Protein 2ONG (pdb70)

Radius of gyration: 36.95 Å; Cα contacts (8 Å, |Δi|>4): 1488; chains: 2; bounding box: 132×52×62 Å

Foldseek 3Di:
DFFFLDFDAAPDDDCVLVVLQADLQDDVLVVLLVVLLVVVLVVLVVDDPLLVNLVVVVLCQLLLVCQSCPVVLVVSLVVVCVVVVQADLDDPPPLDDLQSVLSSLQSQLVVLHRGHLCPLVSQPDVVSHGNCVCLPVLVSLLSLLQSLLLAFPPRVSSVVSVVSSLVSLVVCLVPVHPDDVSNVVSVVCNLPRVLLAFRQLRNVVSLVVLVVPDVRDCSCSVSSASVLSNVLSVLSVLLVLLVVVVVVLVCVPVVPSFHDHLQLQLVLCSRLFSNVVLSVLSSLRSVVSRLLRRLLCCLWGGDDLVLLVVLLVCLVVVPLVVLPVHDVVSSSSSVVLVVSLVVVLCVLCVPQVDRCVVPLSVLVNLLSVLSNVFSCCQVVVNADALVVQLVSQLPVLSQLSSLLSSQSRVDRDADVVLVVCCVVVNLLSSLLSSLLRLLQCLFPQVSCPVSGTHHHNLRSVCVHVVDDSVVSSVVSVVVNSNSVSVNSVPLSHPVNRGDDSSSSSSSRSSSSSCLQRVNHDHSHSPCDCNVVSSCVSNPDGDD/DFFFLPFDAAPDDPVCLQPQFDDLLDVVLCVLLVVLVVVVLVVQVPDDDLLVNLVVCVLCVLLQVVAPCPVPLVVSLVVVCPVVVQVDPDDADQDDAQLSVLSSLQSCLLVLNDGDLCPQQSQADDVSAGDCVCLPVLNRLLSLLQSLLLAFPVRPSSVRSVVSSLVSLVVVLVPCPVPHCVSVVSVVVVQPHPLLAQRLLRNQVSLVVLVVVVVHDVSSSVSSQSVLVSLLNLLSVLSSLLVVVVVVLVCVPVVVRFYHHLVLQLVLVVRLFSHVVLSVLSSLSSNVSVLLSSLLSCQFTGPDLVLLVVLLPCLVVPDLVVCVPHPVSSSSSVVVVLVSLVVLQVVLCVPLVDRPSVVLSVLVNLLSVLSNVQSCCFVVVHQDALVVQVVSQLSNVSQLNSQLSNLSSPPSDDDPVLNVCCVVPPVLSSLLSSLLQLLQCLFEQVCCPVSHGHHGNLVSVCVNVVDDSVVSNVVSVVVNSNSVSVLSDLLSDDCNVDDVRSSSSSSRSSSSSNVQRVNHPRSDGPVPCPVVSSCVSNRDGDD

Nearest PDB structures (foldseek):
  2onh-assembly1_B  TM=9.963E-01  e=2.397E-65  Mentha spicata
  1n22-assembly1_B  TM=9.642E-01  e=1.201E-37  Salvia officinalis
  5c05-assembly1_B  TM=9.525E-01  e=2.498E-36  Thymus vulgaris
  5c05-assembly1_A  TM=9.640E-01  e=8.631E-36  Thymus vulgaris
  3n0g-assembly2_B  TM=9.299E-01  e=5.554E-31  Populus tremula x Populus alba

CATH classification: 1.50.10.130 (+1 more: 1.10.600.10)

Sequence (1086 aa):
MRRSGNYNPSRWDVNFIQSLLSDYKEDKHVIRASELVTLVKMELEKETDQIRQLELIDDLQRMGLSDHFQNEFKEILSSIYLDHHYYKNPFPKEERDLYSTSLAFRLLREHGFQVAQEVFDSFKNEEGEFKESLSDDTRGLLQLYEASFLLTEGETTLESAREFATKFLEEKVNEGGVDGDLLTRIAYSLDIPLHWRIKRPNAPVWIEWYRKRPDMNPVVLELAILDLNIVQAQFQEELKESFRWWRNTGFVEKLPFARDRLVECYFWNTGIIEPRQHASARIMMGKVNALITVIDDIYDVYGTLEELEQFTDLIRRWDINSIDQLPDYMQLCFLALNNFVDDTSYDVMKEKGVNVIPYLRQSWVDLADKYMVEARWFYGGHKPSLEEYLENSWQSISGPCMLTHIFFRVTDSFTKETVDSLYKYHDLVRWSSFVLRLADDLGTSVEEVSRGDVPKSLQCYMSDYNASEAEARKHVKWLIAEVWKKMNAERVSKDSPFGKDFIGCAVDLGRMAQLMYHNGDGHGTQHPIIHQQMTRTLFEPFAMRRSGNYNPSRWDVNFIQSLLSDYKEDKHVIRASELVTLVKMELEKETDQIRQLELIDDLQRMGLSDHFQNEFKEILSSIYLDHHYYKNPFPKEERDLYSTSLAFRLLREHGFQVAQEVFDSFKNEEGEFKESLSDDTRGLLQLYEASFLLTEGETTLESAREFATKFLEEKVNEGGVDGDLLTRIAYSLDIPLHWRIKRPNAPVWIEWYRKRPDMNPVVLELAILDLNIVQAQFQEELKESFRWWRNTGFVEKLPFARDRLVECYFWNTGIIEPRQHASARIMMGKVNALITVIDDIYDVYGTLEELEQFTDLIRRWDINSIDQLPDYMQLCFLALNNFVDDTSYDVMKEKGVNVIPYLRQSWVDLADKYMVEARWFYGGHKPSLEEYLENSWQSISGPCMLTHIFFRVTDSFTKETVDSLYKYHDLVRWSSFVLRLADDLGTSVEEVSRGDVPKSLQCYMSDYNASEAEARKHVKWLIAEVWKKMNAERVSKDSPFGKDFIGCAVDLGRMAQLMYHNGDGHGTQHPIIHQQMTRTLFEPFA

B-factor: mean 51.6, std 22.17, range [2.0, 100.0]

Solvent-accessible surface area: 41954 Å² total; per-residue (Å²): 236,96,78,63,10,106,32,65,112,20,134,12,80,68,110,74,0,59,59,15,132,14,69,56,111,53,103,131,35,58,96,101,1,50,89,3,14,68,65,0,57,88,71,3,65,141,55,120,49,48,32,100,16,0,43,39,0,15,6,0,13,10,0,2,0,22,44,41,0,82,115,34,0,130,89,2,0,41,43,1,27,99,97,79,122,22,90,132,74,74,89,95,90,127,100,48,62,6,23,20,1,0,4,1,0,8,0,0,30,41,52,39,44,131,2,18,30,43,18,0,28,12,4,58,36,184,137,48,102,22,50,98,71,25,29,113,46,13,130,0,0,9,15,0,8,0,0,0,14,5,4,31,134,59,22,97,14,0,49,33,0,47,114,19,0,36,106,41,0,77,83,26,32,114,86,77,21,115,100,36,90,48,42,62,33,2,43,34,0,49,84,20,8,3,6,37,19,3,30,8,6,15,0,6,46,16,0,32,59,5,87,154,81,120,114,55,37,85,29,4,22,59,0,0,28,17,0,10,4,26,7,10,4,54,9,9,71,2,0,42,65,0,13,101,36,8,90,74,4,10,1,69,125,87,2,83,10,17,34,30,4,3,1,1,2,0,0,9,0,1,0,0,3,28,24,59,111,18,31,55,0,1,26,5,0,0,29,0,10,3,0,15,6,0,2,21,0,0,6,19,0,52,0,54,58,141,27,0,59,64,0,11,54,5,1,146,105,25,27,16,103,24,0,73,126,6,36,109,24,0,19,10,0,0,0,7,0,4,28,8,0,2,54,5,0,8,28,0,13,35,94,61,49,55,24,3,6,69,36,2,31,72,1,2,27,34,6,2,44,34,14,0,41,15,6,102,30,41,70,66,46,72,116,12,47,10,105,81,0,13,77,20,0,12,31,1,24,3,0,5,4,8,0,0,0,0,2,2,19,1,9,106,104,45,72,138,116,18,5,52,21,0,20,143,21,5,46,0,0,63,38,0,0,18,0,6,10,0,5,18,0,37,28,39,8,75,62,5,51,92,55,11,17,1,6,12,0,12,62,1,25,53,60,59,154,125,28,62,103,63,78,0,80,149,47,0,110,120,26,17,25,31,9,1,15,106,0,3,50,8,38,52,59,87,135,26,55,13,29,119,32,0,21,23,1,0,5,15,0,0,21,0,0,24,14,0,15,71,92,8,45,9,20,1,21,80,9,57,93,1,46,81,40,0,24,55,8,0,22,79,77,14,92,248,97,79,66,14,125,76,63,104,21,132,15,70,54,102,73,0,64,61,37,102,18,84,42,77,71,107,113,28,50,92,100,1,48,83,0,15,73,56,0,46,111,80,2,69,161,34,112,59,42,30,119,16,0,51,36,0,12,8,0,8,11,2,3,0,26,43,50,0,93,133,33,0,135,106,3,0,34,49,0,26,103,92,66,63,13,108,86,122,80,100,43,181,104,92,51,68,3,25,19,3,0,3,0,0,3,0,0,32,55,65,32,36,146,1,37,34,70,11,0,50,9,4,45,35,150,119,47,101,14,41,89,66,22,44,100,41,18,134,0,0,13,17,2,8,0,0,0,15,5,4,46,110,65,20,91,11,2,53,28,0,56,109,21,0,41,91,33,0,69,73,42,42,116,82,52,75,65,94,31,113,45,24,83,46,0,42,32,0,48,88,20,6,4,9,41,23,4,29,10,11,24,1,4,39,11,0,54,84,6,87,184,71,128,121,37,36,89,27,2,26,68,0,0,22,21,0,11,5,27,7,5,3,74,7,4,71,5,0,37,65,0,16,101,35,10,128,60,4,12,1,74,140,85,2,72,19,11,40,25,5,3,0,0,2,0,0,9,0,0,0,0,1,26,24,44,110,24,32,54,2,1,26,6,0,0,34,0,10,3,0,21,6,0,4,23,0,0,4,42,6,52,0,44,62,128,33,0,51,62,3,8,39,6,3,130,121,26,31,16,103,25,0,79,106,9,30,110,25,0,17,10,1,0,2,8,5,1,26,8,0,2,48,4,0,6,26,0,14,38,91,59,56,64,12,3,3,72,34,0,31,70,1,3,25,39,6,6,42,34,14,0,37,17,7,100,36,62,81,41,57,88,116,6,46,14,102,73,0,9,74,18,0,8,39,3,25,2,0,4,2,12,0,0,1,0,3,1,28,14,21,127,95,54,78,142,136,24,4,57,39,0,14,165,20,29,69,0,0,60,39,0,0,22,0,4,12,1,5,15,0,24,14,35,15,92,104,19,49,84,38,22,19,4,16,10,0,10,31,2,28,58,79,60,130,139,28,69,106,66,68,0,90,107,35,0,113,126,36,12,24,24,10,2,10,94,0,6,38,17,32,64,19,169,118,23,62,16,34,173,26,0,16,21,2,0,6,14,0,0,30,0,0,22,11,0,18,79,55,13,32,0,28,4,34,73,1,62,91,0,57,84,34,0,26,48,9,0,28,78,74,22,96

Organism: Mentha spicata (NCBI:txid29719)

Secondary structure (P-SEA, 3-state):
cccccccccccccaaaaaaccccccccaaaaaaaaaaaaaaacccccccaaaaaaaaaaaaaacccccaaaaaaaaaaaaaaaacccccccccccccaaaaaaaaaaaaaacccccccccccccccccccccccccaaaaaaaaaaaccccccccaaaaaaaaaaaaaaaaaaacccccaaaaaaaaaaaacccccccccccaaaaaaaaaacccccccaaaaaaaaaaaaaaaaaaaaaaaaaaaaaaccccccccbbbbaaaaaaaaacccccccaaaaaaaaaaaaaaaaaaaaaacccccaaaaaaaaaaaaaccccccccccaaaaaaaaaaaaaaaaaaaaaaacccccaaaaaaaaaaaaaaaaaaaaaaaaacccccaaaaaaacccccaaaaaaaaaaaaccccccaaaaaaaacccaaaaaaaaaaaaaaaaccccccccccccccaaaaaaacccccaaaaaaaaaaaaaaaaaaaaaaaacccccccaaaaaaaaaaaaaaaaaacccccccccccccccccccccccccc/cccccccccccccaaaaaccccccccaaaaaaaaaaaaaaaaaaaacccaaaaaaaaaaaaaacccccaaaaaaaaaaaaaaaacccccccccccccaaaaaaaaaaaaaaccccccccccccccccccccccccccccaaaaaaaaccccccccaaaaaaaaaaaaaaaaaaaccccccaaaaaaaaaaacccccccccccaaaaaaaaaacccccaaaaaaaaaaaaaaaaaaaaaaaaaaaaaaaaccccccccccccaaaaaaaaccccccccaaaaaaaaaaaaaaaaaaaaaacccccaaaaaaaaaaaaaccccccccccaaaaaaaaaaaaaaaaaaaaaaacccccaaaaaaaaaaaaaaaaaaaaaaccccccccaaaaaaaaaaacaaaaaaaaaaaaacccccaaaaaaaacccaaaaaaaaaaaaaaaaccccccccccccccaaaaaaaaccccaaaaaaaaaaaaaaaaaaaaaaaacccccccaaaaaaaaaaaaaaaacccccccccccccaaaaaaaaccccccc

InterPro domains:
  IPR001906 Terpene synthase, N-terminal domain [PF01397] (68-245)
  IPR005630 Terpene synthase, metal-binding domain [PF03936] (304-542)
  IPR008930 Terpenoid cyclases/protein prenyltransferase alpha-alpha toroid [SSF48239] (67-271)
  IPR008949 Isoprenoid synthase domain superfamily [G3DSA:1.10.600.10] (65-585)
  IPR008949 Isoprenoid synthase domain superfamily [SSF48576] (272-598)
  IPR034741 Terpene cyclase-like 1, C-terminal domain [SFLDG01019] (272-599)
  IPR036965 Terpene synthase, N-terminal domain superfamily [G3DSA:1.50.10.130] (105-272)
  IPR044814 Terpene cyclases, class 1, plant [cd00684] (58-597)
  IPR050148 Terpene synthase-like [PTHR31225] (56-587)

Structure (mmCIF, N/CA/C/O backbone):
data_2ONG
#
_entry.id   2ONG
#
_cell.length_a   200.48
_cell.length_b   200.48
_cell.length_c   123.41
_cell.angle_alpha   90
_cell.angle_beta   90
_cell.angle_gamma   90
#
_symmetry.space_group_name_H-M   'I 4'
#
loop_
_entity.id
_entity.type
_entity.pdbx_description
1 polymer '4S-limonene synthase'
2 non-polymer 'MANGANESE (II) ION'
3 non-polymer '(3S)-2-fluoro-3,7-dimethylocta-1,6-dien-3-yl trihydrogen diphosphate'
4 non-polymer 2-[BIS-(2-HYDROXY-ETHYL)-AMINO]-2-HYDROXYMETHYL-PROPANE-1,3-DIOL
5 water water
#
loop_
_atom_site.group_PDB
_atom_site.id
_atom_site.type_symbol
_atom_site.label_atom_id
_atom_site.label_alt_id
_atom_site.label_comp_id
_atom_site.label_asym_id
_atom_site.label_entity_id
_atom_site.label_seq_id
_atom_site.pdbx_PDB_ins_code
_atom_site.Cartn_x
_atom_site.Cartn_y
_atom_site.Cartn_z
_atom_site.occupancy
_atom_site.B_iso_or_equiv
_atom_site.auth_seq_id
_atom_site.auth_comp_id
_atom_site.auth_asym_id
_atom_site.auth_atom_id
_atom_site.pdbx_PDB_model_num
ATOM 1 N N . MET A 1 1 ? 14.847 47.923 -31.242 1.00 89.62 57 MET A N 1
ATOM 2 C CA . MET A 1 1 ? 14.206 46.746 -31.808 1.00 90.55 57 MET A CA 1
ATOM 3 C C . MET A 1 1 ? 14.134 46.893 -33.327 1.00 87.67 57 MET A C 1
ATOM 4 O O . MET A 1 1 ? 13.674 45.999 -34.063 1.00 85.93 57 MET A O 1
ATOM 9 N N . ARG A 1 2 ? 14.626 48.050 -33.762 1.00 83.88 58 ARG A N 1
ATOM 10 C CA . ARG A 1 2 ? 14.736 48.566 -35.109 1.00 79.84 58 ARG A CA 1
ATOM 11 C C . ARG A 1 2 ? 15.840 49.609 -35.019 1.00 78.42 58 ARG A C 1
ATOM 12 O O . ARG A 1 2 ? 16.041 50.199 -33.967 1.00 78.34 58 ARG A O 1
ATOM 20 N N . ARG A 1 3 ? 16.546 49.840 -36.122 1.00 77.75 59 ARG A N 1
ATOM 21 C CA . ARG A 1 3 ? 17.625 50.828 -36.154 1.00 75.31 59 ARG A CA 1
ATOM 22 C C . ARG A 1 3 ? 17.202 51.999 -37.043 1.00 77.80 59 ARG A C 1
ATOM 23 O O . ARG A 1 3 ? 16.088 52.006 -37.558 1.00 82.68 59 ARG A O 1
ATOM 31 N N . SER A 1 4 ? 18.068 52.994 -37.219 1.00 78.73 60 SER A N 1
ATOM 32 C CA . SER A 1 4 ? 17.712 54.135 -38.081 1.00 84.16 60 SER A CA 1
ATOM 33 C C . SER A 1 4 ? 18.931 55.039 -38.148 1.00 84.32 60 SER A C 1
ATOM 34 O O . SER A 1 4 ? 19.211 55.763 -37.208 1.00 86.66 60 SER A O 1
ATOM 37 N N . GLY A 1 5 ? 19.649 54.996 -39.265 1.00 83.25 61 GLY A N 1
ATOM 38 C CA . GLY A 1 5 ? 20.853 55.786 -39.498 1.00 86.21 61 GLY A CA 1
ATOM 39 C C . GLY A 1 5 ? 20.768 57.298 -39.277 1.00 88.35 61 GLY A C 1
ATOM 40 O O . GLY A 1 5 ? 21.682 58.040 -39.658 1.00 88.89 61 GLY A O 1
ATOM 41 N N . ASN A 1 6 ? 19.680 57.747 -38.660 1.00 90.15 62 ASN A N 1
ATOM 42 C CA . ASN A 1 6 ? 19.437 59.166 -38.372 1.00 91.64 62 ASN A CA 1
ATOM 43 C C . ASN A 1 6 ? 19.803 60.114 -39.507 1.00 88.42 62 ASN A C 1
ATOM 44 O O . ASN A 1 6 ? 20.803 60.829 -39.442 1.00 85.51 62 ASN A O 1
ATOM 49 N N . TYR A 1 7 ? 18.989 60.104 -40.555 1.00 87.46 63 TYR A N 1
ATOM 50 C CA . TYR A 1 7 ? 19.405 61.032 -41.542 1.00 89.83 63 TYR A CA 1
ATOM 51 C C . TYR A 1 7 ? 18.467 62.124 -41.069 1.00 92.63 63 TYR A C 1
ATOM 52 O O . TYR A 1 7 ? 17.390 61.847 -40.546 1.00 95.42 63 TYR A O 1
ATOM 61 N N . ASN A 1 8 ? 18.889 63.367 -41.256 1.00 95.92 64 ASN A N 1
ATOM 62 C CA . ASN A 1 8 ? 18.081 64.489 -40.855 1.00 97.07 64 ASN A CA 1
ATOM 63 C C . ASN A 1 8 ? 17.106 64.757 -41.998 1.00 97.37 64 ASN A C 1
ATOM 64 O O . ASN A 1 8 ? 17.060 64.003 -42.979 1.00 99.75 64 ASN A O 1
ATOM 69 N N . PRO A 1 9 ? 16.296 65.805 -41.932 1.00 96.36 65 PRO A N 1
ATOM 70 C CA . PRO A 1 9 ? 15.322 66.121 -43.012 1.00 97.08 65 PRO A CA 1
ATOM 71 C C . PRO A 1 9 ? 15.882 66.975 -44.153 1.00 95.83 65 PRO A C 1
ATOM 72 O O . PRO A 1 9 ? 16.839 67.725 -43.967 1.00 96.46 65 PRO A O 1
ATOM 76 N N . SER A 1 10 ? 15.274 66.853 -45.332 1.00 93.96 66 SER A N 1
ATOM 77 C CA . SER A 1 10 ? 15.669 67.575 -46.539 1.00 92.25 66 SER A CA 1
ATOM 78 C C . SER A 1 10 ? 15.682 69.073 -46.299 1.00 91.94 66 SER A C 1
ATOM 79 O O . SER A 1 10 ? 14.652 69.666 -45.977 1.00 91.97 66 SER A O 1
ATOM 82 N N . ARG A 1 11 ? 16.852 69.680 -46.465 1.00 90.86 67 ARG A N 1
ATOM 83 C CA . ARG A 1 11 ? 16.941 71.108 -46.249 1.00 89.93 67 ARG A CA 1
ATOM 84 C C . ARG A 1 11 ? 16.064 71.960 -47.164 1.00 88.09 67 ARG A C 1
ATOM 85 O O . ARG A 1 11 ? 16.035 73.190 -47.028 1.00 90.51 67 ARG A O 1
ATOM 93 N N . TRP A 1 12 ? 15.356 71.320 -48.093 1.00 82.85 68 TRP A N 1
ATOM 94 C CA . TRP A 1 12 ? 14.487 72.072 -48.995 1.00 75.12 68 TRP A CA 1
ATOM 95 C C . TRP A 1 12 ? 13.056 71.656 -48.704 1.00 72.06 68 TRP A C 1
ATOM 96 O O . TRP A 1 12 ? 12.669 70.506 -48.927 1.00 73.76 68 TRP A O 1
ATOM 107 N N . ASP A 1 13 ? 12.278 72.607 -48.198 1.00 68.52 69 ASP A N 1
ATOM 108 C CA . ASP A 1 13 ? 10.886 72.415 -47.851 1.00 65.88 69 ASP A CA 1
ATOM 109 C C . ASP A 1 13 ? 9.932 72.466 -49.030 1.00 60.08 69 ASP A C 1
ATOM 110 O O . ASP A 1 13 ? 10.205 73.073 -50.066 1.00 52.99 69 ASP A O 1
ATOM 115 N N . VAL A 1 14 ? 8.788 71.836 -48.822 1.00 55.96 70 VAL A N 1
ATOM 116 C CA . VAL A 1 14 ? 7.751 71.783 -49.789 1.00 59.60 70 VAL A CA 1
ATOM 117 C C . VAL A 1 14 ? 7.528 73.157 -50.414 1.00 60.50 70 VAL A C 1
ATOM 118 O O . VAL A 1 14 ? 7.894 73.406 -51.555 1.00 60.04 70 VAL A O 1
ATOM 122 N N . ASN A 1 15 ? 6.918 74.044 -49.642 1.00 63.29 71 ASN A N 1
ATOM 123 C CA . ASN A 1 15 ? 6.644 75.366 -50.105 1.00 64.47 71 ASN A CA 1
ATOM 124 C C . ASN A 1 15 ? 7.752 76.055 -50.871 1.00 59.35 71 ASN A C 1
ATOM 125 O O . ASN A 1 15 ? 7.546 77.098 -51.453 1.00 58.23 71 ASN A O 1
ATOM 130 N N . PHE A 1 16 ? 8.937 75.467 -50.849 1.00 58.21 72 PHE A N 1
ATOM 131 C CA . PHE A 1 16 ? 9.965 76.114 -51.590 1.00 60.82 72 PHE A CA 1
ATOM 132 C C . PHE A 1 16 ? 9.929 75.375 -52.925 1.00 60.79 72 PHE A C 1
ATOM 133 O O . PHE A 1 16 ? 9.814 75.982 -53.998 1.00 58.37 72 PHE A O 1
ATOM 141 N N . ILE A 1 17 ? 10.035 74.054 -52.842 1.00 59.22 73 ILE A N 1
ATOM 142 C CA . ILE A 1 17 ? 10.010 73.286 -54.040 1.00 54.43 73 ILE A CA 1
ATOM 143 C C . ILE A 1 17 ? 8.671 73.583 -54.712 1.00 59.98 73 ILE A C 1
ATOM 144 O O . ILE A 1 17 ? 8.528 73.329 -55.901 1.00 63.90 73 ILE A O 1
ATOM 149 N N . GLN A 1 18 ? 7.692 74.116 -53.982 1.00 60.77 74 GLN A N 1
ATOM 150 C CA . GLN A 1 18 ? 6.482 74.347 -54.755 1.00 64.35 74 GLN A CA 1
ATOM 151 C C . GLN A 1 18 ? 6.494 75.772 -55.261 1.00 69.47 74 GLN A C 1
ATOM 152 O O . GLN A 1 18 ? 6.053 76.040 -56.387 1.00 69.25 74 GLN A O 1
ATOM 158 N N . SER A 1 19 ? 6.980 76.688 -54.424 1.00 75.39 75 SER A N 1
ATOM 159 C CA . SER A 1 19 ? 7.030 78.095 -54.814 1.00 81.27 75 SER A CA 1
ATOM 160 C C . SER A 1 19 ? 7.740 78.155 -56.162 1.00 83.57 75 SER A C 1
ATOM 161 O O . SER A 1 19 ? 7.132 78.523 -57.171 1.00 82.90 75 SER A O 1
ATOM 164 N N . LEU A 1 20 ? 9.016 77.774 -56.171 1.00 85.32 76 LEU A N 1
ATOM 165 C CA . LEU A 1 20 ? 9.895 77.736 -57.328 1.00 84.51 76 LEU A CA 1
ATOM 166 C C . LEU A 1 20 ? 9.195 78.196 -58.590 1.00 85.50 76 LEU A C 1
ATOM 167 O O . LEU A 1 20 ? 8.975 77.418 -59.500 1.00 84.87 76 LEU A O 1
ATOM 172 N N . LEU A 1 21 ? 8.838 79.472 -58.630 1.00 90.05 77 LEU A N 1
ATOM 173 C CA . LEU A 1 21 ? 8.177 79.838 -59.845 1.00 93.88 77 LEU A CA 1
ATOM 174 C C . LEU A 1 21 ? 9.199 80.583 -60.673 1.00 92.99 77 LEU A C 1
ATOM 175 O O . LEU A 1 21 ? 9.367 81.790 -60.540 1.00 91.39 77 LEU A O 1
ATOM 180 N N . SER A 1 22 ? 9.877 79.819 -61.523 1.00 93.39 78 SER A N 1
ATOM 181 C CA . SER A 1 22 ? 10.915 80.186 -62.461 1.00 93.74 78 SER A CA 1
ATOM 182 C C . SER A 1 22 ? 10.891 81.601 -63.042 1.00 91.19 78 SER A C 1
ATOM 183 O O . SER A 1 22 ? 10.440 82.527 -62.377 1.00 91.87 78 SER A O 1
ATOM 186 N N . ASP A 1 23 ? 11.368 81.785 -64.268 1.00 87.34 79 ASP A N 1
ATOM 187 C CA . ASP A 1 23 ? 11.324 83.168 -64.748 1.00 86.93 79 ASP A CA 1
ATOM 188 C C . ASP A 1 23 ? 11.678 83.255 -66.225 1.00 83.32 79 ASP A C 1
ATOM 189 O O . ASP A 1 23 ? 11.116 84.054 -66.976 1.00 82.31 79 ASP A O 1
ATOM 194 N N . TYR A 1 24 ? 12.632 82.424 -66.624 1.00 77.22 80 TYR A N 1
ATOM 195 C CA . TYR A 1 24 ? 13.019 82.426 -67.984 1.00 69.84 80 TYR A CA 1
ATOM 196 C C . TYR A 1 24 ? 12.159 81.251 -68.415 1.00 73.49 80 TYR A C 1
ATOM 197 O O . TYR A 1 24 ? 12.493 80.559 -69.365 1.00 76.95 80 TYR A O 1
ATOM 206 N N . LYS A 1 25 ? 11.059 81.017 -67.707 1.00 75.25 81 LYS A N 1
ATOM 207 C CA . LYS A 1 25 ? 10.242 79.899 -68.112 1.00 79.72 81 LYS A CA 1
ATOM 208 C C . LYS A 1 25 ? 9.503 80.250 -69.399 1.00 82.25 81 LYS A C 1
ATOM 209 O O . LYS A 1 25 ? 8.753 79.424 -69.932 1.00 86.12 81 LYS A O 1
ATOM 215 N N . GLU A 1 26 ? 9.706 81.461 -69.907 1.00 81.33 82 GLU A N 1
ATOM 216 C CA . GLU A 1 26 ? 8.974 81.704 -71.128 1.00 85.63 82 GLU A CA 1
ATOM 217 C C . GLU A 1 26 ? 9.670 82.234 -72.383 1.00 86.09 82 GLU A C 1
ATOM 218 O O . GLU A 1 26 ? 10.416 83.217 -72.350 1.00 86.02 82 GLU A O 1
ATOM 224 N N . ASP A 1 27 ? 9.407 81.544 -73.488 1.00 87.35 83 ASP A N 1
ATOM 225 C CA . ASP A 1 27 ? 9.885 81.750 -74.840 1.00 88.72 83 ASP A CA 1
ATOM 226 C C . ASP A 1 27 ? 10.825 82.878 -7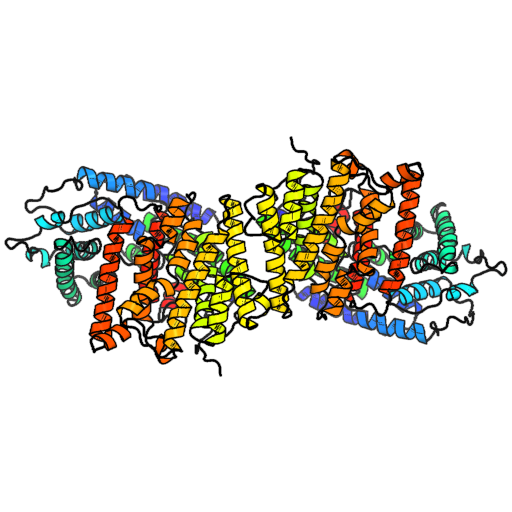5.238 1.00 87.25 83 ASP A C 1
ATOM 227 O O . ASP A 1 27 ? 11.950 82.627 -75.639 1.00 87.56 83 ASP A O 1
ATOM 232 N N . LYS A 1 28 ? 10.355 84.116 -75.136 1.00 86.81 84 LYS A N 1
ATOM 233 C CA . LYS A 1 28 ? 11.144 85.273 -75.490 1.00 89.13 84 LYS A CA 1
ATOM 234 C C . LYS A 1 28 ? 12.619 85.043 -75.195 1.00 89.82 84 LYS A C 1
ATOM 235 O O . LYS A 1 28 ? 13.507 85.477 -75.951 1.00 93.00 84 LYS A O 1
ATOM 241 N N . HIS A 1 29 ? 12.868 84.350 -74.091 1.00 86.88 85 HIS A N 1
ATOM 242 C CA . HIS A 1 29 ? 14.232 84.087 -73.762 1.00 86.84 85 HIS A CA 1
ATOM 243 C C . HIS A 1 29 ? 14.910 83.258 -74.839 1.00 88.49 85 HIS A C 1
ATOM 244 O O . HIS A 1 29 ? 15.836 83.714 -75.510 1.00 89.59 85 HIS A O 1
ATOM 251 N N . VAL A 1 30 ? 14.427 82.030 -74.990 1.00 88.52 86 VAL A N 1
ATOM 252 C CA . VAL A 1 30 ? 14.987 81.134 -75.963 1.00 89.46 86 VAL A CA 1
ATOM 253 C C . VAL A 1 30 ? 14.973 81.670 -77.382 1.00 89.22 86 VAL A C 1
ATOM 254 O O . VAL A 1 30 ? 15.818 81.302 -78.192 1.00 92.26 86 VAL A O 1
ATOM 258 N N . ILE A 1 31 ? 14.013 82.534 -77.688 1.00 88.40 87 ILE A N 1
ATOM 259 C CA . ILE A 1 31 ? 14.073 83.002 -79.048 1.00 85.51 87 ILE A CA 1
ATOM 260 C C . ILE A 1 31 ? 15.383 83.779 -78.963 1.00 79.28 87 ILE A C 1
ATOM 261 O O . ILE A 1 31 ? 16.288 83.570 -79.774 1.00 77.50 87 ILE A O 1
ATOM 266 N N . ARG A 1 32 ? 15.492 84.652 -77.968 1.00 74.23 88 ARG A N 1
ATOM 267 C CA . ARG A 1 32 ? 16.745 85.342 -77.924 1.00 72.29 88 ARG A CA 1
ATOM 268 C C . ARG A 1 32 ? 17.901 84.345 -77.909 1.00 70.89 88 ARG A C 1
ATOM 269 O O . ARG A 1 32 ? 18.792 84.414 -78.746 1.00 70.17 88 ARG A O 1
ATOM 277 N N . ALA A 1 33 ? 17.882 83.422 -76.953 1.00 69.93 89 ALA A N 1
ATOM 278 C CA . ALA A 1 33 ? 18.928 82.415 -76.837 1.00 69.72 89 ALA A CA 1
ATOM 279 C C . ALA A 1 33 ? 19.283 81.846 -78.203 1.00 70.80 89 ALA A C 1
ATOM 280 O O . ALA A 1 33 ? 20.428 81.908 -78.637 1.00 72.07 89 ALA A O 1
ATOM 282 N N . SER A 1 34 ? 18.277 81.294 -78.874 1.00 72.42 90 SER A N 1
ATOM 283 C CA . SER A 1 34 ? 18.397 80.688 -80.189 1.00 74.17 90 SER A CA 1
ATOM 284 C C . SER A 1 34 ? 18.773 81.647 -81.306 1.00 72.30 90 SER A C 1
ATOM 285 O O . SER A 1 34 ? 18.926 81.247 -82.462 1.00 71.01 90 SER A O 1
ATOM 288 N N . GLU A 1 35 ? 18.910 82.918 -80.944 1.00 71.82 91 GLU A N 1
ATOM 289 C CA . GLU A 1 35 ? 19.270 83.910 -81.923 1.00 66.77 91 GLU A CA 1
ATOM 290 C C . GLU A 1 35 ? 20.749 84.218 -81.796 1.00 59.90 91 GLU A C 1
ATOM 291 O O . GLU A 1 35 ? 21.336 84.839 -82.663 1.00 55.46 91 GLU A O 1
ATOM 297 N N . LEU A 1 36 ? 21.337 83.783 -80.691 1.00 54.89 92 LEU A N 1
ATOM 298 C CA . LEU A 1 36 ? 22.732 84.060 -80.585 1.00 54.78 92 LEU A CA 1
ATOM 299 C C . LEU A 1 36 ? 23.385 82.767 -81.047 1.00 54.16 92 LEU A C 1
ATOM 300 O O . LEU A 1 36 ? 24.471 82.768 -81.619 1.00 54.00 92 LEU A O 1
ATOM 305 N N . VAL A 1 37 ? 22.695 81.665 -80.784 1.00 56.62 93 VAL A N 1
ATOM 306 C CA . VAL A 1 37 ? 23.157 80.352 -81.147 1.00 59.00 93 VAL A CA 1
ATOM 307 C C . VAL A 1 37 ? 23.717 80.424 -82.555 1.00 59.14 93 VAL A C 1
ATOM 308 O O . VAL A 1 37 ? 24.693 79.767 -82.885 1.00 63.86 93 VAL A O 1
ATOM 312 N N . THR A 1 38 ? 23.068 81.247 -83.369 1.00 56.46 94 THR A N 1
ATOM 313 C CA . THR A 1 38 ? 23.353 81.518 -84.745 1.00 53.23 94 THR A CA 1
ATOM 314 C C . THR A 1 38 ? 24.546 82.451 -84.915 1.00 51.43 94 THR A C 1
ATOM 315 O O . THR A 1 38 ? 25.402 82.224 -85.756 1.00 52.39 94 THR A O 1
ATOM 319 N N . LEU A 1 39 ? 24.597 83.505 -84.116 1.00 50.65 95 LEU A N 1
ATOM 320 C CA . LEU A 1 39 ? 25.750 84.327 -84.320 1.00 52.22 95 LEU A CA 1
ATOM 321 C C . LEU A 1 39 ? 26.932 83.442 -83.943 1.00 53.06 95 LEU A C 1
ATOM 322 O O . LEU A 1 39 ? 27.866 83.254 -84.725 1.00 53.61 95 LEU A O 1
ATOM 327 N N . VAL A 1 40 ? 26.870 82.891 -82.737 1.00 54.64 96 VAL A N 1
ATOM 328 C CA . VAL A 1 40 ? 27.949 82.039 -82.282 1.00 53.20 96 VAL A CA 1
ATOM 329 C C . VAL A 1 40 ? 28.166 80.849 -83.209 1.00 51.74 96 VAL A C 1
ATOM 330 O O . VAL A 1 40 ? 29.299 80.418 -83.416 1.00 50.39 96 VAL A O 1
ATOM 334 N N . LYS A 1 41 ? 27.081 80.328 -83.771 1.00 50.97 97 LYS A N 1
ATOM 335 C CA . LYS A 1 41 ? 27.268 79.206 -84.647 1.00 49.45 97 LYS A CA 1
ATOM 336 C C . LYS A 1 41 ? 28.194 79.709 -85.740 1.00 52.09 97 LYS A C 1
ATOM 337 O O . LYS A 1 41 ? 29.132 79.031 -86.085 1.00 54.52 97 LYS A O 1
ATOM 343 N N . MET A 1 42 ? 27.950 80.898 -86.279 1.00 55.48 98 MET A N 1
ATOM 344 C CA . MET A 1 42 ? 28.943 81.179 -87.299 1.00 58.19 98 MET A CA 1
ATOM 345 C C . MET A 1 42 ? 30.187 81.928 -86.849 1.00 54.31 98 MET A C 1
ATOM 346 O O . MET A 1 42 ? 31.133 82.014 -87.595 1.00 50.23 98 MET A O 1
ATOM 351 N N . GLU A 1 43 ? 30.192 82.473 -85.637 1.00 52.02 99 GLU A N 1
ATOM 352 C CA . GLU A 1 43 ? 31.435 83.121 -85.320 1.00 53.65 99 GLU A CA 1
ATOM 353 C C . GLU A 1 43 ? 32.303 81.863 -85.364 1.00 58.01 99 GLU A C 1
ATOM 354 O O . GLU A 1 43 ? 33.509 81.908 -85.670 1.00 60.26 99 GLU A O 1
ATOM 360 N N . LEU A 1 44 ? 31.657 80.734 -85.082 1.00 60.05 100 LEU A N 1
ATOM 361 C CA . LEU A 1 44 ? 32.304 79.447 -85.084 1.00 59.19 100 LEU A CA 1
ATOM 362 C C . LEU A 1 44 ? 32.654 79.131 -86.525 1.00 63.58 100 LEU A C 1
ATOM 363 O O . LEU A 1 44 ? 33.790 79.263 -86.918 1.00 66.90 100 LEU A O 1
ATOM 368 N N . GLU A 1 45 ? 31.676 78.716 -87.315 1.00 69.96 101 GLU A N 1
ATOM 369 C CA . GLU A 1 45 ? 32.021 78.424 -88.685 1.00 79.17 101 GLU A CA 1
ATOM 370 C C . GLU A 1 45 ? 32.738 79.537 -89.461 1.00 80.68 101 GLU A C 1
ATOM 371 O O . GLU A 1 45 ? 33.191 79.330 -90.596 1.00 80.25 101 GLU A O 1
ATOM 377 N N . LYS A 1 46 ? 32.844 80.714 -88.855 1.00 82.92 102 LYS A N 1
ATOM 378 C CA . LYS A 1 46 ? 33.524 81.756 -89.595 1.00 81.90 102 LYS A CA 1
ATOM 379 C C . LYS A 1 46 ? 35.007 81.676 -89.264 1.00 79.74 102 LYS A C 1
ATOM 380 O O . LYS A 1 46 ? 35.847 81.800 -90.162 1.00 77.75 102 LYS A O 1
ATOM 386 N N . GLU A 1 47 ? 35.330 81.467 -87.985 1.00 75.95 103 GLU A N 1
ATOM 387 C CA . GLU A 1 47 ? 36.760 81.377 -87.609 1.00 71.57 103 GLU A CA 1
ATOM 388 C C . GLU A 1 47 ? 37.556 80.474 -88.551 1.00 72.28 103 GLU A C 1
ATOM 389 O O . GLU A 1 47 ? 36.991 79.622 -89.246 1.00 75.50 103 GLU A O 1
ATOM 395 N N . THR A 1 48 ? 38.869 80.670 -88.572 1.00 69.74 104 THR A N 1
ATOM 396 C CA . THR A 1 48 ? 39.779 79.921 -89.413 1.00 66.29 104 THR A CA 1
ATOM 397 C C . THR A 1 48 ? 40.886 79.325 -88.555 1.00 61.00 104 THR A C 1
ATOM 398 O O . THR A 1 48 ? 41.569 78.381 -88.951 1.00 58.32 104 THR A O 1
ATOM 402 N N . ASP A 1 49 ? 41.060 79.894 -87.372 1.00 56.66 105 ASP A N 1
ATOM 403 C CA . ASP A 1 49 ? 42.099 79.280 -86.685 1.00 53.89 105 ASP A CA 1
ATOM 404 C C . ASP A 1 49 ? 41.577 77.961 -86.169 1.00 52.04 105 ASP A C 1
ATOM 405 O O . ASP A 1 49 ? 40.696 77.923 -85.331 1.00 51.30 105 ASP A O 1
ATOM 410 N N . GLN A 1 50 ? 42.138 76.877 -86.688 1.00 56.12 106 GLN A N 1
ATOM 411 C CA . GLN A 1 50 ? 41.679 75.580 -86.228 1.00 59.08 106 GLN A CA 1
ATOM 412 C C . GLN A 1 50 ? 41.863 75.437 -84.717 1.00 57.37 106 GLN A C 1
ATOM 413 O O . GLN A 1 50 ? 40.956 74.992 -84.021 1.00 59.62 106 GLN A O 1
ATOM 419 N N . ILE A 1 51 ? 43.031 75.813 -84.209 1.00 55.62 107 ILE A N 1
ATOM 420 C CA . ILE A 1 51 ? 43.196 75.680 -82.776 1.00 55.91 107 ILE A CA 1
ATOM 421 C C . ILE A 1 51 ? 42.205 76.626 -82.107 1.00 59.64 107 ILE A C 1
ATOM 422 O O . ILE A 1 51 ? 41.803 76.407 -80.967 1.00 60.59 107 ILE A O 1
ATOM 427 N N . ARG A 1 52 ? 41.808 77.678 -82.816 1.00 62.72 108 ARG A N 1
ATOM 428 C CA . ARG A 1 52 ? 40.855 78.521 -82.143 1.00 63.75 108 ARG A CA 1
ATOM 429 C C . ARG A 1 52 ? 39.534 77.752 -82.066 1.00 62.28 108 ARG A C 1
ATOM 430 O O . ARG A 1 52 ? 38.929 77.672 -80.988 1.00 65.14 108 ARG A O 1
ATOM 438 N N . GLN A 1 53 ? 39.078 77.189 -83.186 1.00 53.42 109 GLN A N 1
ATOM 439 C CA . GLN A 1 53 ? 37.820 76.456 -83.102 1.00 46.41 109 GLN A CA 1
ATOM 440 C C . GLN A 1 53 ? 37.914 75.445 -81.957 1.00 47.26 109 GLN A C 1
ATOM 441 O O . GLN A 1 53 ? 37.000 75.330 -81.152 1.00 45.12 109 GLN A O 1
ATOM 447 N N . LEU A 1 54 ? 39.028 74.726 -81.876 1.00 45.03 110 LEU A N 1
ATOM 448 C CA . LEU A 1 54 ? 39.156 73.765 -80.802 1.00 41.62 110 LEU A CA 1
ATOM 449 C C . LEU A 1 54 ? 38.913 74.415 -79.452 1.00 42.65 110 LEU A C 1
ATOM 450 O O . LEU A 1 54 ? 38.248 73.861 -78.570 1.00 41.16 110 LEU A O 1
ATOM 455 N N . GLU A 1 55 ? 39.481 75.604 -79.310 1.00 46.42 111 GLU A N 1
ATOM 456 C CA . GLU A 1 55 ? 39.345 76.332 -78.067 1.00 51.23 111 GLU A CA 1
ATOM 457 C C . GLU A 1 55 ? 37.886 76.736 -77.886 1.00 52.65 111 GLU A C 1
ATOM 458 O O . GLU A 1 55 ? 37.318 76.598 -76.795 1.00 57.00 111 GLU A O 1
ATOM 464 N N . LEU A 1 56 ? 37.280 77.231 -78.959 1.00 47.29 112 LEU A N 1
ATOM 465 C CA . LEU A 1 56 ? 35.926 77.597 -78.718 1.00 42.91 112 LEU A CA 1
ATOM 466 C C . LEU A 1 56 ? 35.090 76.335 -78.514 1.00 46.97 112 LEU A C 1
ATOM 467 O O . LEU A 1 56 ? 34.102 76.368 -77.788 1.00 52.12 112 LEU A O 1
ATOM 472 N N . ILE A 1 57 ? 35.478 75.221 -79.131 1.00 47.66 113 ILE A N 1
ATOM 473 C CA . ILE A 1 57 ? 34.644 74.030 -78.926 1.00 46.23 113 ILE A CA 1
ATOM 474 C C . ILE A 1 57 ? 34.669 73.644 -77.457 1.00 45.75 113 ILE A C 1
ATOM 475 O O . ILE A 1 57 ? 33.625 73.485 -76.834 1.00 51.29 113 ILE A O 1
ATOM 480 N N . ASP A 1 58 ? 35.871 73.493 -76.916 1.00 44.63 114 ASP A N 1
ATOM 481 C CA . ASP A 1 58 ? 36.006 73.132 -75.528 1.00 43.90 114 ASP A CA 1
ATOM 482 C C . ASP A 1 58 ? 35.209 74.028 -74.587 1.00 46.57 114 ASP A C 1
ATOM 483 O O . ASP A 1 58 ? 34.666 73.561 -73.591 1.00 45.46 114 ASP A O 1
ATOM 488 N N . ASP A 1 59 ? 35.147 75.318 -74.909 1.00 45.49 115 ASP A N 1
ATOM 489 C CA . ASP A 1 59 ? 34.434 76.277 -74.084 1.00 44.25 115 ASP A CA 1
ATOM 490 C C . ASP A 1 59 ? 32.920 76.144 -74.091 1.00 42.64 115 ASP A C 1
ATOM 491 O O . ASP A 1 59 ? 32.268 76.117 -73.050 1.00 41.09 115 ASP A O 1
ATOM 496 N N . LEU A 1 60 ? 32.382 76.075 -75.301 1.00 42.24 116 LEU A N 1
ATOM 497 C CA . LEU A 1 60 ? 30.976 75.957 -75.522 1.00 41.26 116 LEU A CA 1
ATOM 498 C C . LEU A 1 60 ? 30.631 74.702 -74.754 1.00 43.80 116 LEU A C 1
ATOM 499 O O . LEU A 1 60 ? 29.565 74.607 -74.142 1.00 53.14 116 LEU A O 1
ATOM 504 N N . GLN A 1 61 ? 31.545 73.741 -74.788 1.00 39.39 117 GLN A N 1
ATOM 505 C CA . GLN A 1 61 ? 31.158 72.572 -74.051 1.00 38.50 117 GLN A CA 1
ATOM 506 C C . GLN A 1 61 ? 31.159 72.720 -72.530 1.00 32.11 117 GLN A C 1
ATOM 507 O O . GLN A 1 61 ? 30.267 72.226 -71.866 1.00 29.64 117 GLN A O 1
ATOM 513 N N . ARG A 1 62 ? 32.150 73.413 -71.986 1.00 33.10 118 ARG A N 1
ATOM 514 C CA . ARG A 1 62 ? 32.167 73.548 -70.542 1.00 36.13 118 ARG A CA 1
ATOM 515 C C . ARG A 1 62 ? 31.069 74.470 -70.068 1.00 37.46 118 ARG A C 1
ATOM 516 O O . ARG A 1 62 ? 30.917 74.674 -68.879 1.00 44.75 118 ARG A O 1
ATOM 524 N N . MET A 1 63 ? 30.301 75.022 -70.997 1.00 39.51 119 MET A N 1
ATOM 525 C CA . MET A 1 63 ? 29.258 75.897 -70.505 1.00 41.97 119 MET A CA 1
ATOM 526 C C . MET A 1 63 ? 27.825 75.433 -70.791 1.00 42.35 119 MET A C 1
ATOM 527 O O . MET A 1 63 ? 26.850 76.164 -70.591 1.00 42.42 119 MET A O 1
ATOM 532 N N . GLY A 1 64 ? 27.709 74.198 -71.259 1.00 41.97 120 GLY A N 1
ATOM 533 C CA . GLY A 1 64 ? 26.436 73.564 -71.560 1.00 46.10 120 GLY A CA 1
ATOM 534 C C . GLY A 1 64 ? 25.767 74.056 -72.788 1.00 48.16 120 GLY A C 1
ATOM 535 O O . GLY A 1 64 ? 24.565 73.820 -72.978 1.00 51.64 120 GLY A O 1
ATOM 536 N N . LEU A 1 65 ? 26.524 74.743 -73.637 1.00 41.87 121 LEU A N 1
ATOM 537 C CA . LEU A 1 65 ? 25.932 75.229 -74.847 1.00 37.88 121 LEU A CA 1
ATOM 538 C C . LEU A 1 65 ? 25.997 74.066 -75.826 1.00 36.76 121 LEU A C 1
ATOM 539 O O . LEU A 1 65 ? 25.378 74.090 -76.889 1.00 35.37 121 LEU A O 1
ATOM 544 N N . SER A 1 66 ? 26.747 73.042 -75.442 1.00 36.59 122 SER A N 1
ATOM 545 C CA . SER A 1 66 ? 26.919 71.879 -76.272 1.00 43.96 122 SER A CA 1
ATOM 546 C C . SER A 1 66 ? 25.723 71.325 -77.028 1.00 48.41 122 SER A C 1
ATOM 547 O O . SER A 1 66 ? 25.903 70.627 -78.028 1.00 52.15 122 SER A O 1
ATOM 550 N N . ASP A 1 67 ? 24.509 71.633 -76.575 1.00 51.22 123 ASP A N 1
ATOM 551 C CA . ASP A 1 67 ? 23.294 71.111 -77.248 1.00 46.64 123 ASP A CA 1
ATOM 552 C C . ASP A 1 67 ? 22.954 71.683 -78.619 1.00 42.71 123 ASP A C 1
ATOM 553 O O . ASP A 1 67 ? 22.408 70.998 -79.478 1.00 39.89 123 ASP A O 1
ATOM 558 N N . HIS A 1 68 ? 23.284 72.952 -78.809 1.00 39.78 124 HIS A N 1
ATOM 559 C CA . HIS A 1 68 ? 23.029 73.624 -80.052 1.00 43.68 124 HIS A CA 1
ATOM 560 C C . HIS A 1 68 ? 23.992 73.128 -81.133 1.00 44.85 124 HIS A C 1
ATOM 561 O O . HIS A 1 68 ? 23.613 72.411 -82.086 1.00 46.38 124 HIS A O 1
ATOM 568 N N . PHE A 1 69 ? 25.248 73.513 -80.945 1.00 43.48 125 PHE A N 1
ATOM 569 C CA . PHE A 1 69 ? 26.442 73.249 -81.709 1.00 40.57 125 PHE A CA 1
ATOM 570 C C . PHE A 1 69 ? 26.820 71.795 -81.979 1.00 40.57 125 PHE A C 1
ATOM 571 O O . PHE A 1 69 ? 27.997 71.490 -82.194 1.00 43.93 125 PHE A O 1
ATOM 579 N N . GLN A 1 70 ? 25.840 70.900 -81.990 1.00 36.71 126 GLN A N 1
ATOM 580 C CA . GLN A 1 70 ? 26.326 69.566 -82.208 1.00 40.49 126 GLN A CA 1
ATOM 581 C C . GLN A 1 70 ? 26.907 69.113 -83.524 1.00 45.98 126 GLN A C 1
ATOM 582 O O . GLN A 1 70 ? 27.907 68.409 -83.558 1.00 47.93 126 GLN A O 1
ATOM 588 N N . ASN A 1 71 ? 26.265 69.517 -84.610 1.00 51.62 127 ASN A N 1
ATOM 589 C CA . ASN A 1 71 ? 26.848 69.048 -85.811 1.00 57.67 127 ASN A CA 1
ATOM 590 C C . ASN A 1 71 ? 27.948 70.012 -86.246 1.00 57.39 127 ASN A C 1
ATOM 591 O O . ASN A 1 71 ? 28.576 69.836 -87.291 1.00 59.40 127 ASN A O 1
ATOM 596 N N . GLU A 1 72 ? 28.187 71.028 -85.427 1.00 53.89 128 GLU A N 1
ATOM 597 C CA . GLU A 1 72 ? 29.216 71.938 -85.829 1.00 48.26 128 GLU A CA 1
ATOM 598 C C . GLU A 1 72 ? 30.389 71.250 -85.164 1.00 42.59 128 GLU A C 1
ATOM 599 O O . GLU A 1 72 ? 31.373 70.957 -85.808 1.00 41.81 128 GLU A O 1
ATOM 605 N N . PHE A 1 73 ? 30.270 70.989 -83.868 1.00 40.46 129 PHE A N 1
ATOM 606 C CA . PHE A 1 73 ? 31.348 70.323 -83.219 1.00 36.44 129 PHE A CA 1
ATOM 607 C C . PHE A 1 73 ? 31.863 69.233 -84.145 1.00 39.35 129 PHE A C 1
ATOM 608 O O . PHE A 1 73 ? 33.057 69.024 -84.255 1.00 47.01 129 PHE A O 1
ATOM 616 N N . LYS A 1 74 ? 30.946 68.545 -84.813 1.00 36.24 130 LYS A N 1
ATOM 617 C CA . LYS A 1 74 ? 31.345 67.485 -85.710 1.00 37.26 130 LYS A CA 1
ATOM 618 C C . LYS A 1 74 ? 32.005 67.862 -87.031 1.00 40.11 130 LYS A C 1
ATOM 619 O O . LYS A 1 74 ? 32.954 67.214 -87.443 1.00 41.49 130 LYS A O 1
ATOM 625 N N . GLU A 1 75 ? 31.503 68.899 -87.699 1.00 44.87 131 GLU A N 1
ATOM 626 C CA . GLU A 1 75 ? 32.121 69.287 -88.963 1.00 48.41 131 GLU A CA 1
ATOM 627 C C . GLU A 1 75 ? 33.533 69.713 -88.583 1.00 43.31 131 GLU A C 1
ATOM 628 O O . GLU A 1 75 ? 34.517 69.227 -89.142 1.00 44.90 131 GLU A O 1
ATOM 634 N N . ILE A 1 76 ? 33.623 70.606 -87.607 1.00 35.40 132 ILE A N 1
ATOM 635 C CA . ILE A 1 76 ? 34.935 71.026 -87.309 1.00 32.78 132 ILE A CA 1
ATOM 636 C C . ILE A 1 76 ? 35.950 69.949 -86.965 1.00 38.94 132 ILE A C 1
ATOM 637 O O . ILE A 1 76 ? 37.035 69.927 -87.547 1.00 48.18 132 ILE A O 1
ATOM 642 N N . LEU A 1 77 ? 35.623 69.049 -86.043 1.00 38.43 133 LEU A N 1
ATOM 643 C CA . LEU A 1 77 ? 36.644 68.059 -85.765 1.00 34.11 133 LEU A CA 1
ATOM 644 C C . LEU A 1 77 ? 36.839 67.049 -86.894 1.00 33.45 133 LEU A C 1
ATOM 645 O O . LEU A 1 77 ? 37.937 66.489 -87.066 1.00 25.79 133 LEU A O 1
ATOM 650 N N . SER A 1 78 ? 35.775 66.818 -87.660 1.00 31.97 134 SER A N 1
ATOM 651 C CA . SER A 1 78 ? 35.896 65.883 -88.721 1.00 34.05 134 SER A CA 1
ATOM 652 C C . SER A 1 78 ? 37.072 66.431 -89.490 1.00 40.29 134 SER A C 1
ATOM 653 O O . SER A 1 78 ? 38.097 65.770 -89.625 1.00 46.34 134 SER A O 1
ATOM 656 N N . SER A 1 79 ? 36.915 67.657 -89.978 1.00 39.71 135 SER A N 1
ATOM 657 C CA . SER A 1 79 ? 37.934 68.341 -90.734 1.00 37.47 135 SER A CA 1
ATOM 658 C C . SER A 1 79 ? 39.294 68.284 -90.057 1.00 40.11 135 SER A C 1
ATOM 659 O O . SER A 1 79 ? 40.162 67.533 -90.503 1.00 45.30 135 SER A O 1
ATOM 662 N N . ILE A 1 80 ? 39.494 69.050 -88.986 1.00 37.63 136 ILE A N 1
ATOM 663 C CA . ILE A 1 80 ? 40.820 68.969 -88.331 1.00 35.33 136 ILE A CA 1
ATOM 664 C C . ILE A 1 80 ? 41.453 67.581 -88.323 1.00 33.24 136 ILE A C 1
ATOM 665 O O . ILE A 1 80 ? 42.646 67.428 -88.537 1.00 29.66 136 ILE A O 1
ATOM 670 N N . TYR A 1 81 ? 40.630 66.576 -88.059 1.00 32.98 137 TYR A N 1
ATOM 671 C CA . TYR A 1 81 ? 41.173 65.240 -88.032 1.00 37.25 137 TYR A CA 1
ATOM 672 C C . TYR A 1 81 ? 41.862 64.927 -89.359 1.00 36.02 137 TYR A C 1
ATOM 673 O O . TYR A 1 81 ? 43.053 64.590 -89.387 1.00 34.15 137 TYR A O 1
ATOM 682 N N . LEU A 1 82 ? 41.106 65.056 -90.447 1.00 31.04 138 LEU A N 1
ATOM 683 C CA . LEU A 1 82 ? 41.525 64.813 -91.794 1.00 33.97 138 LEU A CA 1
ATOM 684 C C . LEU A 1 82 ? 42.608 65.792 -92.228 1.00 42.63 138 LEU A C 1
ATOM 685 O O . LEU A 1 82 ? 43.647 65.392 -92.728 1.00 46.26 138 LEU A O 1
ATOM 690 N N . ASP A 1 83 ? 42.358 67.083 -92.038 1.00 50.20 139 ASP A N 1
ATOM 691 C CA . ASP A 1 83 ? 43.341 68.087 -92.441 1.00 53.10 139 ASP A CA 1
ATOM 692 C C . ASP A 1 83 ? 44.468 68.136 -91.433 1.00 51.68 139 ASP A C 1
ATOM 693 O O . ASP A 1 83 ? 44.996 69.202 -91.150 1.00 54.22 139 ASP A O 1
ATOM 698 N N . HIS A 1 84 ? 44.826 66.985 -90.881 1.00 51.73 140 HIS A N 1
ATOM 699 C CA . HIS A 1 84 ? 45.900 67.004 -89.930 1.00 51.69 140 HIS A CA 1
ATOM 700 C C . HIS A 1 84 ? 46.246 65.524 -89.870 1.00 52.15 140 HIS A C 1
ATOM 701 O O . HIS A 1 84 ? 47.023 65.068 -89.031 1.00 54.62 140 HIS A O 1
ATOM 708 N N . HIS A 1 85 ? 45.645 64.788 -90.796 1.00 53.32 141 HIS A N 1
ATOM 709 C CA . HIS A 1 85 ? 45.877 63.383 -90.908 1.00 58.27 141 HIS A CA 1
ATOM 710 C C . HIS A 1 85 ? 46.017 62.765 -89.529 1.00 56.68 141 HIS A C 1
ATOM 711 O O . HIS A 1 85 ? 46.921 61.986 -89.280 1.00 56.49 141 HIS A O 1
ATOM 718 N N . TYR A 1 86 ? 45.113 63.136 -88.632 1.00 51.85 142 TYR A N 1
ATOM 719 C CA . TYR A 1 86 ? 45.287 62.539 -87.374 1.00 46.70 142 TYR A CA 1
ATOM 720 C C . TYR A 1 86 ? 45.009 61.057 -87.448 1.00 52.31 142 TYR A C 1
ATOM 721 O O . TYR A 1 86 ? 45.351 60.343 -86.520 1.00 57.98 142 TYR A O 1
ATOM 730 N N . TYR A 1 87 ? 44.401 60.582 -88.532 1.00 56.37 143 TYR A N 1
ATOM 731 C CA . TYR A 1 87 ? 44.146 59.144 -88.469 1.00 68.42 143 TYR A CA 1
ATOM 732 C C . TYR A 1 87 ? 45.312 58.193 -88.202 1.00 79.26 143 TYR A C 1
ATOM 733 O O . TYR A 1 87 ? 45.365 57.516 -87.143 1.00 82.08 143 TYR A O 1
ATOM 742 N N . LYS A 1 88 ? 46.248 58.141 -89.146 1.00 87.12 144 LYS A N 1
ATOM 743 C CA . LYS A 1 88 ? 47.407 57.270 -89.019 1.00 93.72 144 LYS A CA 1
ATOM 744 C C . LYS A 1 88 ? 48.205 57.125 -87.717 1.00 96.17 144 LYS A C 1
ATOM 745 O O . LYS A 1 88 ? 48.574 58.123 -87.068 1.00 96.52 144 LYS A O 1
ATOM 751 N N . ASN A 1 89 ? 48.455 55.872 -87.340 1.00 99.19 145 ASN A N 1
ATOM 752 C CA . ASN A 1 89 ? 49.215 55.530 -86.137 1.00 99.99 145 ASN A CA 1
ATOM 753 C C . ASN A 1 89 ? 50.634 55.906 -86.548 1.00 100.00 145 ASN A C 1
ATOM 754 O O . ASN A 1 89 ? 51.389 56.459 -85.744 1.00 100.00 145 ASN A O 1
ATOM 759 N N . PRO A 1 90 ? 51.075 55.607 -87.791 1.00 100.00 146 PRO A N 1
ATOM 760 C CA . PRO A 1 90 ? 52.440 55.976 -88.204 1.00 98.65 146 PRO A CA 1
ATOM 761 C C . PRO A 1 90 ? 52.602 57.496 -88.180 1.00 98.69 146 PRO A C 1
ATOM 762 O O . PRO A 1 90 ? 51.948 58.203 -88.950 1.00 96.35 146 PRO A O 1
ATOM 766 N N . PHE A 1 91 ? 53.462 57.997 -87.296 1.00 98.75 147 PHE A N 1
ATOM 767 C CA . PHE A 1 91 ? 53.691 59.445 -87.179 1.00 100.00 147 PHE A CA 1
ATOM 768 C C . PHE A 1 91 ? 54.498 60.191 -88.257 1.00 100.00 147 PHE A C 1
ATOM 769 O O . PHE A 1 91 ? 55.375 59.594 -88.911 1.00 100.00 147 PHE A O 1
ATOM 777 N N . PRO A 1 92 ? 54.286 61.522 -88.551 1.00 100.00 148 PRO A N 1
ATOM 778 C CA . PRO A 1 92 ? 55.039 62.323 -89.596 1.00 100.00 148 PRO A CA 1
ATOM 779 C C . PRO A 1 92 ? 56.102 63.247 -88.993 1.00 100.00 148 PRO A C 1
ATOM 780 O O . PRO A 1 92 ? 57.035 63.694 -89.691 1.00 100.00 148 PRO A O 1
ATOM 784 N N . LYS A 1 93 ? 55.935 63.525 -87.697 1.00 100.00 149 LYS A N 1
ATOM 785 C CA . LYS A 1 93 ? 56.645 64.338 -86.672 1.00 100.00 149 LYS A CA 1
ATOM 786 C C . LYS A 1 93 ? 56.950 65.819 -86.920 1.00 100.00 149 LYS A C 1
ATOM 787 O O . LYS A 1 93 ? 58.115 66.241 -86.872 1.00 100.00 149 LYS A O 1
ATOM 793 N N . GLU A 1 94 ? 55.902 66.605 -87.168 1.00 99.98 150 GLU A N 1
ATOM 794 C CA . GLU A 1 94 ? 55.984 68.048 -87.427 1.00 98.91 150 GLU A CA 1
ATOM 795 C C . GLU A 1 94 ? 56.396 68.695 -86.110 1.00 97.64 150 GLU A C 1
ATOM 796 O O . GLU A 1 94 ? 56.362 69.921 -85.951 1.00 98.73 150 GLU A O 1
ATOM 802 N N . GLU A 1 95 ? 56.784 67.839 -85.170 1.00 95.07 151 GLU A N 1
ATOM 803 C CA . GLU A 1 95 ? 57.224 68.153 -83.836 1.00 94.91 151 GLU A CA 1
ATOM 804 C C . GLU A 1 95 ? 56.004 68.686 -83.089 1.00 91.89 151 GLU A C 1
ATOM 805 O O . GLU A 1 95 ? 56.018 68.796 -81.858 1.00 92.61 151 GLU A O 1
ATOM 811 N N . ARG A 1 96 ? 54.951 68.999 -83.846 1.00 85.56 152 ARG A N 1
ATOM 812 C CA . ARG A 1 96 ? 53.637 69.528 -83.469 1.00 78.79 152 ARG A CA 1
ATOM 813 C C . ARG A 1 96 ? 53.567 70.357 -82.186 1.00 74.03 152 ARG A C 1
ATOM 814 O O . ARG A 1 96 ? 54.523 70.393 -81.417 1.00 70.53 152 ARG A O 1
ATOM 822 N N . ASP A 1 97 ? 52.444 71.029 -81.952 1.00 68.93 153 ASP A N 1
ATOM 823 C CA . ASP A 1 97 ? 52.451 71.800 -80.705 1.00 66.57 153 ASP A CA 1
ATOM 824 C C . ASP A 1 97 ? 52.086 70.956 -79.487 1.00 58.60 153 ASP A C 1
ATOM 825 O O . ASP A 1 97 ? 51.276 70.048 -79.584 1.00 56.00 153 ASP A O 1
ATOM 830 N N . LEU A 1 98 ? 52.685 71.250 -78.341 1.00 51.84 154 LEU A N 1
ATOM 831 C CA . LEU A 1 98 ? 52.246 70.375 -77.290 1.00 48.67 154 LEU A CA 1
ATOM 832 C C . LEU A 1 98 ? 50.828 70.749 -76.923 1.00 49.59 154 LEU A C 1
ATOM 833 O O . LEU A 1 98 ? 49.970 69.899 -76.725 1.00 57.16 154 LEU A O 1
ATOM 838 N N . TYR A 1 99 ? 50.606 72.050 -76.827 1.00 45.65 155 TYR A N 1
ATOM 839 C CA . TYR A 1 99 ? 49.300 72.493 -76.494 1.00 40.25 155 TYR A CA 1
ATOM 840 C C . TYR A 1 99 ? 48.264 72.124 -77.558 1.00 39.35 155 TYR A C 1
ATOM 841 O O . TYR A 1 99 ? 47.279 71.486 -77.257 1.00 37.27 155 TYR A O 1
ATOM 850 N N . SER A 1 100 ? 48.500 72.521 -78.802 1.00 40.57 156 SER A N 1
ATOM 851 C CA . SER A 1 100 ? 47.556 72.222 -79.869 1.00 43.16 156 SER A CA 1
ATOM 852 C C . SER A 1 100 ? 47.354 70.750 -80.175 1.00 41.95 156 SER A C 1
ATOM 853 O O . SER A 1 100 ? 46.287 70.319 -80.651 1.00 40.16 156 SER A O 1
ATOM 856 N N . THR A 1 101 ? 48.400 69.984 -79.906 1.00 43.62 157 THR A N 1
ATOM 857 C CA . THR A 1 101 ? 48.216 68.609 -80.201 1.00 47.22 157 THR A CA 1
ATOM 858 C C . THR A 1 101 ? 47.463 67.964 -79.054 1.00 48.52 157 THR A C 1
ATOM 859 O O . THR A 1 101 ? 46.652 67.085 -79.269 1.00 49.86 157 THR A O 1
ATOM 863 N N . SER A 1 102 ? 47.740 68.401 -77.833 1.00 45.08 158 SER A N 1
ATOM 864 C CA . SER A 1 102 ? 46.978 67.729 -76.829 1.00 39.71 158 SER A CA 1
ATOM 865 C C . SER A 1 102 ? 45.509 68.133 -76.917 1.00 40.70 158 SER A C 1
ATOM 866 O O . SER A 1 102 ? 44.626 67.289 -76.832 1.00 39.78 158 SER A O 1
ATOM 869 N N . LEU A 1 103 ? 45.251 69.423 -77.094 1.00 38.31 159 LEU A N 1
ATOM 870 C CA . LEU A 1 103 ? 43.877 69.872 -77.189 1.00 33.44 159 LEU A CA 1
ATOM 871 C C . LEU A 1 103 ? 43.199 69.109 -78.320 1.00 30.55 159 LEU A C 1
ATOM 872 O O . LEU A 1 103 ? 42.136 68.479 -78.127 1.00 27.16 159 LEU A O 1
ATOM 877 N N . ALA A 1 104 ? 43.806 69.162 -79.501 1.00 25.90 160 ALA A N 1
ATOM 878 C CA . ALA A 1 104 ? 43.061 68.398 -80.471 1.00 27.77 160 ALA A CA 1
ATOM 879 C C . ALA A 1 104 ? 42.938 66.894 -80.182 1.00 30.58 160 ALA A C 1
ATOM 880 O O . ALA A 1 104 ? 41.941 66.274 -80.539 1.00 31.41 160 ALA A O 1
ATOM 882 N N . PHE A 1 105 ? 43.940 66.303 -79.539 1.00 34.65 161 PHE A N 1
ATOM 883 C CA . PHE A 1 105 ? 43.918 64.865 -79.212 1.00 34.77 161 PHE A CA 1
ATOM 884 C C . PHE A 1 105 ? 42.623 64.717 -78.429 1.00 34.62 161 PHE A C 1
ATOM 885 O O . PHE A 1 105 ? 41.713 64.023 -78.861 1.00 34.19 161 PHE A O 1
ATOM 893 N N . ARG A 1 106 ? 42.553 65.390 -77.283 1.00 31.71 162 ARG A N 1
ATOM 894 C CA . ARG A 1 106 ? 41.434 65.410 -76.376 1.00 29.38 162 ARG A CA 1
ATOM 895 C C . ARG A 1 106 ? 40.057 65.552 -77.020 1.00 32.95 162 ARG A C 1
ATOM 896 O O . ARG A 1 106 ? 39.173 64.689 -76.837 1.00 35.66 162 ARG A O 1
ATOM 904 N N . LEU A 1 107 ? 39.869 66.625 -77.785 1.00 34.85 163 LEU A N 1
ATOM 905 C CA . LEU A 1 107 ? 38.531 66.686 -78.331 1.00 26.95 163 LEU A CA 1
ATOM 906 C C . LEU A 1 107 ? 38.286 65.652 -79.389 1.00 25.45 163 LEU A C 1
ATOM 907 O O . LEU A 1 107 ? 37.167 65.265 -79.593 1.00 32.59 163 LEU A O 1
ATOM 912 N N . LEU A 1 108 ? 39.335 65.201 -80.062 1.00 30.66 164 LEU A N 1
ATOM 913 C CA . LEU A 1 108 ? 39.027 64.200 -81.078 1.00 34.56 164 LEU A CA 1
ATOM 914 C C . LEU A 1 108 ? 38.646 62.885 -80.385 1.00 34.81 164 LEU A C 1
ATOM 915 O O . LEU A 1 108 ? 37.544 62.386 -80.580 1.00 36.74 164 LEU A O 1
ATOM 920 N N . ARG A 1 109 ? 39.532 62.331 -79.565 1.00 36.84 165 ARG A N 1
ATOM 921 C CA . ARG A 1 109 ? 39.177 61.101 -78.903 1.00 35.81 165 ARG A CA 1
ATOM 922 C C . ARG A 1 109 ? 37.863 61.198 -78.157 1.00 37.29 165 ARG A C 1
ATOM 923 O O . ARG A 1 109 ? 37.116 60.224 -78.098 1.00 43.33 165 ARG A O 1
ATOM 931 N N . GLU A 1 110 ? 37.587 62.363 -77.578 1.00 30.05 166 GLU A N 1
ATOM 932 C CA . GLU A 1 110 ? 36.334 62.478 -76.870 1.00 25.69 166 GLU A CA 1
ATOM 933 C C . GLU A 1 110 ? 35.228 62.345 -77.902 1.00 23.46 166 GLU A C 1
ATOM 934 O O . GLU A 1 110 ? 34.322 61.559 -77.747 1.00 26.76 166 GLU A O 1
ATOM 940 N N . HIS A 1 111 ? 35.323 63.130 -78.966 1.00 25.94 167 HIS A N 1
ATOM 941 C CA . HIS A 1 111 ? 34.307 63.064 -79.969 1.00 26.43 167 HIS A CA 1
ATOM 942 C C . HIS A 1 111 ? 34.392 61.776 -80.735 1.00 27.82 167 HIS A C 1
ATOM 943 O O . HIS A 1 111 ? 33.958 61.698 -81.866 1.00 35.85 167 HIS A O 1
ATOM 950 N N . GLY A 1 112 ? 34.966 60.765 -80.105 1.00 34.06 168 GLY A N 1
ATOM 951 C CA . GLY A 1 112 ? 35.140 59.438 -80.685 1.00 43.66 168 GLY A CA 1
ATOM 952 C C . GLY A 1 112 ? 36.144 59.306 -81.830 1.00 44.75 168 GLY A C 1
ATOM 953 O O . GLY A 1 112 ? 35.937 58.528 -82.754 1.00 46.01 168 GLY A O 1
ATOM 954 N N . PHE A 1 113 ? 37.236 60.056 -81.762 1.00 46.32 169 PHE A N 1
ATOM 955 C CA . PHE A 1 113 ? 38.068 59.820 -82.909 1.00 48.99 169 PHE A CA 1
ATOM 956 C C . PHE A 1 113 ? 39.312 58.932 -82.733 1.00 55.09 169 PHE A C 1
ATOM 957 O O . PHE A 1 113 ? 39.951 58.933 -81.667 1.00 59.70 169 PHE A O 1
ATOM 965 N N . GLN A 1 114 ? 39.651 58.170 -83.772 1.00 55.74 170 GLN A N 1
ATOM 966 C CA . GLN A 1 114 ? 40.798 57.291 -83.714 1.00 52.99 170 GLN A CA 1
ATOM 967 C C . GLN A 1 114 ? 42.027 58.180 -83.825 1.00 48.15 170 GLN A C 1
ATOM 968 O O . GLN A 1 114 ? 42.311 58.700 -84.872 1.00 51.44 170 GLN A O 1
ATOM 974 N N . VAL A 1 115 ? 42.744 58.362 -82.726 1.00 44.06 171 VAL A N 1
ATOM 975 C CA . VAL A 1 115 ? 43.923 59.188 -82.785 1.00 41.71 171 VAL A CA 1
ATOM 976 C C . VAL A 1 115 ? 45.001 58.472 -81.965 1.00 48.68 171 VAL A C 1
ATOM 977 O O . VAL A 1 115 ? 45.014 58.547 -80.724 1.00 52.03 171 VAL A O 1
ATOM 981 N N . ALA A 1 116 ? 45.903 57.774 -82.656 1.00 50.53 172 ALA A N 1
ATOM 982 C CA . ALA A 1 116 ? 47.015 57.009 -82.064 1.00 44.81 172 ALA A CA 1
ATOM 983 C C . ALA A 1 116 ? 47.752 57.558 -80.848 1.00 42.08 172 ALA A C 1
ATOM 984 O O . ALA A 1 116 ? 48.028 58.756 -80.728 1.00 35.57 172 ALA A O 1
ATOM 986 N N . GLN A 1 117 ? 48.071 56.638 -79.950 1.00 43.05 173 GLN A N 1
ATOM 987 C CA . GLN A 1 117 ? 48.756 57.062 -78.774 1.00 44.16 173 GLN A CA 1
ATOM 988 C C . GLN A 1 117 ? 49.997 57.823 -79.212 1.00 46.39 173 GLN A C 1
ATOM 989 O O . GLN A 1 117 ? 50.265 58.918 -78.715 1.00 42.05 173 GLN A O 1
ATOM 995 N N . GLU A 1 118 ? 50.739 57.238 -80.155 1.00 49.75 174 GLU A N 1
ATOM 996 C CA . GLU A 1 118 ? 51.996 57.766 -80.743 1.00 47.21 174 GLU A CA 1
ATOM 997 C C . GLU A 1 118 ? 52.017 59.219 -81.215 1.00 46.12 174 GLU A C 1
ATOM 998 O O . GLU A 1 118 ? 53.059 59.723 -81.634 1.00 47.10 174 GLU A O 1
ATOM 1004 N N . VAL A 1 119 ? 50.871 59.889 -81.151 1.00 42.87 175 VAL A N 1
ATOM 1005 C CA . VAL A 1 119 ? 50.808 61.275 -81.570 1.00 37.03 175 VAL A CA 1
ATOM 1006 C C . VAL A 1 119 ? 51.788 62.061 -80.702 1.00 36.46 175 VAL A C 1
ATOM 1007 O O . VAL A 1 119 ? 52.631 62.786 -81.214 1.00 35.72 175 VAL A O 1
ATOM 1011 N N . PHE A 1 120 ? 51.684 61.899 -79.386 1.00 37.45 176 PHE A N 1
ATOM 1012 C CA . PHE A 1 120 ? 52.587 62.620 -78.539 1.00 40.41 176 PHE A CA 1
ATOM 1013 C C . PHE A 1 120 ? 54.025 62.155 -78.703 1.00 43.23 176 PHE A C 1
ATOM 1014 O O . PHE A 1 120 ? 54.897 62.630 -77.991 1.00 54.04 176 PHE A O 1
ATOM 1022 N N . ASP A 1 121 ? 54.281 61.235 -79.626 1.00 40.92 177 ASP A N 1
ATOM 1023 C CA . ASP A 1 121 ? 55.644 60.794 -79.770 1.00 42.18 177 ASP A CA 1
ATOM 1024 C C . ASP A 1 121 ? 56.748 61.812 -79.987 1.00 44.75 177 ASP A C 1
ATOM 1025 O O . ASP A 1 121 ? 57.804 61.754 -79.350 1.00 44.43 177 ASP A O 1
ATOM 1030 N N . SER A 1 122 ? 56.494 62.741 -80.900 1.00 42.50 178 SER A N 1
ATOM 1031 C CA . SER A 1 122 ? 57.504 63.740 -81.153 1.00 43.97 178 SER A CA 1
ATOM 1032 C C . SER A 1 122 ? 57.916 64.696 -80.027 1.00 42.89 178 SER A C 1
ATOM 1033 O O . SER A 1 122 ? 58.551 65.715 -80.282 1.00 49.61 178 SER A O 1
ATOM 1036 N N . PHE A 1 123 ? 57.560 64.370 -78.789 1.00 40.78 179 PHE A N 1
ATOM 1037 C CA . PHE A 1 123 ? 57.884 65.205 -77.662 1.00 38.10 179 PHE A CA 1
ATOM 1038 C C . PHE A 1 123 ? 58.717 64.360 -76.722 1.00 43.50 179 PHE A C 1
ATOM 1039 O O . PHE A 1 123 ? 58.752 64.625 -75.516 1.00 46.34 179 PHE A O 1
ATOM 1047 N N . LYS A 1 124 ? 59.387 63.345 -77.255 1.00 43.42 180 LYS A N 1
ATOM 1048 C CA . LYS A 1 124 ? 60.162 62.568 -76.303 1.00 48.39 180 LYS A CA 1
ATOM 1049 C C . LYS A 1 124 ? 61.666 62.657 -76.547 1.00 54.68 180 LYS A C 1
ATOM 1050 O O . LYS A 1 124 ? 62.079 62.817 -77.683 1.00 56.29 180 LYS A O 1
ATOM 1056 N N . ASN A 1 125 ? 62.492 62.566 -75.504 1.00 64.32 181 ASN A N 1
ATOM 1057 C CA . ASN A 1 125 ? 63.914 62.658 -75.866 1.00 70.95 181 ASN A CA 1
ATOM 1058 C C . ASN A 1 125 ? 64.303 61.300 -76.424 1.00 75.88 181 ASN A C 1
ATOM 1059 O O . ASN A 1 125 ? 63.492 60.369 -76.455 1.00 76.93 181 ASN A O 1
ATOM 1064 N N . GLU A 1 126 ? 65.548 61.185 -76.866 1.00 82.18 182 GLU A N 1
ATOM 1065 C CA . GLU A 1 126 ? 65.842 59.882 -77.412 1.00 86.84 182 GLU A CA 1
ATOM 1066 C C . GLU A 1 126 ? 65.931 58.789 -76.360 1.00 86.63 182 GLU A C 1
ATOM 1067 O O . GLU A 1 126 ? 66.023 57.604 -76.690 1.00 86.66 182 GLU A O 1
ATOM 1073 N N . GLU A 1 127 ? 65.896 59.193 -75.093 1.00 85.91 183 GLU A N 1
ATOM 1074 C CA . GLU A 1 127 ? 65.963 58.200 -74.037 1.00 87.37 183 GLU A CA 1
ATOM 1075 C C . GLU A 1 127 ? 64.583 57.537 -73.980 1.00 85.54 183 GLU A C 1
ATOM 1076 O O . GLU A 1 127 ? 64.355 56.614 -73.196 1.00 84.11 183 GLU A O 1
ATOM 1082 N N . GLY A 1 128 ? 63.672 58.015 -74.822 1.00 84.38 184 GLY A N 1
ATOM 1083 C CA . GLY A 1 128 ? 62.301 57.523 -74.921 1.00 80.91 184 GLY A CA 1
ATOM 1084 C C . GLY A 1 128 ? 61.409 58.158 -73.856 1.00 80.29 184 GLY A C 1
ATOM 1085 O O . GLY A 1 128 ? 60.193 57.979 -73.867 1.00 82.48 184 GLY A O 1
ATOM 1086 N N . GLU A 1 129 ? 62.021 58.898 -72.938 1.00 77.56 185 GLU A N 1
ATOM 1087 C CA . GLU A 1 129 ? 61.281 59.551 -71.878 1.00 76.69 185 GLU A CA 1
ATOM 1088 C C . GLU A 1 129 ? 60.662 60.845 -72.409 1.00 72.77 185 GLU A C 1
ATOM 1089 O O . GLU A 1 129 ? 60.929 61.218 -73.546 1.00 72.52 185 GLU A O 1
ATOM 1095 N N . PHE A 1 130 ? 59.840 61.530 -71.615 1.00 69.08 186 PHE A N 1
ATOM 1096 C CA . PHE A 1 130 ? 59.255 62.773 -72.175 1.00 66.63 186 PHE A CA 1
ATOM 1097 C C . PHE A 1 130 ? 60.263 63.917 -72.244 1.00 66.56 186 PHE A C 1
ATOM 1098 O O . PHE A 1 130 ? 61.226 63.933 -71.483 1.00 69.95 186 PHE A O 1
ATOM 1106 N N . LYS A 1 131 ? 60.049 64.866 -73.154 1.00 62.19 187 LYS A N 1
ATOM 1107 C CA . LYS A 1 131 ? 60.971 65.992 -73.284 1.00 61.21 187 LYS A CA 1
ATOM 1108 C C . LYS A 1 131 ? 60.872 66.989 -72.136 1.00 61.39 187 LYS A C 1
ATOM 1109 O O . LYS A 1 131 ? 59.891 67.702 -72.002 1.00 62.17 187 LYS A O 1
ATOM 1115 N N . GLU A 1 132 ? 61.912 67.027 -71.312 1.00 66.02 188 GLU A N 1
ATOM 1116 C CA . GLU A 1 132 ? 62.047 67.891 -70.141 1.00 68.68 188 GLU A CA 1
ATOM 1117 C C . GLU A 1 132 ? 62.167 69.358 -70.529 1.00 65.88 188 GLU A C 1
ATOM 1118 O O . GLU A 1 132 ? 62.311 70.215 -69.674 1.00 68.68 188 GLU A O 1
ATOM 1124 N N . SER A 1 133 ? 62.111 69.635 -71.824 1.00 63.53 189 SER A N 1
ATOM 1125 C CA . SER A 1 133 ? 62.210 71.001 -72.293 1.00 63.14 189 SER A CA 1
ATOM 1126 C C . SER A 1 133 ? 60.804 71.576 -72.162 1.00 61.96 189 SER A C 1
ATOM 1127 O O . SER A 1 133 ? 60.607 72.689 -71.676 1.00 62.03 189 SER A O 1
ATOM 1130 N N . LEU A 1 134 ? 59.836 70.784 -72.610 1.00 59.69 190 LEU A N 1
ATOM 1131 C CA . LEU A 1 134 ? 58.415 71.033 -72.620 1.00 54.65 190 LEU A CA 1
ATOM 1132 C C . LEU A 1 134 ? 58.071 71.651 -71.275 1.00 56.15 190 LEU A C 1
ATOM 1133 O O . LEU A 1 134 ? 57.169 72.479 -71.168 1.00 54.64 190 LEU A O 1
ATOM 1138 N N . SER A 1 135 ? 58.809 71.221 -70.256 1.00 55.34 191 SER A N 1
ATOM 1139 C CA . SER A 1 135 ? 58.718 71.621 -68.876 1.00 56.99 191 SER A CA 1
ATOM 1140 C C . SER A 1 135 ? 58.268 73.053 -68.687 1.00 62.22 191 SER A C 1
ATOM 1141 O O . SER A 1 135 ? 57.775 73.425 -67.626 1.00 62.00 191 SER A O 1
ATOM 1144 N N . ASP A 1 136 ? 58.449 73.860 -69.723 1.00 68.55 192 ASP A N 1
ATOM 1145 C CA . ASP A 1 136 ? 58.016 75.214 -69.526 1.00 78.49 192 ASP A CA 1
ATOM 1146 C C . ASP A 1 136 ? 56.690 75.618 -70.174 1.00 76.75 192 ASP A C 1
ATOM 1147 O O . ASP A 1 136 ? 55.944 76.417 -69.605 1.00 76.88 192 ASP A O 1
ATOM 1152 N N . ASP A 1 137 ? 56.395 75.072 -71.352 1.00 74.15 193 ASP A N 1
ATOM 1153 C CA . ASP A 1 137 ? 55.142 75.402 -72.052 1.00 69.98 193 ASP A CA 1
ATOM 1154 C C . ASP A 1 137 ? 54.083 74.848 -71.125 1.00 66.43 193 ASP A C 1
ATOM 1155 O O . ASP A 1 137 ? 53.778 73.677 -71.198 1.00 69.86 193 ASP A O 1
ATOM 1160 N N . THR A 1 138 ? 53.509 75.683 -70.268 1.00 60.89 194 THR A N 1
ATOM 1161 C CA . THR A 1 138 ? 52.552 75.008 -69.452 1.00 54.61 194 THR A CA 1
ATOM 1162 C C . THR A 1 138 ? 51.116 75.172 -69.881 1.00 51.39 194 THR A C 1
ATOM 1163 O O . THR A 1 138 ? 50.221 74.647 -69.248 1.00 50.68 194 THR A O 1
ATOM 1167 N N . ARG A 1 139 ? 50.907 75.914 -70.962 1.00 54.78 195 ARG A N 1
ATOM 1168 C CA . ARG A 1 139 ? 49.527 76.048 -71.359 1.00 58.10 195 ARG A CA 1
ATOM 1169 C C . ARG A 1 139 ? 49.452 74.599 -71.817 1.00 55.23 195 ARG A C 1
ATOM 1170 O O . ARG A 1 139 ? 48.778 73.775 -71.215 1.00 59.58 195 ARG A O 1
ATOM 1178 N N . GLY A 1 140 ? 50.175 74.309 -72.886 1.00 51.17 196 GLY A N 1
ATOM 1179 C CA . GLY A 1 140 ? 50.243 72.994 -73.487 1.00 51.79 196 GLY A CA 1
ATOM 1180 C C . GLY A 1 140 ? 50.385 71.979 -72.422 1.00 54.01 196 GLY A C 1
ATOM 1181 O O . GLY A 1 140 ? 49.590 71.066 -72.340 1.00 57.56 196 GLY A O 1
ATOM 1182 N N . LEU A 1 141 ? 51.397 72.135 -71.578 1.00 53.82 197 LEU A N 1
ATOM 1183 C CA . LEU A 1 141 ? 51.610 71.145 -70.504 1.00 54.46 197 LEU A CA 1
ATOM 1184 C C . LEU A 1 141 ? 50.338 70.763 -69.751 1.00 53.46 197 LEU A C 1
ATOM 1185 O O . LEU A 1 141 ? 49.961 69.560 -69.662 1.00 55.99 197 LEU A O 1
ATOM 1190 N N . LEU A 1 142 ? 49.677 71.785 -69.212 1.00 49.32 198 LEU A N 1
ATOM 1191 C CA . LEU A 1 142 ? 48.478 71.510 -68.488 1.00 44.85 198 LEU A CA 1
ATOM 1192 C C . LEU A 1 142 ? 47.529 70.779 -69.428 1.00 45.12 198 LEU A C 1
ATOM 1193 O O . LEU A 1 142 ? 46.868 69.814 -69.043 1.00 49.74 198 LEU A O 1
ATOM 1198 N N . GLN A 1 143 ? 47.470 71.243 -70.667 1.00 42.57 199 GLN A N 1
ATOM 1199 C CA . GLN A 1 143 ? 46.582 70.561 -71.582 1.00 46.34 199 GLN A CA 1
ATOM 1200 C C . GLN A 1 143 ? 46.859 69.112 -72.006 1.00 46.71 199 GLN A C 1
ATOM 1201 O O . GLN A 1 143 ? 45.950 68.427 -72.486 1.00 52.58 199 GLN A O 1
ATOM 1207 N N . LEU A 1 144 ? 48.095 68.642 -71.844 1.00 46.58 200 LEU A N 1
ATOM 1208 C CA . LEU A 1 144 ? 48.509 67.256 -72.202 1.00 46.48 200 LEU A CA 1
ATOM 1209 C C . LEU A 1 144 ? 48.106 66.462 -70.960 1.00 47.94 200 LEU A C 1
ATOM 1210 O O . LEU A 1 144 ? 47.578 65.335 -71.058 1.00 45.90 200 LEU A O 1
ATOM 1215 N N . TYR A 1 145 ? 48.354 67.052 -69.793 1.00 45.30 201 TYR A N 1
ATOM 1216 C CA . TYR A 1 145 ? 47.960 66.295 -68.629 1.00 43.78 201 TYR A CA 1
ATOM 1217 C C . TYR A 1 145 ? 46.480 65.971 -68.797 1.00 45.89 201 TYR A C 1
ATOM 1218 O O . TYR A 1 145 ? 45.974 64.994 -68.244 1.00 48.56 201 TYR A O 1
ATOM 1227 N N . GLU A 1 146 ? 45.795 66.816 -69.558 1.00 40.25 202 GLU A N 1
ATOM 1228 C CA . GLU A 1 146 ? 44.392 66.652 -69.801 1.00 40.00 202 GLU A CA 1
ATOM 1229 C C . GLU A 1 146 ? 44.034 65.745 -70.961 1.00 40.45 202 GLU A C 1
ATOM 1230 O O . GLU A 1 146 ? 42.855 65.481 -71.196 1.00 45.76 202 GLU A O 1
ATOM 1236 N N . ALA A 1 147 ? 45.035 65.283 -71.701 1.00 32.63 203 ALA A N 1
ATOM 1237 C CA . ALA A 1 147 ? 44.577 64.438 -72.775 1.00 32.14 203 ALA A CA 1
ATOM 1238 C C . ALA A 1 147 ? 44.784 63.022 -72.279 1.00 28.72 203 ALA A C 1
ATOM 1239 O O . ALA A 1 147 ? 44.151 62.086 -72.761 1.00 26.70 203 ALA A O 1
ATOM 1241 N N . SER A 1 148 ? 45.668 62.887 -71.297 1.00 28.15 204 SER A N 1
ATOM 1242 C CA . SER A 1 148 ? 45.941 61.569 -70.783 1.00 34.02 204 SER A CA 1
ATOM 1243 C C . SER A 1 148 ? 44.700 60.836 -70.312 1.00 37.93 204 SER A C 1
ATOM 1244 O O . SER A 1 148 ? 44.526 59.634 -70.575 1.00 38.26 204 SER A O 1
ATOM 1247 N N . PHE A 1 149 ? 43.833 61.576 -69.625 1.00 37.76 205 PHE A N 1
ATOM 1248 C CA . PHE A 1 149 ? 42.606 61.007 -69.115 1.00 35.46 205 PHE A CA 1
ATOM 1249 C C . PHE A 1 149 ? 41.824 60.358 -70.231 1.00 35.77 205 PHE A C 1
ATOM 1250 O O . PHE A 1 149 ? 40.809 59.733 -69.971 1.00 40.91 205 PHE A O 1
ATOM 1258 N N . LEU A 1 150 ? 42.291 60.504 -71.470 1.00 31.27 206 LEU A N 1
ATOM 1259 C CA . LEU A 1 150 ? 41.535 59.868 -72.489 1.00 28.75 206 LEU A CA 1
ATOM 1260 C C . LEU A 1 150 ? 42.104 58.557 -72.974 1.00 25.90 206 LEU A C 1
ATOM 1261 O O . LEU A 1 150 ? 41.754 58.087 -74.059 1.00 29.38 206 LEU A O 1
ATOM 1266 N N . LEU A 1 151 ? 42.969 57.961 -72.161 1.00 23.03 207 LEU A N 1
ATOM 1267 C CA . LEU A 1 151 ? 43.539 56.715 -72.611 1.00 20.78 207 LEU A CA 1
ATOM 1268 C C . LEU A 1 151 ? 42.784 55.425 -72.433 1.00 26.03 207 LEU A C 1
ATOM 1269 O O . LEU A 1 151 ? 41.599 55.442 -72.190 1.00 33.73 207 LEU A O 1
ATOM 1274 N N . THR A 1 152 ? 43.494 54.304 -72.540 1.00 26.50 208 THR A N 1
ATOM 1275 C CA . THR A 1 152 ? 42.884 52.990 -72.437 1.00 21.33 208 THR A CA 1
ATOM 1276 C C . THR A 1 152 ? 44.022 52.092 -71.927 1.00 22.77 208 THR A C 1
ATOM 1277 O O . THR A 1 152 ? 45.191 52.462 -72.063 1.00 27.27 208 THR A O 1
ATOM 1281 N N . GLU A 1 153 ? 43.729 50.926 -71.347 1.00 28.68 209 GLU A N 1
ATOM 1282 C CA . GLU A 1 153 ? 44.897 50.154 -70.834 1.00 24.19 209 GLU A CA 1
ATOM 1283 C C . GLU A 1 153 ? 45.672 49.835 -72.096 1.00 23.33 209 GLU A C 1
ATOM 1284 O O . GLU A 1 153 ? 45.115 49.486 -73.139 1.00 18.32 209 GLU A O 1
ATOM 1290 N N . GLY A 1 154 ? 46.978 50.018 -71.975 1.00 24.25 210 GLY A N 1
ATOM 1291 C CA . GLY A 1 154 ? 47.931 49.765 -73.034 1.00 30.55 210 GLY A CA 1
ATOM 1292 C C . GLY A 1 154 ? 48.270 51.029 -73.713 1.00 35.43 210 GLY A C 1
ATOM 1293 O O . GLY A 1 154 ? 48.466 51.021 -74.928 1.00 41.67 210 GLY A O 1
ATOM 1294 N N . GLU A 1 155 ? 48.335 52.133 -72.961 1.00 30.44 211 GLU A N 1
ATOM 1295 C CA . GLU A 1 155 ? 48.692 53.398 -73.620 1.00 27.50 211 GLU A CA 1
ATOM 1296 C C . GLU A 1 155 ? 49.656 54.201 -72.758 1.00 27.73 211 GLU A C 1
ATOM 1297 O O . GLU A 1 155 ? 49.407 55.341 -72.378 1.00 34.09 211 GLU A O 1
ATOM 1303 N N . THR A 1 156 ? 50.780 53.570 -72.468 1.00 25.09 212 THR A N 1
ATOM 1304 C CA . THR A 1 156 ? 51.768 54.179 -71.680 1.00 27.62 212 THR A CA 1
ATOM 1305 C C . THR A 1 156 ? 52.064 55.629 -72.033 1.00 29.48 212 THR A C 1
ATOM 1306 O O . THR A 1 156 ? 51.891 56.504 -71.207 1.00 33.65 212 THR A O 1
ATOM 1310 N N . THR A 1 157 ? 52.508 55.883 -73.254 1.00 25.66 213 THR A N 1
ATOM 1311 C CA . THR A 1 157 ? 52.771 57.263 -73.541 1.00 28.15 213 THR A CA 1
ATOM 1312 C C . THR A 1 157 ? 51.817 58.231 -72.862 1.00 30.78 213 THR A C 1
ATOM 1313 O O . THR A 1 157 ? 52.242 59.222 -72.280 1.00 34.65 213 THR A O 1
ATOM 1317 N N . LEU A 1 158 ? 50.524 57.921 -72.932 1.00 32.22 214 LEU A N 1
ATOM 1318 C CA . LEU A 1 158 ? 49.488 58.740 -72.340 1.00 23.71 214 LEU A CA 1
ATOM 1319 C C . LEU A 1 158 ? 49.686 58.630 -70.854 1.00 28.24 214 LEU A C 1
ATOM 1320 O O . LEU A 1 158 ? 49.733 59.631 -70.141 1.00 28.79 214 LEU A O 1
ATOM 1325 N N . GLU A 1 159 ? 49.802 57.386 -70.403 1.00 31.27 215 GLU A N 1
ATOM 1326 C CA . GLU A 1 159 ? 49.988 57.166 -68.999 1.00 38.98 215 GLU A CA 1
ATOM 1327 C C . GLU A 1 159 ? 51.237 57.837 -68.440 1.00 41.97 215 GLU A C 1
ATOM 1328 O O . GLU A 1 159 ? 51.295 58.116 -67.246 1.00 47.95 215 GLU A O 1
ATOM 1334 N N . SER A 1 160 ? 52.237 58.099 -69.275 1.00 38.78 216 SER A N 1
ATOM 1335 C CA . SER A 1 160 ? 53.356 58.749 -68.641 1.00 37.81 216 SER A CA 1
ATOM 1336 C C . SER A 1 160 ? 53.258 60.233 -68.989 1.00 37.66 216 SER A C 1
ATOM 1337 O O . SER A 1 160 ? 53.958 61.062 -68.411 1.00 35.78 216 SER A O 1
ATOM 1340 N N . ALA A 1 161 ? 52.385 60.562 -69.936 1.00 40.14 217 ALA A N 1
ATOM 1341 C CA . ALA A 1 161 ? 52.231 61.964 -70.313 1.00 43.76 217 ALA A CA 1
ATOM 1342 C C . ALA A 1 161 ? 51.587 62.581 -69.075 1.00 47.20 217 ALA A C 1
ATOM 1343 O O . ALA A 1 161 ? 52.012 63.645 -68.607 1.00 47.19 217 ALA A O 1
ATOM 1345 N N . ARG A 1 162 ? 50.568 61.906 -68.545 1.00 50.36 218 ARG A N 1
ATOM 1346 C CA . ARG A 1 162 ? 49.877 62.405 -67.358 1.00 50.31 218 ARG A CA 1
ATOM 1347 C C . ARG A 1 162 ? 50.859 62.598 -66.210 1.00 50.87 218 ARG A C 1
ATOM 1348 O O . ARG A 1 162 ? 50.768 63.581 -65.487 1.00 50.21 218 ARG A O 1
ATOM 1356 N N . GLU A 1 163 ? 51.791 61.660 -66.044 1.00 53.74 219 GLU A N 1
ATOM 1357 C CA . GLU A 1 163 ? 52.820 61.689 -64.988 1.00 57.23 219 GLU A CA 1
ATOM 1358 C C . GLU A 1 163 ? 53.698 62.942 -65.040 1.00 54.76 219 GLU A C 1
ATOM 1359 O O . GLU A 1 163 ? 53.823 63.669 -64.054 1.00 59.56 219 GLU A O 1
ATOM 1365 N N . PHE A 1 164 ? 54.310 63.184 -66.193 1.00 48.80 220 PHE A N 1
ATOM 1366 C CA . PHE A 1 164 ? 55.173 64.323 -66.405 1.00 46.21 220 PHE A CA 1
ATOM 1367 C C . PHE A 1 164 ? 54.376 65.591 -66.147 1.00 47.09 220 PHE A C 1
ATOM 1368 O O . PHE A 1 164 ? 54.757 66.461 -65.344 1.00 50.64 220 PHE A O 1
ATOM 1376 N N . ALA A 1 165 ? 53.249 65.674 -66.838 1.00 47.83 221 ALA A N 1
ATOM 1377 C CA . ALA A 1 165 ? 52.446 66.819 -66.680 1.00 47.07 221 ALA A CA 1
ATOM 1378 C C . ALA A 1 165 ? 52.094 67.130 -65.239 1.00 51.71 221 ALA A C 1
ATOM 1379 O O . ALA A 1 165 ? 52.311 68.250 -64.788 1.00 55.45 221 ALA A O 1
ATOM 1381 N N . THR A 1 166 ? 51.553 66.153 -64.516 1.00 53.12 222 THR A N 1
ATOM 1382 C CA . THR A 1 166 ? 51.188 66.417 -63.119 1.00 53.74 222 THR A CA 1
ATOM 1383 C C . THR A 1 166 ? 52.328 67.031 -62.311 1.00 57.74 222 THR A C 1
ATOM 1384 O O . THR A 1 166 ? 52.142 68.027 -61.601 1.00 57.13 222 THR A O 1
ATOM 1388 N N . LYS A 1 167 ? 53.507 66.427 -62.429 1.00 57.27 223 LYS A N 1
ATOM 1389 C CA . LYS A 1 167 ? 54.660 66.907 -61.713 1.00 54.48 223 LYS A CA 1
ATOM 1390 C C . LYS A 1 167 ? 54.927 68.355 -62.074 1.00 51.94 223 LYS A C 1
ATOM 1391 O O . LYS A 1 167 ? 55.112 69.183 -61.201 1.00 50.09 223 LYS A O 1
ATOM 1397 N N . PHE A 1 168 ? 54.954 68.656 -63.365 1.00 51.47 224 PHE A N 1
ATOM 1398 C CA . PHE A 1 168 ? 55.218 70.057 -63.476 1.00 55.55 224 PHE A CA 1
ATOM 1399 C C . PHE A 1 168 ? 54.062 70.952 -63.058 1.00 56.33 224 PHE A C 1
ATOM 1400 O O . PHE A 1 168 ? 54.268 71.958 -62.401 1.00 57.02 224 PHE A O 1
ATOM 1408 N N . LEU A 1 169 ? 52.846 70.584 -63.440 1.00 57.88 225 LEU A N 1
ATOM 1409 C CA . LEU A 1 169 ? 51.714 71.403 -63.065 1.00 56.96 225 LEU A CA 1
ATOM 1410 C C . LEU A 1 169 ? 51.969 71.575 -61.580 1.00 59.44 225 LEU A C 1
ATOM 1411 O O . LEU A 1 169 ? 52.052 72.690 -61.071 1.00 63.27 225 LEU A O 1
ATOM 1416 N N . GLU A 1 170 ? 52.119 70.442 -60.904 1.00 63.27 226 GLU A N 1
ATOM 1417 C CA . GLU A 1 170 ? 52.379 70.420 -59.492 1.00 65.72 226 GLU A CA 1
ATOM 1418 C C . GLU A 1 170 ? 53.320 71.515 -59.012 1.00 65.54 226 GLU A C 1
ATOM 1419 O O . GLU A 1 170 ? 52.921 72.405 -58.276 1.00 65.94 226 GLU A O 1
ATOM 1425 N N . GLU A 1 171 ? 54.574 71.443 -59.439 1.00 66.37 227 GLU A N 1
ATOM 1426 C CA . GLU A 1 171 ? 55.441 72.481 -58.957 1.00 69.97 227 GLU A CA 1
ATOM 1427 C C . GLU A 1 171 ? 54.964 73.889 -59.287 1.00 67.61 227 GLU A C 1
ATOM 1428 O O . GLU A 1 171 ? 54.854 74.712 -58.413 1.00 67.83 227 GLU A O 1
ATOM 1434 N N . LYS A 1 172 ? 54.674 74.151 -60.554 1.00 66.67 228 LYS A N 1
ATOM 1435 C CA . LYS A 1 172 ? 54.213 75.458 -60.958 1.00 66.35 228 LYS A CA 1
ATOM 1436 C C . LYS A 1 172 ? 53.166 76.027 -60.011 1.00 66.56 228 LYS A C 1
ATOM 1437 O O . LYS A 1 172 ? 53.152 77.216 -59.717 1.00 65.62 228 LYS A O 1
ATOM 1443 N N . VAL A 1 173 ? 52.292 75.156 -59.532 1.00 68.69 229 VAL A N 1
ATOM 1444 C CA . VAL A 1 173 ? 51.282 75.659 -58.636 1.00 71.61 229 VAL A CA 1
ATOM 1445 C C . VAL A 1 173 ? 51.851 75.802 -57.224 1.00 73.21 229 VAL A C 1
ATOM 1446 O O . VAL A 1 173 ? 51.455 76.690 -56.463 1.00 72.32 229 VAL A O 1
ATOM 1450 N N . ASN A 1 174 ? 52.786 74.919 -56.889 1.00 77.39 230 ASN A N 1
ATOM 1451 C CA . ASN A 1 174 ? 53.492 74.819 -55.620 1.00 84.85 230 ASN A CA 1
ATOM 1452 C C . ASN A 1 174 ? 54.350 76.041 -55.290 1.00 86.61 230 ASN A C 1
ATOM 1453 O O . ASN A 1 174 ? 54.566 76.375 -54.125 1.00 87.68 230 ASN A O 1
ATOM 1458 N N . GLU A 1 175 ? 54.837 76.702 -56.330 1.00 87.64 231 GLU A N 1
ATOM 1459 C CA . GLU A 1 175 ? 55.645 77.863 -56.136 1.00 89.15 231 GLU A CA 1
ATOM 1460 C C . GLU A 1 175 ? 54.567 78.907 -56.386 1.00 90.65 231 GLU A C 1
ATOM 1461 O O . GLU A 1 175 ? 53.452 78.566 -56.754 1.00 92.53 231 GLU A O 1
ATOM 1467 N N . GLY A 1 176 ? 54.903 80.177 -56.189 1.00 92.65 232 GLY A N 1
ATOM 1468 C CA . GLY A 1 176 ? 53.999 81.310 -56.376 1.00 94.63 232 GLY A CA 1
ATOM 1469 C C . GLY A 1 176 ? 53.346 81.450 -57.748 1.00 97.10 232 GLY A C 1
ATOM 1470 O O . GLY A 1 176 ? 52.580 82.399 -57.986 1.00 98.29 232 GLY A O 1
ATOM 1471 N N . GLY A 1 177 ? 53.649 80.517 -58.648 1.00 98.62 233 GLY A N 1
ATOM 1472 C CA . GLY A 1 177 ? 53.119 80.476 -60.012 1.00 100.00 233 GLY A CA 1
ATOM 1473 C C . GLY A 1 177 ? 53.478 81.628 -60.967 1.00 100.00 233 GLY A C 1
ATOM 1474 O O . GLY A 1 177 ? 53.718 82.762 -60.527 1.00 100.00 233 GLY A O 1
ATOM 1475 N N . VAL A 1 178 ? 53.510 81.332 -62.266 1.00 100.00 234 VAL A N 1
ATOM 1476 C CA . VAL A 1 178 ? 53.834 82.335 -63.299 1.00 100.00 234 VAL A CA 1
ATOM 1477 C C . VAL A 1 178 ? 52.518 83.008 -63.738 1.00 100.00 234 VAL A C 1
ATOM 1478 O O . VAL A 1 178 ? 52.310 83.330 -64.933 1.00 100.00 234 VAL A O 1
ATOM 1482 N N . ASP A 1 179 ? 51.642 83.220 -62.754 1.00 100.00 235 ASP A N 1
ATOM 1483 C CA . ASP A 1 179 ? 50.322 83.838 -62.873 1.00 97.13 235 ASP A CA 1
ATOM 1484 C C . ASP A 1 179 ? 49.509 83.949 -61.584 1.00 96.17 235 ASP A C 1
ATOM 1485 O O . ASP A 1 179 ? 50.006 84.408 -60.544 1.00 94.56 235 ASP A O 1
ATOM 1490 N N . GLY A 1 180 ? 48.253 83.523 -61.672 1.00 94.89 236 GLY A N 1
ATOM 1491 C CA . GLY A 1 180 ? 47.295 83.540 -60.571 1.00 94.78 236 GLY A CA 1
ATOM 1492 C C . GLY A 1 180 ? 46.045 82.744 -60.930 1.00 94.48 236 GLY A C 1
ATOM 1493 O O . GLY A 1 180 ? 45.637 81.857 -60.181 1.00 93.30 236 GLY A O 1
ATOM 1494 N N . ASP A 1 181 ? 45.437 83.065 -62.070 1.00 93.47 237 ASP A N 1
ATOM 1495 C CA . ASP A 1 181 ? 44.229 82.327 -62.470 1.00 91.98 237 ASP A CA 1
ATOM 1496 C C . ASP A 1 181 ? 44.783 81.060 -63.103 1.00 86.38 237 ASP A C 1
ATOM 1497 O O . ASP A 1 181 ? 44.069 80.068 -63.279 1.00 85.36 237 ASP A O 1
ATOM 1502 N N . LEU A 1 182 ? 46.066 81.103 -63.442 1.00 80.19 238 LEU A N 1
ATOM 1503 C CA . LEU A 1 182 ? 46.587 79.925 -64.035 1.00 75.90 238 LEU A CA 1
ATOM 1504 C C . LEU A 1 182 ? 46.640 79.058 -62.805 1.00 76.92 238 LEU A C 1
ATOM 1505 O O . LEU A 1 182 ? 46.013 78.008 -62.747 1.00 77.98 238 LEU A O 1
ATOM 1510 N N . LEU A 1 183 ? 47.397 79.526 -61.819 1.00 78.06 239 LEU A N 1
ATOM 1511 C CA . LEU A 1 183 ? 47.504 78.758 -60.602 1.00 82.45 239 LEU A CA 1
ATOM 1512 C C . LEU A 1 183 ? 46.234 77.993 -60.212 1.00 81.25 239 LEU A C 1
ATOM 1513 O O . LEU A 1 183 ? 46.303 76.872 -59.705 1.00 82.08 239 LEU A O 1
ATOM 1518 N N . THR A 1 184 ? 45.077 78.596 -60.463 1.00 79.42 240 THR A N 1
ATOM 1519 C CA . THR A 1 184 ? 43.845 77.915 -60.111 1.00 77.31 240 THR A CA 1
ATOM 1520 C C . THR A 1 184 ? 43.311 76.949 -61.156 1.00 71.24 240 THR A C 1
ATOM 1521 O O . THR A 1 184 ? 42.850 75.863 -60.824 1.00 68.37 240 THR A O 1
ATOM 1525 N N . ARG A 1 185 ? 43.368 77.353 -62.420 1.00 64.72 241 ARG A N 1
ATOM 1526 C CA . ARG A 1 185 ? 42.856 76.417 -63.376 1.00 59.55 241 ARG A CA 1
ATOM 1527 C C . ARG A 1 185 ? 43.707 75.164 -63.247 1.00 53.35 241 ARG A C 1
ATOM 1528 O O . ARG A 1 185 ? 43.215 74.063 -63.415 1.00 51.68 241 ARG A O 1
ATOM 1536 N N . ILE A 1 186 ? 44.986 75.345 -62.937 1.00 47.77 242 ILE A N 1
ATOM 1537 C CA . ILE A 1 186 ? 45.795 74.165 -62.825 1.00 46.15 242 ILE A CA 1
ATOM 1538 C C . ILE A 1 186 ? 45.280 73.340 -61.676 1.00 44.25 242 ILE A C 1
ATOM 1539 O O . ILE A 1 186 ? 45.162 72.133 -61.771 1.00 47.44 242 ILE A O 1
ATOM 1544 N N . ALA A 1 187 ? 44.981 74.020 -60.583 1.00 42.66 243 ALA A N 1
ATOM 1545 C CA . ALA A 1 187 ? 44.532 73.190 -59.520 1.00 50.76 243 ALA A CA 1
ATOM 1546 C C . ALA A 1 187 ? 43.130 72.638 -59.708 1.00 53.42 243 ALA A C 1
ATOM 1547 O O . ALA A 1 187 ? 42.808 71.551 -59.253 1.00 53.31 243 ALA A O 1
ATOM 1549 N N . TYR A 1 188 ? 42.300 73.413 -60.386 1.00 56.06 244 TYR A N 1
ATOM 1550 C CA . TYR A 1 188 ? 40.957 72.954 -60.592 1.00 58.97 244 TYR A CA 1
ATOM 1551 C C . TYR A 1 188 ? 40.994 71.633 -61.345 1.00 57.06 244 TYR A C 1
ATOM 1552 O O . TYR A 1 188 ? 40.247 70.718 -61.031 1.00 59.74 244 TYR A O 1
ATOM 1561 N N . SER A 1 189 ? 41.876 71.535 -62.331 1.00 53.71 245 SER A N 1
ATOM 1562 C CA . SER A 1 189 ? 41.793 70.276 -62.958 1.00 50.31 245 SER A CA 1
ATOM 1563 C C . SER A 1 189 ? 42.775 69.266 -62.419 1.00 44.20 245 SER A C 1
ATOM 1564 O O . SER A 1 189 ? 42.775 68.113 -62.828 1.00 43.61 245 SER A O 1
ATOM 1567 N N . LEU A 1 190 ? 43.612 69.713 -61.491 1.00 39.56 246 LEU A N 1
ATOM 1568 C CA . LEU A 1 190 ? 44.523 68.735 -60.944 1.00 37.51 246 LEU A CA 1
ATOM 1569 C C . LEU A 1 190 ? 43.612 68.113 -59.873 1.00 40.81 246 LEU A C 1
ATOM 1570 O O . LEU A 1 190 ? 43.942 67.073 -59.342 1.00 47.36 246 LEU A O 1
ATOM 1575 N N . ASP A 1 191 ? 42.477 68.729 -59.547 1.00 42.85 247 ASP A N 1
ATOM 1576 C CA . ASP A 1 191 ? 41.569 68.152 -58.525 1.00 47.01 247 ASP A CA 1
ATOM 1577 C C . ASP A 1 191 ? 40.694 67.144 -59.263 1.00 45.99 247 ASP A C 1
ATOM 1578 O O . ASP A 1 191 ? 40.376 66.105 -58.722 1.00 54.49 247 ASP A O 1
ATOM 1583 N N . ILE A 1 192 ? 40.296 67.459 -60.493 1.00 44.60 248 ILE A N 1
ATOM 1584 C CA . ILE A 1 192 ? 39.493 66.570 -61.324 1.00 37.75 248 ILE A CA 1
ATOM 1585 C C . ILE A 1 192 ? 39.653 66.992 -62.788 1.00 35.95 248 ILE A C 1
ATOM 1586 O O . ILE A 1 192 ? 39.257 68.096 -63.194 1.00 33.65 248 ILE A O 1
ATOM 1591 N N . PRO A 1 193 ? 40.247 66.129 -63.595 1.00 30.63 249 PRO A N 1
ATOM 1592 C CA . PRO A 1 193 ? 40.463 66.394 -64.996 1.00 26.58 249 PRO A CA 1
ATOM 1593 C C . PRO A 1 193 ? 39.144 66.718 -65.645 1.00 27.81 249 PRO A C 1
ATOM 1594 O O . PRO A 1 193 ? 38.112 66.292 -65.167 1.00 30.70 249 PRO A O 1
ATOM 1598 N N . LEU A 1 194 ? 39.180 67.468 -66.740 1.00 31.27 250 LEU A N 1
ATOM 1599 C CA . LEU A 1 194 ? 37.938 67.813 -67.379 1.00 29.13 250 LEU A CA 1
ATOM 1600 C C . LEU A 1 194 ? 37.359 66.491 -67.853 1.00 26.92 250 LEU A C 1
ATOM 1601 O O . LEU A 1 194 ? 36.133 66.300 -67.880 1.00 26.34 250 LEU A O 1
ATOM 1606 N N . HIS A 1 195 ? 38.239 65.575 -68.231 1.00 28.80 251 HIS A N 1
ATOM 1607 C CA . HIS A 1 195 ? 37.513 64.389 -68.672 1.00 37.30 251 HIS A CA 1
ATOM 1608 C C . HIS A 1 195 ? 36.596 63.694 -67.652 1.00 34.75 251 HIS A C 1
ATOM 1609 O O . HIS A 1 195 ? 35.618 63.050 -68.038 1.00 37.74 251 HIS A O 1
ATOM 1616 N N . TRP A 1 196 ? 36.891 63.825 -66.363 1.00 30.81 252 TRP A N 1
ATOM 1617 C CA . TRP A 1 196 ? 36.035 63.185 -65.364 1.00 33.37 252 TRP A CA 1
ATOM 1618 C C . TRP A 1 196 ? 35.109 64.217 -64.694 1.00 40.26 252 TRP A C 1
ATOM 1619 O O . TRP A 1 196 ? 34.198 63.870 -63.911 1.00 41.03 252 TRP A O 1
ATOM 1630 N N . ARG A 1 197 ? 35.338 65.488 -65.028 1.00 43.60 253 ARG A N 1
ATOM 1631 C CA . ARG A 1 197 ? 34.627 66.698 -64.579 1.00 41.27 253 ARG A CA 1
ATOM 1632 C C . ARG A 1 197 ? 33.326 66.896 -65.357 1.00 35.28 253 ARG A C 1
ATOM 1633 O O . ARG A 1 197 ? 33.343 67.279 -66.530 1.00 37.70 253 ARG A O 1
ATOM 1641 N N . ILE A 1 198 ? 32.202 66.639 -64.694 1.00 37.77 254 ILE A N 1
ATOM 1642 C CA . ILE A 1 198 ? 30.885 66.758 -65.313 1.00 34.25 254 ILE A CA 1
ATOM 1643 C C . ILE A 1 198 ? 30.421 68.150 -65.637 1.00 36.19 254 ILE A C 1
ATOM 1644 O O . ILE A 1 198 ? 30.325 69.004 -64.777 1.00 41.26 254 ILE A O 1
ATOM 1649 N N . LYS A 1 199 ? 30.121 68.340 -66.910 1.00 36.51 255 LYS A N 1
ATOM 1650 C CA . LYS A 1 199 ? 29.698 69.614 -67.330 1.00 38.98 255 LYS A CA 1
ATOM 1651 C C . LYS A 1 199 ? 28.654 70.465 -66.601 1.00 39.62 255 LYS A C 1
ATOM 1652 O O . LYS A 1 199 ? 29.004 71.335 -65.794 1.00 38.56 255 LYS A O 1
ATOM 1658 N N . ARG A 1 200 ? 27.379 70.213 -66.886 1.00 34.80 256 ARG A N 1
ATOM 1659 C CA . ARG A 1 200 ? 26.271 70.925 -66.316 1.00 32.18 256 ARG A CA 1
ATOM 1660 C C . ARG A 1 200 ? 26.367 71.379 -64.877 1.00 34.10 256 ARG A C 1
ATOM 1661 O O . ARG A 1 200 ? 26.209 72.561 -64.583 1.00 38.05 256 ARG A O 1
ATOM 1669 N N . PRO A 1 201 ? 26.612 70.559 -63.902 1.00 33.06 257 PRO A N 1
ATOM 1670 C CA . PRO A 1 201 ? 26.674 71.139 -62.576 1.00 38.10 257 PRO A CA 1
ATOM 1671 C C . PRO A 1 201 ? 27.875 72.057 -62.394 1.00 41.28 257 PRO A C 1
ATOM 1672 O O . PRO A 1 201 ? 28.019 72.708 -61.358 1.00 43.42 257 PRO A O 1
ATOM 1676 N N . ASN A 1 202 ? 28.724 72.120 -63.416 1.00 44.53 258 ASN A N 1
ATOM 1677 C CA . ASN A 1 202 ? 29.891 72.977 -63.348 1.00 44.75 258 ASN A CA 1
ATOM 1678 C C . ASN A 1 202 ? 29.898 74.168 -64.295 1.00 43.30 258 ASN A C 1
ATOM 1679 O O . ASN A 1 202 ? 30.663 75.096 -64.084 1.00 46.80 258 ASN A O 1
ATOM 1684 N N . ALA A 1 203 ? 29.062 74.161 -65.330 1.00 41.47 259 ALA A N 1
ATOM 1685 C CA . ALA A 1 203 ? 29.145 75.324 -66.226 1.00 41.20 259 ALA A CA 1
ATOM 1686 C C . ALA A 1 203 ? 29.260 76.666 -65.524 1.00 41.75 259 ALA A C 1
ATOM 1687 O O . ALA A 1 203 ? 30.154 77.461 -65.832 1.00 38.08 259 ALA A O 1
ATOM 1689 N N . PRO A 1 204 ? 28.402 76.972 -64.564 1.00 41.89 260 PRO A N 1
ATOM 1690 C CA . PRO A 1 204 ? 28.509 78.244 -63.902 1.00 37.74 260 PRO A CA 1
ATOM 1691 C C . PRO A 1 204 ? 29.935 78.679 -63.608 1.00 35.43 260 PRO A C 1
ATOM 1692 O O . PRO A 1 204 ? 30.405 79.625 -64.226 1.00 35.98 260 PRO A O 1
ATOM 1696 N N . VAL A 1 205 ? 30.640 78.008 -62.705 1.00 35.77 261 VAL A N 1
ATOM 1697 C CA . VAL A 1 205 ? 31.985 78.564 -62.512 1.00 39.28 261 VAL A CA 1
ATOM 1698 C C . VAL A 1 205 ? 32.741 78.803 -63.816 1.00 42.79 261 VAL A C 1
ATOM 1699 O O . VAL A 1 205 ? 33.434 79.805 -63.959 1.00 46.66 261 VAL A O 1
ATOM 1703 N N . TRP A 1 206 ? 32.598 77.892 -64.769 1.00 42.73 262 TRP A N 1
ATOM 1704 C CA . TRP A 1 206 ? 33.316 78.157 -65.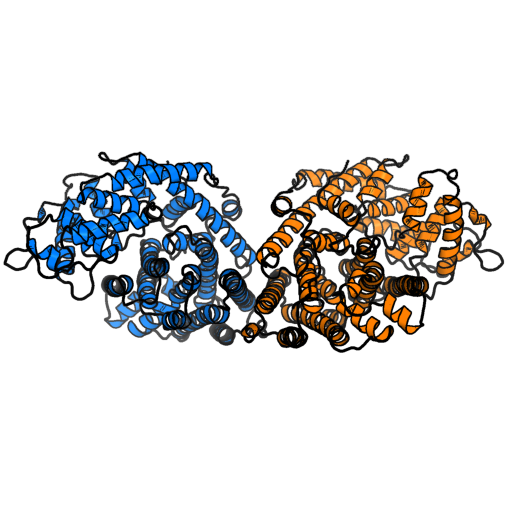987 1.00 43.40 262 TRP A CA 1
ATOM 1705 C C . TRP A 1 206 ? 32.693 79.374 -66.673 1.00 42.36 262 TRP A C 1
ATOM 1706 O O . TRP A 1 206 ? 33.380 80.163 -67.305 1.00 39.84 262 TRP A O 1
ATOM 1717 N N . ILE A 1 207 ? 31.380 79.510 -66.546 1.00 42.40 263 ILE A N 1
ATOM 1718 C CA . ILE A 1 207 ? 30.749 80.639 -67.176 1.00 45.64 263 ILE A CA 1
ATOM 1719 C C . ILE A 1 207 ? 31.359 81.951 -66.695 1.00 47.01 263 ILE A C 1
ATOM 1720 O O . ILE A 1 207 ? 31.642 82.864 -67.507 1.00 42.27 263 ILE A O 1
ATOM 1725 N N . GLU A 1 208 ? 31.562 82.053 -65.383 1.00 46.70 264 GLU A N 1
ATOM 1726 C CA . GLU A 1 208 ? 32.133 83.312 -65.065 1.00 52.94 264 GLU A CA 1
ATOM 1727 C C . GLU A 1 208 ? 33.647 83.314 -65.234 1.00 54.48 264 GLU A C 1
ATOM 1728 O O . GLU A 1 208 ? 34.259 84.369 -65.201 1.00 63.21 264 GLU A O 1
ATOM 1734 N N . TRP A 1 209 ? 34.265 82.156 -65.418 1.00 55.41 265 TRP A N 1
ATOM 1735 C CA . TRP A 1 209 ? 35.698 82.359 -65.591 1.00 60.27 265 TRP A CA 1
ATOM 1736 C C . TRP A 1 209 ? 35.875 82.918 -67.012 1.00 62.03 265 TRP A C 1
ATOM 1737 O O . TRP A 1 209 ? 36.732 83.779 -67.271 1.00 63.08 265 TRP A O 1
ATOM 1748 N N . TYR A 1 210 ? 35.057 82.423 -67.932 1.00 64.48 266 TYR A N 1
ATOM 1749 C CA . TYR A 1 210 ? 35.133 82.875 -69.303 1.00 64.18 266 TYR A CA 1
ATOM 1750 C C . TYR A 1 210 ? 34.728 84.335 -69.278 1.00 70.10 266 TYR A C 1
ATOM 1751 O O . TYR A 1 210 ? 35.217 85.133 -70.073 1.00 72.54 266 TYR A O 1
ATOM 1760 N N . ARG A 1 211 ? 33.815 84.670 -68.369 1.00 72.89 267 ARG A N 1
ATOM 1761 C CA . ARG A 1 211 ? 33.392 86.052 -68.279 1.00 75.79 267 ARG A CA 1
ATOM 1762 C C . ARG A 1 211 ? 34.667 86.841 -67.976 1.00 78.17 267 ARG A C 1
ATOM 1763 O O . ARG A 1 211 ? 35.050 87.721 -68.738 1.00 78.05 267 ARG A O 1
ATOM 1771 N N . LYS A 1 212 ? 35.329 86.519 -66.869 1.00 83.14 268 LYS A N 1
ATOM 1772 C CA . LYS A 1 212 ? 36.567 87.249 -66.543 1.00 88.76 268 LYS A CA 1
ATOM 1773 C C . LYS A 1 212 ? 37.677 87.094 -67.591 1.00 91.85 268 LYS A C 1
ATOM 1774 O O . LYS A 1 212 ? 38.775 87.646 -67.430 1.00 91.53 268 LYS A O 1
ATOM 1780 N N . ARG A 1 213 ? 37.403 86.336 -68.652 1.00 95.18 269 ARG A N 1
ATOM 1781 C CA . ARG A 1 213 ? 38.411 86.140 -69.723 1.00 98.18 269 ARG A CA 1
ATOM 1782 C C . ARG A 1 213 ? 38.599 87.370 -70.620 1.00 98.53 269 ARG A C 1
ATOM 1783 O O . ARG A 1 213 ? 37.659 88.134 -70.836 1.00 100.00 269 ARG A O 1
ATOM 1791 N N . PRO A 1 214 ? 39.785 87.677 -71.195 1.00 96.96 270 PRO A N 1
ATOM 1792 C CA . PRO A 1 214 ? 39.985 88.853 -72.064 1.00 91.98 270 PRO A CA 1
ATOM 1793 C C . PRO A 1 214 ? 39.463 88.581 -73.465 1.00 88.66 270 PRO A C 1
ATOM 1794 O O . PRO A 1 214 ? 38.422 89.092 -73.855 1.00 86.38 270 PRO A O 1
ATOM 1798 N N . ASP A 1 215 ? 40.207 87.763 -74.205 1.00 86.74 271 ASP A N 1
ATOM 1799 C CA . ASP A 1 215 ? 39.913 87.348 -75.572 1.00 88.06 271 ASP A CA 1
ATOM 1800 C C . ASP A 1 215 ? 38.395 87.378 -75.644 1.00 86.01 271 ASP A C 1
ATOM 1801 O O . ASP A 1 215 ? 37.789 88.011 -76.519 1.00 87.23 271 ASP A O 1
ATOM 1806 N N . MET A 1 216 ? 37.809 86.682 -74.677 1.00 81.45 272 MET A N 1
ATOM 1807 C CA . MET A 1 216 ? 36.424 86.499 -74.444 1.00 76.60 272 MET A CA 1
ATOM 1808 C C . MET A 1 216 ? 35.421 87.182 -75.361 1.00 73.72 272 MET A C 1
ATOM 1809 O O . MET A 1 216 ? 35.542 88.367 -75.657 1.00 76.16 272 MET A O 1
ATOM 1814 N N . ASN A 1 217 ? 34.432 86.422 -75.815 1.00 70.86 273 ASN A N 1
ATOM 1815 C CA . ASN A 1 217 ? 33.463 87.053 -76.669 1.00 69.22 273 ASN A CA 1
ATOM 1816 C C . ASN A 1 217 ? 32.167 87.121 -75.868 1.00 70.05 273 ASN A C 1
ATOM 1817 O O . ASN A 1 217 ? 31.901 86.267 -75.016 1.00 71.88 273 ASN A O 1
ATOM 1822 N N . PRO A 1 218 ? 31.325 88.116 -76.100 1.00 69.78 274 PRO A N 1
ATOM 1823 C CA . PRO A 1 218 ? 30.051 88.272 -75.388 1.00 68.70 274 PRO A CA 1
ATOM 1824 C C . PRO A 1 218 ? 28.909 87.523 -76.064 1.00 65.25 274 PRO A C 1
ATOM 1825 O O . PRO A 1 218 ? 28.109 86.887 -75.374 1.00 71.90 274 PRO A O 1
ATOM 1829 N N . VAL A 1 219 ? 28.822 87.588 -77.393 1.00 54.44 275 VAL A N 1
ATOM 1830 C CA . VAL A 1 219 ? 27.742 86.873 -78.083 1.00 51.85 275 VAL A CA 1
ATOM 1831 C C . VAL A 1 219 ? 27.690 85.542 -77.358 1.00 50.70 275 VAL A C 1
ATOM 1832 O O . VAL A 1 219 ? 26.641 84.978 -77.134 1.00 55.68 275 VAL A O 1
ATOM 1836 N N . VAL A 1 220 ? 28.874 85.077 -76.990 1.00 45.77 276 VAL A N 1
ATOM 1837 C CA . VAL A 1 220 ? 29.104 83.882 -76.295 1.00 45.33 276 VAL A CA 1
ATOM 1838 C C . VAL A 1 220 ? 28.787 84.070 -74.814 1.00 43.53 276 VAL A C 1
ATOM 1839 O O . VAL A 1 220 ? 27.718 83.680 -74.370 1.00 39.93 276 VAL A O 1
ATOM 1843 N N . LEU A 1 221 ? 29.703 84.672 -74.055 1.00 40.15 277 LEU A N 1
ATOM 1844 C CA . LEU A 1 221 ? 29.496 84.871 -72.622 1.00 35.38 277 LEU A CA 1
ATOM 1845 C C . LEU A 1 221 ? 28.028 85.015 -72.301 1.00 37.18 277 LEU A C 1
ATOM 1846 O O . LEU A 1 221 ? 27.487 84.372 -71.391 1.00 38.96 277 LEU A O 1
ATOM 1851 N N . GLU A 1 222 ? 27.389 85.869 -73.083 1.00 44.68 278 GLU A N 1
ATOM 1852 C CA . GLU A 1 222 ? 25.998 86.068 -72.847 1.00 55.15 278 GLU A CA 1
ATOM 1853 C C . GLU A 1 222 ? 25.085 84.943 -73.325 1.00 54.70 278 GLU A C 1
ATOM 1854 O O . GLU A 1 222 ? 24.138 84.572 -72.613 1.00 60.14 278 GLU A O 1
ATOM 1860 N N . LEU A 1 223 ? 25.343 84.403 -74.515 1.00 50.91 279 LEU A N 1
ATOM 1861 C CA . LEU A 1 223 ? 24.487 83.308 -74.979 1.00 46.57 279 LEU A CA 1
ATOM 1862 C C . LEU A 1 223 ? 24.597 82.252 -73.890 1.00 47.70 279 LEU A C 1
ATOM 1863 O O . LEU A 1 223 ? 23.604 81.685 -73.466 1.00 48.73 279 LEU A O 1
ATOM 1868 N N . ALA A 1 224 ? 25.827 81.993 -73.458 1.00 50.24 280 ALA A N 1
ATOM 1869 C CA . ALA A 1 224 ? 26.164 81.031 -72.433 1.00 50.57 280 ALA A CA 1
ATOM 1870 C C . ALA A 1 224 ? 25.297 81.258 -71.201 1.00 51.67 280 ALA A C 1
ATOM 1871 O O . ALA A 1 224 ? 24.689 80.317 -70.685 1.00 50.27 280 ALA A O 1
ATOM 1873 N N . ILE A 1 225 ? 25.253 82.507 -70.731 1.00 51.57 281 ILE A N 1
ATOM 1874 C CA . ILE A 1 225 ? 24.425 82.824 -69.553 1.00 48.12 281 ILE A CA 1
ATOM 1875 C C . ILE A 1 225 ? 22.922 82.577 -69.728 1.00 49.58 281 ILE A C 1
ATOM 1876 O O . ILE A 1 225 ? 22.281 81.974 -68.864 1.00 51.29 281 ILE A O 1
ATOM 1881 N N . LEU A 1 226 ? 22.362 83.047 -70.839 1.00 47.39 282 LEU A N 1
ATOM 1882 C CA . LEU A 1 226 ? 20.930 82.840 -71.037 1.00 46.85 282 LEU A CA 1
ATOM 1883 C C . LEU A 1 226 ? 20.467 81.388 -71.058 1.00 43.19 282 LEU A C 1
ATOM 1884 O O . LEU A 1 226 ? 19.540 80.990 -70.351 1.00 37.59 282 LEU A O 1
ATOM 1889 N N . ASP A 1 227 ? 21.128 80.608 -71.898 1.00 42.41 283 ASP A N 1
ATOM 1890 C CA . ASP A 1 227 ? 20.776 79.233 -71.999 1.00 39.52 283 ASP A CA 1
ATOM 1891 C C . ASP A 1 227 ? 20.848 78.713 -70.574 1.00 38.68 283 ASP A C 1
ATOM 1892 O O . ASP A 1 227 ? 19.879 78.173 -70.076 1.00 36.82 283 ASP A O 1
ATOM 1897 N N . LEU A 1 228 ? 21.995 78.891 -69.920 1.00 36.85 284 LEU A N 1
ATOM 1898 C CA . LEU A 1 228 ? 22.183 78.430 -68.546 1.00 37.37 284 LEU A CA 1
ATOM 1899 C C . LEU A 1 228 ? 20.877 78.576 -67.785 1.00 41.31 284 LEU A C 1
ATOM 1900 O O . LEU A 1 228 ? 20.351 77.605 -67.239 1.00 46.65 284 LEU A O 1
ATOM 1905 N N . ASN A 1 229 ? 20.357 79.799 -67.769 1.00 42.93 285 ASN A N 1
ATOM 1906 C CA . ASN A 1 229 ? 19.125 80.069 -67.081 1.00 41.53 285 ASN A CA 1
ATOM 1907 C C . ASN A 1 229 ? 17.939 79.416 -67.788 1.00 40.59 285 ASN A C 1
ATOM 1908 O O . ASN A 1 229 ? 16.996 78.986 -67.136 1.00 44.23 285 ASN A O 1
ATOM 1913 N N . ILE A 1 230 ? 17.978 79.328 -69.113 1.00 37.83 286 ILE A N 1
ATOM 1914 C CA . ILE A 1 230 ? 16.816 78.705 -69.690 1.00 34.77 286 ILE A CA 1
ATOM 1915 C C . ILE A 1 230 ? 16.584 77.269 -69.223 1.00 39.28 286 ILE A C 1
ATOM 1916 O O . ILE A 1 230 ? 15.435 76.838 -69.111 1.00 43.93 286 ILE A O 1
ATOM 1921 N N . VAL A 1 231 ? 17.655 76.530 -68.938 1.00 42.74 287 VAL A N 1
ATOM 1922 C CA . VAL A 1 231 ? 17.473 75.150 -68.471 1.00 43.04 287 VAL A CA 1
ATOM 1923 C C . VAL A 1 231 ? 17.164 75.091 -66.983 1.00 45.53 287 VAL A C 1
ATOM 1924 O O . VAL A 1 231 ? 16.285 74.346 -66.563 1.00 47.86 287 VAL A O 1
ATOM 1928 N N . GLN A 1 232 ? 17.893 75.867 -66.187 1.00 46.13 288 GLN A N 1
ATOM 1929 C CA . GLN A 1 232 ? 17.645 75.878 -64.751 1.00 47.05 288 GLN A CA 1
ATOM 1930 C C . GLN A 1 232 ? 16.142 75.944 -64.481 1.00 51.28 288 GLN A C 1
ATOM 1931 O O . GLN A 1 232 ? 15.614 75.191 -63.654 1.00 54.49 288 GLN A O 1
ATOM 1937 N N . ALA A 1 233 ? 15.460 76.841 -65.191 1.00 53.64 289 ALA A N 1
ATOM 1938 C CA . ALA A 1 233 ? 14.015 77.089 -65.116 1.00 51.12 289 ALA A CA 1
ATOM 1939 C C . ALA A 1 233 ? 13.369 75.723 -65.260 1.00 50.39 289 ALA A C 1
ATOM 1940 O O . ALA A 1 233 ? 12.601 75.265 -64.416 1.00 52.61 289 ALA A O 1
ATOM 1942 N N . GLN A 1 234 ? 13.717 75.092 -66.371 1.00 49.01 290 GLN A N 1
ATOM 1943 C CA . GLN A 1 234 ? 13.266 73.803 -66.751 1.00 49.25 290 GLN A CA 1
ATOM 1944 C C . GLN A 1 234 ? 13.567 72.719 -65.718 1.00 46.43 290 GLN A C 1
ATOM 1945 O O . GLN A 1 234 ? 12.713 71.883 -65.418 1.00 41.04 290 GLN A O 1
ATOM 1951 N N . PHE A 1 235 ? 14.784 72.727 -65.184 1.00 43.30 291 PHE A N 1
ATOM 1952 C CA . PHE A 1 235 ? 15.095 71.721 -64.196 1.00 41.35 291 PHE A CA 1
ATOM 1953 C C . PHE A 1 235 ? 13.965 71.907 -63.188 1.00 45.06 291 PHE A C 1
ATOM 1954 O O . PHE A 1 235 ? 13.162 71.000 -62.972 1.00 47.03 291 PHE A O 1
ATOM 1962 N N . GLN A 1 236 ? 13.900 73.093 -62.590 1.00 40.59 292 GLN A N 1
ATOM 1963 C CA . GLN A 1 236 ? 12.877 73.405 -61.644 1.00 36.77 292 GLN A CA 1
ATOM 1964 C C . GLN A 1 236 ? 11.573 72.786 -62.114 1.00 33.39 292 GLN A C 1
ATOM 1965 O O . GLN A 1 236 ? 10.836 72.238 -61.335 1.00 34.11 292 GLN A O 1
ATOM 1971 N N . GLU A 1 237 ? 11.302 72.871 -63.405 1.00 35.63 293 GLU A N 1
ATOM 1972 C CA . GLU A 1 237 ? 10.054 72.241 -63.770 1.00 41.23 293 GLU A CA 1
ATOM 1973 C C . GLU A 1 237 ? 10.020 70.744 -63.495 1.00 37.60 293 GLU A C 1
ATOM 1974 O O . GLU A 1 237 ? 9.108 70.255 -62.854 1.00 42.67 293 GLU A O 1
ATOM 1980 N N . GLU A 1 238 ? 11.019 70.025 -63.993 1.00 32.95 294 GLU A N 1
ATOM 1981 C CA . GLU A 1 238 ? 11.067 68.610 -63.796 1.00 34.67 294 GLU A CA 1
ATOM 1982 C C . GLU A 1 238 ? 11.100 68.437 -62.290 1.00 38.99 294 GLU A C 1
ATOM 1983 O O . GLU A 1 238 ? 10.515 67.497 -61.765 1.00 47.38 294 GLU A O 1
ATOM 1989 N N . LEU A 1 239 ? 11.775 69.350 -61.593 1.00 37.69 295 LEU A N 1
ATOM 1990 C CA . LEU A 1 239 ? 11.870 69.253 -60.147 1.00 31.85 295 LEU A CA 1
ATOM 1991 C C . LEU A 1 239 ? 10.516 69.054 -59.506 1.00 34.05 295 LEU A C 1
ATOM 1992 O O . LEU A 1 239 ? 10.265 68.007 -58.910 1.00 36.06 295 LEU A O 1
ATOM 1997 N N . LYS A 1 240 ? 9.642 70.049 -59.627 1.00 32.34 296 LYS A N 1
ATOM 1998 C CA . LYS A 1 240 ? 8.317 69.891 -59.017 1.00 37.55 296 LYS A CA 1
ATOM 1999 C C . LYS A 1 240 ? 7.625 68.560 -59.327 1.00 39.77 296 LYS A C 1
ATOM 2000 O O . LYS A 1 240 ? 7.168 67.854 -58.410 1.00 41.99 296 LYS A O 1
ATOM 2006 N N . GLU A 1 241 ? 7.551 68.218 -60.612 1.00 35.65 297 GLU A N 1
ATOM 2007 C CA . GLU A 1 241 ? 6.909 66.990 -61.009 1.00 35.16 297 GLU A CA 1
ATOM 2008 C C . GLU A 1 241 ? 7.352 65.792 -60.193 1.00 31.33 297 GLU A C 1
ATOM 2009 O O . GLU A 1 241 ? 6.542 64.971 -59.729 1.00 30.57 297 GLU A O 1
ATOM 2015 N N . SER A 1 242 ? 8.665 65.723 -60.026 1.00 28.09 298 SER A N 1
ATOM 2016 C CA . SER A 1 242 ? 9.225 64.660 -59.259 1.00 33.72 298 SER A CA 1
ATOM 2017 C C . SER A 1 242 ? 8.832 64.797 -57.774 1.00 35.05 298 SER A C 1
ATOM 2018 O O . SER A 1 242 ? 8.583 63.808 -57.090 1.00 33.14 298 SER A O 1
ATOM 2021 N N . PHE A 1 243 ? 8.781 66.034 -57.290 1.00 36.13 299 PHE A N 1
ATOM 2022 C CA . PHE A 1 243 ? 8.447 66.391 -55.932 1.00 31.35 299 PHE A CA 1
ATOM 2023 C C . PHE A 1 243 ? 7.036 65.955 -55.713 1.00 32.75 299 PHE A C 1
ATOM 2024 O O . PHE A 1 243 ? 6.727 65.247 -54.767 1.00 33.20 299 PHE A O 1
ATOM 2032 N N . ARG A 1 244 ? 6.194 66.424 -56.629 1.00 31.56 300 ARG A N 1
ATOM 2033 C CA . ARG A 1 244 ? 4.791 66.185 -56.684 1.00 35.39 300 ARG A CA 1
ATOM 2034 C C . ARG A 1 244 ? 4.703 64.696 -56.461 1.00 34.61 300 ARG A C 1
ATOM 2035 O O . ARG A 1 244 ? 3.889 64.256 -55.701 1.00 39.69 300 ARG A O 1
ATOM 2043 N N . TRP A 1 245 ? 5.557 63.927 -57.127 1.00 37.61 301 TRP A N 1
ATOM 2044 C CA . TRP A 1 245 ? 5.462 62.474 -56.875 1.00 35.60 301 TRP A CA 1
ATOM 2045 C C . TRP A 1 245 ? 5.869 62.075 -55.469 1.00 35.03 301 TRP A C 1
ATOM 2046 O O . TRP A 1 245 ? 5.180 61.332 -54.799 1.00 38.80 301 TRP A O 1
ATOM 2057 N N . TRP A 1 246 ? 7.030 62.565 -55.060 1.00 36.86 302 TRP A N 1
ATOM 2058 C CA . TRP A 1 246 ? 7.548 62.247 -53.788 1.00 38.55 302 TRP A CA 1
ATOM 2059 C C . TRP A 1 246 ? 6.552 62.350 -52.664 1.00 42.73 302 TRP A C 1
ATOM 2060 O O . TRP A 1 246 ? 6.396 61.439 -51.843 1.00 38.18 302 TRP A O 1
ATOM 2071 N N . ARG A 1 247 ? 5.891 63.504 -52.659 1.00 49.61 303 ARG A N 1
ATOM 2072 C CA . ARG A 1 247 ? 4.870 63.952 -51.732 1.00 53.52 303 ARG A CA 1
ATOM 2073 C C . ARG A 1 247 ? 3.697 62.994 -51.617 1.00 52.05 303 ARG A C 1
ATOM 2074 O O . ARG A 1 247 ? 3.175 62.772 -50.522 1.00 56.86 303 ARG A O 1
ATOM 2082 N N . ASN A 1 248 ? 3.286 62.435 -52.754 1.00 52.75 304 ASN A N 1
ATOM 2083 C CA . ASN A 1 248 ? 2.182 61.485 -52.894 1.00 49.13 304 ASN A CA 1
ATOM 2084 C C . ASN A 1 248 ? 2.516 60.143 -52.259 1.00 44.56 304 ASN A C 1
ATOM 2085 O O . ASN A 1 248 ? 1.662 59.492 -51.667 1.00 44.34 304 ASN A O 1
ATOM 2090 N N . THR A 1 249 ? 3.773 59.740 -52.393 1.00 39.28 305 THR A N 1
ATOM 2091 C CA . THR A 1 249 ? 4.180 58.503 -51.833 1.00 36.05 305 THR A CA 1
ATOM 2092 C C . THR A 1 249 ? 3.982 58.627 -50.330 1.00 38.66 305 THR A C 1
ATOM 2093 O O . THR A 1 249 ? 3.645 57.660 -49.673 1.00 37.53 305 THR A O 1
ATOM 2097 N N . GLY A 1 250 ? 4.192 59.831 -49.799 1.00 42.22 306 GLY A N 1
ATOM 2098 C CA . GLY A 1 250 ? 4.072 60.150 -48.375 1.00 42.99 306 GLY A CA 1
ATOM 2099 C C . GLY A 1 250 ? 4.921 59.112 -47.664 1.00 45.89 306 GLY A C 1
ATOM 2100 O O . GLY A 1 250 ? 4.448 58.425 -46.754 1.00 48.04 306 GLY A O 1
ATOM 2101 N N . PHE A 1 251 ? 6.177 58.984 -48.083 1.00 42.20 307 PHE A N 1
ATOM 2102 C CA . PHE A 1 251 ? 6.987 57.981 -47.420 1.00 43.87 307 PHE A CA 1
ATOM 2103 C C . PHE A 1 251 ? 7.489 58.832 -46.290 1.00 48.14 307 PHE A C 1
ATOM 2104 O O . PHE A 1 251 ? 7.741 58.386 -45.176 1.00 47.55 307 PHE A O 1
ATOM 2112 N N . VAL A 1 252 ? 7.628 60.096 -46.662 1.00 52.44 308 VAL A N 1
ATOM 2113 C CA . VAL A 1 252 ? 8.058 61.231 -45.931 1.00 53.92 308 VAL A CA 1
ATOM 2114 C C . VAL A 1 252 ? 7.633 61.070 -44.477 1.00 55.07 308 VAL A C 1
ATOM 2115 O O . VAL A 1 252 ? 8.369 61.415 -43.561 1.00 56.79 308 VAL A O 1
ATOM 2119 N N . GLU A 1 253 ? 6.431 60.537 -44.289 1.00 54.07 309 GLU A N 1
ATOM 2120 C CA . GLU A 1 253 ? 5.886 60.326 -42.988 1.00 53.99 309 GLU A CA 1
ATOM 2121 C C . GLU A 1 253 ? 5.451 58.884 -42.753 1.00 51.82 309 GLU A C 1
ATOM 2122 O O . GLU A 1 253 ? 5.484 58.403 -41.622 1.00 51.63 309 GLU A O 1
ATOM 2128 N N . LYS A 1 254 ? 5.042 58.196 -43.816 1.00 47.01 310 LYS A N 1
ATOM 2129 C CA . LYS A 1 254 ? 4.618 56.820 -43.615 1.00 41.90 310 LYS A CA 1
ATOM 2130 C C . LYS A 1 254 ? 5.699 55.750 -43.706 1.00 38.84 310 LYS A C 1
ATOM 2131 O O . LYS A 1 254 ? 5.427 54.592 -43.506 1.00 42.62 310 LYS A O 1
ATOM 2137 N N . LEU A 1 255 ? 6.927 56.144 -44.000 1.00 36.08 311 LEU A N 1
ATOM 2138 C CA . LEU A 1 255 ? 7.949 55.130 -44.093 1.00 42.02 311 LEU A CA 1
ATOM 2139 C C . LEU A 1 255 ? 9.167 56.050 -44.082 1.00 47.90 311 LEU A C 1
ATOM 2140 O O . LEU A 1 255 ? 9.807 56.287 -45.114 1.00 45.80 311 LEU A O 1
ATOM 2145 N N . PRO A 1 256 ? 9.462 56.547 -42.872 1.00 52.55 312 PRO A N 1
ATOM 2146 C CA . PRO A 1 256 ? 10.552 57.463 -42.522 1.00 56.21 312 PRO A CA 1
ATOM 2147 C C . PRO A 1 256 ? 11.705 56.878 -41.705 1.00 59.23 312 PRO A C 1
ATOM 2148 O O . PRO A 1 256 ? 11.935 57.313 -40.572 1.00 63.71 312 PRO A O 1
ATOM 2152 N N . PHE A 1 257 ? 12.422 55.897 -42.236 1.00 60.37 313 PHE A N 1
ATOM 2153 C CA . PHE A 1 257 ? 13.531 55.439 -41.408 1.00 58.53 313 PHE A CA 1
ATOM 2154 C C . PHE A 1 257 ? 14.572 55.931 -42.422 1.00 62.89 313 PHE A C 1
ATOM 2155 O O . PHE A 1 257 ? 15.768 56.116 -42.109 1.00 63.09 313 PHE A O 1
ATOM 2163 N N . ALA A 1 258 ? 14.056 56.151 -43.635 1.00 60.92 314 ALA A N 1
ATOM 2164 C CA . ALA A 1 258 ? 14.405 56.586 -44.985 1.00 55.74 314 ALA A CA 1
ATOM 2165 C C . ALA A 1 258 ? 14.884 58.029 -45.098 1.00 52.98 314 ALA A C 1
ATOM 2166 O O . ALA A 1 258 ? 14.219 58.939 -44.602 1.00 54.85 314 ALA A O 1
ATOM 2168 N N . ARG A 1 259 ? 16.020 58.246 -45.757 1.00 48.29 315 ARG A N 1
ATOM 2169 C CA . ARG A 1 259 ? 16.445 59.630 -45.843 1.00 43.91 315 ARG A CA 1
ATOM 2170 C C . ARG A 1 259 ? 15.559 60.246 -46.900 1.00 43.56 315 ARG A C 1
ATOM 2171 O O . ARG A 1 259 ? 15.231 59.607 -47.904 1.00 42.02 315 ARG A O 1
ATOM 2179 N N . ASP A 1 260 ? 15.173 61.494 -46.662 1.00 43.35 316 ASP A N 1
ATOM 2180 C CA . ASP A 1 260 ? 14.331 62.142 -47.643 1.00 48.95 316 ASP A CA 1
ATOM 2181 C C . ASP A 1 260 ? 15.169 63.137 -48.437 1.00 47.86 316 ASP A C 1
ATOM 2182 O O . ASP A 1 260 ? 15.767 64.061 -47.862 1.00 46.37 316 ASP A O 1
ATOM 2187 N N . ARG A 1 261 ? 15.220 62.950 -49.753 1.00 39.51 317 ARG A N 1
ATOM 2188 C CA . ARG A 1 261 ? 16.009 63.924 -50.441 1.00 35.09 317 ARG A CA 1
ATOM 2189 C C . ARG A 1 261 ? 15.537 64.097 -51.866 1.00 33.43 317 ARG A C 1
ATOM 2190 O O . ARG A 1 261 ? 16.356 64.280 -52.752 1.00 37.89 317 ARG A O 1
ATOM 2198 N N . LEU A 1 262 ? 14.229 64.034 -52.092 1.00 27.02 318 LEU A N 1
ATOM 2199 C CA . LEU A 1 262 ? 13.780 64.204 -53.442 1.00 23.74 318 LEU A CA 1
ATOM 2200 C C . LEU A 1 262 ? 14.588 65.165 -54.313 1.00 29.55 318 LEU A C 1
ATOM 2201 O O . LEU A 1 262 ? 14.781 64.878 -55.480 1.00 34.49 318 LEU A O 1
ATOM 2206 N N . VAL A 1 263 ? 15.061 66.291 -53.773 1.00 30.77 319 VAL A N 1
ATOM 2207 C CA . VAL A 1 263 ? 15.868 67.288 -54.538 1.00 32.65 319 VAL A CA 1
ATOM 2208 C C . VAL A 1 263 ? 17.226 66.714 -54.965 1.00 39.69 319 VAL A C 1
ATOM 2209 O O . VAL A 1 263 ? 17.531 66.665 -56.163 1.00 44.08 319 VAL A O 1
ATOM 2213 N N . GLU A 1 264 ? 18.039 66.282 -54.001 1.00 39.74 320 GLU A N 1
ATOM 2214 C CA . GLU A 1 264 ? 19.365 65.701 -54.242 1.00 36.19 320 GLU A CA 1
ATOM 2215 C C . GLU A 1 264 ? 19.080 64.614 -55.277 1.00 36.30 320 GLU A C 1
ATOM 2216 O O . GLU A 1 264 ? 19.673 64.587 -56.340 1.00 43.00 320 GLU A O 1
ATOM 2222 N N . CYS A 1 265 ? 18.148 63.728 -54.966 1.00 37.34 321 CYS A N 1
ATOM 2223 C CA . CYS A 1 265 ? 17.756 62.667 -55.862 1.00 35.81 321 CYS A CA 1
ATOM 2224 C C . CYS A 1 265 ? 17.354 63.080 -57.289 1.00 41.37 321 CYS A C 1
ATOM 2225 O O . CYS A 1 265 ? 17.375 62.248 -58.219 1.00 44.60 321 CYS A O 1
ATOM 2228 N N . TYR A 1 266 ? 16.971 64.344 -57.470 1.00 35.91 322 TYR A N 1
ATOM 2229 C CA . TYR A 1 266 ? 16.578 64.733 -58.807 1.00 33.65 322 TYR A CA 1
ATOM 2230 C C . TYR A 1 266 ? 17.796 65.483 -59.312 1.00 33.66 322 TYR A C 1
ATOM 2231 O O . TYR A 1 266 ? 17.981 65.655 -60.509 1.00 40.29 322 TYR A O 1
ATOM 2240 N N . PHE A 1 267 ? 18.633 65.922 -58.387 1.00 26.87 323 PHE A N 1
ATOM 2241 C CA . PHE A 1 267 ? 19.741 66.643 -58.897 1.00 25.55 323 PHE A CA 1
ATOM 2242 C C . PHE A 1 267 ? 20.836 65.892 -59.613 1.00 28.13 323 PHE A C 1
ATOM 2243 O O . PHE A 1 267 ? 21.614 66.469 -60.352 1.00 31.33 323 PHE A O 1
ATOM 2251 N N . TRP A 1 268 ? 20.884 64.590 -59.371 1.00 29.09 324 TRP A N 1
ATOM 2252 C CA . TRP A 1 268 ? 21.852 63.725 -59.953 1.00 22.93 324 TRP A CA 1
ATOM 2253 C C . TRP A 1 268 ? 21.641 63.819 -61.456 1.00 27.22 324 TRP A C 1
ATOM 2254 O O . TRP A 1 268 ? 22.564 64.057 -62.197 1.00 35.48 324 TRP A O 1
ATOM 2265 N N . ASN A 1 269 ? 20.403 63.617 -61.885 1.00 26.54 325 ASN A N 1
ATOM 2266 C CA . ASN A 1 269 ? 19.967 63.631 -63.252 1.00 24.10 325 ASN A CA 1
ATOM 2267 C C . ASN A 1 269 ? 20.215 64.897 -64.053 1.00 24.75 325 ASN A C 1
ATOM 2268 O O . ASN A 1 269 ? 19.979 64.980 -65.249 1.00 27.17 325 ASN A O 1
ATOM 2273 N N . THR A 1 270 ? 20.714 65.881 -63.330 1.00 25.86 326 THR A N 1
ATOM 2274 C CA . THR A 1 270 ? 21.053 67.147 -63.780 1.00 21.15 326 THR A CA 1
ATOM 2275 C C . THR A 1 270 ? 22.368 66.917 -64.510 1.00 25.12 326 THR A C 1
ATOM 2276 O O . THR A 1 270 ? 22.728 67.675 -65.371 1.00 36.04 326 THR A O 1
ATOM 2280 N N . GLY A 1 271 ? 23.088 65.863 -64.150 1.00 28.24 327 GLY A N 1
ATOM 2281 C CA . GLY A 1 271 ? 24.371 65.499 -64.744 1.00 24.29 327 GLY A CA 1
ATOM 2282 C C . GLY A 1 271 ? 24.167 64.232 -65.547 1.00 25.42 327 GLY A C 1
ATOM 2283 O O . GLY A 1 271 ? 24.506 64.184 -66.723 1.00 35.99 327 GLY A O 1
ATOM 2284 N N . ILE A 1 272 ? 23.602 63.203 -64.923 1.00 22.31 328 ILE A N 1
ATOM 2285 C CA . ILE A 1 272 ? 23.384 61.952 -65.678 1.00 20.39 328 ILE A CA 1
ATOM 2286 C C . ILE A 1 272 ? 22.756 62.095 -67.073 1.00 24.72 328 ILE A C 1
ATOM 2287 O O . ILE A 1 272 ? 23.059 61.326 -67.958 1.00 26.49 328 ILE A O 1
ATOM 2292 N N . ILE A 1 273 ? 21.878 63.078 -67.255 1.00 26.36 329 ILE A N 1
ATOM 2293 C CA . ILE A 1 273 ? 21.211 63.317 -68.513 1.00 26.55 329 ILE A CA 1
ATOM 2294 C C . ILE A 1 273 ? 21.293 64.750 -69.016 1.00 33.21 329 ILE A C 1
ATOM 2295 O O . ILE A 1 273 ? 20.308 65.508 -68.961 1.00 38.09 329 ILE A O 1
ATOM 2300 N N . GLU A 1 274 ? 22.478 65.109 -69.509 1.00 37.76 330 GLU A N 1
ATOM 2301 C CA . GLU A 1 274 ? 22.818 66.425 -70.053 1.00 35.19 330 GLU A CA 1
ATOM 2302 C C . GLU A 1 274 ? 22.103 66.909 -71.312 1.00 34.44 330 GLU A C 1
ATOM 2303 O O . GLU A 1 274 ? 22.026 68.116 -71.548 1.00 43.64 330 GLU A O 1
ATOM 2309 N N . PRO A 1 275 ? 21.563 66.072 -72.198 1.00 24.90 331 PRO A N 1
ATOM 2310 C CA . PRO A 1 275 ? 20.890 66.568 -73.375 1.00 28.50 331 PRO A CA 1
ATOM 2311 C C . PRO A 1 275 ? 19.489 67.042 -73.012 1.00 35.95 331 PRO A C 1
ATOM 2312 O O . PRO A 1 275 ? 18.559 66.242 -72.931 1.00 41.53 331 PRO A O 1
ATOM 2316 N N . ARG A 1 276 ? 19.342 68.346 -72.799 1.00 39.54 332 ARG A N 1
ATOM 2317 C CA . ARG A 1 276 ? 18.046 68.891 -72.413 1.00 42.32 332 ARG A CA 1
ATOM 2318 C C . ARG A 1 276 ? 16.755 68.224 -72.842 1.00 40.91 332 ARG A C 1
ATOM 2319 O O . ARG A 1 276 ? 15.822 68.105 -72.059 1.00 43.49 332 ARG A O 1
ATOM 2327 N N . GLN A 1 277 ? 16.710 67.784 -74.090 1.00 37.32 333 GLN A N 1
ATOM 2328 C CA . GLN A 1 277 ? 15.483 67.180 -74.461 1.00 38.81 333 GLN A CA 1
ATOM 2329 C C . GLN A 1 277 ? 14.970 65.945 -73.738 1.00 39.74 333 GLN A C 1
ATOM 2330 O O . GLN A 1 277 ? 13.819 65.567 -73.934 1.00 44.02 333 GLN A O 1
ATOM 2336 N N . HIS A 1 278 ? 15.798 65.316 -72.906 1.00 40.23 334 HIS A N 1
ATOM 2337 C CA . HIS A 1 278 ? 15.325 64.118 -72.224 1.00 36.43 334 HIS A CA 1
ATOM 2338 C C . HIS A 1 278 ? 14.764 64.465 -70.875 1.00 34.28 334 HIS A C 1
ATOM 2339 O O . HIS A 1 278 ? 15.271 64.022 -69.871 1.00 36.51 334 HIS A O 1
ATOM 2346 N N . ALA A 1 279 ? 13.707 65.266 -70.865 1.00 31.81 335 ALA A N 1
ATOM 2347 C CA . ALA A 1 279 ? 13.118 65.645 -69.595 1.00 33.75 335 ALA A CA 1
ATOM 2348 C C . ALA A 1 279 ? 12.431 64.503 -68.860 1.00 31.05 335 ALA A C 1
ATOM 2349 O O . ALA A 1 279 ? 12.805 64.176 -67.748 1.00 35.52 335 ALA A O 1
ATOM 2351 N N . SER A 1 280 ? 11.422 63.903 -69.479 1.00 31.60 336 SER A N 1
ATOM 2352 C CA . SER A 1 280 ? 10.751 62.814 -68.805 1.00 32.79 336 SER A CA 1
ATOM 2353 C C . SER A 1 280 ? 11.708 61.809 -68.169 1.00 35.69 336 SER A C 1
ATOM 2354 O O . SER A 1 280 ? 11.389 61.196 -67.141 1.00 37.29 336 SER A O 1
ATOM 2357 N N . ALA A 1 281 ? 12.878 61.645 -68.782 1.00 30.41 337 ALA A N 1
ATOM 2358 C CA . ALA A 1 281 ? 13.832 60.711 -68.249 1.00 27.50 337 ALA A CA 1
ATOM 2359 C C . ALA A 1 281 ? 14.350 61.209 -66.915 1.00 30.65 337 ALA A C 1
ATOM 2360 O O . ALA A 1 281 ? 14.577 60.420 -66.007 1.00 33.23 337 ALA A O 1
ATOM 2362 N N . ARG A 1 282 ? 14.538 62.522 -66.807 1.00 27.82 338 ARG A N 1
ATOM 2363 C CA . ARG A 1 282 ? 15.036 63.198 -65.614 1.00 28.17 338 ARG A CA 1
ATOM 2364 C C . ARG A 1 282 ? 13.958 63.234 -64.536 1.00 30.14 338 ARG A C 1
ATOM 2365 O O . ARG A 1 282 ? 14.248 63.118 -63.332 1.00 28.42 338 ARG A O 1
ATOM 2373 N N . ILE A 1 283 ? 12.713 63.387 -64.973 1.00 30.19 339 ILE A N 1
ATOM 2374 C CA . ILE A 1 283 ? 11.625 63.420 -64.018 1.00 33.20 339 ILE A CA 1
ATOM 2375 C C . ILE A 1 283 ? 11.551 62.010 -63.433 1.00 34.76 339 ILE A C 1
ATOM 2376 O O . ILE A 1 283 ? 11.684 61.801 -62.218 1.00 38.64 339 ILE A O 1
ATOM 2381 N N . MET A 1 284 ? 11.340 61.047 -64.321 1.00 36.46 340 MET A N 1
ATOM 2382 C CA . MET A 1 284 ? 11.250 59.664 -63.953 1.00 31.13 340 MET A CA 1
ATOM 2383 C C . MET A 1 284 ? 12.479 59.298 -63.129 1.00 28.75 340 MET A C 1
ATOM 2384 O O . MET A 1 284 ? 12.415 58.425 -62.276 1.00 32.65 340 MET A O 1
ATOM 2389 N N . MET A 1 285 ? 13.599 59.964 -63.376 1.00 27.84 341 MET A N 1
ATOM 2390 C CA . MET A 1 285 ? 14.634 59.469 -62.508 1.00 26.67 341 MET A CA 1
ATOM 2391 C C . MET A 1 285 ? 14.616 60.099 -61.128 1.00 25.24 341 MET A C 1
ATOM 2392 O O . MET A 1 285 ? 15.154 59.520 -60.204 1.00 21.92 341 MET A O 1
ATOM 2397 N N . GLY A 1 286 ? 14.005 61.273 -60.976 1.00 27.14 342 GLY A N 1
ATOM 2398 C CA . GLY A 1 286 ? 13.899 61.955 -59.689 1.00 29.27 342 GLY A CA 1
ATOM 2399 C C . GLY A 1 286 ? 13.252 60.824 -58.816 1.00 29.94 342 GLY A C 1
ATOM 2400 O O . GLY A 1 286 ? 13.739 60.481 -57.707 1.00 27.19 342 GLY A O 1
ATOM 2401 N N . LYS A 1 287 ? 12.184 60.228 -59.346 1.00 30.38 343 LYS A N 1
ATOM 2402 C CA . LYS A 1 287 ? 11.485 59.173 -58.600 1.00 35.48 343 LYS A CA 1
ATOM 2403 C C . LYS A 1 287 ? 12.233 57.856 -58.554 1.00 31.82 343 LYS A C 1
ATOM 2404 O O . LYS A 1 287 ? 12.049 57.050 -57.639 1.00 29.54 343 LYS A O 1
ATOM 2410 N N . VAL A 1 288 ? 13.092 57.649 -59.541 1.00 27.07 344 VAL A N 1
ATOM 2411 C CA . VAL A 1 288 ? 13.693 56.373 -59.378 1.00 24.89 344 VAL A CA 1
ATOM 2412 C C . VAL A 1 288 ? 14.814 56.409 -58.363 1.00 27.05 344 VAL A C 1
ATOM 2413 O O . VAL A 1 288 ? 14.987 55.497 -57.564 1.00 31.77 344 VAL A O 1
ATOM 2417 N N . ASN A 1 289 ? 15.589 57.476 -58.429 1.00 28.64 345 ASN A N 1
ATOM 2418 C CA . ASN A 1 289 ? 16.625 57.486 -57.455 1.00 29.18 345 ASN A CA 1
ATOM 2419 C C . ASN A 1 289 ? 15.874 57.473 -56.122 1.00 33.13 345 ASN A C 1
ATOM 2420 O O . ASN A 1 289 ? 16.318 56.821 -55.169 1.00 31.00 345 ASN A O 1
ATOM 2425 N N . ALA A 1 290 ? 14.731 58.164 -56.057 1.00 33.05 346 ALA A N 1
ATOM 2426 C CA . ALA A 1 290 ? 14.048 58.116 -54.766 1.00 30.10 346 ALA A CA 1
ATOM 2427 C C . ALA A 1 290 ? 13.683 56.700 -54.291 1.00 25.84 346 ALA A C 1
ATOM 2428 O O . ALA A 1 290 ? 14.043 56.280 -53.167 1.00 21.72 346 ALA A O 1
ATOM 2430 N N . LEU A 1 291 ? 12.973 55.960 -55.135 1.00 21.64 347 LEU A N 1
ATOM 2431 C CA . LEU A 1 291 ? 12.622 54.629 -54.696 1.00 19.36 347 LEU A CA 1
ATOM 2432 C C . LEU A 1 291 ? 13.878 53.880 -54.338 1.00 20.88 347 LEU A C 1
ATOM 2433 O O . LEU A 1 291 ? 13.856 53.001 -53.486 1.00 29.18 347 LEU A O 1
ATOM 2438 N N . ILE A 1 292 ? 14.978 54.231 -54.991 1.00 22.40 348 ILE A N 1
ATOM 2439 C CA . ILE A 1 292 ? 16.134 53.476 -54.600 1.00 24.19 348 ILE A CA 1
ATOM 2440 C C . ILE A 1 292 ? 16.479 53.777 -53.160 1.00 24.42 348 ILE A C 1
ATOM 2441 O O . ILE A 1 292 ? 16.500 52.891 -52.357 1.00 29.05 348 ILE A O 1
ATOM 2446 N N . THR A 1 293 ? 16.746 55.042 -52.855 1.00 29.36 349 THR A N 1
ATOM 2447 C CA . THR A 1 293 ? 17.104 55.522 -51.513 1.00 31.27 349 THR A CA 1
ATOM 2448 C C . THR A 1 293 ? 16.218 54.873 -50.469 1.00 35.98 349 THR A C 1
ATOM 2449 O O . THR A 1 293 ? 16.704 54.432 -49.396 1.00 34.07 349 THR A O 1
ATOM 2453 N N . VAL A 1 294 ? 14.922 54.811 -50.775 1.00 35.01 350 VAL A N 1
ATOM 2454 C CA . VAL A 1 294 ? 14.124 54.176 -49.735 1.00 33.97 350 VAL A CA 1
ATOM 2455 C C . VAL A 1 294 ? 14.360 52.657 -49.678 1.00 31.87 350 VAL A C 1
ATOM 2456 O O . VAL A 1 294 ? 14.644 52.136 -48.620 1.00 34.92 350 VAL A O 1
ATOM 2460 N N . ILE A 1 295 ? 14.256 51.944 -50.795 1.00 31.42 351 ILE A N 1
ATOM 2461 C CA . ILE A 1 295 ? 14.497 50.506 -50.709 1.00 29.80 351 ILE A CA 1
ATOM 2462 C C . ILE A 1 295 ? 15.836 50.114 -50.097 1.00 34.01 351 ILE A C 1
ATOM 2463 O O . ILE A 1 295 ? 15.974 49.045 -49.490 1.00 39.37 351 ILE A O 1
ATOM 2468 N N . ASP A 1 296 ? 16.824 50.982 -50.265 1.00 33.06 352 ASP A N 1
ATOM 2469 C CA . ASP A 1 296 ? 18.102 50.702 -49.714 1.00 29.61 352 ASP A CA 1
ATOM 2470 C C . ASP A 1 296 ? 17.982 50.982 -48.219 1.00 33.45 352 ASP A C 1
ATOM 2471 O O . ASP A 1 296 ? 18.490 50.225 -47.417 1.00 38.97 352 ASP A O 1
ATOM 2476 N N . ASP A 1 297 ? 17.312 52.060 -47.832 1.00 31.58 353 ASP A N 1
ATOM 2477 C CA . ASP A 1 297 ? 17.294 52.183 -46.394 1.00 27.39 353 ASP A CA 1
ATOM 2478 C C . ASP A 1 297 ? 16.626 50.988 -45.738 1.00 30.89 353 ASP A C 1
ATOM 2479 O O . ASP A 1 297 ? 17.057 50.515 -44.676 1.00 32.02 353 ASP A O 1
ATOM 2484 N N . ILE A 1 298 ? 15.574 50.503 -46.392 1.00 32.76 354 ILE A N 1
ATOM 2485 C CA . ILE A 1 298 ? 14.834 49.372 -45.884 1.00 38.36 354 ILE A CA 1
ATOM 2486 C C . ILE A 1 298 ? 15.863 48.258 -45.733 1.00 41.64 354 ILE A C 1
ATOM 2487 O O . ILE A 1 298 ? 15.928 47.602 -44.682 1.00 44.70 354 ILE A O 1
ATOM 2492 N N . TYR A 1 299 ? 16.673 48.053 -46.771 1.00 40.96 355 TYR A N 1
ATOM 2493 C CA . TYR A 1 299 ? 17.648 46.971 -46.609 1.00 38.35 355 TYR A CA 1
ATOM 2494 C C . TYR A 1 299 ? 18.798 47.118 -45.604 1.00 44.54 355 TYR A C 1
ATOM 2495 O O . TYR A 1 299 ? 19.050 46.206 -44.813 1.00 46.27 355 TYR A O 1
ATOM 2504 N N . ASP A 1 300 ? 19.493 48.253 -45.621 1.00 49.72 356 ASP A N 1
ATOM 2505 C CA . ASP A 1 300 ? 20.615 48.502 -44.712 1.00 50.32 356 ASP A CA 1
ATOM 2506 C C . ASP A 1 300 ? 20.370 49.328 -43.470 1.00 51.89 356 ASP A C 1
ATOM 2507 O O . ASP A 1 300 ? 21.288 49.961 -42.956 1.00 56.82 356 ASP A O 1
ATOM 2512 N N . VAL A 1 301 ? 19.133 49.326 -42.991 1.00 53.02 357 VAL A N 1
ATOM 2513 C CA . VAL A 1 301 ? 18.890 50.098 -41.803 1.00 48.27 357 VAL A CA 1
ATOM 2514 C C . VAL A 1 301 ? 17.768 49.299 -41.169 1.00 50.84 357 VAL A C 1
ATOM 2515 O O . VAL A 1 301 ? 17.975 48.243 -40.579 1.00 57.03 357 VAL A O 1
ATOM 2519 N N . TYR A 1 302 ? 16.567 49.836 -41.328 1.00 49.43 358 TYR A N 1
ATOM 2520 C CA . TYR A 1 302 ? 15.328 49.336 -40.843 1.00 43.35 358 TYR A CA 1
ATOM 2521 C C . TYR A 1 302 ? 15.035 47.858 -40.743 1.00 38.43 358 TYR A C 1
ATOM 2522 O O . TYR A 1 302 ? 15.393 47.209 -39.770 1.00 40.97 358 TYR A O 1
ATOM 2531 N N . GLY A 1 303 ? 14.368 47.355 -41.773 1.00 38.71 359 GLY A N 1
ATOM 2532 C CA . GLY A 1 303 ? 13.963 45.960 -41.914 1.00 39.55 359 GLY A CA 1
ATOM 2533 C C . GLY A 1 303 ? 14.904 44.860 -41.429 1.00 42.55 359 GLY A C 1
ATOM 2534 O O . GLY A 1 303 ? 16.127 45.029 -41.373 1.00 48.96 359 GLY A O 1
ATOM 2535 N N . THR A 1 304 ? 14.322 43.721 -41.089 1.00 39.27 360 THR A N 1
ATOM 2536 C CA . THR A 1 304 ? 15.061 42.607 -40.610 1.00 40.21 360 THR A CA 1
ATOM 2537 C C . THR A 1 304 ? 15.454 41.544 -41.623 1.00 43.25 360 THR A C 1
ATOM 2538 O O . THR A 1 304 ? 15.227 41.699 -42.817 1.00 43.09 360 THR A O 1
ATOM 2542 N N . LEU A 1 305 ? 16.040 40.457 -41.132 1.00 47.24 361 LEU A N 1
ATOM 2543 C CA . LEU A 1 305 ? 16.395 39.467 -42.109 1.00 51.72 361 LEU A CA 1
ATOM 2544 C C . LEU A 1 305 ? 15.176 38.708 -42.597 1.00 59.35 361 LEU A C 1
ATOM 2545 O O . LEU A 1 305 ? 15.080 38.384 -43.784 1.00 64.69 361 LEU A O 1
ATOM 2550 N N . GLU A 1 306 ? 14.250 38.418 -41.687 1.00 62.75 362 GLU A N 1
ATOM 2551 C CA . GLU A 1 306 ? 13.062 37.700 -42.120 1.00 62.40 362 GLU A CA 1
ATOM 2552 C C . GLU A 1 306 ? 12.348 38.667 -43.053 1.00 58.26 362 GLU A C 1
ATOM 2553 O O . GLU A 1 306 ? 12.060 38.339 -44.206 1.00 60.37 362 GLU A O 1
ATOM 2559 N N . GLU A 1 307 ? 12.080 39.865 -42.540 1.00 50.17 363 GLU A N 1
ATOM 2560 C CA . GLU A 1 307 ? 11.410 40.913 -43.258 1.00 44.58 363 GLU A CA 1
ATOM 2561 C C . GLU A 1 307 ? 12.037 41.128 -44.631 1.00 44.17 363 GLU A C 1
ATOM 2562 O O . GLU A 1 307 ? 11.334 41.194 -45.633 1.00 47.41 363 GLU A O 1
ATOM 2568 N N . LEU A 1 308 ? 13.361 41.231 -44.677 1.00 38.78 364 LEU A N 1
ATOM 2569 C CA . LEU A 1 308 ? 13.970 41.436 -45.959 1.00 31.45 364 LEU A CA 1
ATOM 2570 C C . LEU A 1 308 ? 13.794 40.248 -46.902 1.00 33.82 364 LEU A C 1
ATOM 2571 O O . LEU A 1 308 ? 13.279 40.396 -48.009 1.00 32.67 364 LEU A O 1
ATOM 2576 N N . GLU A 1 309 ? 14.205 39.069 -46.456 1.00 33.93 365 GLU A N 1
ATOM 2577 C CA . GLU A 1 309 ? 14.052 37.949 -47.334 1.00 37.38 365 GLU A CA 1
ATOM 2578 C C . GLU A 1 309 ? 12.659 37.829 -47.905 1.00 38.64 365 GLU A C 1
ATOM 2579 O O . GLU A 1 309 ? 12.466 37.452 -49.077 1.00 39.02 365 GLU A O 1
ATOM 2585 N N . GLN A 1 310 ? 11.691 38.171 -47.063 1.00 41.23 366 GLN A N 1
ATOM 2586 C CA . GLN A 1 310 ? 10.331 38.084 -47.527 1.00 48.53 366 GLN A CA 1
ATOM 2587 C C . GLN A 1 310 ? 10.101 39.125 -48.622 1.00 45.30 366 GLN A C 1
ATOM 2588 O O . GLN A 1 310 ? 9.544 38.822 -49.683 1.00 47.54 366 GLN A O 1
ATOM 2594 N N . PHE A 1 311 ? 10.539 40.349 -48.354 1.00 35.50 367 PHE A N 1
ATOM 2595 C CA . PHE A 1 311 ? 10.362 41.409 -49.303 1.00 34.03 367 PHE A CA 1
ATOM 2596 C C . PHE A 1 311 ? 11.065 41.016 -50.588 1.00 35.37 367 PHE A C 1
ATOM 2597 O O . PHE A 1 311 ? 10.475 41.007 -51.668 1.00 32.09 367 PHE A O 1
ATOM 2605 N N . THR A 1 312 ? 12.343 40.691 -50.442 1.00 33.23 368 THR A N 1
ATOM 2606 C CA . THR A 1 312 ? 13.125 40.305 -51.540 1.00 28.99 368 THR A CA 1
ATOM 2607 C C . THR A 1 312 ? 12.358 39.402 -52.488 1.00 41.62 368 THR A C 1
ATOM 2608 O O . THR A 1 312 ? 12.162 39.776 -53.804 1.00 45.04 368 THR A O 1
ATOM 2612 N N . ASP A 1 313 ? 11.927 38.264 -51.883 1.00 44.84 369 ASP A N 1
ATOM 2613 C CA . ASP A 1 313 ? 11.179 37.323 -52.721 1.00 45.08 369 ASP A CA 1
ATOM 2614 C C . ASP A 1 313 ? 9.803 37.705 -53.276 1.00 45.36 369 ASP A C 1
ATOM 2615 O O . ASP A 1 313 ? 9.412 37.239 -54.349 1.00 43.05 369 ASP A O 1
ATOM 2620 N N . LEU A 1 314 ? 9.063 38.548 -52.563 1.00 42.80 370 LEU A N 1
ATOM 2621 C CA . LEU A 1 314 ? 7.784 38.841 -53.161 1.00 37.88 370 LEU A CA 1
ATOM 2622 C C . LEU A 1 314 ? 8.090 39.693 -54.373 1.00 37.63 370 LEU A C 1
ATOM 2623 O O . LEU A 1 314 ? 7.363 39.689 -55.342 1.00 38.28 370 LEU A O 1
ATOM 2628 N N . ILE A 1 315 ? 9.193 40.422 -54.288 1.00 34.81 371 ILE A N 1
ATOM 2629 C CA . ILE A 1 315 ? 9.575 41.259 -55.352 1.00 34.69 371 ILE A CA 1
ATOM 2630 C C . ILE A 1 315 ? 9.855 40.338 -56.528 1.00 37.13 371 ILE A C 1
ATOM 2631 O O . ILE A 1 315 ? 9.317 40.508 -57.638 1.00 36.89 371 ILE A O 1
ATOM 2636 N N . ARG A 1 316 ? 10.713 39.363 -56.251 1.00 36.70 372 ARG A N 1
ATOM 2637 C CA . ARG A 1 316 ? 11.154 38.360 -57.172 1.00 35.63 372 ARG A CA 1
ATOM 2638 C C . ARG A 1 316 ? 9.933 37.870 -57.922 1.00 35.17 372 ARG A C 1
ATOM 2639 O O . ARG A 1 316 ? 9.912 37.915 -59.130 1.00 40.55 372 ARG A O 1
ATOM 2647 N N . ARG A 1 317 ? 8.910 37.416 -57.206 1.00 32.11 373 ARG A N 1
ATOM 2648 C CA . ARG A 1 317 ? 7.795 36.952 -57.986 1.00 31.43 373 ARG A CA 1
ATOM 2649 C C . ARG A 1 317 ? 6.696 37.977 -58.200 1.00 31.42 373 ARG A C 1
ATOM 2650 O O . ARG A 1 317 ? 5.538 37.622 -58.488 1.00 27.44 373 ARG A O 1
ATOM 2658 N N . TRP A 1 318 ? 7.075 39.247 -58.064 1.00 31.32 374 TRP A N 1
ATOM 2659 C CA . TRP A 1 318 ? 6.206 40.411 -58.209 1.00 31.06 374 TRP A CA 1
ATOM 2660 C C . TRP A 1 318 ? 4.791 39.977 -57.887 1.00 34.37 374 TRP A C 1
ATOM 2661 O O . TRP A 1 318 ? 3.909 39.987 -58.742 1.00 34.39 374 TRP A O 1
ATOM 2672 N N . ASP A 1 319 ? 4.601 39.585 -56.633 1.00 35.46 375 ASP A N 1
ATOM 2673 C CA . ASP A 1 319 ? 3.370 39.130 -56.163 1.00 37.02 375 ASP A CA 1
ATOM 2674 C C . ASP A 1 319 ? 2.584 40.196 -55.430 1.00 42.10 375 ASP A C 1
ATOM 2675 O O . ASP A 1 319 ? 2.641 40.302 -54.209 1.00 45.68 375 ASP A O 1
ATOM 2680 N N . ILE A 1 320 ? 1.839 40.980 -56.201 1.00 45.18 376 ILE A N 1
ATOM 2681 C CA . ILE A 1 320 ? 1.019 42.066 -55.717 1.00 47.29 376 ILE A CA 1
ATOM 2682 C C . ILE A 1 320 ? -0.277 41.594 -55.043 1.00 48.91 376 ILE A C 1
ATOM 2683 O O . ILE A 1 320 ? -1.020 42.400 -54.482 1.00 49.28 376 ILE A O 1
ATOM 2688 N N . ASN A 1 321 ? -0.549 40.291 -55.097 1.00 50.81 377 ASN A N 1
ATOM 2689 C CA . ASN A 1 321 ? -1.760 39.741 -54.474 1.00 50.30 377 ASN A CA 1
ATOM 2690 C C . ASN A 1 321 ? -1.362 39.555 -53.017 1.00 49.95 377 ASN A C 1
ATOM 2691 O O . ASN A 1 321 ? -2.048 40.023 -52.106 1.00 56.56 377 ASN A O 1
ATOM 2696 N N . SER A 1 322 ? -0.241 38.879 -52.803 1.00 44.16 378 SER A N 1
ATOM 2697 C CA . SER A 1 322 ? 0.217 38.669 -51.456 1.00 37.36 378 SER A CA 1
ATOM 2698 C C . SER A 1 322 ? 0.751 39.983 -50.914 1.00 36.99 378 SER A C 1
ATOM 2699 O O . SER A 1 322 ? 1.348 40.018 -49.825 1.00 32.48 378 SER A O 1
ATOM 2702 N N . ILE A 1 323 ? 0.539 41.057 -51.674 1.00 33.10 379 ILE A N 1
ATOM 2703 C CA . ILE A 1 323 ? 1.021 42.344 -51.255 1.00 35.82 379 ILE A CA 1
ATOM 2704 C C . ILE A 1 323 ? 0.791 42.419 -49.755 1.00 39.27 379 ILE A C 1
ATOM 2705 O O . ILE A 1 323 ? 1.740 42.609 -48.991 1.00 33.69 379 ILE A O 1
ATOM 2710 N N . ASP A 1 324 ? -0.456 42.244 -49.328 1.00 43.88 380 ASP A N 1
ATOM 2711 C CA . ASP A 1 324 ? -0.641 42.316 -47.882 1.00 51.23 380 ASP A CA 1
ATOM 2712 C C . ASP A 1 324 ? -0.290 40.942 -47.313 1.00 49.29 380 ASP A C 1
ATOM 2713 O O . ASP A 1 324 ? -1.053 39.992 -47.416 1.00 51.22 380 ASP A O 1
ATOM 2718 N N . GLN A 1 325 ? 0.895 40.864 -46.724 1.00 48.25 381 GLN A N 1
ATOM 2719 C CA . GLN A 1 325 ? 1.427 39.677 -46.131 1.00 44.31 381 GLN A CA 1
ATOM 2720 C C . GLN A 1 325 ? 2.793 40.126 -45.640 1.00 43.63 381 GLN A C 1
ATOM 2721 O O . GLN A 1 325 ? 3.352 39.531 -44.732 1.00 46.94 381 GLN A O 1
ATOM 2727 N N . LEU A 1 326 ? 3.334 41.178 -46.246 1.00 40.93 382 LEU A N 1
ATOM 2728 C CA . LEU A 1 326 ? 4.609 41.559 -45.742 1.00 31.41 382 LEU A CA 1
ATOM 2729 C C . LEU A 1 326 ? 4.232 42.634 -44.731 1.00 31.10 382 LEU A C 1
ATOM 2730 O O . LEU A 1 326 ? 3.096 43.056 -44.676 1.00 22.42 382 LEU A O 1
ATOM 2735 N N . PRO A 1 327 ? 5.151 43.093 -43.884 1.00 32.52 383 PRO A N 1
ATOM 2736 C CA . PRO A 1 327 ? 4.914 44.117 -42.894 1.00 34.02 383 PRO A CA 1
ATOM 2737 C C . PRO A 1 327 ? 4.258 45.312 -43.558 1.00 37.68 383 PRO A C 1
ATOM 2738 O O . PRO A 1 327 ? 4.228 45.382 -44.771 1.00 46.23 383 PRO A O 1
ATOM 2742 N N . ASP A 1 328 ? 3.757 46.261 -42.778 1.00 40.69 384 ASP A N 1
ATOM 2743 C CA . ASP A 1 328 ? 3.148 47.343 -43.469 1.00 44.41 384 ASP A CA 1
ATOM 2744 C C . ASP A 1 328 ? 4.000 48.323 -44.273 1.00 49.63 384 ASP A C 1
ATOM 2745 O O . ASP A 1 328 ? 3.564 48.809 -45.341 1.00 49.99 384 ASP A O 1
ATOM 2750 N N . TYR A 1 329 ? 5.203 48.621 -43.786 1.00 47.01 385 TYR A N 1
ATOM 2751 C CA . TYR A 1 329 ? 5.966 49.555 -44.590 1.00 42.44 385 TYR A CA 1
ATOM 2752 C C . TYR A 1 329 ? 6.476 48.904 -45.873 1.00 45.45 385 TYR A C 1
ATOM 2753 O O . TYR A 1 329 ? 6.859 49.605 -46.797 1.00 52.46 385 TYR A O 1
ATOM 2762 N N . MET A 1 330 ? 6.470 47.574 -45.942 1.00 41.95 386 MET A N 1
ATOM 2763 C CA . MET A 1 330 ? 6.946 46.899 -47.128 1.00 37.29 386 MET A CA 1
ATOM 2764 C C . MET A 1 330 ? 5.831 46.736 -48.141 1.00 37.86 386 MET A C 1
ATOM 2765 O O . MET A 1 330 ? 6.056 46.241 -49.235 1.00 45.61 386 MET A O 1
ATOM 2770 N N . GLN A 1 331 ? 4.628 47.150 -47.764 1.00 34.29 387 GLN A N 1
ATOM 2771 C CA . GLN A 1 331 ? 3.469 47.070 -48.629 1.00 32.06 387 GLN A CA 1
ATOM 2772 C C . GLN A 1 331 ? 3.503 48.393 -49.379 1.00 30.08 387 GLN A C 1
ATOM 2773 O O . GLN A 1 331 ? 3.639 48.436 -50.580 1.00 31.71 387 GLN A O 1
ATOM 2779 N N . LEU A 1 332 ? 3.371 49.476 -48.631 1.00 27.16 388 LEU A N 1
ATOM 2780 C CA . LEU A 1 332 ? 3.396 50.722 -49.271 1.00 23.54 388 LEU A CA 1
ATOM 2781 C C . LEU A 1 332 ? 4.636 50.934 -50.127 1.00 29.34 388 LEU A C 1
ATOM 2782 O O . LEU A 1 332 ? 4.584 51.666 -51.136 1.00 34.51 388 LEU A O 1
ATOM 2787 N N . CYS A 1 333 ? 5.749 50.313 -49.745 1.00 29.35 389 CYS A N 1
ATOM 2788 C CA . CYS A 1 333 ? 6.913 50.561 -50.603 1.00 30.96 389 CYS A CA 1
ATOM 2789 C C . CYS A 1 333 ? 6.651 49.717 -51.841 1.00 33.17 389 CYS A C 1
ATOM 2790 O O . CYS A 1 333 ? 6.556 50.234 -52.964 1.00 35.32 389 CYS A O 1
ATOM 2793 N N . PHE A 1 334 ? 6.514 48.414 -51.625 1.00 28.86 390 PHE A N 1
ATOM 2794 C CA . PHE A 1 334 ? 6.268 47.584 -52.751 1.00 24.55 390 PHE A CA 1
ATOM 2795 C C . PHE A 1 334 ? 5.206 48.036 -53.726 1.00 26.35 390 PHE A C 1
ATOM 2796 O O . PHE A 1 334 ? 5.394 47.923 -54.914 1.00 28.72 390 PHE A O 1
ATOM 2804 N N . LEU A 1 335 ? 4.082 48.535 -53.221 1.00 31.92 391 LEU A N 1
ATOM 2805 C CA . LEU A 1 335 ? 3.058 48.964 -54.168 1.00 33.62 391 LEU A CA 1
ATOM 2806 C C . LEU A 1 335 ? 3.544 50.269 -54.784 1.00 36.21 391 LEU A C 1
ATOM 2807 O O . LEU A 1 335 ? 3.316 50.501 -55.974 1.00 38.85 391 LEU A O 1
ATOM 2812 N N . ALA A 1 336 ? 4.210 51.118 -54.006 1.00 31.52 392 ALA A N 1
ATOM 2813 C CA . ALA A 1 336 ? 4.577 52.291 -54.784 1.00 33.88 392 ALA A CA 1
ATOM 2814 C C . ALA A 1 336 ? 5.530 51.923 -55.911 1.00 33.71 392 ALA A C 1
ATOM 2815 O O . ALA A 1 336 ? 5.513 52.558 -56.966 1.00 41.47 392 ALA A O 1
ATOM 2817 N N . LEU A 1 337 ? 6.358 50.907 -55.693 1.00 27.90 393 LEU A N 1
ATOM 2818 C CA . LEU A 1 337 ? 7.292 50.478 -56.728 1.00 26.62 393 LEU A CA 1
ATOM 2819 C C . LEU A 1 337 ? 6.426 49.916 -57.874 1.00 31.51 393 LEU A C 1
ATOM 2820 O O . LEU A 1 337 ? 6.554 50.351 -59.017 1.00 33.62 393 LEU A O 1
ATOM 2825 N N . ASN A 1 338 ? 5.536 48.970 -57.583 1.00 32.72 394 ASN A N 1
ATOM 2826 C CA . ASN A 1 338 ? 4.724 48.446 -58.672 1.00 32.94 394 ASN A CA 1
ATOM 2827 C C . ASN A 1 338 ? 3.901 49.562 -59.281 1.00 37.14 394 ASN A C 1
ATOM 2828 O O . ASN A 1 338 ? 3.452 49.460 -60.414 1.00 43.46 394 ASN A O 1
ATOM 2833 N N . ASN A 1 339 ? 3.698 50.632 -58.526 1.00 40.08 395 ASN A N 1
ATOM 2834 C CA . ASN A 1 339 ? 2.910 51.620 -59.194 1.00 40.98 395 ASN A CA 1
ATOM 2835 C C . ASN A 1 339 ? 3.791 52.389 -60.170 1.00 43.59 395 ASN A C 1
ATOM 2836 O O . ASN A 1 339 ? 3.357 52.720 -61.275 1.00 43.37 395 ASN A O 1
ATOM 2841 N N . PHE A 1 340 ? 5.031 52.663 -59.763 1.00 45.91 396 PHE A N 1
ATOM 2842 C CA . PHE A 1 340 ?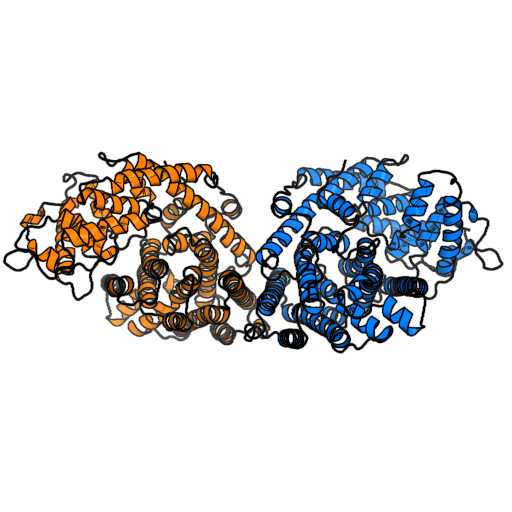 6.010 53.387 -60.589 1.00 38.32 396 PHE A CA 1
ATOM 2843 C C . PHE A 1 340 ? 6.382 52.607 -61.844 1.00 36.03 396 PHE A C 1
ATOM 2844 O O . PHE A 1 340 ? 6.318 53.155 -62.930 1.00 40.60 396 PHE A O 1
ATOM 2852 N N . VAL A 1 341 ? 6.770 51.341 -61.714 1.00 29.76 397 VAL A N 1
ATOM 2853 C CA . VAL A 1 341 ? 7.074 50.818 -63.018 1.00 29.50 397 VAL A CA 1
ATOM 2854 C C . VAL A 1 341 ? 5.872 50.771 -63.940 1.00 33.67 397 VAL A C 1
ATOM 2855 O O . VAL A 1 341 ? 6.016 50.965 -65.131 1.00 35.93 397 VAL A O 1
ATOM 2859 N N . ASP A 1 342 ? 4.688 50.525 -63.383 1.00 35.44 398 ASP A N 1
ATOM 2860 C CA . ASP A 1 342 ? 3.519 50.454 -64.223 1.00 32.98 398 ASP A CA 1
ATOM 2861 C C . ASP A 1 342 ? 3.177 51.806 -64.838 1.00 38.83 398 ASP A C 1
ATOM 2862 O O . ASP A 1 342 ? 2.803 51.878 -66.021 1.00 41.50 398 ASP A O 1
ATOM 2867 N N . ASP A 1 343 ? 3.303 52.882 -64.061 1.00 42.96 399 ASP A N 1
ATOM 2868 C CA . ASP A 1 343 ? 2.968 54.158 -64.703 1.00 46.23 399 ASP A CA 1
ATOM 2869 C C . ASP A 1 343 ? 4.087 54.499 -65.678 1.00 45.70 399 ASP A C 1
ATOM 2870 O O . ASP A 1 343 ? 3.846 55.129 -66.713 1.00 46.95 399 ASP A O 1
ATOM 2875 N N . THR A 1 344 ? 5.312 54.101 -65.346 1.00 41.57 400 THR A N 1
ATOM 2876 C CA . THR A 1 344 ? 6.356 54.414 -66.270 1.00 35.38 400 THR A CA 1
ATOM 2877 C C . THR A 1 344 ? 6.194 53.534 -67.510 1.00 33.06 400 THR A C 1
ATOM 2878 O O . THR A 1 344 ? 6.209 54.043 -68.626 1.00 30.98 400 THR A O 1
ATOM 2882 N N . SER A 1 345 ? 6.015 52.229 -67.333 1.00 31.89 401 SER A N 1
ATOM 2883 C CA . SER A 1 345 ? 5.858 51.480 -68.558 1.00 35.66 401 SER A CA 1
ATOM 2884 C C . SER A 1 345 ? 4.642 51.854 -69.395 1.00 38.07 401 SER A C 1
ATOM 2885 O O . SER A 1 345 ? 4.577 51.492 -70.571 1.00 41.95 401 SER A O 1
ATOM 2888 N N . TYR A 1 346 ? 3.682 52.561 -68.796 1.00 38.01 402 TYR A N 1
ATOM 2889 C CA . TYR A 1 346 ? 2.478 52.989 -69.519 1.00 35.08 402 TYR A CA 1
ATOM 2890 C C . TYR A 1 346 ? 2.978 54.056 -70.486 1.00 35.84 402 TYR A C 1
ATOM 2891 O O . TYR A 1 346 ? 2.703 53.976 -71.664 1.00 42.48 402 TYR A O 1
ATOM 2900 N N . ASP A 1 347 ? 3.707 55.051 -69.988 1.00 33.77 403 ASP A N 1
ATOM 2901 C CA . ASP A 1 347 ? 4.286 56.146 -70.781 1.00 29.49 403 ASP A CA 1
ATOM 2902 C C . ASP A 1 347 ? 5.228 55.673 -71.885 1.00 28.67 403 ASP A C 1
ATOM 2903 O O . ASP A 1 347 ? 5.477 56.398 -72.808 1.00 23.97 403 ASP A O 1
ATOM 2908 N N . VAL A 1 348 ? 5.772 54.466 -71.770 1.00 29.01 404 VAL A N 1
ATOM 2909 C CA . VAL A 1 348 ? 6.656 53.975 -72.800 1.00 24.27 404 VAL A CA 1
ATOM 2910 C C . VAL A 1 348 ? 5.737 53.224 -73.746 1.00 26.63 404 VAL A C 1
ATOM 2911 O O . VAL A 1 348 ? 5.872 53.327 -74.928 1.00 34.50 404 VAL A O 1
ATOM 2915 N N . MET A 1 349 ? 4.801 52.456 -73.210 1.00 30.26 405 MET A N 1
ATOM 2916 C CA . MET A 1 349 ? 3.897 51.738 -74.104 1.00 30.39 405 MET A CA 1
ATOM 2917 C C . MET A 1 349 ? 3.197 52.880 -74.792 1.00 30.97 405 MET A C 1
ATOM 2918 O O . MET A 1 349 ? 3.116 52.942 -75.995 1.00 31.84 405 MET A O 1
ATOM 2923 N N . LYS A 1 350 ? 2.685 53.783 -73.975 1.00 32.66 406 LYS A N 1
ATOM 2924 C CA . LYS A 1 350 ? 2.002 54.907 -74.557 1.00 37.96 406 LYS A CA 1
ATOM 2925 C C . LYS A 1 350 ? 2.756 55.656 -75.645 1.00 41.23 406 LYS A C 1
ATOM 2926 O O . LYS A 1 350 ? 2.262 55.804 -76.763 1.00 39.17 406 LYS A O 1
ATOM 2932 N N . GLU A 1 351 ? 3.958 56.119 -75.321 1.00 45.50 407 GLU A N 1
ATOM 2933 C CA . GLU A 1 351 ? 4.620 56.850 -76.375 1.00 52.42 407 GLU A CA 1
ATOM 2934 C C . GLU A 1 351 ? 5.626 56.252 -77.352 1.00 54.47 407 GLU A C 1
ATOM 2935 O O . GLU A 1 351 ? 6.116 56.964 -78.250 1.00 57.89 407 GLU A O 1
ATOM 2941 N N . LYS A 1 352 ? 5.930 54.962 -77.190 1.00 52.42 408 LYS A N 1
ATOM 2942 C CA . LYS A 1 352 ? 6.876 54.205 -78.036 1.00 44.71 408 LYS A CA 1
ATOM 2943 C C . LYS A 1 352 ? 6.340 52.888 -78.573 1.00 48.25 408 LYS A C 1
ATOM 2944 O O . LYS A 1 352 ? 7.013 52.239 -79.359 1.00 52.64 408 LYS A O 1
ATOM 2950 N N . GLY A 1 353 ? 5.143 52.482 -78.152 1.00 52.57 409 GLY A N 1
ATOM 2951 C CA . GLY A 1 353 ? 4.484 51.248 -78.594 1.00 49.56 409 GLY A CA 1
ATOM 2952 C C . GLY A 1 353 ? 4.839 49.902 -77.961 1.00 52.32 409 GLY A C 1
ATOM 2953 O O . GLY A 1 353 ? 4.380 48.857 -78.448 1.00 55.10 409 GLY A O 1
ATOM 2954 N N . VAL A 1 354 ? 5.638 49.931 -76.888 1.00 53.21 410 VAL A N 1
ATOM 2955 C CA . VAL A 1 354 ? 6.177 48.813 -76.038 1.00 47.44 410 VAL A CA 1
ATOM 2956 C C . VAL A 1 354 ? 5.979 48.529 -74.544 1.00 45.02 410 VAL A C 1
ATOM 2957 O O . VAL A 1 354 ? 6.131 49.410 -73.664 1.00 44.53 410 VAL A O 1
ATOM 2961 N N . ASN A 1 355 ? 5.659 47.268 -74.280 1.00 43.09 411 ASN A N 1
ATOM 2962 C CA . ASN A 1 355 ? 5.423 46.772 -72.949 1.00 43.01 411 ASN A CA 1
ATOM 2963 C C . ASN A 1 355 ? 6.772 46.509 -72.305 1.00 40.01 411 ASN A C 1
ATOM 2964 O O . ASN A 1 355 ? 7.311 45.404 -72.338 1.00 46.67 411 ASN A O 1
ATOM 2969 N N . VAL A 1 356 ? 7.303 47.561 -71.711 1.00 36.96 412 VAL A N 1
ATOM 2970 C CA . VAL A 1 356 ? 8.548 47.470 -71.058 1.00 30.47 412 VAL A CA 1
ATOM 2971 C C . VAL A 1 356 ? 8.390 46.974 -69.610 1.00 34.44 412 VAL A C 1
ATOM 2972 O O . VAL A 1 356 ? 9.390 46.758 -68.929 1.00 37.96 412 VAL A O 1
ATOM 2976 N N . ILE A 1 357 ? 7.161 46.782 -69.129 1.00 32.10 413 ILE A N 1
ATOM 2977 C CA . ILE A 1 357 ? 7.118 46.342 -67.743 1.00 33.40 413 ILE A CA 1
ATOM 2978 C C . ILE A 1 357 ? 7.849 45.074 -67.358 1.00 34.44 413 ILE A C 1
ATOM 2979 O O . ILE A 1 357 ? 8.146 44.872 -66.196 1.00 40.55 413 ILE A O 1
ATOM 2984 N N . PRO A 1 358 ? 8.187 44.164 -68.213 1.00 33.11 414 PRO A N 1
ATOM 2985 C CA . PRO A 1 358 ? 8.878 43.001 -67.692 1.00 33.60 414 PRO A CA 1
ATOM 2986 C C . PRO A 1 358 ? 10.325 43.286 -67.382 1.00 39.05 414 PRO A C 1
ATOM 2987 O O . PRO A 1 358 ? 10.981 42.559 -66.638 1.00 40.73 414 PRO A O 1
ATOM 2991 N N . TYR A 1 359 ? 10.802 44.379 -67.962 1.00 40.62 415 TYR A N 1
ATOM 2992 C CA . TYR A 1 359 ? 12.151 44.762 -67.769 1.00 39.20 415 TYR A CA 1
ATOM 2993 C C . TYR A 1 359 ? 12.365 45.696 -66.589 1.00 43.32 415 TYR A C 1
ATOM 2994 O O . TYR A 1 359 ? 13.176 45.397 -65.710 1.00 44.98 415 TYR A O 1
ATOM 3003 N N . LEU A 1 360 ? 11.654 46.822 -66.562 1.00 39.03 416 LEU A N 1
ATOM 3004 C CA . LEU A 1 360 ? 11.891 47.671 -65.423 1.00 35.64 416 LEU A CA 1
ATOM 3005 C C . LEU A 1 360 ? 11.625 46.811 -64.187 1.00 38.58 416 LEU A C 1
ATOM 3006 O O . LEU A 1 360 ? 12.245 47.003 -63.133 1.00 42.07 416 LEU A O 1
ATOM 3011 N N . ARG A 1 361 ? 10.713 45.853 -64.326 1.00 36.35 417 ARG A N 1
ATOM 3012 C CA . ARG A 1 361 ? 10.401 44.966 -63.236 1.00 38.54 417 ARG A CA 1
ATOM 3013 C C . ARG A 1 361 ? 11.701 44.244 -62.867 1.00 44.33 417 ARG A C 1
ATOM 3014 O O . ARG A 1 361 ? 12.146 44.323 -61.725 1.00 45.66 417 ARG A O 1
ATOM 3022 N N . GLN A 1 362 ? 12.320 43.550 -63.822 1.00 48.78 418 GLN A N 1
ATOM 3023 C CA . GLN A 1 362 ? 13.593 42.828 -63.543 1.00 49.76 418 GLN A CA 1
ATOM 3024 C C . GLN A 1 362 ? 14.578 43.789 -62.883 1.00 47.19 418 GLN A C 1
ATOM 3025 O O . GLN A 1 362 ? 15.104 43.525 -61.799 1.00 51.82 418 GLN A O 1
ATOM 3031 N N . SER A 1 363 ? 14.814 44.911 -63.550 1.00 41.47 419 SER A N 1
ATOM 3032 C CA . SER A 1 363 ? 15.726 45.899 -63.053 1.00 33.10 419 SER A CA 1
ATOM 3033 C C . SER A 1 363 ? 15.619 46.045 -61.557 1.00 26.98 419 SER A C 1
ATOM 3034 O O . SER A 1 363 ? 16.614 46.060 -60.867 1.00 20.12 419 SER A O 1
ATOM 3037 N N . TRP A 1 364 ? 14.381 46.154 -61.082 1.00 28.77 420 TRP A N 1
ATOM 3038 C CA . TRP A 1 364 ? 14.097 46.310 -59.673 1.00 27.22 420 TRP A CA 1
ATOM 3039 C C . TRP A 1 364 ? 14.569 45.065 -58.952 1.00 23.73 420 TRP A C 1
ATOM 3040 O O . TRP A 1 364 ? 15.431 45.128 -58.095 1.00 25.04 420 TRP A O 1
ATOM 3051 N N . VAL A 1 365 ? 13.993 43.932 -59.332 1.00 24.82 421 VAL A N 1
ATOM 3052 C CA . VAL A 1 365 ? 14.299 42.629 -58.781 1.00 22.41 421 VAL A CA 1
ATOM 3053 C C . VAL A 1 365 ? 15.754 42.321 -58.513 1.00 20.75 421 VAL A C 1
ATOM 3054 O O . VAL A 1 365 ? 16.136 42.037 -57.400 1.00 22.51 421 VAL A O 1
ATOM 3058 N N . ASP A 1 366 ? 16.549 42.365 -59.571 1.00 23.43 422 ASP A N 1
ATOM 3059 C CA . ASP A 1 366 ? 17.919 42.096 -59.385 1.00 24.22 422 ASP A CA 1
ATOM 3060 C C . ASP A 1 366 ? 18.313 43.092 -58.300 1.00 27.47 422 ASP A C 1
ATOM 3061 O O . ASP A 1 366 ? 18.690 42.683 -57.209 1.00 26.95 422 ASP A O 1
ATOM 3066 N N . LEU A 1 367 ? 18.210 44.391 -58.574 1.00 27.44 423 LEU A N 1
ATOM 3067 C CA . LEU A 1 367 ? 18.609 45.339 -57.528 1.00 26.94 423 LEU A CA 1
ATOM 3068 C C . LEU A 1 367 ? 18.207 44.894 -56.142 1.00 32.29 423 LEU A C 1
ATOM 3069 O O . LEU A 1 367 ? 18.999 44.963 -55.204 1.00 34.00 423 LEU A O 1
ATOM 3074 N N . ALA A 1 368 ? 16.963 44.446 -56.023 1.00 35.24 424 ALA A N 1
ATOM 3075 C CA . ALA A 1 368 ? 16.514 44.003 -54.742 1.00 36.11 424 ALA A CA 1
ATOM 3076 C C . ALA A 1 368 ? 17.502 42.912 -54.322 1.00 37.84 424 ALA A C 1
ATOM 3077 O O . ALA A 1 368 ? 18.320 43.130 -53.437 1.00 45.24 424 ALA A O 1
ATOM 3079 N N . ASP A 1 369 ? 17.445 41.751 -54.959 1.00 36.28 425 ASP A N 1
ATOM 3080 C CA . ASP A 1 369 ? 18.350 40.679 -54.600 1.00 35.84 425 ASP A CA 1
ATOM 3081 C C . ASP A 1 369 ? 19.751 41.041 -54.118 1.00 37.57 425 ASP A C 1
ATOM 3082 O O . ASP A 1 369 ? 20.133 40.673 -53.014 1.00 43.80 425 ASP A O 1
ATOM 3087 N N . LYS A 1 370 ? 20.514 41.764 -54.933 1.00 35.17 426 LYS A N 1
ATOM 3088 C CA . LYS A 1 370 ? 21.829 42.101 -54.496 1.00 30.21 426 LYS A CA 1
ATOM 3089 C C . LYS A 1 370 ? 21.899 42.904 -53.224 1.00 33.77 426 LYS A C 1
ATOM 3090 O O . LYS A 1 370 ? 22.892 42.869 -52.521 1.00 36.69 426 LYS A O 1
ATOM 3096 N N . TYR A 1 371 ? 20.831 43.638 -52.943 1.00 36.81 427 TYR A N 1
ATOM 3097 C CA . TYR A 1 371 ? 20.783 44.434 -51.723 1.00 33.73 427 TYR A CA 1
ATOM 3098 C C . TYR A 1 371 ? 20.655 43.335 -50.662 1.00 36.27 427 TYR A C 1
ATOM 3099 O O . TYR A 1 371 ? 21.172 43.471 -49.548 1.00 36.11 427 TYR A O 1
ATOM 3108 N N . MET A 1 372 ? 19.972 42.247 -51.017 1.00 37.11 428 MET A N 1
ATOM 3109 C CA . MET A 1 372 ? 19.795 41.167 -50.073 1.00 42.55 428 MET A CA 1
ATOM 3110 C C . MET A 1 372 ? 21.140 40.541 -49.743 1.00 46.13 428 MET A C 1
ATOM 3111 O O . MET A 1 372 ? 21.532 40.523 -48.568 1.00 51.23 428 MET A O 1
ATOM 3116 N N . VAL A 1 373 ? 21.858 40.035 -50.744 1.00 44.46 429 VAL A N 1
ATOM 3117 C CA . VAL A 1 373 ? 23.149 39.450 -50.332 1.00 42.43 429 VAL A CA 1
ATOM 3118 C C . VAL A 1 373 ? 24.005 40.381 -49.494 1.00 41.85 429 VAL A C 1
ATOM 3119 O O . VAL A 1 373 ? 24.916 39.940 -48.811 1.00 46.16 429 VAL A O 1
ATOM 3123 N N . GLU A 1 374 ? 23.705 41.673 -49.550 1.00 41.40 430 GLU A N 1
ATOM 3124 C CA . GLU A 1 374 ? 24.523 42.503 -48.758 1.00 42.10 430 GLU A CA 1
ATOM 3125 C C . GLU A 1 374 ? 24.075 42.526 -47.311 1.00 43.97 430 GLU A C 1
ATOM 3126 O O . GLU A 1 374 ? 24.869 42.779 -46.416 1.00 41.75 430 GLU A O 1
ATOM 3132 N N . ALA A 1 375 ? 22.791 42.256 -47.096 1.00 48.42 431 ALA A N 1
ATOM 3133 C CA . ALA A 1 375 ? 22.234 42.231 -45.750 1.00 51.47 431 ALA A CA 1
ATOM 3134 C C . ALA A 1 375 ? 22.881 40.936 -45.286 1.00 52.99 431 ALA A C 1
ATOM 3135 O O . ALA A 1 375 ? 23.883 40.948 -44.576 1.00 57.57 431 ALA A O 1
ATOM 3137 N N . ARG A 1 376 ? 22.295 39.822 -45.705 1.00 52.56 432 ARG A N 1
ATOM 3138 C CA . ARG A 1 376 ? 22.803 38.525 -45.361 1.00 49.33 432 ARG A CA 1
ATOM 3139 C C . ARG A 1 376 ? 24.240 38.487 -44.834 1.00 48.10 432 ARG A C 1
ATOM 3140 O O . ARG A 1 376 ? 24.457 38.063 -43.695 1.00 45.21 432 ARG A O 1
ATOM 3148 N N . TRP A 1 377 ? 25.217 38.929 -45.628 1.00 43.93 433 TRP A N 1
ATOM 3149 C CA . TRP A 1 377 ? 26.592 38.901 -45.107 1.00 41.86 433 TRP A CA 1
ATOM 3150 C C . TRP A 1 377 ? 26.504 39.628 -43.793 1.00 43.95 433 TRP A C 1
ATOM 3151 O O . TRP A 1 377 ? 26.618 39.043 -42.741 1.00 47.19 433 TRP A O 1
ATOM 3162 N N . PHE A 1 378 ? 26.310 40.935 -43.896 1.00 44.27 434 PHE A N 1
ATOM 3163 C CA . PHE A 1 378 ? 26.204 41.766 -42.733 1.00 50.18 434 PHE A CA 1
ATOM 3164 C C . PHE A 1 378 ? 25.377 41.199 -41.585 1.00 52.08 434 PHE A C 1
ATOM 3165 O O . PHE A 1 378 ? 25.846 41.139 -40.449 1.00 52.77 434 PHE A O 1
ATOM 3173 N N . TYR A 1 379 ? 24.147 40.788 -41.880 1.00 56.06 435 TYR A N 1
ATOM 3174 C CA . TYR A 1 379 ? 23.379 40.246 -40.778 1.00 62.70 435 TYR A CA 1
ATOM 3175 C C . TYR A 1 379 ? 24.089 38.982 -40.299 1.00 67.25 435 TYR A C 1
ATOM 3176 O O . TYR A 1 379 ? 24.472 38.891 -39.134 1.00 70.51 435 TYR A O 1
ATOM 3185 N N . GLY A 1 380 ? 24.278 38.010 -41.185 1.00 71.19 436 GLY A N 1
ATOM 3186 C CA . GLY A 1 380 ? 24.959 36.752 -40.881 1.00 75.12 436 GLY A CA 1
ATOM 3187 C C . GLY A 1 380 ? 26.435 37.006 -40.430 1.00 75.81 436 GLY A C 1
ATOM 3188 O O . GLY A 1 380 ? 27.215 36.056 -40.221 1.00 72.55 436 GLY A O 1
ATOM 3189 N N . GLY A 1 381 ? 26.795 38.279 -40.290 1.00 74.62 437 GLY A N 1
ATOM 3190 C CA . GLY A 1 381 ? 28.124 38.721 -39.880 1.00 73.54 437 GLY A CA 1
ATOM 3191 C C . GLY A 1 381 ? 29.233 38.236 -40.788 1.00 72.35 437 GLY A C 1
ATOM 3192 O O . GLY A 1 381 ? 30.392 38.189 -40.380 1.00 73.19 437 GLY A O 1
ATOM 3193 N N . HIS A 1 382 ? 28.881 37.871 -42.019 1.00 72.91 438 HIS A N 1
ATOM 3194 C CA . HIS A 1 382 ? 29.889 37.398 -42.946 1.00 73.14 438 HIS A CA 1
ATOM 3195 C C . HIS A 1 382 ? 30.535 38.686 -43.401 1.00 74.84 438 HIS A C 1
ATOM 3196 O O . HIS A 1 382 ? 29.858 39.696 -43.649 1.00 76.10 438 HIS A O 1
ATOM 3203 N N . LYS A 1 383 ? 31.856 38.635 -43.513 1.00 74.96 439 LYS A N 1
ATOM 3204 C CA . LYS A 1 383 ? 32.528 39.828 -43.949 1.00 76.40 439 LYS A CA 1
ATOM 3205 C C . LYS A 1 383 ? 33.120 39.236 -45.230 1.00 72.50 439 LYS A C 1
ATOM 3206 O O . LYS A 1 383 ? 33.674 38.131 -45.208 1.00 76.26 439 LYS A O 1
ATOM 3212 N N . PRO A 1 384 ? 33.052 39.887 -46.418 1.00 64.27 440 PRO A N 1
ATOM 3213 C CA . PRO A 1 384 ? 33.597 39.349 -47.653 1.00 54.87 440 PRO A CA 1
ATOM 3214 C C . PRO A 1 384 ? 34.947 39.949 -48.020 1.00 57.51 440 PRO A C 1
ATOM 3215 O O . PRO A 1 384 ? 35.439 40.882 -47.379 1.00 58.94 440 PRO A O 1
ATOM 3219 N N . SER A 1 385 ? 35.528 39.401 -49.079 1.00 57.93 441 SER A N 1
ATOM 3220 C CA . SER A 1 385 ? 36.810 39.822 -49.610 1.00 55.35 441 SER A CA 1
ATOM 3221 C C . SER A 1 385 ? 36.621 40.980 -50.580 1.00 53.11 441 SER A C 1
ATOM 3222 O O . SER A 1 385 ? 35.498 41.337 -50.904 1.00 51.30 441 SER A O 1
ATOM 3225 N N . LEU A 1 386 ? 37.719 41.559 -51.051 1.00 50.08 442 LEU A N 1
ATOM 3226 C CA . LEU A 1 386 ? 37.441 42.627 -51.950 1.00 48.92 442 LEU A CA 1
ATOM 3227 C C . LEU A 1 386 ? 36.660 42.136 -53.163 1.00 50.94 442 LEU A C 1
ATOM 3228 O O . LEU A 1 386 ? 35.718 42.785 -53.596 1.00 52.71 442 LEU A O 1
ATOM 3233 N N . GLU A 1 387 ? 37.036 40.986 -53.708 1.00 56.43 443 GLU A N 1
ATOM 3234 C CA . GLU A 1 387 ? 36.216 40.663 -54.843 1.00 59.24 443 GLU A CA 1
ATOM 3235 C C . GLU A 1 387 ? 34.770 40.231 -54.631 1.00 59.56 443 GLU A C 1
ATOM 3236 O O . GLU A 1 387 ? 33.892 40.573 -55.428 1.00 64.27 443 GLU A O 1
ATOM 3242 N N . GLU A 1 388 ? 34.515 39.487 -53.563 1.00 58.10 444 GLU A N 1
ATOM 3243 C CA . GLU A 1 388 ? 33.134 39.076 -53.354 1.00 53.65 444 GLU A CA 1
ATOM 3244 C C . GLU A 1 388 ? 32.330 40.362 -53.409 1.00 45.00 444 GLU A C 1
ATOM 3245 O O . GLU A 1 388 ? 31.406 40.492 -54.199 1.00 46.03 444 GLU A O 1
ATOM 3251 N N . TYR A 1 389 ? 32.717 41.307 -52.558 1.00 34.82 445 TYR A N 1
ATOM 3252 C CA . TYR A 1 389 ? 32.106 42.585 -52.426 1.00 30.85 445 TYR A CA 1
ATOM 3253 C C . TYR A 1 389 ? 32.023 43.309 -53.746 1.00 37.59 445 TYR A C 1
ATOM 3254 O O . TYR A 1 389 ? 30.927 43.576 -54.250 1.00 44.81 445 TYR A O 1
ATOM 3263 N N . LEU A 1 390 ? 33.185 43.631 -54.307 1.00 39.00 446 LEU A N 1
ATOM 3264 C CA . LEU A 1 390 ? 33.152 44.348 -55.582 1.00 39.11 446 LEU A CA 1
ATOM 3265 C C . LEU A 1 390 ? 32.215 43.644 -56.551 1.00 41.96 446 LEU A C 1
ATOM 3266 O O . LEU A 1 390 ? 31.763 44.252 -57.521 1.00 43.33 446 LEU A O 1
ATOM 3271 N N . GLU A 1 391 ? 31.923 42.371 -56.302 1.00 39.67 447 GLU A N 1
ATOM 3272 C CA . GLU A 1 391 ? 31.044 41.828 -57.282 1.00 41.99 447 GLU A CA 1
ATOM 3273 C C . GLU A 1 391 ? 29.561 42.130 -57.077 1.00 40.96 447 GLU A C 1
ATOM 3274 O O . GLU A 1 391 ? 28.793 42.207 -58.039 1.00 38.24 447 GLU A O 1
ATOM 3280 N N . ASN A 1 392 ? 29.169 42.311 -55.822 1.00 39.85 448 ASN A N 1
ATOM 3281 C CA . ASN A 1 392 ? 27.795 42.595 -55.538 1.00 36.66 448 ASN A CA 1
ATOM 3282 C C . ASN A 1 392 ? 27.741 44.079 -55.791 1.00 34.52 448 ASN A C 1
ATOM 3283 O O . ASN A 1 392 ? 26.938 44.574 -56.560 1.00 33.35 448 ASN A O 1
ATOM 3288 N N . SER A 1 393 ? 28.637 44.765 -55.100 1.00 32.93 449 SER A N 1
ATOM 3289 C CA . SER A 1 393 ? 28.778 46.161 -55.172 1.00 33.11 449 SER A CA 1
ATOM 3290 C C . SER A 1 393 ? 28.306 46.851 -56.439 1.00 31.19 449 SER A C 1
ATOM 3291 O O . SER A 1 393 ? 27.350 47.574 -56.400 1.00 34.57 449 SER A O 1
ATOM 3294 N N . TRP A 1 394 ? 28.969 46.614 -57.565 1.00 32.50 450 TRP A N 1
ATOM 3295 C CA . TRP A 1 394 ? 28.548 47.276 -58.785 1.00 29.58 450 TRP A CA 1
ATOM 3296 C C . TRP A 1 394 ? 27.094 47.123 -59.177 1.00 33.26 450 TRP A C 1
ATOM 3297 O O . TRP A 1 394 ? 26.658 47.673 -60.184 1.00 35.95 450 TRP A O 1
ATOM 3308 N N . GLN A 1 395 ? 26.342 46.376 -58.379 1.00 34.51 451 GLN A N 1
ATOM 3309 C CA . GLN A 1 395 ? 24.929 46.223 -58.708 1.00 34.28 451 GLN A CA 1
ATOM 3310 C C . GLN A 1 395 ? 24.117 46.707 -57.513 1.00 33.64 451 GLN A C 1
ATOM 3311 O O . GLN A 1 395 ? 23.117 47.389 -57.680 1.00 39.00 451 GLN A O 1
ATOM 3317 N N . SER A 1 396 ? 24.547 46.357 -56.307 1.00 31.81 452 SER A N 1
ATOM 3318 C CA . SER A 1 396 ? 23.773 46.810 -55.207 1.00 27.53 452 SER A CA 1
ATOM 3319 C C . SER A 1 396 ? 23.621 48.325 -55.236 1.00 36.97 452 SER A C 1
ATOM 3320 O O . SER A 1 396 ? 22.551 48.846 -54.878 1.00 45.21 452 SER A O 1
ATOM 3323 N N . ILE A 1 397 ? 24.672 49.035 -55.654 1.00 33.81 453 ILE A N 1
ATOM 3324 C CA . ILE A 1 397 ? 24.696 50.516 -55.740 1.00 30.54 453 ILE A CA 1
ATOM 3325 C C . ILE A 1 397 ? 23.569 51.104 -56.585 1.00 33.78 453 ILE A C 1
ATOM 3326 O O . ILE A 1 397 ? 23.314 52.318 -56.539 1.00 33.14 453 ILE A O 1
ATOM 3331 N N . SER A 1 398 ? 22.907 50.237 -57.356 1.00 31.92 454 SER A N 1
ATOM 3332 C CA . SER A 1 398 ? 21.790 50.438 -58.264 1.00 27.29 454 SER A CA 1
ATOM 3333 C C . SER A 1 398 ? 22.085 50.925 -59.675 1.00 34.50 454 SER A C 1
ATOM 3334 O O . SER A 1 398 ? 21.177 51.021 -60.511 1.00 38.26 454 SER A O 1
ATOM 3337 N N . GLY A 1 399 ? 23.347 51.246 -59.936 1.00 33.65 455 GLY A N 1
ATOM 3338 C CA . GLY A 1 399 ? 23.820 51.730 -61.231 1.00 35.08 455 GLY A CA 1
ATOM 3339 C C . GLY A 1 399 ? 23.024 51.098 -62.363 1.00 35.02 455 GLY A C 1
ATOM 3340 O O . GLY A 1 399 ? 22.349 51.796 -63.123 1.00 39.62 455 GLY A O 1
ATOM 3341 N N . PRO A 1 400 ? 23.027 49.796 -62.560 1.00 28.46 456 PRO A N 1
ATOM 3342 C CA . PRO A 1 400 ? 22.257 49.242 -63.643 1.00 30.84 456 PRO A CA 1
ATOM 3343 C C . PRO A 1 400 ? 20.768 49.543 -63.479 1.00 32.64 456 PRO A C 1
ATOM 3344 O O . PRO A 1 400 ? 20.062 49.815 -64.449 1.00 32.10 456 PRO A O 1
ATOM 3348 N N . CYS A 1 401 ? 20.299 49.494 -62.242 1.00 33.38 457 CYS A N 1
ATOM 3349 C CA . CYS A 1 401 ? 18.921 49.797 -62.206 1.00 28.54 457 CYS A CA 1
ATOM 3350 C C . CYS A 1 401 ? 18.581 51.178 -62.750 1.00 30.91 457 CYS A C 1
ATOM 3351 O O . CYS A 1 401 ? 17.630 51.348 -63.561 1.00 31.94 457 CYS A O 1
ATOM 3354 N N . MET A 1 402 ? 19.361 52.165 -62.316 1.00 28.12 458 MET A N 1
ATOM 3355 C CA . MET A 1 402 ? 19.006 53.460 -62.827 1.00 30.53 458 MET A CA 1
ATOM 3356 C C . MET A 1 402 ? 19.416 53.518 -64.279 1.00 32.62 458 MET A C 1
ATOM 3357 O O . MET A 1 402 ? 18.697 54.055 -65.122 1.00 34.79 458 MET A O 1
ATOM 3362 N N . LEU A 1 403 ? 20.574 52.943 -64.567 1.00 32.22 459 LEU A N 1
ATOM 3363 C CA . LEU A 1 403 ? 20.998 52.994 -65.948 1.00 29.54 459 LEU A CA 1
ATOM 3364 C C . LEU A 1 403 ? 20.115 52.220 -66.926 1.00 26.37 459 LEU A C 1
ATOM 3365 O O . LEU A 1 403 ? 19.963 52.610 -68.090 1.00 26.25 459 LEU A O 1
ATOM 3370 N N . THR A 1 404 ? 19.521 51.130 -66.458 1.00 24.03 460 THR A N 1
ATOM 3371 C CA . THR A 1 404 ? 18.693 50.440 -67.424 1.00 26.73 460 THR A CA 1
ATOM 3372 C C . THR A 1 404 ? 17.384 51.199 -67.535 1.00 29.17 460 THR A C 1
ATOM 3373 O O . THR A 1 404 ? 16.756 51.182 -68.582 1.00 31.00 460 THR A O 1
ATOM 3377 N N . HIS A 1 405 ? 16.961 51.845 -66.447 1.00 32.38 461 HIS A N 1
ATOM 3378 C CA . HIS A 1 405 ? 15.687 52.557 -66.611 1.00 25.56 461 HIS A CA 1
ATOM 3379 C C . HIS A 1 405 ? 15.859 53.587 -67.715 1.00 24.39 461 HIS A C 1
ATOM 3380 O O . HIS A 1 405 ? 15.063 53.649 -68.633 1.00 21.69 461 HIS A O 1
ATOM 3387 N N . ILE A 1 406 ? 16.922 54.380 -67.610 1.00 26.69 462 ILE A N 1
ATOM 3388 C CA . ILE A 1 406 ? 17.303 55.436 -68.533 1.00 28.04 462 ILE A CA 1
ATOM 3389 C C . ILE A 1 406 ? 17.331 55.001 -70.001 1.00 32.55 462 ILE A C 1
ATOM 3390 O O . ILE A 1 406 ? 16.894 55.744 -70.872 1.00 33.55 462 ILE A O 1
ATOM 3395 N N . PHE A 1 407 ? 17.839 53.804 -70.276 1.00 32.31 463 PHE A N 1
ATOM 3396 C CA . PHE A 1 407 ? 17.865 53.425 -71.662 1.00 25.88 463 PHE A CA 1
ATOM 3397 C C . PHE A 1 407 ? 16.520 53.526 -72.364 1.00 25.41 463 PHE A C 1
ATOM 3398 O O . PHE A 1 407 ? 16.442 54.128 -73.429 1.00 32.72 463 PHE A O 1
ATOM 3406 N N . PHE A 1 408 ? 15.460 52.970 -71.785 1.00 18.61 464 PHE A N 1
ATOM 3407 C CA . PHE A 1 408 ? 14.210 53.078 -72.512 1.00 14.30 464 PHE A CA 1
ATOM 3408 C C . PHE A 1 408 ? 13.711 54.472 -72.834 1.00 21.50 464 PHE A C 1
ATOM 3409 O O . PHE A 1 408 ? 12.794 54.635 -73.630 1.00 26.54 464 PHE A O 1
ATOM 3417 N N . ARG A 1 409 ? 14.311 55.483 -72.219 1.00 25.86 465 ARG A N 1
ATOM 3418 C CA . ARG A 1 409 ? 13.823 56.822 -72.526 1.00 28.25 465 ARG A CA 1
ATOM 3419 C C . ARG A 1 409 ? 14.778 57.763 -73.231 1.00 29.48 465 ARG A C 1
ATOM 3420 O O . ARG A 1 409 ? 14.381 58.830 -73.658 1.00 35.76 465 ARG A O 1
ATOM 3428 N N . VAL A 1 410 ? 16.043 57.379 -73.331 1.00 29.55 466 VAL A N 1
ATOM 3429 C CA . VAL A 1 410 ? 16.901 58.281 -74.008 1.00 27.60 466 VAL A CA 1
ATOM 3430 C C . VAL A 1 410 ? 16.917 57.672 -75.411 1.00 30.60 466 VAL A C 1
ATOM 3431 O O . VAL A 1 410 ? 17.030 58.382 -76.413 1.00 32.74 466 VAL A O 1
ATOM 3435 N N . THR A 1 411 ? 16.789 56.355 -75.485 1.00 27.73 467 THR A N 1
ATOM 3436 C CA . THR A 1 411 ? 16.818 55.896 -76.823 1.00 34.63 467 THR A CA 1
ATOM 3437 C C . THR A 1 411 ? 15.412 55.894 -77.418 1.00 46.47 467 THR A C 1
ATOM 3438 O O . THR A 1 411 ? 14.438 55.541 -76.748 1.00 50.56 467 THR A O 1
ATOM 3442 N N . ASP A 1 412 ? 15.317 56.283 -78.687 1.00 53.11 468 ASP A N 1
ATOM 3443 C CA . ASP A 1 412 ? 14.061 56.363 -79.397 1.00 53.72 468 ASP A CA 1
ATOM 3444 C C . ASP A 1 412 ? 13.434 55.100 -79.933 1.00 54.04 468 ASP A C 1
ATOM 3445 O O . ASP A 1 412 ? 12.241 55.072 -80.169 1.00 57.10 468 ASP A O 1
ATOM 3450 N N . SER A 1 413 ? 14.241 54.065 -80.142 1.00 57.36 469 SER A N 1
ATOM 3451 C CA . SER A 1 413 ? 13.770 52.763 -80.634 1.00 62.15 469 SER A CA 1
ATOM 3452 C C . SER A 1 413 ? 14.815 51.685 -80.382 1.00 61.76 469 SER A C 1
ATOM 3453 O O . SER A 1 413 ? 16.001 51.863 -80.653 1.00 65.11 469 SER A O 1
ATOM 3456 N N . PHE A 1 414 ? 14.356 50.554 -79.864 1.00 57.86 470 PHE A N 1
ATOM 3457 C CA . PHE A 1 414 ? 15.327 49.550 -79.589 1.00 52.43 470 PHE A CA 1
ATOM 3458 C C . PHE A 1 414 ? 14.880 48.188 -80.083 1.00 54.73 470 PHE A C 1
ATOM 3459 O O . PHE A 1 414 ? 13.726 47.989 -80.424 1.00 57.11 470 PHE A O 1
ATOM 3467 N N . THR A 1 415 ? 15.813 47.249 -80.111 1.00 55.33 471 THR A N 1
ATOM 3468 C CA . THR A 1 415 ? 15.367 45.983 -80.567 1.00 52.99 471 THR A CA 1
ATOM 3469 C C . THR A 1 415 ? 15.415 45.144 -79.306 1.00 52.23 471 THR A C 1
ATOM 3470 O O . THR A 1 415 ? 16.020 45.546 -78.309 1.00 55.59 471 THR A O 1
ATOM 3474 N N . LYS A 1 416 ? 14.786 43.974 -79.353 1.00 51.25 472 LYS A N 1
ATOM 3475 C CA . LYS A 1 416 ? 14.809 43.138 -78.177 1.00 50.37 472 LYS A CA 1
ATOM 3476 C C . LYS A 1 416 ? 16.241 42.723 -77.885 1.00 47.80 472 LYS A C 1
ATOM 3477 O O . LYS A 1 416 ? 16.618 42.524 -76.730 1.00 50.99 472 LYS A O 1
ATOM 3483 N N . GLU A 1 417 ? 17.032 42.600 -78.944 1.00 47.87 473 GLU A N 1
ATOM 3484 C CA . GLU A 1 417 ? 18.399 42.230 -78.772 1.00 48.98 473 GLU A CA 1
ATOM 3485 C C . GLU A 1 417 ? 19.079 43.405 -78.074 1.00 44.83 473 GLU A C 1
ATOM 3486 O O . GLU A 1 417 ? 19.635 43.233 -76.985 1.00 45.18 473 GLU A O 1
ATOM 3492 N N . THR A 1 418 ? 19.039 44.593 -78.675 1.00 37.55 474 THR A N 1
ATOM 3493 C CA . THR A 1 418 ? 19.693 45.690 -77.967 1.00 32.43 474 THR A CA 1
ATOM 3494 C C . THR A 1 418 ? 19.335 45.637 -76.495 1.00 33.70 474 THR A C 1
ATOM 3495 O O . THR A 1 418 ? 20.185 45.873 -75.640 1.00 33.47 474 THR A O 1
ATOM 3499 N N . VAL A 1 419 ? 18.066 45.337 -76.217 1.00 34.41 475 VAL A N 1
ATOM 3500 C CA . VAL A 1 419 ? 17.592 45.256 -74.854 1.00 32.08 475 VAL A CA 1
ATOM 3501 C C . VAL A 1 419 ? 18.168 44.102 -74.069 1.00 37.39 475 VAL A C 1
ATOM 3502 O O . VAL A 1 419 ? 18.656 44.285 -72.955 1.00 40.10 475 VAL A O 1
ATOM 3506 N N . ASP A 1 420 ? 18.103 42.910 -74.647 1.00 36.53 476 ASP A N 1
ATOM 3507 C CA . ASP A 1 420 ? 18.677 41.913 -73.806 1.00 40.91 476 ASP A CA 1
ATOM 3508 C C . ASP A 1 420 ? 20.166 42.108 -73.569 1.00 42.77 476 ASP A C 1
ATOM 3509 O O . ASP A 1 420 ? 20.659 41.822 -72.493 1.00 44.84 476 ASP A O 1
ATOM 3514 N N . SER A 1 421 ? 20.874 42.607 -74.578 1.00 46.93 477 SER A N 1
ATOM 3515 C CA . SER A 1 421 ? 22.327 42.855 -74.490 1.00 44.28 477 SER A CA 1
ATOM 3516 C C . SER A 1 421 ? 22.659 43.761 -73.313 1.00 39.48 477 SER A C 1
ATOM 3517 O O . SER A 1 421 ? 23.659 43.570 -72.624 1.00 38.16 477 SER A O 1
ATOM 3520 N N . LEU A 1 422 ? 21.795 44.752 -73.106 1.00 36.31 478 LEU A N 1
ATOM 3521 C CA . LEU A 1 422 ? 21.884 45.748 -72.078 1.00 27.07 478 LEU A CA 1
ATOM 3522 C C . LEU A 1 422 ? 21.798 45.030 -70.751 1.00 25.32 478 LEU A C 1
ATOM 3523 O O . LEU A 1 422 ? 22.690 45.138 -69.928 1.00 17.88 478 LEU A O 1
ATOM 3528 N N . TYR A 1 423 ? 20.709 44.287 -70.573 1.00 30.58 479 TYR A N 1
ATOM 3529 C CA . TYR A 1 423 ? 20.399 43.515 -69.347 1.00 35.99 479 TYR A CA 1
ATOM 3530 C C . TYR A 1 423 ? 21.357 42.405 -68.943 1.00 40.56 479 TYR A C 1
ATOM 3531 O O . TYR A 1 423 ? 21.083 41.663 -68.013 1.00 46.30 479 TYR A O 1
ATOM 3540 N N . LYS A 1 424 ? 22.474 42.290 -69.652 1.00 43.03 480 LYS A N 1
ATOM 3541 C CA . LYS A 1 424 ? 23.500 41.284 -69.369 1.00 42.94 480 LYS A CA 1
ATOM 3542 C C . LYS A 1 424 ? 23.969 42.059 -68.142 1.00 43.05 480 LYS A C 1
ATOM 3543 O O . LYS A 1 424 ? 24.295 41.510 -67.082 1.00 45.19 480 LYS A O 1
ATOM 3549 N N . TYR A 1 425 ? 23.952 43.370 -68.346 1.00 40.63 481 TYR A N 1
ATOM 3550 C CA . TYR A 1 425 ? 24.276 44.521 -67.609 1.00 36.66 481 TYR A CA 1
ATOM 3551 C C . TYR A 1 425 ? 25.510 44.398 -68.479 1.00 36.69 481 TYR A C 1
ATOM 3552 O O . TYR A 1 425 ? 26.494 43.719 -68.187 1.00 37.39 481 TYR A O 1
ATOM 3561 N N . HIS A 1 426 ? 25.352 45.066 -69.607 1.00 33.95 482 HIS A N 1
ATOM 3562 C CA . HIS A 1 426 ? 26.211 45.223 -70.669 1.00 31.83 482 HIS A CA 1
ATOM 3563 C C . HIS A 1 426 ? 27.406 45.840 -69.968 1.00 33.09 482 HIS A C 1
ATOM 3564 O O . HIS A 1 426 ? 27.261 46.555 -68.990 1.00 38.03 482 HIS A O 1
ATOM 3571 N N . ASP A 1 427 ? 28.591 45.545 -70.481 1.00 39.62 483 ASP A N 1
ATOM 3572 C CA . ASP A 1 427 ? 29.816 46.033 -69.903 1.00 38.55 483 ASP A CA 1
ATOM 3573 C C . ASP A 1 427 ? 29.778 47.493 -69.522 1.00 36.86 483 ASP A C 1
ATOM 3574 O O . ASP A 1 427 ? 30.253 47.889 -68.461 1.00 39.17 483 ASP A O 1
ATOM 3579 N N . LEU A 1 428 ? 29.208 48.287 -70.418 1.00 36.07 484 LEU A N 1
ATOM 3580 C CA . LEU A 1 428 ? 29.112 49.702 -70.174 1.00 32.56 484 LEU A CA 1
ATOM 3581 C C . LEU A 1 428 ? 28.410 49.911 -68.838 1.00 33.69 484 LEU A C 1
ATOM 3582 O O . LEU A 1 428 ? 28.889 50.659 -67.967 1.00 40.57 484 LEU A O 1
ATOM 3587 N N . VAL A 1 429 ? 27.277 49.234 -68.687 1.00 24.97 485 VAL A N 1
ATOM 3588 C CA . VAL A 1 429 ? 26.532 49.334 -67.511 1.00 21.61 485 VAL A CA 1
ATOM 3589 C C . VAL A 1 429 ? 27.404 48.887 -66.356 1.00 24.62 485 VAL A C 1
ATOM 3590 O O . VAL A 1 429 ? 27.376 49.491 -65.291 1.00 29.69 485 VAL A O 1
ATOM 3594 N N . ARG A 1 430 ? 28.187 47.839 -66.558 1.00 24.27 486 ARG A N 1
ATOM 3595 C CA . ARG A 1 430 ? 28.924 47.573 -65.351 1.00 28.79 486 ARG A CA 1
ATOM 3596 C C . ARG A 1 430 ? 30.057 48.552 -65.066 1.00 29.04 486 ARG A C 1
ATOM 3597 O O . ARG A 1 430 ? 30.365 48.792 -63.919 1.00 31.03 486 ARG A O 1
ATOM 3605 N N . TRP A 1 431 ? 30.676 49.124 -66.095 1.00 33.05 487 TRP A N 1
ATOM 3606 C CA . TRP A 1 431 ? 31.757 50.015 -65.683 1.00 34.04 487 TRP A CA 1
ATOM 3607 C C . TRP A 1 431 ? 31.316 51.366 -65.148 1.00 34.41 487 TRP A C 1
ATOM 3608 O O . TRP A 1 431 ? 31.819 51.798 -64.107 1.00 34.92 487 TRP A O 1
ATOM 3619 N N . SER A 1 432 ? 30.386 52.037 -65.825 1.00 34.61 488 SER A N 1
ATOM 3620 C CA . SER A 1 432 ? 30.015 53.320 -65.220 1.00 31.73 488 SER A CA 1
ATOM 3621 C C . SER A 1 432 ? 29.539 53.041 -63.785 1.00 32.65 488 SER A C 1
ATOM 3622 O O . SER A 1 432 ? 29.790 53.838 -62.870 1.00 28.96 488 SER A O 1
ATOM 3625 N N . SER A 1 433 ? 28.878 51.898 -63.588 1.00 35.33 489 SER A N 1
ATOM 3626 C CA . SER A 1 433 ? 28.339 51.409 -62.273 1.00 35.06 489 SER A CA 1
ATOM 3627 C C . SER A 1 433 ? 29.471 51.270 -61.262 1.00 31.25 489 SER A C 1
ATOM 3628 O O . SER A 1 433 ? 29.372 51.728 -60.141 1.00 31.10 489 SER A O 1
ATOM 3631 N N . PHE A 1 434 ? 30.544 50.618 -61.685 1.00 31.99 490 PHE A N 1
ATOM 3632 C CA . PHE A 1 434 ? 31.663 50.467 -60.801 1.00 33.49 490 PHE A CA 1
ATOM 3633 C C . PHE A 1 434 ? 32.091 51.853 -60.342 1.00 30.87 490 PHE A C 1
ATOM 3634 O O . PHE A 1 434 ? 32.242 52.091 -59.152 1.00 34.59 490 PHE A O 1
ATOM 3642 N N . VAL A 1 435 ? 32.289 52.765 -61.289 1.00 27.79 491 VAL A N 1
ATOM 3643 C CA . VAL A 1 435 ? 32.690 54.079 -60.787 1.00 28.47 491 VAL A CA 1
ATOM 3644 C C . VAL A 1 435 ? 31.727 54.668 -59.762 1.00 28.02 491 VAL A C 1
ATOM 3645 O O . VAL A 1 435 ? 32.134 55.038 -58.652 1.00 29.29 491 VAL A O 1
ATOM 3649 N N . LEU A 1 436 ? 30.456 54.758 -60.141 1.00 20.53 492 LEU A N 1
ATOM 3650 C CA . LEU A 1 436 ? 29.610 55.319 -59.132 1.00 25.68 492 LEU A CA 1
ATOM 3651 C C . LEU A 1 436 ? 29.856 54.639 -57.791 1.00 24.16 492 LEU A C 1
ATOM 3652 O O . LEU A 1 436 ? 29.900 55.295 -56.760 1.00 23.92 492 LEU A O 1
ATOM 3657 N N . ARG A 1 437 ? 30.054 53.326 -57.829 1.00 21.72 493 ARG A N 1
ATOM 3658 C CA . ARG A 1 437 ? 30.300 52.578 -56.625 1.00 21.52 493 ARG A CA 1
ATOM 3659 C C . ARG A 1 437 ? 31.637 52.935 -56.012 1.00 22.89 493 ARG A C 1
ATOM 3660 O O . ARG A 1 437 ? 31.693 53.523 -54.942 1.00 30.04 493 ARG A O 1
ATOM 3668 N N . LEU A 1 438 ? 32.714 52.550 -56.679 1.00 19.44 494 LEU A N 1
ATOM 3669 C CA . LEU A 1 438 ? 33.961 52.900 -56.075 1.00 17.21 494 LEU A CA 1
ATOM 3670 C C . LEU A 1 438 ? 33.985 54.317 -55.521 1.00 19.22 494 LEU A C 1
ATOM 3671 O O . LEU A 1 438 ? 34.554 54.530 -54.474 1.00 30.76 494 LEU A O 1
ATOM 3676 N N . ALA A 1 439 ? 33.368 55.282 -56.201 1.00 21.25 495 ALA A N 1
ATOM 3677 C CA . ALA A 1 439 ? 33.374 56.667 -55.696 1.00 23.93 495 ALA A CA 1
ATOM 3678 C C . ALA A 1 439 ? 32.479 56.793 -54.468 1.00 27.66 495 ALA A C 1
ATOM 3679 O O . ALA A 1 439 ? 32.852 57.417 -53.453 1.00 26.13 495 ALA A O 1
ATOM 3681 N N . ASP A 1 440 ? 31.295 56.199 -54.569 1.00 31.52 496 ASP A N 1
ATOM 3682 C CA . ASP A 1 440 ? 30.355 56.210 -53.470 1.00 35.48 496 ASP A CA 1
ATOM 3683 C C . ASP A 1 440 ? 30.995 55.540 -52.255 1.00 38.94 496 ASP A C 1
ATOM 3684 O O . ASP A 1 440 ? 30.952 56.077 -51.169 1.00 40.68 496 ASP A O 1
ATOM 3689 N N . ASP A 1 441 ? 31.578 54.357 -52.448 1.00 40.52 497 ASP A N 1
ATOM 3690 C CA . ASP A 1 441 ? 32.220 53.574 -51.418 1.00 36.45 497 ASP A CA 1
ATOM 3691 C C . ASP A 1 441 ? 33.328 54.315 -50.716 1.00 39.61 497 ASP A C 1
ATOM 3692 O O . ASP A 1 441 ? 33.552 54.130 -49.541 1.00 43.87 497 ASP A O 1
ATOM 3697 N N . LEU A 1 442 ? 34.033 55.142 -51.480 1.00 47.29 498 LEU A N 1
ATOM 3698 C CA . LEU A 1 442 ? 35.166 55.986 -51.070 1.00 51.57 498 LEU A CA 1
ATOM 3699 C C . LEU A 1 442 ? 34.698 57.218 -50.303 1.00 55.04 498 LEU A C 1
ATOM 3700 O O . LEU A 1 442 ? 35.459 57.811 -49.540 1.00 56.88 498 LEU A O 1
ATOM 3705 N N . GLY A 1 443 ? 33.443 57.604 -50.516 1.00 62.62 499 GLY A N 1
ATOM 3706 C CA . GLY A 1 443 ? 32.816 58.751 -49.854 1.00 68.42 499 GLY A CA 1
ATOM 3707 C C . GLY A 1 443 ? 32.244 58.300 -48.505 1.00 73.90 499 GLY A C 1
ATOM 3708 O O . GLY A 1 443 ? 32.693 58.765 -47.447 1.00 73.03 499 GLY A O 1
ATOM 3709 N N . THR A 1 444 ? 31.262 57.396 -48.550 1.00 78.15 500 THR A N 1
ATOM 3710 C CA . THR A 1 444 ? 30.563 56.804 -47.384 1.00 78.92 500 THR A CA 1
ATOM 3711 C C . THR A 1 444 ? 31.512 55.823 -46.684 1.00 79.37 500 THR A C 1
ATOM 3712 O O . THR A 1 444 ? 32.551 56.239 -46.171 1.00 77.00 500 THR A O 1
ATOM 3716 N N . SER A 1 445 ? 31.181 54.538 -46.661 1.00 81.57 501 SER A N 1
ATOM 3717 C CA . SER A 1 445 ? 31.993 53.544 -46.032 1.00 87.72 501 SER A CA 1
ATOM 3718 C C . SER A 1 445 ? 32.174 53.722 -44.527 1.00 94.01 501 SER A C 1
ATOM 3719 O O . SER A 1 445 ? 31.727 52.870 -43.759 1.00 96.31 501 SER A O 1
ATOM 3722 N N . VAL A 1 446 ? 32.822 54.802 -44.092 1.00 97.38 502 VAL A N 1
ATOM 3723 C CA . VAL A 1 446 ? 32.999 54.988 -42.637 1.00 99.25 502 VAL A CA 1
ATOM 3724 C C . VAL A 1 446 ? 31.637 54.856 -41.954 1.00 100.00 502 VAL A C 1
ATOM 3725 O O . VAL A 1 446 ? 31.485 54.065 -41.013 1.00 100.00 502 VAL A O 1
ATOM 3727 N N . GLU A 1 447 ? 30.649 55.617 -42.426 1.00 99.95 503 GLU A N 1
ATOM 3728 C CA . GLU A 1 447 ? 29.310 55.532 -41.828 1.00 99.97 503 GLU A CA 1
ATOM 3729 C C . GLU A 1 447 ? 28.539 54.309 -42.325 1.00 99.13 503 GLU A C 1
ATOM 3730 O O . GLU A 1 447 ? 27.738 53.724 -41.574 1.00 97.80 503 GLU A O 1
ATOM 3736 N N . GLU A 1 448 ? 28.771 53.926 -43.580 1.00 97.16 504 GLU A N 1
ATOM 3737 C CA . GLU A 1 448 ? 28.101 52.777 -44.145 1.00 98.04 504 GLU A CA 1
ATOM 3738 C C . GLU A 1 448 ? 28.251 51.715 -43.057 1.00 99.87 504 GLU A C 1
ATOM 3739 O O . GLU A 1 448 ? 27.262 51.214 -42.527 1.00 100.00 504 GLU A O 1
ATOM 3740 N N . VAL A 1 449 ? 29.497 51.399 -42.717 1.00 100.00 505 VAL A N 1
ATOM 3741 C CA . VAL A 1 449 ? 29.858 50.418 -41.707 1.00 98.49 505 VAL A CA 1
ATOM 3742 C C . VAL A 1 449 ? 29.456 50.794 -40.276 1.00 100.00 505 VAL A C 1
ATOM 3743 O O . VAL A 1 449 ? 28.861 49.972 -39.561 1.00 100.00 505 VAL A O 1
ATOM 3747 N N . SER A 1 450 ? 29.767 52.022 -39.858 1.00 100.00 506 SER A N 1
ATOM 3748 C CA . SER A 1 450 ? 29.447 52.541 -38.511 1.00 100.00 506 SER A CA 1
ATOM 3749 C C . SER A 1 450 ? 27.983 52.458 -38.074 1.00 100.00 506 SER A C 1
ATOM 3750 O O . SER A 1 450 ? 27.660 51.760 -37.103 1.00 100.00 506 SER A O 1
ATOM 3753 N N . ARG A 1 451 ? 27.099 53.165 -38.778 1.00 100.00 507 ARG A N 1
ATOM 3754 C CA . ARG A 1 451 ? 25.680 53.102 -38.389 1.00 98.42 507 ARG A CA 1
ATOM 3755 C C . ARG A 1 451 ? 24.985 51.914 -39.059 1.00 95.72 507 ARG A C 1
ATOM 3756 O O . ARG A 1 451 ? 23.769 51.925 -39.283 1.00 95.99 507 ARG A O 1
ATOM 3764 N N . GLY A 1 452 ? 25.774 50.891 -39.374 1.00 91.01 508 GLY A N 1
ATOM 3765 C CA . GLY A 1 452 ? 25.314 49.662 -40.006 1.00 82.35 508 GLY A CA 1
ATOM 3766 C C . GLY A 1 452 ? 25.348 49.572 -41.519 1.00 79.89 508 GLY A C 1
ATOM 3767 O O . GLY A 1 452 ? 24.802 50.420 -42.220 1.00 81.28 508 GLY A O 1
ATOM 3768 N N . ASP A 1 453 ? 26.003 48.530 -42.017 1.00 74.62 509 ASP A N 1
ATOM 3769 C CA . ASP A 1 453 ? 26.168 48.192 -43.408 1.00 67.31 509 ASP A CA 1
ATOM 3770 C C . ASP A 1 453 ? 27.358 47.263 -43.295 1.00 64.13 509 ASP A C 1
ATOM 3771 O O . ASP A 1 453 ? 28.119 47.336 -42.320 1.00 65.08 509 ASP A O 1
ATOM 3776 N N . VAL A 1 454 ? 27.506 46.393 -44.295 1.00 59.63 510 VAL A N 1
ATOM 3777 C CA . VAL A 1 454 ? 28.567 45.389 -44.431 1.00 56.02 510 VAL A CA 1
ATOM 3778 C C . VAL A 1 454 ? 29.865 46.148 -44.673 1.00 56.98 510 VAL A C 1
ATOM 3779 O O . VAL A 1 454 ? 29.844 47.351 -44.946 1.00 62.87 510 VAL A O 1
ATOM 3783 N N . PRO A 1 455 ? 31.068 45.605 -44.601 1.00 53.84 511 PRO A N 1
ATOM 3784 C CA . PRO A 1 455 ? 32.224 46.460 -44.860 1.00 50.70 511 PRO A CA 1
ATOM 3785 C C . PRO A 1 455 ? 32.284 46.907 -46.333 1.00 48.62 511 PRO A C 1
ATOM 3786 O O . PRO A 1 455 ? 31.793 46.207 -47.228 1.00 44.37 511 PRO A O 1
ATOM 3790 N N . LYS A 1 456 ? 32.872 48.071 -46.586 1.00 44.99 512 LYS A N 1
ATOM 3791 C CA . LYS A 1 456 ? 32.915 48.448 -47.974 1.00 41.23 512 LYS A CA 1
ATOM 3792 C C . LYS A 1 456 ? 34.236 48.088 -48.663 1.00 45.34 512 LYS A C 1
ATOM 3793 O O . LYS A 1 456 ? 35.075 47.348 -48.102 1.00 44.81 512 LYS A O 1
ATOM 3799 N N . SER A 1 457 ? 34.431 48.605 -49.873 1.00 41.44 513 SER A N 1
ATOM 3800 C CA . SER A 1 457 ? 35.666 48.214 -50.448 1.00 35.94 513 SER A CA 1
ATOM 3801 C C . SER A 1 457 ? 36.912 48.647 -49.687 1.00 36.28 513 SER A C 1
ATOM 3802 O O . SER A 1 457 ? 37.757 47.799 -49.421 1.00 37.25 513 SER A O 1
ATOM 3805 N N . LEU A 1 458 ? 37.047 49.919 -49.304 1.00 35.11 514 LEU A N 1
ATOM 3806 C CA . LEU A 1 458 ? 38.322 50.206 -48.582 1.00 40.61 514 LEU A CA 1
ATOM 3807 C C . LEU A 1 458 ? 38.378 49.281 -47.398 1.00 42.05 514 LEU A C 1
ATOM 3808 O O . LEU A 1 458 ? 39.438 48.799 -46.981 1.00 40.39 514 LEU A O 1
ATOM 3813 N N . GLN A 1 459 ? 37.192 49.057 -46.862 1.00 48.75 515 GLN A N 1
ATOM 3814 C CA . GLN A 1 459 ? 37.231 48.198 -45.754 1.00 53.23 515 GLN A CA 1
ATOM 3815 C C . GLN A 1 459 ? 37.674 46.774 -46.092 1.00 49.69 515 GLN A C 1
ATOM 3816 O O . GLN A 1 459 ? 38.606 46.270 -45.472 1.00 49.74 515 GLN A O 1
ATOM 3822 N N . CYS A 1 460 ? 37.040 46.129 -47.069 1.00 40.73 516 CYS A N 1
ATOM 3823 C CA . CYS A 1 460 ? 37.503 44.795 -47.332 1.00 37.51 516 CYS A CA 1
ATOM 3824 C C . CYS A 1 460 ? 38.937 44.866 -47.815 1.00 36.45 516 CYS A C 1
ATOM 3825 O O . CYS A 1 460 ? 39.668 43.888 -47.767 1.00 35.47 516 CYS A O 1
ATOM 3828 N N . TYR A 1 461 ? 39.331 46.043 -48.276 1.00 37.87 517 TYR A N 1
ATOM 3829 C CA . TYR A 1 461 ? 40.687 46.118 -48.748 1.00 37.62 517 TYR A CA 1
ATOM 3830 C C . TYR A 1 461 ? 41.617 45.899 -47.585 1.00 39.59 517 TYR A C 1
ATOM 3831 O O . TYR A 1 461 ? 42.331 44.911 -47.514 1.00 38.50 517 TYR A O 1
ATOM 3840 N N . MET A 1 462 ? 41.585 46.867 -46.677 1.00 45.87 518 MET A N 1
ATOM 3841 C CA . MET A 1 462 ? 42.410 46.823 -45.504 1.00 49.68 518 MET A CA 1
ATOM 3842 C C . MET A 1 462 ? 42.298 45.564 -44.667 1.00 49.67 518 MET A C 1
ATOM 3843 O O . MET A 1 462 ? 43.055 45.377 -43.721 1.00 54.45 518 MET A O 1
ATOM 3848 N N . SER A 1 463 ? 41.347 44.705 -44.998 1.00 52.05 519 SER A N 1
ATOM 3849 C CA . SER A 1 463 ? 41.387 43.570 -44.125 1.00 60.42 519 SER A CA 1
ATOM 3850 C C . SER A 1 463 ? 42.223 42.640 -44.991 1.00 62.07 519 SER A C 1
ATOM 3851 O O . SER A 1 463 ? 43.199 42.038 -44.534 1.00 64.67 519 SER A O 1
ATOM 3854 N N . ASP A 1 464 ? 41.819 42.543 -46.254 1.00 62.56 520 ASP A N 1
ATOM 3855 C CA . ASP A 1 464 ? 42.457 41.714 -47.232 1.00 57.36 520 ASP A CA 1
ATOM 3856 C C . ASP A 1 464 ? 43.977 41.778 -47.140 1.00 56.30 520 ASP A C 1
ATOM 3857 O O . ASP A 1 464 ? 44.582 41.024 -46.397 1.00 55.53 520 ASP A O 1
ATOM 3862 N N . TYR A 1 465 ? 44.591 42.686 -47.885 1.00 53.41 521 TYR A N 1
ATOM 3863 C CA . TYR A 1 465 ? 46.022 42.774 -47.840 1.00 47.65 521 TYR A CA 1
ATOM 3864 C C . TYR A 1 465 ? 46.517 43.240 -46.489 1.00 48.51 521 TYR A C 1
ATOM 3865 O O . TYR A 1 465 ? 47.715 43.358 -46.252 1.00 48.40 521 TYR A O 1
ATOM 3874 N N . ASN A 1 466 ? 45.558 43.503 -45.611 1.00 50.81 522 ASN A N 1
ATOM 3875 C CA . ASN A 1 466 ? 45.828 43.956 -44.282 1.00 54.96 522 ASN A CA 1
ATOM 3876 C C . ASN A 1 466 ? 46.585 45.272 -44.341 1.00 53.97 522 ASN A C 1
ATOM 3877 O O . ASN A 1 466 ? 47.720 45.357 -43.889 1.00 59.87 522 ASN A O 1
ATOM 3882 N N . ALA A 1 467 ? 45.943 46.299 -44.894 1.00 53.74 523 ALA A N 1
ATOM 3883 C CA . ALA A 1 467 ? 46.550 47.617 -45.031 1.00 48.91 523 ALA A CA 1
ATOM 3884 C C . ALA A 1 467 ? 46.004 48.818 -44.276 1.00 44.52 523 ALA A C 1
ATOM 3885 O O . ALA A 1 467 ? 44.960 48.776 -43.618 1.00 42.88 523 ALA A O 1
ATOM 3887 N N . SER A 1 468 ? 46.767 49.896 -44.405 1.00 43.44 524 SER A N 1
ATOM 3888 C CA . SER A 1 468 ? 46.509 51.153 -43.808 1.00 46.80 524 SER A CA 1
ATOM 3889 C C . SER A 1 468 ? 45.313 51.618 -44.607 1.00 47.41 524 SER A C 1
ATOM 3890 O O . SER A 1 468 ? 45.036 51.087 -45.680 1.00 48.35 524 SER A O 1
ATOM 3893 N N . GLU A 1 469 ? 44.605 52.607 -44.075 1.00 49.63 525 GLU A N 1
ATOM 3894 C CA . GLU A 1 469 ? 43.458 53.085 -44.800 1.00 54.53 525 GLU A CA 1
ATOM 3895 C C . GLU A 1 469 ? 43.937 53.777 -46.068 1.00 55.15 525 GLU A C 1
ATOM 3896 O O . GLU A 1 469 ? 43.344 53.611 -47.131 1.00 58.67 525 GLU A O 1
ATOM 3902 N N . ALA A 1 470 ? 45.007 54.555 -45.953 1.00 53.20 526 ALA A N 1
ATOM 3903 C CA . ALA A 1 470 ? 45.523 55.247 -47.135 1.00 54.04 526 ALA A CA 1
ATOM 3904 C C . ALA A 1 470 ? 45.658 54.228 -48.256 1.00 51.04 526 ALA A C 1
ATOM 3905 O O . ALA A 1 470 ? 45.177 54.431 -49.363 1.00 54.09 526 ALA A O 1
ATOM 3907 N N . GLU A 1 471 ? 46.326 53.128 -47.938 1.00 45.25 527 GLU A N 1
ATOM 3908 C CA . GLU A 1 471 ? 46.529 52.082 -48.865 1.00 37.60 527 GLU A CA 1
ATOM 3909 C C . GLU A 1 471 ? 45.262 51.658 -49.571 1.00 31.28 527 GLU A C 1
ATOM 3910 O O . GLU A 1 471 ? 45.251 51.433 -50.758 1.00 28.74 527 GLU A O 1
ATOM 3916 N N . ALA A 1 472 ? 44.193 51.556 -48.802 1.00 28.92 528 ALA A N 1
ATOM 3917 C CA . ALA A 1 472 ? 43.012 51.185 -49.461 1.00 34.87 528 ALA A CA 1
ATOM 3918 C C . ALA A 1 472 ? 42.579 52.342 -50.356 1.00 42.02 528 ALA A C 1
ATOM 3919 O O . ALA A 1 472 ? 42.227 52.116 -51.511 1.00 47.93 528 ALA A O 1
ATOM 3921 N N . ARG A 1 473 ? 42.596 53.573 -49.838 1.00 43.89 529 ARG A N 1
ATOM 3922 C CA . ARG A 1 473 ? 42.179 54.755 -50.619 1.00 44.90 529 ARG A CA 1
ATOM 3923 C C . ARG A 1 473 ? 42.895 54.735 -51.957 1.00 43.50 529 ARG A C 1
ATOM 3924 O O . ARG A 1 473 ? 42.264 54.809 -53.008 1.00 39.27 529 ARG A O 1
ATOM 3932 N N . LYS A 1 474 ? 44.220 54.638 -51.905 1.00 38.36 530 LYS A N 1
ATOM 3933 C CA . LYS A 1 474 ? 44.970 54.618 -53.130 1.00 37.72 530 LYS A CA 1
ATOM 3934 C C . LYS A 1 474 ? 44.488 53.447 -53.970 1.00 36.50 530 LYS A C 1
ATOM 3935 O O . LYS A 1 474 ? 44.137 53.602 -55.156 1.00 40.76 530 LYS A O 1
ATOM 3941 N N . HIS A 1 475 ? 44.471 52.273 -53.356 1.00 31.10 531 HIS A N 1
ATOM 3942 C CA . HIS A 1 475 ? 44.024 51.224 -54.190 1.00 25.58 531 HIS A CA 1
ATOM 3943 C C . HIS A 1 475 ? 42.755 51.566 -54.943 1.00 29.91 531 HIS A C 1
ATOM 3944 O O . HIS A 1 475 ? 42.754 51.629 -56.165 1.00 39.57 531 HIS A O 1
ATOM 3951 N N . VAL A 1 476 ? 41.680 51.803 -54.204 1.00 31.26 532 VAL A N 1
ATOM 3952 C CA . VAL A 1 476 ? 40.408 52.151 -54.806 1.00 32.93 532 VAL A CA 1
ATOM 3953 C C . VAL A 1 476 ? 40.484 53.395 -55.703 1.00 34.09 532 VAL A C 1
ATOM 3954 O O . VAL A 1 476 ? 39.631 53.591 -56.550 1.00 37.49 532 VAL A O 1
ATOM 3958 N N . LYS A 1 477 ? 41.498 54.233 -55.536 1.00 34.81 533 LYS A N 1
ATOM 3959 C CA . LYS A 1 477 ? 41.418 55.350 -56.445 1.00 36.22 533 LYS A CA 1
ATOM 3960 C C . LYS A 1 477 ? 41.777 54.721 -57.774 1.00 36.62 533 LYS A C 1
ATOM 3961 O O . LYS A 1 477 ? 41.077 54.873 -58.771 1.00 35.19 533 LYS A O 1
ATOM 3967 N N . TRP A 1 478 ? 42.885 53.997 -57.754 1.00 34.17 534 TRP A N 1
ATOM 3968 C CA . TRP A 1 478 ? 43.385 53.312 -58.907 1.00 29.97 534 TRP A CA 1
ATOM 3969 C C . TRP A 1 478 ? 42.333 52.525 -59.654 1.00 33.47 534 TRP A C 1
ATOM 3970 O O . TRP A 1 478 ? 42.249 52.578 -60.879 1.00 36.68 534 TRP A O 1
ATOM 3981 N N . LEU A 1 479 ? 41.545 51.776 -58.892 1.00 35.13 535 LEU A N 1
ATOM 3982 C CA . LEU A 1 479 ? 40.482 50.964 -59.478 1.00 37.07 535 LEU A CA 1
ATOM 3983 C C . LEU A 1 479 ? 39.634 51.801 -60.427 1.00 37.64 535 LEU A C 1
ATOM 3984 O O . LEU A 1 479 ? 39.322 51.373 -61.525 1.00 39.06 535 LEU A O 1
ATOM 3989 N N . ILE A 1 480 ? 39.264 52.998 -59.982 1.00 34.91 536 ILE A N 1
ATOM 3990 C CA . ILE A 1 480 ? 38.454 53.961 -60.736 1.00 26.10 536 ILE A CA 1
ATOM 3991 C C . ILE A 1 480 ? 39.088 54.367 -62.056 1.00 26.25 536 ILE A C 1
ATOM 3992 O O . ILE A 1 480 ? 38.412 54.492 -63.097 1.00 31.17 536 ILE A O 1
ATOM 3997 N N . ALA A 1 481 ? 40.396 54.583 -61.989 1.00 21.80 537 ALA A N 1
ATOM 3998 C CA . ALA A 1 481 ? 41.238 54.989 -63.096 1.00 23.03 537 ALA A CA 1
ATOM 3999 C C . ALA A 1 481 ? 41.008 53.982 -64.188 1.00 23.22 537 ALA A C 1
ATOM 4000 O O . ALA A 1 481 ? 40.625 54.304 -65.313 1.00 24.96 537 ALA A O 1
ATOM 4002 N N . GLU A 1 482 ? 41.270 52.743 -63.786 1.00 22.77 538 GLU A N 1
ATOM 4003 C CA . GLU A 1 482 ? 41.201 51.481 -64.456 1.00 22.85 538 GLU A CA 1
ATOM 4004 C C . GLU A 1 482 ? 39.822 51.205 -65.046 1.00 27.64 538 GLU A C 1
ATOM 4005 O O . GLU A 1 482 ? 39.707 50.621 -66.131 1.00 35.30 538 GLU A O 1
ATOM 4011 N N . VAL A 1 483 ? 38.772 51.618 -64.348 1.00 28.14 539 VAL A N 1
ATOM 4012 C CA . VAL A 1 483 ? 37.613 51.250 -65.081 1.00 27.28 539 VAL A CA 1
ATOM 4013 C C . VAL A 1 483 ? 37.345 52.429 -65.990 1.00 31.54 539 VAL A C 1
ATOM 4014 O O . VAL A 1 483 ? 36.720 52.253 -67.037 1.00 39.28 539 VAL A O 1
ATOM 4018 N N . TRP A 1 484 ? 37.804 53.624 -65.611 1.00 25.81 540 TRP A N 1
ATOM 4019 C CA . TRP A 1 484 ? 37.469 54.667 -66.577 1.00 23.82 540 TRP A CA 1
ATOM 4020 C C . TRP A 1 484 ? 38.075 54.247 -67.915 1.00 25.42 540 TRP A C 1
ATOM 4021 O O . TRP A 1 484 ? 37.420 54.378 -68.955 1.00 27.99 540 TRP A O 1
ATOM 4032 N N . LYS A 1 485 ? 39.299 53.720 -67.893 1.00 24.41 541 LYS A N 1
ATOM 4033 C CA . LYS A 1 485 ? 40.007 53.263 -69.096 1.00 25.00 541 LYS A CA 1
ATOM 4034 C C . LYS A 1 485 ? 39.117 52.245 -69.806 1.00 33.39 541 LYS A C 1
ATOM 4035 O O . LYS A 1 485 ? 38.863 52.310 -71.064 1.00 40.55 541 LYS A O 1
ATOM 4041 N N . LYS A 1 486 ? 38.641 51.306 -68.989 1.00 30.94 542 LYS A N 1
ATOM 4042 C CA . LYS A 1 486 ? 37.797 50.248 -69.472 1.00 35.16 542 LYS A CA 1
ATOM 4043 C C . LYS A 1 486 ? 36.618 50.872 -70.199 1.00 38.41 542 LYS A C 1
ATOM 4044 O O . LYS A 1 486 ? 36.216 50.429 -71.293 1.00 40.55 542 LYS A O 1
ATOM 4050 N N . MET A 1 487 ? 36.082 51.916 -69.575 1.00 39.36 543 MET A N 1
ATOM 4051 C CA . MET A 1 487 ? 34.953 52.647 -70.088 1.00 41.30 543 MET A CA 1
ATOM 4052 C C . MET A 1 487 ? 35.247 53.501 -71.305 1.00 40.81 543 MET A C 1
ATOM 4053 O O . MET A 1 487 ? 34.403 53.675 -72.188 1.00 45.03 543 MET A O 1
ATOM 4058 N N . ASN A 1 488 ? 36.453 54.044 -71.326 1.00 36.31 544 ASN A N 1
ATOM 4059 C CA . ASN A 1 488 ? 36.765 54.849 -72.429 1.00 31.62 544 ASN A CA 1
ATOM 4060 C C . ASN A 1 488 ? 36.601 54.008 -73.665 1.00 33.15 544 ASN A C 1
ATOM 4061 O O . ASN A 1 488 ? 35.841 54.363 -74.587 1.00 44.33 544 ASN A O 1
ATOM 4066 N N . ALA A 1 489 ? 37.295 52.877 -73.671 1.00 30.14 545 ALA A N 1
ATOM 4067 C CA . ALA A 1 489 ? 37.087 52.134 -74.890 1.00 24.28 545 ALA A CA 1
ATOM 4068 C C . ALA A 1 489 ? 35.619 51.923 -75.292 1.00 29.36 545 ALA A C 1
ATOM 4069 O O . ALA A 1 489 ? 35.097 52.416 -76.375 1.00 37.55 545 ALA A O 1
ATOM 4071 N N . GLU A 1 490 ? 34.943 51.196 -74.418 1.00 27.57 546 GLU A N 1
ATOM 4072 C CA . GLU A 1 490 ? 33.549 50.906 -74.640 1.00 24.71 546 GLU A CA 1
ATOM 4073 C C . GLU A 1 490 ? 32.680 52.049 -75.133 1.00 24.09 546 GLU A C 1
ATOM 4074 O O . GLU A 1 490 ? 31.843 51.860 -76.004 1.00 29.19 546 GLU A O 1
ATOM 4080 N N . ARG A 1 491 ? 32.880 53.234 -74.570 1.00 17.88 547 ARG A N 1
ATOM 4081 C CA . ARG A 1 491 ? 32.039 54.296 -75.037 1.00 18.95 547 ARG A CA 1
ATOM 4082 C C . ARG A 1 491 ? 32.410 54.744 -76.421 1.00 30.88 547 ARG A C 1
ATOM 4083 O O . ARG A 1 491 ? 31.548 55.120 -77.217 1.00 34.39 547 ARG A O 1
ATOM 4091 N N . VAL A 1 492 ? 33.715 54.713 -76.693 1.00 39.44 548 VAL A N 1
ATOM 4092 C CA . VAL A 1 492 ? 34.112 55.145 -78.031 1.00 37.50 548 VAL A CA 1
ATOM 4093 C C . VAL A 1 492 ? 33.857 53.999 -78.998 1.00 37.64 548 VAL A C 1
ATOM 4094 O O . VAL A 1 492 ? 34.434 53.898 -80.085 1.00 35.23 548 VAL A O 1
ATOM 4098 N N . SER A 1 493 ? 32.979 53.122 -78.538 1.00 41.75 549 SER A N 1
ATOM 4099 C CA . SER A 1 493 ? 32.491 51.975 -79.253 1.00 46.16 549 SER A CA 1
ATOM 4100 C C . SER A 1 493 ? 33.069 50.621 -78.981 1.00 54.05 549 SER A C 1
ATOM 4101 O O . SER A 1 493 ? 34.151 50.468 -78.428 1.00 60.87 549 SER A O 1
ATOM 4104 N N . LYS A 1 494 ? 32.284 49.640 -79.404 1.00 62.26 550 LYS A N 1
ATOM 4105 C CA . LYS A 1 494 ? 32.491 48.219 -79.331 1.00 71.14 550 LYS A CA 1
ATOM 4106 C C . LYS A 1 494 ? 31.449 47.763 -80.371 1.00 76.61 550 LYS A C 1
ATOM 4107 O O . LYS A 1 494 ? 31.091 46.571 -80.453 1.00 83.03 550 LYS A O 1
ATOM 4113 N N . ASP A 1 495 ? 30.989 48.716 -81.182 1.00 74.58 551 ASP A N 1
ATOM 4114 C CA . ASP A 1 495 ? 29.975 48.448 -82.186 1.00 71.00 551 ASP A CA 1
ATOM 4115 C C . ASP A 1 495 ? 28.993 48.195 -81.050 1.00 66.48 551 ASP A C 1
ATOM 4116 O O . ASP A 1 495 ? 28.289 47.179 -81.023 1.00 61.25 551 ASP A O 1
ATOM 4121 N N . SER A 1 496 ? 28.996 49.138 -80.106 1.00 60.29 552 SER A N 1
ATOM 4122 C CA . SER A 1 496 ? 28.232 49.286 -78.880 1.00 56.25 552 SER A CA 1
ATOM 4123 C C . SER A 1 496 ? 26.839 49.228 -79.477 1.00 55.34 552 SER A C 1
ATOM 4124 O O . SER A 1 496 ? 26.618 49.712 -80.580 1.00 54.86 552 SER A O 1
ATOM 4127 N N . PRO A 1 497 ? 25.857 48.641 -78.822 1.00 54.26 553 PRO A N 1
ATOM 4128 C CA . PRO A 1 497 ? 24.500 48.583 -79.382 1.00 54.94 553 PRO A CA 1
ATOM 4129 C C . PRO A 1 497 ? 23.722 49.839 -78.989 1.00 56.99 553 PRO A C 1
ATOM 4130 O O . PRO A 1 497 ? 22.695 50.184 -79.584 1.00 60.50 553 PRO A O 1
ATOM 4134 N N . PHE A 1 498 ? 24.248 50.506 -77.966 1.00 55.60 554 PHE A N 1
ATOM 4135 C CA . PHE A 1 498 ? 23.737 51.688 -77.368 1.00 47.53 554 PHE A CA 1
ATOM 4136 C C . PHE A 1 498 ? 23.963 52.921 -78.187 1.00 48.59 554 PHE A C 1
ATOM 4137 O O . PHE A 1 498 ? 25.047 53.175 -78.697 1.00 48.32 554 PHE A O 1
ATOM 4145 N N . GLY A 1 499 ? 22.890 53.690 -78.278 1.00 51.16 555 GLY A N 1
ATOM 4146 C CA . GLY A 1 499 ? 22.848 54.934 -79.016 1.00 49.86 555 GLY A CA 1
ATOM 4147 C C . GLY A 1 499 ? 23.608 55.998 -78.322 1.00 49.61 555 GLY A C 1
ATOM 4148 O O . GLY A 1 499 ? 24.112 55.825 -77.209 1.00 50.96 555 GLY A O 1
ATOM 4149 N N . LYS A 1 500 ? 23.716 57.122 -79.008 1.00 50.78 556 LYS A N 1
ATOM 4150 C CA . LYS A 1 500 ? 24.365 58.282 -78.601 1.00 49.31 556 LYS A CA 1
ATOM 4151 C C . LYS A 1 500 ? 24.258 58.816 -77.171 1.00 46.81 556 LYS A C 1
ATOM 4152 O O . LYS A 1 500 ? 25.192 58.742 -76.371 1.00 47.92 556 LYS A O 1
ATOM 4158 N N . ASP A 1 501 ? 23.084 59.362 -76.883 1.00 41.09 557 ASP A N 1
ATOM 4159 C CA . ASP A 1 501 ? 22.670 59.946 -75.680 1.00 35.01 557 ASP A CA 1
ATOM 4160 C C . ASP A 1 501 ? 22.752 58.895 -74.582 1.00 31.56 557 ASP A C 1
ATOM 4161 O O . ASP A 1 501 ? 23.161 59.203 -73.470 1.00 26.24 557 ASP A O 1
ATOM 4166 N N . PHE A 1 502 ? 22.389 57.654 -74.890 1.00 29.62 558 PHE A N 1
ATOM 4167 C CA . PHE A 1 502 ? 22.496 56.697 -73.802 1.00 31.18 558 PHE A CA 1
ATOM 4168 C C . PHE A 1 502 ? 23.891 56.478 -73.222 1.00 33.51 558 PHE A C 1
ATOM 4169 O O . PHE A 1 502 ? 24.141 56.727 -72.031 1.00 31.97 558 PHE A O 1
ATOM 4177 N N . ILE A 1 503 ? 24.801 56.005 -74.066 1.00 33.82 559 ILE A N 1
ATOM 4178 C CA . ILE A 1 503 ? 26.117 55.780 -73.522 1.00 34.15 559 ILE A CA 1
ATOM 4179 C C . ILE A 1 503 ? 26.691 56.937 -72.700 1.00 36.75 559 ILE A C 1
ATOM 4180 O O . ILE A 1 503 ? 27.433 56.734 -71.731 1.00 34.37 559 ILE A O 1
ATOM 4185 N N . GLY A 1 504 ? 26.345 58.153 -73.103 1.00 42.95 560 GLY A N 1
ATOM 4186 C CA . GLY A 1 504 ? 26.790 59.386 -72.467 1.00 44.47 560 GLY A CA 1
ATOM 4187 C C . GLY A 1 504 ? 26.230 59.463 -71.078 1.00 45.83 560 GLY A C 1
ATOM 4188 O O . GLY A 1 504 ? 26.866 60.017 -70.193 1.00 49.01 560 GLY A O 1
ATOM 4189 N N . CYS A 1 505 ? 25.032 58.914 -70.881 1.00 44.78 561 CYS A N 1
ATOM 4190 C CA . CYS A 1 505 ? 24.454 58.956 -69.531 1.00 37.83 561 CYS A CA 1
ATOM 4191 C C . CYS A 1 505 ? 25.327 57.967 -68.767 1.00 33.48 561 CYS A C 1
ATOM 4192 O O . CYS A 1 505 ? 25.746 58.233 -67.658 1.00 34.32 561 CYS A O 1
ATOM 4195 N N . ALA A 1 506 ? 25.589 56.821 -69.383 1.00 29.38 562 ALA A N 1
ATOM 4196 C CA . ALA A 1 506 ? 26.413 55.864 -68.720 1.00 26.34 562 ALA A CA 1
ATOM 4197 C C . ALA A 1 506 ? 27.677 56.576 -68.251 1.00 24.55 562 ALA A C 1
ATOM 4198 O O . ALA A 1 506 ? 28.015 56.551 -67.061 1.00 21.39 562 ALA A O 1
ATOM 4200 N N . VAL A 1 507 ? 28.366 57.219 -69.187 1.00 19.98 563 VAL A N 1
ATOM 4201 C CA . VAL A 1 507 ? 29.564 57.891 -68.778 1.00 25.65 563 VAL A CA 1
ATOM 4202 C C . VAL A 1 507 ? 29.377 59.012 -67.763 1.00 33.81 563 VAL A C 1
ATOM 4203 O O . VAL A 1 507 ? 30.257 59.264 -66.918 1.00 38.20 563 VAL A O 1
ATOM 4207 N N . ASP A 1 508 ? 28.235 59.687 -67.848 1.00 32.43 564 ASP A N 1
ATOM 4208 C CA . ASP A 1 508 ? 27.929 60.775 -66.938 1.00 31.84 564 ASP A CA 1
ATOM 4209 C C . ASP A 1 508 ? 27.576 60.360 -65.520 1.00 28.69 564 ASP A C 1
ATOM 4210 O O . ASP A 1 508 ? 27.684 61.156 -64.605 1.00 30.40 564 ASP A O 1
ATOM 4215 N N . LEU A 1 509 ? 27.149 59.115 -65.342 1.00 25.64 565 LEU A N 1
ATOM 4216 C CA . LEU A 1 509 ? 26.801 58.666 -64.020 1.00 23.94 565 LEU A CA 1
ATOM 4217 C C . LEU A 1 509 ? 28.176 58.640 -63.344 1.00 25.77 565 LEU A C 1
ATOM 4218 O O . LEU A 1 509 ? 28.383 59.282 -62.316 1.00 28.84 565 LEU A O 1
ATOM 4223 N N . GLY A 1 510 ? 29.135 57.927 -63.908 1.00 25.65 566 GLY A N 1
ATOM 4224 C CA . GLY A 1 510 ? 30.477 57.829 -63.342 1.00 23.82 566 GLY A CA 1
ATOM 4225 C C . GLY A 1 510 ? 31.000 59.235 -63.119 1.00 25.48 566 GLY A C 1
ATOM 4226 O O . GLY A 1 510 ? 31.839 59.462 -62.250 1.00 25.75 566 GLY A O 1
ATOM 4227 N N . ARG A 1 511 ? 30.501 60.183 -63.903 1.00 21.06 567 ARG A N 1
ATOM 4228 C CA . ARG A 1 511 ? 31.011 61.501 -63.705 1.00 20.70 567 ARG A CA 1
ATOM 4229 C C . ARG A 1 511 ? 30.341 62.116 -62.494 1.00 25.15 567 ARG A C 1
ATOM 4230 O O . ARG A 1 511 ? 31.020 62.542 -61.576 1.00 32.13 567 ARG A O 1
ATOM 4238 N N . MET A 1 512 ? 29.012 62.172 -62.493 1.00 25.01 568 MET A N 1
ATOM 4239 C CA . MET A 1 512 ? 28.349 62.757 -61.342 1.00 25.02 568 MET A CA 1
ATOM 4240 C C . MET A 1 512 ? 28.628 62.089 -59.995 1.00 30.45 568 MET A C 1
ATOM 4241 O O . MET A 1 512 ? 28.584 62.740 -58.940 1.00 33.22 568 MET A O 1
ATOM 4246 N N . ALA A 1 513 ? 28.922 60.795 -60.023 1.00 33.00 569 ALA A N 1
ATOM 4247 C CA . ALA A 1 513 ? 29.204 60.172 -58.741 1.00 37.14 569 ALA A CA 1
ATOM 4248 C C . ALA A 1 513 ? 30.479 60.829 -58.197 1.00 36.69 569 ALA A C 1
ATOM 4249 O O . ALA A 1 513 ? 30.622 61.054 -57.002 1.00 36.26 569 ALA A O 1
ATOM 4251 N N . GLN A 1 514 ? 31.398 61.139 -59.099 1.00 38.03 570 GLN A N 1
ATOM 4252 C CA . GLN A 1 514 ? 32.624 61.762 -58.696 1.00 38.59 570 GLN A CA 1
ATOM 4253 C C . GLN A 1 514 ? 32.488 63.160 -58.102 1.00 39.43 570 GLN A C 1
ATOM 4254 O O . GLN A 1 514 ? 33.385 63.603 -57.389 1.00 36.75 570 GLN A O 1
ATOM 4260 N N . LEU A 1 515 ? 31.391 63.861 -58.394 1.00 40.31 571 LEU A N 1
ATOM 4261 C CA . LEU A 1 515 ? 31.154 65.239 -57.863 1.00 38.42 571 LEU A CA 1
ATOM 4262 C C . LEU A 1 515 ? 30.446 64.935 -56.563 1.00 40.31 571 LEU A C 1
ATOM 4263 O O . LEU A 1 515 ? 30.899 65.307 -55.480 1.00 41.67 571 LEU A O 1
ATOM 4268 N N . MET A 1 516 ? 29.308 64.263 -56.705 1.00 38.52 572 MET A N 1
ATOM 4269 C CA . MET A 1 516 ? 28.507 63.885 -55.565 1.00 35.70 572 MET A CA 1
ATOM 4270 C C . MET A 1 516 ? 29.278 63.288 -54.383 1.00 32.77 572 MET A C 1
ATOM 4271 O O . MET A 1 516 ? 29.008 63.632 -53.252 1.00 36.08 572 MET A O 1
ATOM 4276 N N . TYR A 1 517 ? 30.240 62.408 -54.644 1.00 30.79 573 TYR A N 1
ATOM 4277 C CA . TYR A 1 517 ? 30.986 61.807 -53.560 1.00 31.90 573 TYR A CA 1
ATOM 4278 C C . TYR A 1 517 ? 32.424 62.290 -53.508 1.00 36.95 573 TYR A C 1
ATOM 4279 O O . TYR A 1 517 ? 33.325 61.515 -53.166 1.00 38.91 573 TYR A O 1
ATOM 4288 N N . HIS A 1 518 ? 32.646 63.559 -53.843 1.00 43.01 574 HIS A N 1
ATOM 4289 C CA . HIS A 1 518 ? 33.998 64.143 -53.842 1.00 53.43 574 HIS A CA 1
ATOM 4290 C C . HIS A 1 518 ? 34.453 64.806 -52.558 1.00 62.61 574 HIS A C 1
ATOM 4291 O O . HIS A 1 518 ? 35.618 65.121 -52.420 1.00 70.11 574 HIS A O 1
ATOM 4298 N N . ASN A 1 519 ? 33.542 65.027 -51.619 1.00 72.22 575 ASN A N 1
ATOM 4299 C CA . ASN A 1 519 ? 33.947 65.670 -50.373 1.00 80.15 575 ASN A CA 1
ATOM 4300 C C . ASN A 1 519 ? 33.176 64.868 -49.334 1.00 83.72 575 ASN A C 1
ATOM 4301 O O . ASN A 1 519 ? 33.426 64.937 -48.118 1.00 81.46 575 ASN A O 1
ATOM 4306 N N . GLY A 1 520 ? 32.228 64.104 -49.867 1.00 88.97 576 GLY A N 1
ATOM 4307 C CA . GLY A 1 520 ? 31.354 63.217 -49.115 1.00 94.48 576 GLY A CA 1
ATOM 4308 C C . GLY A 1 520 ? 29.917 63.591 -48.899 1.00 97.01 576 GLY A C 1
ATOM 4309 O O . GLY A 1 520 ? 29.405 64.549 -49.498 1.00 95.40 576 GLY A O 1
ATOM 4310 N N . ASP A 1 521 ? 29.266 62.821 -48.029 1.00 100.00 577 ASP A N 1
ATOM 4311 C CA . ASP A 1 521 ? 27.904 62.783 -47.493 1.00 100.00 577 ASP A CA 1
ATOM 4312 C C . ASP A 1 521 ? 26.885 62.374 -48.544 1.00 100.00 577 ASP A C 1
ATOM 4313 O O . ASP A 1 521 ? 26.066 63.182 -49.005 1.00 100.00 577 ASP A O 1
ATOM 4318 N N . GLY A 1 522 ? 26.958 61.098 -48.907 1.00 97.92 578 GLY A N 1
ATOM 4319 C CA . GLY A 1 522 ? 26.094 60.472 -49.899 1.00 99.66 578 GLY A CA 1
ATOM 4320 C C . GLY A 1 522 ? 25.579 61.378 -51.032 1.00 100.00 578 GLY A C 1
ATOM 4321 O O . GLY A 1 522 ? 26.104 62.499 -51.272 1.00 97.26 578 GLY A O 1
ATOM 4322 N N . HIS A 1 523 ? 24.552 60.886 -51.723 1.00 100.00 579 HIS A N 1
ATOM 4323 C CA . HIS A 1 523 ? 23.816 61.486 -52.845 1.00 100.00 579 HIS A CA 1
ATOM 4324 C C . HIS A 1 523 ? 22.941 62.456 -52.050 1.00 100.00 579 HIS A C 1
ATOM 4325 O O . HIS A 1 523 ? 21.809 62.786 -52.442 1.00 100.00 579 HIS A O 1
ATOM 4332 N N . GLY A 1 524 ? 23.496 62.899 -50.926 1.00 100.00 580 GLY A N 1
ATOM 4333 C CA . GLY A 1 524 ? 22.858 63.800 -49.983 1.00 97.94 580 GLY A CA 1
ATOM 4334 C C . GLY A 1 524 ? 22.727 62.789 -48.850 1.00 96.16 580 GLY A C 1
ATOM 4335 O O . GLY A 1 524 ? 22.278 61.655 -49.053 1.00 94.06 580 GLY A O 1
ATOM 4336 N N . THR A 1 525 ? 23.138 63.194 -47.657 1.00 95.76 581 THR A N 1
ATOM 4337 C CA . THR A 1 525 ? 23.045 62.312 -46.542 1.00 95.47 581 THR A CA 1
ATOM 4338 C C . THR A 1 525 ? 23.253 63.552 -45.695 1.00 95.75 581 THR A C 1
ATOM 4339 O O . THR A 1 525 ? 22.361 63.974 -44.961 1.00 97.20 581 THR A O 1
ATOM 4343 N N . GLN A 1 526 ? 24.433 64.145 -45.820 1.00 94.70 582 GLN A N 1
ATOM 4344 C CA . GLN A 1 526 ? 24.549 65.297 -44.992 1.00 97.65 582 GLN A CA 1
ATOM 4345 C C . GLN A 1 526 ? 25.034 66.558 -45.704 1.00 98.63 582 GLN A C 1
ATOM 4346 O O . GLN A 1 526 ? 25.338 67.571 -45.066 1.00 100.00 582 GLN A O 1
ATOM 4352 N N . HIS A 1 527 ? 25.087 66.490 -47.033 1.00 97.47 583 HIS A N 1
ATOM 4353 C CA . HIS A 1 527 ? 25.481 67.553 -47.983 1.00 99.27 583 HIS A CA 1
ATOM 4354 C C . HIS A 1 527 ? 26.529 68.684 -47.988 1.00 99.14 583 HIS A C 1
ATOM 4355 O O . HIS A 1 527 ? 26.291 69.765 -48.586 1.00 100.00 583 HIS A O 1
ATOM 4362 N N . PRO A 1 528 ? 27.715 68.497 -47.379 1.00 98.16 584 PRO A N 1
ATOM 4363 C CA . PRO A 1 528 ? 28.878 69.466 -47.261 1.00 96.00 584 PRO A CA 1
ATOM 4364 C C . PRO A 1 528 ? 28.655 70.831 -47.938 1.00 91.27 584 PRO A C 1
ATOM 4365 O O . PRO A 1 528 ? 28.182 71.815 -47.325 1.00 83.02 584 PRO A O 1
ATOM 4369 N N . ILE A 1 529 ? 29.016 70.870 -49.217 1.00 87.56 585 ILE A N 1
ATOM 4370 C CA . ILE A 1 529 ? 28.886 72.006 -50.049 1.00 81.59 585 ILE A CA 1
ATOM 4371 C C . ILE A 1 529 ? 28.360 71.475 -51.362 1.00 75.03 585 ILE A C 1
ATOM 4372 O O . ILE A 1 529 ? 28.425 72.126 -52.397 1.00 69.14 585 ILE A O 1
ATOM 4377 N N . ILE A 1 530 ? 27.838 70.260 -51.280 1.00 72.17 586 ILE A N 1
ATOM 4378 C CA . ILE A 1 530 ? 27.283 69.635 -52.417 1.00 70.60 586 ILE A CA 1
ATOM 4379 C C . ILE A 1 530 ? 26.029 70.489 -52.386 1.00 72.94 586 ILE A C 1
ATOM 4380 O O . ILE A 1 530 ? 25.294 70.577 -53.374 1.00 74.38 586 ILE A O 1
ATOM 4385 N N . HIS A 1 531 ? 25.793 71.113 -51.234 1.00 77.07 587 HIS A N 1
ATOM 4386 C CA . HIS A 1 531 ? 24.623 71.986 -51.115 1.00 81.27 587 HIS A CA 1
ATOM 4387 C C . HIS A 1 531 ? 24.812 73.311 -51.863 1.00 77.82 587 HIS A C 1
ATOM 4388 O O . HIS A 1 531 ? 23.848 74.037 -52.116 1.00 75.03 587 HIS A O 1
ATOM 4395 N N . GLN A 1 532 ? 26.053 73.625 -52.216 1.00 76.66 588 GLN A N 1
ATOM 4396 C CA . GLN A 1 532 ? 26.226 74.875 -52.926 1.00 76.67 588 GLN A CA 1
ATOM 4397 C C . GLN A 1 532 ? 25.897 74.761 -54.409 1.00 73.35 588 GLN A C 1
ATOM 4398 O O . GLN A 1 532 ? 25.051 75.497 -54.924 1.00 71.64 588 GLN A O 1
ATOM 4404 N N . GLN A 1 533 ? 26.580 73.836 -55.084 1.00 68.95 589 GLN A N 1
ATOM 4405 C CA . GLN A 1 533 ? 26.478 73.512 -56.514 1.00 58.27 589 GLN A CA 1
ATOM 4406 C C . GLN A 1 533 ? 25.023 73.173 -56.737 1.00 50.34 589 GLN A C 1
ATOM 4407 O O . GLN A 1 533 ? 24.490 73.326 -57.842 1.00 46.85 589 GLN A O 1
ATOM 4413 N N . MET A 1 534 ? 24.392 72.708 -55.665 1.00 43.43 590 MET A N 1
ATOM 4414 C CA . MET A 1 534 ? 23.012 72.379 -55.813 1.00 46.35 590 MET A CA 1
ATOM 4415 C C . MET A 1 534 ? 22.122 73.615 -55.879 1.00 48.40 590 MET A C 1
ATOM 4416 O O . MET A 1 534 ? 21.435 73.827 -56.880 1.00 49.83 590 MET A O 1
ATOM 4421 N N . THR A 1 535 ? 22.129 74.432 -54.826 1.00 50.91 591 THR A N 1
ATOM 4422 C CA . THR A 1 535 ? 21.273 75.625 -54.879 1.00 52.64 591 THR A CA 1
ATOM 4423 C C . THR A 1 535 ? 21.726 76.537 -56.011 1.00 47.82 591 THR A C 1
ATOM 4424 O O . THR A 1 535 ? 20.947 77.342 -56.516 1.00 44.55 591 THR A O 1
ATOM 4428 N N . ARG A 1 536 ? 22.991 76.399 -56.401 1.00 49.96 592 ARG A N 1
ATOM 4429 C CA . ARG A 1 536 ? 23.608 77.175 -57.485 1.00 48.99 592 ARG A CA 1
ATOM 4430 C C . ARG A 1 536 ? 23.179 76.686 -58.869 1.00 46.57 592 ARG A C 1
ATOM 4431 O O . ARG A 1 536 ? 23.011 77.502 -59.790 1.00 44.93 592 ARG A O 1
ATOM 4439 N N . THR A 1 537 ? 22.991 75.374 -59.024 1.00 43.83 593 THR A N 1
ATOM 4440 C CA . THR A 1 537 ? 22.594 74.901 -60.344 1.00 44.56 593 THR A CA 1
ATOM 4441 C C . THR A 1 537 ? 21.116 74.550 -60.473 1.00 44.34 593 THR A C 1
ATOM 4442 O O . THR A 1 537 ? 20.655 74.166 -61.526 1.00 45.69 593 THR A O 1
ATOM 4446 N N . LEU A 1 538 ? 20.377 74.717 -59.388 1.00 45.87 594 LEU A N 1
ATOM 4447 C CA . LEU A 1 538 ? 18.974 74.399 -59.401 1.00 50.72 594 LEU A CA 1
ATOM 4448 C C . LEU A 1 538 ? 18.047 75.572 -59.073 1.00 54.15 594 LEU A C 1
ATOM 4449 O O . LEU A 1 538 ? 16.982 75.748 -59.675 1.00 52.74 594 LEU A O 1
ATOM 4454 N N . PHE A 1 539 ? 18.472 76.367 -58.098 1.00 56.06 595 PHE A N 1
ATOM 4455 C CA . PHE A 1 539 ? 17.699 77.493 -57.659 1.00 55.85 595 PHE A CA 1
ATOM 4456 C C . PHE A 1 539 ? 18.150 78.934 -57.887 1.00 62.82 595 PHE A C 1
ATOM 4457 O O . PHE A 1 539 ? 17.369 79.765 -58.383 1.00 65.92 595 PHE A O 1
ATOM 4465 N N . GLU A 1 540 ? 19.396 79.231 -57.519 1.00 65.61 596 GLU A N 1
ATOM 4466 C CA . GLU A 1 540 ? 20.062 80.532 -57.638 1.00 68.36 596 GLU A CA 1
ATOM 4467 C C . GLU A 1 540 ? 20.333 80.863 -59.107 1.00 67.64 596 GLU A C 1
ATOM 4468 O O . GLU A 1 540 ? 21.010 80.107 -59.801 1.00 70.18 596 GLU A O 1
ATOM 4474 N N . PRO A 1 541 ? 19.853 81.976 -59.68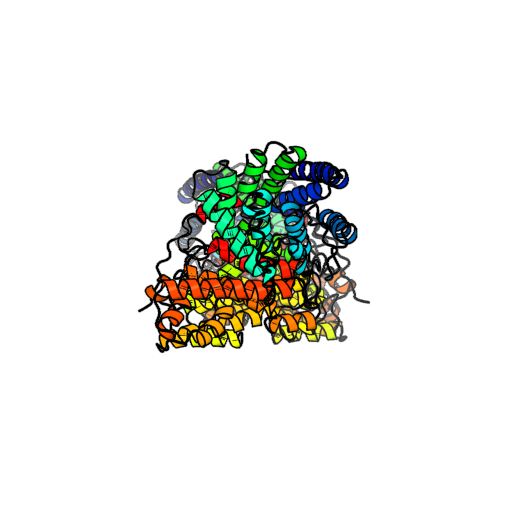4 1.00 67.03 597 PRO A N 1
ATOM 4475 C CA . PRO A 1 541 ? 20.068 82.358 -61.091 1.00 65.31 597 PRO A CA 1
ATOM 4476 C C . PRO A 1 541 ? 21.397 83.037 -61.351 1.00 63.56 597 PRO A C 1
ATOM 4477 O O . PRO A 1 541 ? 22.075 83.526 -60.440 1.00 59.47 597 PRO A O 1
ATOM 4481 N N . PHE A 1 542 ? 21.738 83.060 -62.633 1.00 63.31 598 PHE A N 1
ATOM 4482 C CA . PHE A 1 542 ? 22.969 83.642 -63.045 1.00 63.75 598 PHE A CA 1
ATOM 4483 C C . PHE A 1 542 ? 22.935 85.091 -63.506 1.00 63.17 598 PHE A C 1
ATOM 4484 O O . PHE A 1 542 ? 21.969 85.531 -64.135 1.00 64.05 598 PHE A O 1
ATOM 4492 N N . ALA A 1 543 ? 24.011 85.812 -63.186 1.00 62.15 599 ALA A N 1
ATOM 4493 C CA . ALA A 1 543 ? 24.411 87.214 -63.428 1.00 58.29 599 ALA A CA 1
ATOM 4494 C C . ALA A 1 543 ? 24.391 87.631 -64.894 1.00 59.97 599 ALA A C 1
ATOM 4496 N N . MET B 1 1 ? -13.923 49.013 -91.350 1.00 94.17 57 MET B N 1
ATOM 4497 C CA . MET B 1 1 ? -14.427 47.701 -90.973 1.00 94.18 57 MET B CA 1
ATOM 4498 C C . MET B 1 1 ? -14.298 47.500 -89.471 1.00 92.51 57 MET B C 1
ATOM 4499 O O . MET B 1 1 ? -13.812 46.459 -88.983 1.00 92.61 57 MET B O 1
ATOM 4504 N N . ARG B 1 2 ? -14.748 48.532 -88.760 1.00 88.52 58 ARG B N 1
ATOM 4505 C CA . ARG B 1 2 ? -14.829 48.773 -87.325 1.00 83.81 58 ARG B CA 1
ATOM 4506 C C . ARG B 1 2 ? -15.909 49.850 -87.285 1.00 79.80 58 ARG B C 1
ATOM 4507 O O . ARG B 1 2 ? -15.792 50.874 -87.964 1.00 77.16 58 ARG B O 1
ATOM 4515 N N . ARG B 1 3 ? -16.956 49.624 -86.496 1.00 75.39 59 ARG B N 1
ATOM 4516 C CA . ARG B 1 3 ? -18.014 50.622 -86.434 1.00 71.86 59 ARG B CA 1
ATOM 4517 C C . ARG B 1 3 ? -17.575 51.884 -85.697 1.00 72.03 59 ARG B C 1
ATOM 4518 O O . ARG B 1 3 ? -16.524 51.891 -85.067 1.00 74.37 59 ARG B O 1
ATOM 4526 N N . SER B 1 4 ? -18.352 52.958 -85.787 1.00 71.55 60 SER B N 1
ATOM 4527 C CA . SER B 1 4 ? -17.850 54.082 -85.021 1.00 75.99 60 SER B CA 1
ATOM 4528 C C . SER B 1 4 ? -19.096 54.701 -84.422 1.00 77.53 60 SER B C 1
ATOM 4529 O O . SER B 1 4 ? -20.194 54.586 -84.973 1.00 73.56 60 SER B O 1
ATOM 4532 N N . GLY B 1 5 ? -18.909 55.358 -83.282 1.00 79.47 61 GLY B N 1
ATOM 4533 C CA . GLY B 1 5 ? -19.975 56.015 -82.536 1.00 83.32 61 GLY B CA 1
ATOM 4534 C C . GLY B 1 5 ? -20.590 57.192 -83.253 1.00 85.01 61 GLY B C 1
ATOM 4535 O O . GLY B 1 5 ? -21.786 57.482 -83.080 1.00 85.42 61 GLY B O 1
ATOM 4536 N N . ASN B 1 6 ? -19.778 57.872 -84.058 1.00 85.66 62 ASN B N 1
ATOM 4537 C CA . ASN B 1 6 ? -20.181 59.042 -84.825 1.00 87.39 62 ASN B CA 1
ATOM 4538 C C . ASN B 1 6 ? -20.252 60.089 -83.720 1.00 84.45 62 ASN B C 1
ATOM 4539 O O . ASN B 1 6 ? -21.298 60.692 -83.488 1.00 84.70 62 ASN B O 1
ATOM 4544 N N . TYR B 1 7 ? -19.126 60.292 -83.041 1.00 81.90 63 TYR B N 1
ATOM 4545 C CA . TYR B 1 7 ? -19.033 61.250 -81.944 1.00 80.75 63 TYR B CA 1
ATOM 4546 C C . TYR B 1 7 ? -18.342 62.586 -82.212 1.00 81.65 63 TYR B C 1
ATOM 4547 O O . TYR B 1 7 ? -17.535 62.698 -83.124 1.00 84.96 63 TYR B O 1
ATOM 4556 N N . ASN B 1 8 ? -18.665 63.595 -81.407 1.00 82.29 64 ASN B N 1
ATOM 4557 C CA . ASN B 1 8 ? -18.082 64.916 -81.534 1.00 79.95 64 ASN B CA 1
ATOM 4558 C C . ASN B 1 8 ? -17.092 64.964 -80.383 1.00 80.44 64 ASN B C 1
ATOM 4559 O O . ASN B 1 8 ? -17.122 64.114 -79.496 1.00 79.93 64 ASN B O 1
ATOM 4564 N N . PRO B 1 9 ? -16.205 65.948 -80.387 1.00 83.32 65 PRO B N 1
ATOM 4565 C CA . PRO B 1 9 ? -15.155 66.159 -79.339 1.00 86.66 65 PRO B CA 1
ATOM 4566 C C . PRO B 1 9 ? -15.657 66.946 -78.125 1.00 85.39 65 PRO B C 1
ATOM 4567 O O . PRO B 1 9 ? -16.656 67.653 -78.221 1.00 86.66 65 PRO B O 1
ATOM 4571 N N . SER B 1 10 ? -14.965 66.826 -76.991 1.00 82.90 66 SER B N 1
ATOM 4572 C CA . SER B 1 10 ? -15.385 67.531 -75.777 1.00 81.22 66 SER B CA 1
ATOM 4573 C C . SER B 1 10 ? -15.615 68.972 -76.203 1.00 81.22 66 SER B C 1
ATOM 4574 O O . SER B 1 10 ? -14.718 69.633 -76.733 1.00 82.38 66 SER B O 1
ATOM 4577 N N . ARG B 1 11 ? -16.838 69.443 -75.981 1.00 80.12 67 ARG B N 1
ATOM 4578 C CA . ARG B 1 11 ? -17.106 70.789 -76.369 1.00 79.27 67 ARG B CA 1
ATOM 4579 C C . ARG B 1 11 ? -16.204 71.740 -75.586 1.00 80.22 67 ARG B C 1
ATOM 4580 O O . ARG B 1 11 ? -16.026 72.884 -75.983 1.00 83.41 67 ARG B O 1
ATOM 4588 N N . TRP B 1 12 ? -15.624 71.276 -74.482 1.00 78.00 68 TRP B N 1
ATOM 4589 C CA . TRP B 1 12 ? -14.762 72.197 -73.749 1.00 73.98 68 TRP B CA 1
ATOM 4590 C C . TRP B 1 12 ? -13.323 71.981 -74.188 1.00 71.52 68 TRP B C 1
ATOM 4591 O O . TRP B 1 12 ? -12.922 70.853 -74.420 1.00 72.77 68 TRP B O 1
ATOM 4602 N N . ASP B 1 13 ? -12.549 73.059 -74.301 1.00 69.73 69 ASP B N 1
ATOM 4603 C CA . ASP B 1 13 ? -11.145 72.965 -74.726 1.00 66.92 69 ASP B CA 1
ATOM 4604 C C . ASP B 1 13 ? -10.121 72.735 -73.627 1.00 61.42 69 ASP B C 1
ATOM 4605 O O . ASP B 1 13 ? -10.230 73.280 -72.537 1.00 60.99 69 ASP B O 1
ATOM 4610 N N . VAL B 1 14 ? -9.117 71.927 -73.939 1.00 53.60 70 VAL B N 1
ATOM 4611 C CA . VAL B 1 14 ? -8.127 71.685 -72.936 1.00 54.36 70 VAL B CA 1
ATOM 4612 C C . VAL B 1 14 ? -7.536 72.975 -72.403 1.00 54.57 70 VAL B C 1
ATOM 4613 O O . VAL B 1 14 ? -7.497 73.209 -71.210 1.00 54.05 70 VAL B O 1
ATOM 4617 N N . ASN B 1 15 ? -7.071 73.809 -73.321 1.00 60.03 71 ASN B N 1
ATOM 4618 C CA . ASN B 1 15 ? -6.514 74.997 -72.790 1.00 64.75 71 ASN B CA 1
ATOM 4619 C C . ASN B 1 15 ? -7.535 75.780 -71.990 1.00 61.21 71 ASN B C 1
ATOM 4620 O O . ASN B 1 15 ? -7.188 76.697 -71.259 1.00 60.72 71 ASN B O 1
ATOM 4625 N N . PHE B 1 16 ? -8.799 75.410 -72.134 1.00 58.13 72 PHE B N 1
ATOM 4626 C CA . PHE B 1 16 ? -9.733 76.170 -71.351 1.00 62.63 72 PHE B CA 1
ATOM 4627 C C . PHE B 1 16 ? -9.816 75.471 -70.005 1.00 62.53 72 PHE B C 1
ATOM 4628 O O . PHE B 1 16 ? -9.642 76.089 -68.934 1.00 63.34 72 PHE B O 1
ATOM 4636 N N . ILE B 1 17 ? -10.120 74.177 -70.085 1.00 60.61 73 ILE B N 1
ATOM 4637 C CA . ILE B 1 17 ? -10.270 73.281 -68.983 1.00 51.63 73 ILE B CA 1
ATOM 4638 C C . ILE B 1 17 ? -9.088 73.626 -68.103 1.00 54.20 73 ILE B C 1
ATOM 4639 O O . ILE B 1 17 ? -9.255 74.049 -66.982 1.00 54.14 73 ILE B O 1
ATOM 4644 N N . GLN B 1 18 ? -7.893 73.456 -68.650 1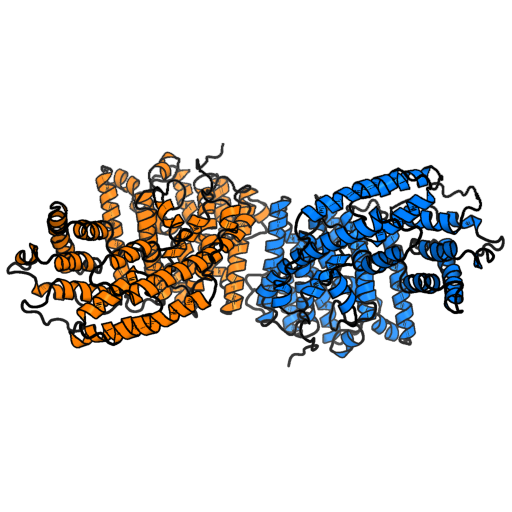.00 60.07 74 GLN B N 1
ATOM 4645 C CA . GLN B 1 18 ? -6.668 73.729 -67.950 1.00 70.41 74 GLN B CA 1
ATOM 4646 C C . GLN B 1 18 ? -6.519 75.104 -67.297 1.00 76.19 74 GLN B C 1
ATOM 4647 O O . GLN B 1 18 ? -5.836 75.258 -66.268 1.00 77.24 74 GLN B O 1
ATOM 4653 N N . SER B 1 19 ? -7.166 76.100 -67.892 1.00 80.02 75 SER B N 1
ATOM 4654 C CA . SER B 1 19 ? -7.074 77.441 -67.361 1.00 83.85 75 SER B CA 1
ATOM 4655 C C . SER B 1 19 ? -8.077 77.929 -66.325 1.00 87.36 75 SER B C 1
ATOM 4656 O O . SER B 1 19 ? -7.717 78.201 -65.185 1.00 87.49 75 SER B O 1
ATOM 4659 N N . LEU B 1 20 ? -9.336 78.032 -66.742 1.00 90.09 76 LEU B N 1
ATOM 4660 C CA . LEU B 1 20 ? -10.457 78.501 -65.940 1.00 91.24 76 LEU B CA 1
ATOM 4661 C C . LEU B 1 20 ? -10.318 79.095 -64.534 1.00 93.48 76 LEU B C 1
ATOM 4662 O O . LEU B 1 20 ? -11.000 80.080 -64.223 1.00 97.66 76 LEU B O 1
ATOM 4667 N N . LEU B 1 21 ? -9.455 78.527 -63.691 1.00 92.24 77 LEU B N 1
ATOM 4668 C CA . LEU B 1 21 ? -9.151 78.944 -62.299 1.00 93.61 77 LEU B CA 1
ATOM 4669 C C . LEU B 1 21 ? -9.838 80.174 -61.694 1.00 92.46 77 LEU B C 1
ATOM 4670 O O . LEU B 1 21 ? -9.517 81.301 -62.072 1.00 91.47 77 LEU B O 1
ATOM 4675 N N . SER B 1 22 ? -10.761 79.977 -60.753 1.00 90.88 78 SER B N 1
ATOM 4676 C CA . SER B 1 22 ? -11.445 81.146 -60.165 1.00 90.32 78 SER B CA 1
ATOM 4677 C C . SER B 1 22 ? -11.018 81.791 -58.853 1.00 87.93 78 SER B C 1
ATOM 4678 O O . SER B 1 22 ? -10.474 81.141 -57.966 1.00 85.79 78 SER B O 1
ATOM 4681 N N . ASP B 1 23 ? -11.294 83.086 -58.744 1.00 87.33 79 ASP B N 1
ATOM 4682 C CA . ASP B 1 23 ? -10.928 83.798 -57.545 1.00 87.60 79 ASP B CA 1
ATOM 4683 C C . ASP B 1 23 ? -11.391 83.254 -56.198 1.00 82.94 79 ASP B C 1
ATOM 4684 O O . ASP B 1 23 ? -10.669 83.354 -55.218 1.00 80.99 79 ASP B O 1
ATOM 4689 N N . TYR B 1 24 ? -12.580 82.664 -56.144 1.00 77.80 80 TYR B N 1
ATOM 4690 C CA . TYR B 1 24 ? -12.900 82.212 -54.816 1.00 73.74 80 TYR B CA 1
ATOM 4691 C C . TYR B 1 24 ? -12.032 81.121 -54.211 1.00 76.21 80 TYR B C 1
ATOM 4692 O O . TYR B 1 24 ? -12.392 80.569 -53.179 1.00 80.59 80 TYR B O 1
ATOM 4701 N N . LYS B 1 25 ? -10.902 80.793 -54.828 1.00 77.69 81 LYS B N 1
ATOM 4702 C CA . LYS B 1 25 ? -10.229 79.755 -54.081 1.00 81.90 81 LYS B CA 1
ATOM 4703 C C . LYS B 1 25 ? -9.632 80.483 -52.878 1.00 86.51 81 LYS B C 1
ATOM 4704 O O . LYS B 1 25 ? -9.171 79.846 -51.928 1.00 88.52 81 LYS B O 1
ATOM 4710 N N . GLU B 1 26 ? -9.648 81.814 -52.913 1.00 90.14 82 GLU B N 1
ATOM 4711 C CA . GLU B 1 26 ? -9.094 82.614 -51.812 1.00 93.06 82 GLU B CA 1
ATOM 4712 C C . GLU B 1 26 ? -9.771 82.672 -50.445 1.00 92.59 82 GLU B C 1
ATOM 4713 O O . GLU B 1 26 ? -10.649 83.502 -50.202 1.00 91.33 82 GLU B O 1
ATOM 4719 N N . ASP B 1 27 ? -9.341 81.789 -49.551 1.00 91.83 83 ASP B N 1
ATOM 4720 C CA . ASP B 1 27 ? -9.843 81.687 -48.193 1.00 91.90 83 ASP B CA 1
ATOM 4721 C C . ASP B 1 27 ? -10.795 82.714 -47.573 1.00 90.02 83 ASP B C 1
ATOM 4722 O O . ASP B 1 27 ? -11.952 82.385 -47.239 1.00 88.73 83 ASP B O 1
ATOM 4727 N N . LYS B 1 28 ? -10.318 83.949 -47.417 1.00 86.52 84 LYS B N 1
ATOM 4728 C CA . LYS B 1 28 ? -11.102 85.024 -46.835 1.00 83.49 84 LYS B CA 1
ATOM 4729 C C . LYS B 1 28 ? -12.499 84.830 -47.402 1.00 84.30 84 LYS B C 1
ATOM 4730 O O . LYS B 1 28 ? -13.501 85.168 -46.775 1.00 87.75 84 LYS B O 1
ATOM 4736 N N . HIS B 1 29 ? -12.536 84.270 -48.604 1.00 82.26 85 HIS B N 1
ATOM 4737 C CA . HIS B 1 29 ? -13.749 83.995 -49.277 1.00 81.88 85 HIS B CA 1
ATOM 4738 C C . HIS B 1 29 ? -14.708 83.187 -48.424 1.00 85.58 85 HIS B C 1
ATOM 4739 O O . HIS B 1 29 ? -15.768 83.674 -48.041 1.00 89.74 85 HIS B O 1
ATOM 4746 N N . VAL B 1 30 ? -14.329 81.947 -48.130 1.00 85.40 86 VAL B N 1
ATOM 4747 C CA . VAL B 1 30 ? -15.252 81.188 -47.338 1.00 85.27 86 VAL B CA 1
ATOM 4748 C C . VAL B 1 30 ? -15.302 81.687 -45.916 1.00 83.00 86 VAL B C 1
ATOM 4749 O O . VAL B 1 30 ? -16.166 81.285 -45.144 1.00 82.59 86 VAL B O 1
ATOM 4753 N N . ILE B 1 31 ? -14.355 82.550 -45.573 1.00 82.04 87 ILE B N 1
ATOM 4754 C CA . ILE B 1 31 ? -14.476 82.988 -44.212 1.00 81.97 87 ILE B CA 1
ATOM 4755 C C . ILE B 1 31 ? -15.748 83.815 -44.154 1.00 77.54 87 ILE B C 1
ATOM 4756 O O . ILE B 1 31 ? -16.589 83.628 -43.273 1.00 75.43 87 ILE B O 1
ATOM 4761 N N . ARG B 1 32 ? -15.875 84.732 -45.107 1.00 73.79 88 ARG B N 1
ATOM 4762 C CA . ARG B 1 32 ? -17.066 85.538 -45.118 1.00 70.65 88 ARG B CA 1
ATOM 4763 C C . ARG B 1 32 ? -18.139 84.455 -45.029 1.00 70.57 88 ARG B C 1
ATOM 4764 O O . ARG B 1 32 ? -18.938 84.432 -44.100 1.00 71.73 88 ARG B O 1
ATOM 4772 N N . ALA B 1 33 ? -18.121 83.544 -45.995 1.00 69.74 89 ALA B N 1
ATOM 4773 C CA . ALA B 1 33 ? -19.074 82.477 -46.035 1.00 68.67 89 ALA B CA 1
ATOM 4774 C C . ALA B 1 33 ? -19.300 81.918 -44.643 1.00 67.32 89 ALA B C 1
ATOM 4775 O O . ALA B 1 33 ? -20.437 81.737 -44.230 1.00 68.41 89 ALA B O 1
ATOM 4777 N N . SER B 1 34 ? -18.213 81.660 -43.923 1.00 65.55 90 SER B N 1
ATOM 4778 C CA . SER B 1 34 ? -18.347 81.107 -42.588 1.00 68.43 90 SER B CA 1
ATOM 4779 C C . SER B 1 34 ? -18.727 82.055 -41.463 1.00 67.24 90 SER B C 1
ATOM 4780 O O . SER B 1 34 ? -18.684 81.693 -40.290 1.00 66.84 90 SER B O 1
ATOM 4783 N N . GLU B 1 35 ? -19.094 83.275 -41.828 1.00 68.81 91 GLU B N 1
ATOM 4784 C CA . GLU B 1 35 ? -19.461 84.138 -40.743 1.00 71.18 91 GLU B CA 1
ATOM 4785 C C . GLU B 1 35 ? -20.973 84.167 -40.913 1.00 67.43 91 GLU B C 1
ATOM 4786 O O . GLU B 1 35 ? -21.717 84.361 -39.958 1.00 67.45 91 GLU B O 1
ATOM 4792 N N . LEU B 1 36 ? -21.413 83.969 -42.149 1.00 61.18 92 LEU B N 1
ATOM 4793 C CA . LEU B 1 36 ? -22.829 83.969 -42.389 1.00 57.97 92 LEU B CA 1
ATOM 4794 C C . LEU B 1 36 ? -23.500 82.672 -41.956 1.00 58.42 92 LEU B C 1
ATOM 4795 O O . LEU B 1 36 ? -24.705 82.636 -41.688 1.00 56.58 92 LEU B O 1
ATOM 4800 N N . VAL B 1 37 ? -22.715 81.602 -41.907 1.00 58.32 93 VAL B N 1
ATOM 4801 C CA . VAL B 1 37 ? -23.379 80.407 -41.487 1.00 60.34 93 VAL B CA 1
ATOM 4802 C C . VAL B 1 37 ? -23.809 80.765 -40.066 1.00 59.77 93 VAL B C 1
ATOM 4803 O O . VAL B 1 37 ? -24.999 80.787 -39.759 1.00 60.64 93 VAL B O 1
ATOM 4807 N N . THR B 1 38 ? -22.833 81.064 -39.215 1.00 57.43 94 THR B N 1
ATOM 4808 C CA . THR B 1 38 ? -23.025 81.422 -37.834 1.00 56.27 94 THR B CA 1
ATOM 4809 C C . THR B 1 38 ? -24.253 82.303 -37.665 1.00 54.04 94 THR B C 1
ATOM 4810 O O . THR B 1 38 ? -24.997 82.162 -36.693 1.00 52.16 94 THR B O 1
ATOM 4814 N N . LEU B 1 39 ? -24.477 83.203 -38.614 1.00 52.83 95 LEU B N 1
ATOM 4815 C CA . LEU B 1 39 ? -25.665 83.927 -38.296 1.00 55.06 95 LEU B CA 1
ATOM 4816 C C . LEU B 1 39 ? -26.939 83.394 -38.962 1.00 56.54 95 LEU B C 1
ATOM 4817 O O . LEU B 1 39 ? -28.049 83.626 -38.460 1.00 55.24 95 LEU B O 1
ATOM 4822 N N . VAL B 1 40 ? -26.795 82.675 -40.077 1.00 55.10 96 VAL B N 1
ATOM 4823 C CA . VAL B 1 40 ? -28.010 82.153 -40.704 1.00 46.90 96 VAL B CA 1
ATOM 4824 C C . VAL B 1 40 ? -28.412 81.023 -39.773 1.00 45.29 96 VAL B C 1
ATOM 4825 O O . VAL B 1 40 ? -29.577 80.674 -39.684 1.00 45.17 96 VAL B O 1
ATOM 4829 N N . LYS B 1 41 ? -27.422 80.456 -39.089 1.00 42.16 97 LYS B N 1
ATOM 4830 C CA . LYS B 1 41 ? -27.642 79.396 -38.170 1.00 42.37 97 LYS B CA 1
ATOM 4831 C C . LYS B 1 41 ? -28.419 80.248 -37.186 1.00 50.50 97 LYS B C 1
ATOM 4832 O O . LYS B 1 41 ? -29.608 80.046 -36.990 1.00 53.96 97 LYS B O 1
ATOM 4838 N N . MET B 1 42 ? -27.733 81.198 -36.560 1.00 55.28 98 MET B N 1
ATOM 4839 C CA . MET B 1 42 ? -28.386 82.076 -35.583 1.00 60.87 98 MET B CA 1
ATOM 4840 C C . MET B 1 42 ? -29.863 82.372 -35.867 1.00 58.51 98 MET B C 1
ATOM 4841 O O . MET B 1 42 ? -30.712 82.228 -34.997 1.00 50.04 98 MET B O 1
ATOM 4846 N N . GLU B 1 43 ? -30.151 82.783 -37.097 1.00 57.99 99 GLU B N 1
ATOM 4847 C CA . GLU B 1 43 ? -31.498 83.094 -37.486 1.00 61.90 99 GLU B CA 1
ATOM 4848 C C . GLU B 1 43 ? -32.318 81.817 -37.337 1.00 62.99 99 GLU B C 1
ATOM 4849 O O . GLU B 1 43 ? -33.416 81.809 -36.766 1.00 65.03 99 GLU B O 1
ATOM 4855 N N . LEU B 1 44 ? -31.761 80.731 -37.855 1.00 65.73 100 LEU B N 1
ATOM 4856 C CA . LEU B 1 44 ? -32.413 79.441 -37.797 1.00 68.40 100 LEU B CA 1
ATOM 4857 C C . LEU B 1 44 ? -32.769 79.000 -36.387 1.00 68.71 100 LEU B C 1
ATOM 4858 O O . LEU B 1 44 ? -33.919 78.979 -36.006 1.00 67.34 100 LEU B O 1
ATOM 4863 N N . GLU B 1 45 ? -31.751 78.644 -35.620 1.00 74.88 101 GLU B N 1
ATOM 4864 C CA . GLU B 1 45 ? -32.053 78.215 -34.292 1.00 82.67 101 GLU B CA 1
ATOM 4865 C C . GLU B 1 45 ? -32.952 79.156 -33.499 1.00 84.56 101 GLU B C 1
ATOM 4866 O O . GLU B 1 45 ? -33.785 78.706 -32.721 1.00 89.14 101 GLU B O 1
ATOM 4872 N N . LYS B 1 46 ? -32.788 80.460 -33.700 1.00 85.62 102 LYS B N 1
ATOM 4873 C CA . LYS B 1 46 ? -33.623 81.392 -32.946 1.00 86.04 102 LYS B CA 1
ATOM 4874 C C . LYS B 1 46 ? -35.051 81.452 -33.469 1.00 82.26 102 LYS B C 1
ATOM 4875 O O . LYS B 1 46 ? -35.929 82.026 -32.830 1.00 82.68 102 LYS B O 1
ATOM 4881 N N . GLU B 1 47 ? -35.270 80.869 -34.643 1.00 78.72 103 GLU B N 1
ATOM 4882 C CA . GLU B 1 47 ? -36.621 80.894 -35.147 1.00 72.82 103 GLU B CA 1
ATOM 4883 C C . GLU B 1 47 ? -37.581 80.300 -34.127 1.00 73.11 103 GLU B C 1
ATOM 4884 O O . GLU B 1 47 ? -37.201 79.480 -33.290 1.00 70.36 103 GLU B O 1
ATOM 4890 N N . THR B 1 48 ? -38.835 80.723 -34.210 1.00 74.14 104 THR B N 1
ATOM 4891 C CA . THR B 1 48 ? -39.843 80.250 -33.290 1.00 76.50 104 THR B CA 1
ATOM 4892 C C . THR B 1 48 ? -40.891 79.452 -34.040 1.00 72.15 104 THR B C 1
ATOM 4893 O O . THR B 1 48 ? -41.279 78.369 -33.632 1.00 70.49 104 THR B O 1
ATOM 4897 N N . ASP B 1 49 ? -41.351 80.030 -35.141 1.00 69.69 105 ASP B N 1
ATOM 4898 C CA . ASP B 1 49 ? -42.329 79.352 -35.885 1.00 68.74 105 ASP B CA 1
ATOM 4899 C C . ASP B 1 49 ? -41.639 78.118 -36.417 1.00 66.45 105 ASP B C 1
ATOM 4900 O O . ASP B 1 49 ? -40.561 78.198 -36.979 1.00 65.68 105 ASP B O 1
ATOM 4905 N N . GLN B 1 50 ? -42.279 76.974 -36.225 1.00 66.80 106 GLN B N 1
ATOM 4906 C CA . GLN B 1 50 ? -41.671 75.761 -36.711 1.00 68.20 106 GLN B CA 1
ATOM 4907 C C . GLN B 1 50 ? -41.927 75.597 -38.210 1.00 66.72 106 GLN B C 1
ATOM 4908 O O . GLN B 1 50 ? -41.184 74.896 -38.918 1.00 70.42 106 GLN B O 1
ATOM 4914 N N . ILE B 1 51 ? -42.980 76.245 -38.691 1.00 61.40 107 ILE B N 1
ATOM 4915 C CA . ILE B 1 51 ? -43.225 76.105 -40.093 1.00 59.52 107 ILE B CA 1
ATOM 4916 C C . ILE B 1 51 ? -42.299 77.044 -40.846 1.00 59.48 107 ILE B C 1
ATOM 4917 O O . ILE B 1 51 ? -42.135 76.920 -42.051 1.00 57.47 107 ILE B O 1
ATOM 4922 N N . ARG B 1 52 ? -41.692 77.982 -40.127 1.00 61.41 108 ARG B N 1
ATOM 4923 C CA . ARG B 1 52 ? -40.801 78.859 -40.850 1.00 64.53 108 ARG B CA 1
ATOM 4924 C C . ARG B 1 52 ? -39.449 78.154 -40.781 1.00 61.61 108 ARG B C 1
ATOM 4925 O O . ARG B 1 52 ? -38.622 78.257 -41.708 1.00 62.99 108 ARG B O 1
ATOM 4933 N N . GLN B 1 53 ? -39.235 77.433 -39.682 1.00 52.33 109 GLN B N 1
ATOM 4934 C CA . GLN B 1 53 ? -38.006 76.698 -39.450 1.00 46.42 109 GLN B CA 1
ATOM 4935 C C . GLN B 1 53 ? -37.883 75.574 -40.468 1.00 45.87 109 GLN B C 1
ATOM 4936 O O . GLN B 1 53 ? -36.775 75.172 -40.818 1.00 45.20 109 GLN B O 1
ATOM 4942 N N . LEU B 1 54 ? -39.022 75.063 -40.931 1.00 42.47 110 LEU B N 1
ATOM 4943 C CA . LEU B 1 54 ? -38.921 73.986 -41.896 1.00 39.42 110 LEU B CA 1
ATOM 4944 C C . LEU B 1 54 ? -38.668 74.639 -43.240 1.00 42.70 110 LEU B C 1
ATOM 4945 O O . LEU B 1 54 ? -37.792 74.214 -44.005 1.00 41.45 110 LEU B O 1
ATOM 4950 N N . GLU B 1 55 ? -39.439 75.684 -43.519 1.00 45.70 111 GLU B N 1
ATOM 4951 C CA . GLU B 1 55 ? -39.262 76.355 -44.811 1.00 47.90 111 GLU B CA 1
ATOM 4952 C C . GLU B 1 55 ? -37.828 76.849 -44.940 1.00 47.30 111 GLU B C 1
ATOM 4953 O O . GLU B 1 55 ? -37.359 77.161 -46.044 1.00 47.41 111 GLU B O 1
ATOM 4959 N N . LEU B 1 56 ? -37.136 76.922 -43.809 1.00 43.96 112 LEU B N 1
ATOM 4960 C CA . LEU B 1 56 ? -35.808 77.380 -44.003 1.00 46.14 112 LEU B CA 1
ATOM 4961 C C . LEU B 1 56 ? -34.900 76.181 -44.250 1.00 51.52 112 LEU B C 1
ATOM 4962 O O . LEU B 1 56 ? -33.990 76.266 -45.079 1.00 53.65 112 LEU B O 1
ATOM 4967 N N . ILE B 1 57 ? -35.138 75.066 -43.556 1.00 52.82 113 ILE B N 1
ATOM 4968 C CA . ILE B 1 57 ? -34.249 73.926 -43.803 1.00 50.14 113 ILE B CA 1
ATOM 4969 C C . ILE B 1 57 ? -34.467 73.541 -45.255 1.00 50.41 113 ILE B C 1
ATOM 4970 O O . ILE B 1 57 ? -33.527 73.157 -45.963 1.00 57.51 113 ILE B O 1
ATOM 4975 N N . ASP B 1 58 ? -35.709 73.663 -45.701 1.00 49.64 114 ASP B N 1
ATOM 4976 C CA . ASP B 1 58 ? -35.856 73.308 -47.072 1.00 49.15 114 ASP B CA 1
ATOM 4977 C C . ASP B 1 58 ? -35.081 74.210 -48.033 1.00 50.49 114 ASP B C 1
ATOM 4978 O O . ASP B 1 58 ? -34.519 73.722 -49.005 1.00 55.09 114 ASP B O 1
ATOM 4983 N N . ASP B 1 59 ? -35.040 75.515 -47.780 1.00 46.40 115 ASP B N 1
ATOM 4984 C CA . ASP B 1 59 ? -34.298 76.337 -48.729 1.00 42.87 115 ASP B CA 1
ATOM 4985 C C . ASP B 1 59 ? -32.800 76.103 -48.576 1.00 41.52 115 ASP B C 1
ATOM 4986 O O . ASP B 1 59 ? -32.083 75.905 -49.559 1.00 41.68 115 ASP B O 1
ATOM 4991 N N . LEU B 1 60 ? -32.340 76.123 -47.328 1.00 40.30 116 LEU B N 1
ATOM 4992 C CA . LEU B 1 60 ? -30.959 75.944 -46.991 1.00 36.62 116 LEU B CA 1
ATOM 4993 C C . LEU B 1 60 ? -30.515 74.705 -47.733 1.00 45.26 116 LEU B C 1
ATOM 4994 O O . LEU B 1 60 ? -29.332 74.572 -48.073 1.00 56.40 116 LEU B O 1
ATOM 4999 N N . GLN B 1 61 ? -31.452 73.791 -47.980 1.00 41.60 117 GLN B N 1
ATOM 5000 C CA . GLN B 1 61 ? -31.020 72.608 -48.714 1.00 33.15 117 GLN B CA 1
ATOM 5001 C C . GLN B 1 61 ? -30.953 72.797 -50.243 1.00 29.87 117 GLN B C 1
ATOM 5002 O O . GLN B 1 61 ? -29.890 72.646 -50.847 1.00 21.10 117 GLN B O 1
ATOM 5008 N N . ARG B 1 62 ? -32.085 73.136 -50.856 1.00 30.57 118 ARG B N 1
ATOM 5009 C CA . ARG B 1 62 ? -32.216 73.344 -52.297 1.00 35.95 118 ARG B CA 1
ATOM 5010 C C . ARG B 1 62 ? -31.281 74.433 -52.727 1.00 35.60 118 ARG B C 1
ATOM 5011 O O . ARG B 1 62 ? -30.901 74.488 -53.881 1.00 43.24 118 ARG B O 1
ATOM 5019 N N . MET B 1 63 ? -30.924 75.307 -51.796 1.00 37.69 119 MET B N 1
ATOM 5020 C CA . MET B 1 63 ? -30.026 76.342 -52.234 1.00 44.08 119 MET B CA 1
ATOM 5021 C C . MET B 1 63 ? -28.560 75.922 -52.116 1.00 46.82 119 MET B C 1
ATOM 5022 O O . MET B 1 63 ? -27.659 76.677 -52.505 1.00 50.32 119 MET B O 1
ATOM 5027 N N . GLY B 1 64 ? -28.316 74.732 -51.569 1.00 49.16 120 GLY B N 1
ATOM 5028 C CA . GLY B 1 64 ? -26.976 74.162 -51.395 1.00 46.95 120 GLY B CA 1
ATOM 5029 C C . GLY B 1 64 ? -26.218 74.247 -50.083 1.00 46.14 120 GLY B C 1
ATOM 5030 O O . GLY B 1 64 ? -25.153 73.645 -49.931 1.00 45.23 120 GLY B O 1
ATOM 5031 N N . LEU B 1 65 ? -26.768 74.984 -49.128 1.00 46.30 121 LEU B N 1
ATOM 5032 C CA . LEU B 1 65 ? -26.065 75.096 -47.870 1.00 43.96 121 LEU B CA 1
ATOM 5033 C C . LEU B 1 65 ? -26.214 73.886 -46.975 1.00 44.53 121 LEU B C 1
ATOM 5034 O O . LEU B 1 65 ? -25.663 73.851 -45.876 1.00 42.61 121 LEU B O 1
ATOM 5039 N N . SER B 1 66 ? -26.960 72.894 -47.453 1.00 46.47 122 SER B N 1
ATOM 5040 C CA . SER B 1 66 ? -27.210 71.666 -46.714 1.00 49.41 122 SER B CA 1
ATOM 5041 C C . SER B 1 66 ? -26.064 71.172 -45.838 1.00 51.78 122 SER B C 1
ATOM 5042 O O . SER B 1 66 ? -26.292 70.499 -44.851 1.00 55.09 122 SER B O 1
ATOM 5045 N N . ASP B 1 67 ? -24.834 71.527 -46.195 1.00 55.41 123 ASP B N 1
ATOM 5046 C CA . ASP B 1 67 ? -23.591 71.155 -45.500 1.00 55.86 123 ASP B CA 1
ATOM 5047 C C . ASP B 1 67 ? -23.094 71.789 -44.191 1.00 54.71 123 ASP B C 1
ATOM 5048 O O . ASP B 1 67 ? -22.553 71.096 -43.322 1.00 51.78 123 ASP B O 1
ATOM 5053 N N . HIS B 1 68 ? -23.271 73.098 -44.046 1.00 53.68 124 HIS B N 1
ATOM 5054 C CA . HIS B 1 68 ? -22.785 73.691 -42.821 1.00 54.90 124 HIS B CA 1
ATOM 5055 C C . HIS B 1 68 ? -23.794 73.727 -41.681 1.00 54.09 124 HIS B C 1
ATOM 5056 O O . HIS B 1 68 ? -23.428 73.947 -40.528 1.00 55.47 124 HIS B O 1
ATOM 5063 N N . PHE B 1 69 ? -25.063 73.506 -42.020 1.00 53.87 125 PHE B N 1
ATOM 5064 C CA . PHE B 1 69 ? -26.293 73.465 -41.200 1.00 47.99 125 PHE B CA 1
ATOM 5065 C C . PHE B 1 69 ? -26.787 72.083 -40.780 1.00 44.36 125 PHE B C 1
ATOM 5066 O O . PHE B 1 69 ? -27.968 71.902 -40.495 1.00 44.04 125 PHE B O 1
ATOM 5074 N N . GLN B 1 70 ? -25.885 71.112 -40.743 1.00 45.64 126 GLN B N 1
ATOM 5075 C CA . GLN B 1 70 ? -26.293 69.762 -40.381 1.00 49.44 126 GLN B CA 1
ATOM 5076 C C . GLN B 1 70 ? -26.844 69.454 -38.997 1.00 55.04 126 GLN B C 1
ATOM 5077 O O . GLN B 1 70 ? -28.011 69.096 -38.848 1.00 58.17 126 GLN B O 1
ATOM 5083 N N . ASN B 1 71 ? -25.994 69.596 -37.987 1.00 56.32 127 ASN B N 1
ATOM 5084 C CA . ASN B 1 71 ? -26.484 69.304 -36.684 1.00 57.30 127 ASN B CA 1
ATOM 5085 C C . ASN B 1 71 ? -27.626 70.220 -36.253 1.00 56.60 127 ASN B C 1
ATOM 5086 O O . ASN B 1 71 ? -28.163 70.080 -35.155 1.00 60.85 127 ASN B O 1
ATOM 5091 N N . GLU B 1 72 ? -28.004 71.147 -37.126 1.00 49.81 128 GLU B N 1
ATOM 5092 C CA . GLU B 1 72 ? -29.077 72.042 -36.794 1.00 45.35 128 GLU B CA 1
ATOM 5093 C C . GLU B 1 72 ? -30.304 71.342 -37.340 1.00 42.28 128 GLU B C 1
ATOM 5094 O O . GLU B 1 72 ? -31.213 71.018 -36.584 1.00 46.48 128 GLU B O 1
ATOM 5100 N N . PHE B 1 73 ? -30.329 71.110 -38.650 1.00 37.18 129 PHE B N 1
ATOM 5101 C CA . PHE B 1 73 ? -31.449 70.450 -39.263 1.00 30.60 129 PHE B CA 1
ATOM 5102 C C . PHE B 1 73 ? -31.962 69.313 -38.402 1.00 35.55 129 PHE B C 1
ATOM 5103 O O . PHE B 1 73 ? -33.152 69.073 -38.353 1.00 40.07 129 PHE B O 1
ATOM 5111 N N . LYS B 1 74 ? -31.057 68.610 -37.726 1.00 41.06 130 LYS B N 1
ATOM 5112 C CA . LYS B 1 74 ? -31.425 67.475 -36.854 1.00 46.84 130 LYS B CA 1
ATOM 5113 C C . LYS B 1 74 ? -32.221 67.834 -35.610 1.00 49.18 130 LYS B C 1
ATOM 5114 O O . LYS B 1 74 ? -33.201 67.156 -35.278 1.00 52.17 130 LYS B O 1
ATOM 5120 N N . GLU B 1 75 ? -31.794 68.891 -34.920 1.00 50.11 131 GLU B N 1
ATOM 5121 C CA . GLU B 1 75 ? -32.473 69.361 -33.721 1.00 48.61 131 GLU B CA 1
ATOM 5122 C C . GLU B 1 75 ? -33.818 69.912 -34.212 1.00 40.08 131 GLU B C 1
ATOM 5123 O O . GLU B 1 75 ? -34.870 69.541 -33.699 1.00 35.54 131 GLU B O 1
ATOM 5129 N N . ILE B 1 76 ? -33.791 70.777 -35.217 1.00 32.76 132 ILE B N 1
ATOM 5130 C CA . ILE B 1 76 ? -35.109 71.228 -35.559 1.00 31.83 132 ILE B CA 1
ATOM 5131 C C . ILE B 1 76 ? -36.151 70.219 -36.003 1.00 33.23 132 ILE B C 1
ATOM 5132 O O . ILE B 1 76 ? -37.341 70.534 -36.065 1.00 34.85 132 ILE B O 1
ATOM 5137 N N . LEU B 1 77 ? -35.710 69.005 -36.305 1.00 33.18 133 LEU B N 1
ATOM 5138 C CA . LEU B 1 77 ? -36.719 68.076 -36.751 1.00 31.59 133 LEU B CA 1
ATOM 5139 C C . LEU B 1 77 ? -36.941 67.061 -35.656 1.00 32.28 133 LEU B C 1
ATOM 5140 O O . LEU B 1 77 ? -38.022 66.502 -35.541 1.00 31.08 133 LEU B O 1
ATOM 5145 N N . SER B 1 78 ? -35.909 66.818 -34.856 1.00 33.99 134 SER B N 1
ATOM 5146 C CA . SER B 1 78 ? -36.193 65.853 -33.830 1.00 36.54 134 SER B CA 1
ATOM 5147 C C . SER B 1 78 ? -37.244 66.577 -33.002 1.00 41.87 134 SER B C 1
ATOM 5148 O O . SER B 1 78 ? -38.186 65.964 -32.502 1.00 46.79 134 SER B O 1
ATOM 5151 N N . SER B 1 79 ? -37.083 67.891 -32.879 1.00 46.25 135 SER B N 1
ATOM 5152 C CA . SER B 1 79 ? -38.010 68.719 -32.121 1.00 45.10 135 SER B CA 1
ATOM 5153 C C . SER B 1 79 ? -39.388 68.715 -32.769 1.00 44.39 135 SER B C 1
ATOM 5154 O O . SER B 1 79 ? -40.375 68.414 -32.104 1.00 48.58 135 SER B O 1
ATOM 5157 N N . ILE B 1 80 ? -39.472 69.042 -34.056 1.00 39.71 136 ILE B N 1
ATOM 5158 C CA . ILE B 1 80 ? -40.813 68.991 -34.602 1.00 29.15 136 ILE B CA 1
ATOM 5159 C C . ILE B 1 80 ? -41.345 67.569 -34.553 1.00 28.10 136 ILE B C 1
ATOM 5160 O O . ILE B 1 80 ? -42.503 67.350 -34.302 1.00 24.43 136 ILE B O 1
ATOM 5165 N N . TYR B 1 81 ? -40.468 66.606 -34.792 1.00 32.52 137 TYR B N 1
ATOM 5166 C CA . TYR B 1 81 ? -40.980 65.262 -34.756 1.00 39.01 137 TYR B CA 1
ATOM 5167 C C . TYR B 1 81 ? -41.706 64.919 -33.465 1.00 40.46 137 TYR B C 1
ATOM 5168 O O . TYR B 1 81 ? -42.877 64.539 -33.484 1.00 44.07 137 TYR B O 1
ATOM 5177 N N . LEU B 1 82 ? -40.994 65.055 -32.349 1.00 40.47 138 LEU B N 1
ATOM 5178 C CA . LEU B 1 82 ? -41.449 64.791 -30.983 1.00 39.07 138 LEU B CA 1
ATOM 5179 C C . LEU B 1 82 ? -42.616 65.651 -30.514 1.00 39.87 138 LEU B C 1
ATOM 5180 O O . LEU B 1 82 ? -43.628 65.143 -30.054 1.00 37.06 138 LEU B O 1
ATOM 5185 N N . ASP B 1 83 ? -42.446 66.965 -30.631 1.00 47.01 139 ASP B N 1
ATOM 5186 C CA . ASP B 1 83 ? -43.441 67.927 -30.225 1.00 50.88 139 ASP B CA 1
ATOM 5187 C C . ASP B 1 83 ? -44.696 67.546 -30.981 1.00 54.16 139 ASP B C 1
ATOM 5188 O O . ASP B 1 83 ? -45.598 66.956 -30.402 1.00 59.54 139 ASP B O 1
ATOM 5193 N N . HIS B 1 84 ? -44.757 67.870 -32.269 1.00 54.50 140 HIS B N 1
ATOM 5194 C CA . HIS B 1 84 ? -45.946 67.513 -33.026 1.00 52.42 140 HIS B CA 1
ATOM 5195 C C . HIS B 1 84 ? -46.338 66.028 -32.941 1.00 52.67 140 HIS B C 1
ATOM 5196 O O . HIS B 1 84 ? -47.347 65.608 -33.504 1.00 56.82 140 HIS B O 1
ATOM 5203 N N . HIS B 1 85 ? -45.536 65.240 -32.232 1.00 53.18 141 HIS B N 1
ATOM 5204 C CA . HIS B 1 85 ? -45.774 63.833 -32.040 1.00 53.06 141 HIS B CA 1
ATOM 5205 C C . HIS B 1 85 ? -45.721 62.846 -33.193 1.00 53.92 141 HIS B C 1
ATOM 5206 O O . HIS B 1 85 ? -46.170 61.726 -33.041 1.00 57.50 141 HIS B O 1
ATOM 5213 N N . TYR B 1 86 ? -45.178 63.238 -34.341 1.00 52.80 142 TYR B N 1
ATOM 5214 C CA . TYR B 1 86 ? -45.146 62.271 -35.434 1.00 47.15 142 TYR B CA 1
ATOM 5215 C C . TYR B 1 86 ? -44.725 60.826 -35.214 1.00 50.11 142 TYR B C 1
ATOM 5216 O O . TYR B 1 86 ? -44.874 60.001 -36.110 1.00 53.70 142 TYR B O 1
ATOM 5225 N N . TYR B 1 87 ? -44.203 60.520 -34.028 1.00 51.83 143 TYR B N 1
ATOM 5226 C CA . TYR B 1 87 ? -43.784 59.170 -33.743 1.00 56.53 143 TYR B CA 1
ATOM 5227 C C . TYR B 1 87 ? -44.895 58.316 -33.168 1.00 62.43 143 TYR B C 1
ATOM 5228 O O . TYR B 1 87 ? -44.639 57.232 -32.669 1.00 59.61 143 TYR B O 1
ATOM 5237 N N . LYS B 1 88 ? -46.126 58.814 -33.228 1.00 73.45 144 LYS B N 1
ATOM 5238 C CA . LYS B 1 88 ? -47.270 58.066 -32.714 1.00 81.74 144 LYS B CA 1
ATOM 5239 C C . LYS B 1 88 ? -47.943 57.433 -33.934 1.00 84.63 144 LYS B C 1
ATOM 5240 O O . LYS B 1 88 ? -47.861 57.947 -35.060 1.00 84.58 144 LYS B O 1
ATOM 5246 N N . ASN B 1 89 ? -48.597 56.303 -33.694 1.00 91.72 145 ASN B N 1
ATOM 5247 C CA . ASN B 1 89 ? -49.300 55.544 -34.718 1.00 98.33 145 ASN B CA 1
ATOM 5248 C C . ASN B 1 89 ? -50.602 56.187 -35.204 1.00 100.00 145 ASN B C 1
ATOM 5249 O O . ASN B 1 89 ? -51.023 55.960 -36.353 1.00 100.00 145 ASN B O 1
ATOM 5254 N N . PRO B 1 90 ? -51.284 56.996 -34.342 1.00 100.00 146 PRO B N 1
ATOM 5255 C CA . PRO B 1 90 ? -52.579 57.703 -34.666 1.00 100.00 146 PRO B CA 1
ATOM 5256 C C . PRO B 1 90 ? -52.516 59.241 -34.582 1.00 100.00 146 PRO B C 1
ATOM 5257 O O . PRO B 1 90 ? -51.641 59.874 -35.193 1.00 99.45 146 PRO B O 1
ATOM 5261 N N . PHE B 1 91 ? -53.456 59.826 -33.834 1.00 100.00 147 PHE B N 1
ATOM 5262 C CA . PHE B 1 91 ? -53.774 61.246 -33.470 1.00 100.00 147 PHE B CA 1
ATOM 5263 C C . PHE B 1 91 ? -54.871 62.018 -34.208 1.00 100.00 147 PHE B C 1
ATOM 5264 O O . PHE B 1 91 ? -55.676 62.698 -33.564 1.00 97.93 147 PHE B O 1
ATOM 5272 N N . PRO B 1 92 ? -55.005 61.981 -35.581 1.00 100.00 148 PRO B N 1
ATOM 5273 C CA . PRO B 1 92 ? -56.049 62.713 -36.412 1.00 100.00 148 PRO B CA 1
ATOM 5274 C C . PRO B 1 92 ? -57.482 62.678 -35.882 1.00 100.00 148 PRO B C 1
ATOM 5275 O O . PRO B 1 92 ? -57.815 61.958 -34.927 1.00 100.00 148 PRO B O 1
ATOM 5279 N N . LYS B 1 93 ? -58.316 63.478 -36.541 1.00 100.00 149 LYS B N 1
ATOM 5280 C CA . LYS B 1 93 ? -59.736 63.691 -36.296 1.00 100.00 149 LYS B CA 1
ATOM 5281 C C . LYS B 1 93 ? -60.266 64.301 -37.601 1.00 100.00 149 LYS B C 1
ATOM 5282 O O . LYS B 1 93 ? -61.205 63.782 -38.228 1.00 100.00 149 LYS B O 1
ATOM 5288 N N . GLU B 1 94 ? -59.634 65.401 -38.002 1.00 100.00 150 GLU B N 1
ATOM 5289 C CA . GLU B 1 94 ? -59.869 66.234 -39.182 1.00 100.00 150 GLU B CA 1
ATOM 5290 C C . GLU B 1 94 ? -59.362 67.558 -38.603 1.00 100.00 150 GLU B C 1
ATOM 5291 O O . GLU B 1 94 ? -60.151 68.388 -38.108 1.00 100.00 150 GLU B O 1
ATOM 5297 N N . GLU B 1 95 ? -58.043 67.745 -38.659 1.00 99.94 151 GLU B N 1
ATOM 5298 C CA . GLU B 1 95 ? -57.452 68.962 -38.121 1.00 96.08 151 GLU B CA 1
ATOM 5299 C C . GLU B 1 95 ? -56.045 69.449 -38.468 1.00 92.57 151 GLU B C 1
ATOM 5300 O O . GLU B 1 95 ? -55.683 70.570 -38.100 1.00 93.71 151 GLU B O 1
ATOM 5306 N N . ARG B 1 96 ? -55.243 68.638 -39.155 1.00 87.12 152 ARG B N 1
ATOM 5307 C CA . ARG B 1 96 ? -53.923 69.219 -39.426 1.00 81.83 152 ARG B CA 1
ATOM 5308 C C . ARG B 1 96 ? -54.041 70.134 -40.647 1.00 76.95 152 ARG B C 1
ATOM 5309 O O . ARG B 1 96 ? -55.083 70.158 -41.325 1.00 74.90 152 ARG B O 1
ATOM 5317 N N . ASP B 1 97 ? -52.984 70.895 -40.920 1.00 69.84 153 ASP B N 1
ATOM 5318 C CA . ASP B 1 97 ? -53.026 71.774 -42.078 1.00 61.16 153 ASP B CA 1
ATOM 5319 C C . ASP B 1 97 ? -52.336 71.051 -43.230 1.00 53.88 153 ASP B C 1
ATOM 5320 O O . ASP B 1 97 ? -51.357 70.310 -43.022 1.00 48.44 153 ASP B O 1
ATOM 5325 N N . LEU B 1 98 ? -52.840 71.268 -44.441 1.00 46.87 154 LEU B N 1
ATOM 5326 C CA . LEU B 1 98 ? -52.198 70.589 -45.535 1.00 46.74 154 LEU B CA 1
ATOM 5327 C C . LEU B 1 98 ? -50.759 70.979 -45.832 1.00 50.23 154 LEU B C 1
ATOM 5328 O O . LEU B 1 98 ? -49.875 70.120 -45.906 1.00 59.96 154 LEU B O 1
ATOM 5333 N N . TYR B 1 99 ? -50.519 72.269 -46.007 1.00 49.48 155 TYR B N 1
ATOM 5334 C CA . TYR B 1 99 ? -49.146 72.592 -46.286 1.00 47.68 155 TYR B CA 1
ATOM 5335 C C . TYR B 1 99 ? -48.132 72.182 -45.221 1.00 47.70 155 TYR B C 1
ATOM 5336 O O . TYR B 1 99 ? -47.091 71.629 -45.551 1.00 50.25 155 TYR B O 1
ATOM 5345 N N . SER B 1 100 ? -48.432 72.440 -43.951 1.00 47.19 156 SER B N 1
ATOM 5346 C CA . SER B 1 100 ? -47.475 72.071 -42.913 1.00 50.01 156 SER B CA 1
ATOM 5347 C C . SER B 1 100 ? -47.328 70.581 -42.727 1.00 49.98 156 SER B C 1
ATOM 5348 O O . SER B 1 100 ? -46.234 70.082 -42.511 1.00 51.54 156 SER B O 1
ATOM 5351 N N . THR B 1 101 ? -48.453 69.880 -42.780 1.00 51.56 157 THR B N 1
ATOM 5352 C CA . THR B 1 101 ? -48.284 68.466 -42.598 1.00 53.62 157 THR B CA 1
ATOM 5353 C C . THR B 1 101 ? -47.442 67.899 -43.751 1.00 51.96 157 THR B C 1
ATOM 5354 O O . THR B 1 101 ? -46.491 67.171 -43.514 1.00 51.03 157 THR B O 1
ATOM 5358 N N . SER B 1 102 ? -47.786 68.232 -44.991 1.00 46.47 158 SER B N 1
ATOM 5359 C CA . SER B 1 102 ? -46.984 67.701 -46.070 1.00 39.98 158 SER B CA 1
ATOM 5360 C C . SER B 1 102 ? -45.521 68.098 -46.065 1.00 42.82 158 SER B C 1
ATOM 5361 O O . SER B 1 102 ? -44.639 67.264 -46.271 1.00 48.33 158 SER B O 1
ATOM 5364 N N . LEU B 1 103 ? -45.275 69.384 -45.835 1.00 40.55 159 LEU B N 1
ATOM 5365 C CA . LEU B 1 103 ? -43.948 69.951 -45.783 1.00 35.90 159 LEU B CA 1
ATOM 5366 C C . LEU B 1 103 ? -43.144 69.237 -44.699 1.00 38.26 159 LEU B C 1
ATOM 5367 O O . LEU B 1 103 ? -42.055 68.707 -44.961 1.00 42.90 159 LEU B O 1
ATOM 5372 N N . ALA B 1 104 ? -43.682 69.210 -43.485 1.00 36.86 160 ALA B N 1
ATOM 5373 C CA . ALA B 1 104 ? -43.010 68.548 -42.359 1.00 36.89 160 ALA B CA 1
ATOM 5374 C C . ALA B 1 104 ? -42.898 67.017 -42.424 1.00 38.46 160 ALA B C 1
ATOM 5375 O O . ALA B 1 104 ? -42.053 66.383 -41.730 1.00 36.12 160 ALA B O 1
ATOM 5377 N N . PHE B 1 105 ? -43.744 66.422 -43.259 1.00 39.00 161 PHE B N 1
ATOM 5378 C CA . PHE B 1 105 ? -43.784 64.979 -43.436 1.00 40.06 161 PHE B CA 1
ATOM 5379 C C . PHE B 1 105 ? -42.675 64.650 -44.421 1.00 42.22 161 PHE B C 1
ATOM 5380 O O . PHE B 1 105 ? -42.002 63.614 -44.298 1.00 45.86 161 PHE B O 1
ATOM 5388 N N . ARG B 1 106 ? -42.485 65.541 -45.392 1.00 39.30 162 ARG B N 1
ATOM 5389 C CA . ARG B 1 106 ? -41.445 65.375 -46.397 1.00 34.07 162 ARG B CA 1
ATOM 5390 C C . ARG B 1 106 ? -40.080 65.531 -45.714 1.00 35.46 162 ARG B C 1
ATOM 5391 O O . ARG B 1 106 ? -39.210 64.671 -45.848 1.00 34.19 162 ARG B O 1
ATOM 5399 N N . LEU B 1 107 ? -39.888 66.625 -44.983 1.00 34.91 163 LEU B N 1
ATOM 5400 C CA . LEU B 1 107 ? -38.577 66.685 -44.358 1.00 27.18 163 LEU B CA 1
ATOM 5401 C C . LEU B 1 107 ? -38.351 65.583 -43.329 1.00 28.90 163 LEU B C 1
ATOM 5402 O O . LEU B 1 107 ? -37.272 65.001 -43.296 1.00 27.67 163 LEU B O 1
ATOM 5407 N N . LEU B 1 108 ? -39.347 65.289 -42.490 1.00 29.99 164 LEU B N 1
ATOM 5408 C CA . LEU B 1 108 ? -39.007 64.229 -41.538 1.00 27.60 164 LEU B CA 1
ATOM 5409 C C . LEU B 1 108 ? -38.688 62.914 -42.238 1.00 30.97 164 LEU B C 1
ATOM 5410 O O . LEU B 1 108 ? -37.716 62.238 -41.889 1.00 26.82 164 LEU B O 1
ATOM 5415 N N . ARG B 1 109 ? -39.496 62.558 -43.235 1.00 29.28 165 ARG B N 1
ATOM 5416 C CA . ARG B 1 109 ? -39.161 61.310 -43.882 1.00 27.25 165 ARG B CA 1
ATOM 5417 C C . ARG B 1 109 ? -37.864 61.311 -44.669 1.00 27.53 165 ARG B C 1
ATOM 5418 O O . ARG B 1 109 ? -37.182 60.307 -44.749 1.00 26.30 165 ARG B O 1
ATOM 5426 N N . GLU B 1 110 ? -37.545 62.454 -45.258 1.00 22.63 166 GLU B N 1
ATOM 5427 C CA . GLU B 1 110 ? -36.360 62.559 -46.014 1.00 25.78 166 GLU B CA 1
ATOM 5428 C C . GLU B 1 110 ? -35.233 62.293 -45.044 1.00 28.64 166 GLU B C 1
ATOM 5429 O O . GLU B 1 110 ? -34.307 61.541 -45.339 1.00 31.14 166 GLU B O 1
ATOM 5435 N N . HIS B 1 111 ? -35.334 62.923 -43.878 1.00 32.64 167 HIS B N 1
ATOM 5436 C CA . HIS B 1 111 ? -34.330 62.802 -42.841 1.00 31.28 167 HIS B CA 1
ATOM 5437 C C . HIS B 1 111 ? -34.416 61.528 -42.053 1.00 30.09 167 HIS B C 1
ATOM 5438 O O . HIS B 1 111 ? -33.728 61.373 -41.068 1.00 29.02 167 HIS B O 1
ATOM 5445 N N . GLY B 1 112 ? -35.282 60.625 -42.489 1.00 32.90 168 GLY B N 1
ATOM 5446 C CA . GLY B 1 112 ? -35.491 59.324 -41.859 1.00 41.40 168 GLY B CA 1
ATOM 5447 C C . GLY B 1 112 ? -36.311 59.261 -40.595 1.00 45.46 168 GLY B C 1
ATOM 5448 O O . GLY B 1 112 ? -36.194 58.314 -39.809 1.00 47.67 168 GLY B O 1
ATOM 5449 N N . PHE B 1 113 ? -37.137 60.275 -40.383 1.00 47.48 169 PHE B N 1
ATOM 5450 C CA . PHE B 1 113 ? -37.926 60.202 -39.197 1.00 46.67 169 PHE B CA 1
ATOM 5451 C C . PHE B 1 113 ? -39.049 59.334 -39.767 1.00 50.22 169 PHE B C 1
ATOM 5452 O O . PHE B 1 113 ? -39.378 59.434 -40.963 1.00 54.46 169 PHE B O 1
ATOM 5460 N N . GLN B 1 114 ? -39.626 58.477 -38.927 1.00 50.54 170 GLN B N 1
ATOM 5461 C CA . GLN B 1 114 ? -40.707 57.583 -39.318 1.00 48.04 170 GLN B CA 1
ATOM 5462 C C . GLN B 1 114 ? -41.979 58.388 -39.124 1.00 42.91 170 GLN B C 1
ATOM 5463 O O . GLN B 1 114 ? -42.269 58.838 -38.040 1.00 43.25 170 GLN B O 1
ATOM 5469 N N . VAL B 1 115 ? -42.733 58.565 -40.196 1.00 38.33 171 VAL B N 1
ATOM 5470 C CA . VAL B 1 115 ? -43.902 59.319 -39.990 1.00 34.99 171 VAL B CA 1
ATOM 5471 C C . VAL B 1 115 ? -44.945 58.592 -40.816 1.00 40.14 171 VAL B C 1
ATOM 5472 O O . VAL B 1 115 ? -45.052 58.804 -42.017 1.00 46.29 171 VAL B O 1
ATOM 5476 N N . ALA B 1 116 ? -45.714 57.734 -40.157 1.00 42.31 172 ALA B N 1
ATOM 5477 C CA . ALA B 1 116 ? -46.758 56.951 -40.781 1.00 42.96 172 ALA B CA 1
ATOM 5478 C C . ALA B 1 116 ? -47.650 57.581 -41.846 1.00 43.95 172 ALA B C 1
ATOM 5479 O O . ALA B 1 116 ? -47.980 58.764 -41.808 1.00 36.81 172 ALA B O 1
ATOM 5481 N N . GLN B 1 117 ? -48.041 56.742 -42.794 1.00 46.50 173 GLN B N 1
ATOM 5482 C CA . GLN B 1 117 ? -48.882 57.123 -43.878 1.00 47.75 173 GLN B CA 1
ATOM 5483 C C . GLN B 1 117 ? -50.161 57.801 -43.405 1.00 49.23 173 GLN B C 1
ATOM 5484 O O . GLN B 1 117 ? -50.540 58.858 -43.923 1.00 47.94 173 GLN B O 1
ATOM 5490 N N . GLU B 1 118 ? -50.823 57.193 -42.421 1.00 50.59 174 GLU B N 1
ATOM 5491 C CA . GLU B 1 118 ? -52.086 57.724 -41.864 1.00 53.14 174 GLU B CA 1
ATOM 5492 C C . GLU B 1 118 ? -52.186 59.213 -41.517 1.00 52.10 174 GLU B C 1
ATOM 5493 O O . GLU B 1 118 ? -53.277 59.731 -41.273 1.00 53.98 174 GLU B O 1
ATOM 5499 N N . VAL B 1 119 ? -51.051 59.901 -41.496 1.00 51.18 175 VAL B N 1
ATOM 5500 C CA . VAL B 1 119 ? -51.126 61.305 -41.176 1.00 47.95 175 VAL B CA 1
ATOM 5501 C C . VAL B 1 119 ? -52.022 62.049 -42.164 1.00 45.88 175 VAL B C 1
ATOM 5502 O O . VAL B 1 119 ? -52.901 62.798 -41.762 1.00 48.91 175 VAL B O 1
ATOM 5506 N N . PHE B 1 120 ? -51.812 61.830 -43.454 1.00 42.60 176 PHE B N 1
ATOM 5507 C CA . PHE B 1 120 ? -52.676 62.566 -44.309 1.00 40.44 176 PHE B CA 1
ATOM 5508 C C . PHE B 1 120 ? -54.109 62.080 -44.205 1.00 44.77 176 PHE B C 1
ATOM 5509 O O . PHE B 1 120 ? -54.964 62.553 -44.948 1.00 52.20 176 PHE B O 1
ATOM 5517 N N . ASP B 1 121 ? -54.391 61.148 -43.299 1.00 43.54 177 ASP B N 1
ATOM 5518 C CA . ASP B 1 121 ? -55.782 60.713 -43.259 1.00 47.91 177 ASP B CA 1
ATOM 5519 C C . ASP B 1 121 ? -56.710 61.868 -42.901 1.00 51.47 177 ASP B C 1
ATOM 5520 O O . ASP B 1 121 ? -57.693 62.107 -43.587 1.00 52.86 177 ASP B O 1
ATOM 5525 N N . SER B 1 122 ? -56.398 62.582 -41.823 1.00 52.67 178 SER B N 1
ATOM 5526 C CA . SER B 1 122 ? -57.211 63.710 -41.388 1.00 50.21 178 SER B CA 1
ATOM 5527 C C . SER B 1 122 ? -57.751 64.678 -42.438 1.00 52.18 178 SER B C 1
ATOM 5528 O O . SER B 1 122 ? -58.616 65.496 -42.116 1.00 56.02 178 SER B O 1
ATOM 5531 N N . PHE B 1 123 ? -57.252 64.604 -43.675 1.00 48.21 179 PHE B N 1
ATOM 5532 C CA . PHE B 1 123 ? -57.635 65.460 -44.824 1.00 45.52 179 PHE B CA 1
ATOM 5533 C C . PHE B 1 123 ? -58.456 64.641 -45.792 1.00 47.79 179 PHE B C 1
ATOM 5534 O O . PHE B 1 123 ? -58.660 65.036 -46.944 1.00 47.28 179 PHE B O 1
ATOM 5542 N N . LYS B 1 124 ? -58.913 63.489 -45.323 1.00 50.81 180 LYS B N 1
ATOM 5543 C CA . LYS B 1 124 ? -59.690 62.657 -46.207 1.00 56.67 180 LYS B CA 1
ATOM 5544 C C . LYS B 1 124 ? -61.145 62.980 -45.933 1.00 59.99 180 LYS B C 1
ATOM 5545 O O . LYS B 1 124 ? -61.459 63.711 -44.995 1.00 60.67 180 LYS B O 1
ATOM 5551 N N . ASN B 1 125 ? -62.034 62.439 -46.756 1.00 63.43 181 ASN B N 1
ATOM 5552 C CA . ASN B 1 125 ? -63.391 62.767 -46.446 1.00 67.19 181 ASN B CA 1
ATOM 5553 C C . ASN B 1 125 ? -64.134 61.491 -46.097 1.00 72.95 181 ASN B C 1
ATOM 5554 O O . ASN B 1 125 ? -63.546 60.437 -45.811 1.00 71.12 181 ASN B O 1
ATOM 5559 N N . GLU B 1 126 ? -65.452 61.623 -46.139 1.00 80.41 182 GLU B N 1
ATOM 5560 C CA . GLU B 1 126 ? -66.377 60.563 -45.858 1.00 85.38 182 GLU B CA 1
ATOM 5561 C C . GLU B 1 126 ? -65.874 59.213 -46.377 1.00 81.87 182 GLU B C 1
ATOM 5562 O O . GLU B 1 126 ? -65.556 58.306 -45.606 1.00 76.96 182 GLU B O 1
ATOM 5568 N N . GLU B 1 127 ? -65.801 59.115 -47.699 1.00 80.63 183 GLU B N 1
ATOM 5569 C CA . GLU B 1 127 ? -65.381 57.982 -48.487 1.00 82.02 183 GLU B CA 1
ATOM 5570 C C . GLU B 1 127 ? -63.961 57.457 -48.381 1.00 80.77 183 GLU B C 1
ATOM 5571 O O . GLU B 1 127 ? -63.596 56.486 -49.044 1.00 78.48 183 GLU B O 1
ATOM 5577 N N . GLY B 1 128 ? -63.162 58.101 -47.543 1.00 81.43 184 GLY B N 1
ATOM 5578 C CA . GLY B 1 128 ? -61.767 57.746 -47.327 1.00 83.14 184 GLY B CA 1
ATOM 5579 C C . GLY B 1 128 ? -61.039 58.222 -48.590 1.00 82.80 184 GLY B C 1
ATOM 5580 O O . GLY B 1 128 ? -60.201 57.506 -49.140 1.00 86.25 184 GLY B O 1
ATOM 5581 N N . GLU B 1 129 ? -61.371 59.428 -49.045 1.00 78.71 185 GLU B N 1
ATOM 5582 C CA . GLU B 1 129 ? -60.761 60.012 -50.221 1.00 76.06 185 GLU B CA 1
ATOM 5583 C C . GLU B 1 129 ? -60.360 61.426 -49.822 1.00 71.45 185 GLU B C 1
ATOM 5584 O O . GLU B 1 129 ? -60.970 62.025 -48.941 1.00 67.55 185 GLU B O 1
ATOM 5590 N N . PHE B 1 130 ? -59.333 61.958 -50.475 1.00 67.78 186 PHE B N 1
ATOM 5591 C CA . PHE B 1 130 ? -58.928 63.293 -50.108 1.00 65.09 186 PHE B CA 1
ATOM 5592 C C . PHE B 1 130 ? -60.053 64.310 -50.214 1.00 68.63 186 PHE B C 1
ATOM 5593 O O . PHE B 1 130 ? -60.769 64.351 -51.218 1.00 69.47 186 PHE B O 1
ATOM 5601 N N . LYS B 1 131 ? -60.209 65.124 -49.174 1.00 69.83 187 LYS B N 1
ATOM 5602 C CA . LYS B 1 131 ? -61.256 66.134 -49.203 1.00 70.88 187 LYS B CA 1
ATOM 5603 C C . LYS B 1 131 ? -60.955 67.111 -50.339 1.00 72.69 187 LYS B C 1
ATOM 5604 O O . LYS B 1 131 ? -59.914 67.751 -50.368 1.00 74.66 187 LYS B O 1
ATOM 5610 N N . GLU B 1 132 ? -61.887 67.209 -51.276 1.00 76.23 188 GLU B N 1
ATOM 5611 C CA . GLU B 1 132 ? -61.860 68.062 -52.455 1.00 78.14 188 GLU B CA 1
ATOM 5612 C C . GLU B 1 132 ? -61.853 69.529 -52.029 1.00 73.92 188 GLU B C 1
ATOM 5613 O O . GLU B 1 132 ? -61.398 70.403 -52.760 1.00 72.99 188 GLU B O 1
ATOM 5619 N N . SER B 1 133 ? -62.372 69.778 -50.832 1.00 69.84 189 SER B N 1
ATOM 5620 C CA . SER B 1 133 ? -62.453 71.100 -50.272 1.00 66.60 189 SER B CA 1
ATOM 5621 C C . SER B 1 133 ? -61.060 71.693 -50.270 1.00 62.38 189 SER B C 1
ATOM 5622 O O . SER B 1 133 ? -60.901 72.885 -50.128 1.00 62.41 189 SER B O 1
ATOM 5625 N N . LEU B 1 134 ? -60.058 70.830 -50.413 1.00 60.45 190 LEU B N 1
ATOM 5626 C CA . LEU B 1 134 ? -58.645 71.168 -50.438 1.00 56.80 190 LEU B CA 1
ATOM 5627 C C . LEU B 1 134 ? -58.225 71.685 -51.800 1.00 56.40 190 LEU B C 1
ATOM 5628 O O . LEU B 1 134 ? -57.125 72.214 -51.956 1.00 53.79 190 LEU B O 1
ATOM 5633 N N . SER B 1 135 ? -59.110 71.522 -52.779 1.00 55.46 191 SER B N 1
ATOM 5634 C CA . SER B 1 135 ? -58.890 71.950 -54.128 1.00 60.18 191 SER B CA 1
ATOM 5635 C C . SER B 1 135 ? -58.280 73.344 -54.111 1.00 64.24 191 SER B C 1
ATOM 5636 O O . SER B 1 135 ? -57.679 73.777 -55.084 1.00 66.95 191 SER B O 1
ATOM 5639 N N . ASP B 1 136 ? -58.435 74.041 -52.993 1.00 69.51 192 ASP B N 1
ATOM 5640 C CA . ASP B 1 136 ? -57.885 75.383 -52.864 1.00 76.61 192 ASP B CA 1
ATOM 5641 C C . ASP B 1 136 ? -56.428 75.518 -52.399 1.00 72.94 192 ASP B C 1
ATOM 5642 O O . ASP B 1 136 ? -55.552 75.810 -53.210 1.00 74.65 192 ASP B O 1
ATOM 5647 N N . ASP B 1 137 ? -56.170 75.311 -51.107 1.00 65.49 193 ASP B N 1
ATOM 5648 C CA . ASP B 1 137 ? -54.858 75.394 -50.479 1.00 55.92 193 ASP B CA 1
ATOM 5649 C C . ASP B 1 137 ? -53.845 74.896 -51.490 1.00 54.00 193 ASP B C 1
ATOM 5650 O O . ASP B 1 137 ? -53.715 73.707 -51.672 1.00 60.66 193 ASP B O 1
ATOM 5655 N N . THR B 1 138 ? -53.131 75.797 -52.153 1.00 49.11 194 THR B N 1
ATOM 5656 C CA . THR B 1 138 ? -52.189 75.248 -53.122 1.00 43.61 194 THR B CA 1
ATOM 5657 C C . THR B 1 138 ? -50.759 75.275 -52.644 1.00 40.42 194 THR B C 1
ATOM 5658 O O . THR B 1 138 ? -49.970 74.487 -53.059 1.00 33.34 194 THR B O 1
ATOM 5662 N N . ARG B 1 139 ? -50.439 76.217 -51.770 1.00 47.26 195 ARG B N 1
ATOM 5663 C CA . ARG B 1 139 ? -49.078 76.213 -51.314 1.00 56.73 195 ARG B CA 1
ATOM 5664 C C . ARG B 1 139 ? -49.110 74.820 -50.690 1.00 56.92 195 ARG B C 1
ATOM 5665 O O . ARG B 1 139 ? -48.105 74.081 -50.685 1.00 60.40 195 ARG B O 1
ATOM 5673 N N . GLY B 1 140 ? -50.296 74.468 -50.198 1.00 50.79 196 GLY B N 1
ATOM 5674 C CA . GLY B 1 140 ? -50.570 73.202 -49.542 1.00 49.24 196 GLY B CA 1
ATOM 5675 C C . GLY B 1 140 ? -50.553 72.019 -50.436 1.00 50.19 196 GLY B C 1
ATOM 5676 O O . GLY B 1 140 ? -49.813 71.071 -50.196 1.00 52.92 196 GLY B O 1
ATOM 5677 N N . LEU B 1 141 ? -51.371 72.059 -51.482 1.00 51.41 197 LEU B N 1
ATOM 5678 C CA . LEU B 1 141 ? -51.501 70.968 -52.468 1.00 50.40 197 LEU B CA 1
ATOM 5679 C C . LEU B 1 141 ? -50.146 70.664 -53.101 1.00 48.53 197 LEU B C 1
ATOM 5680 O O . LEU B 1 141 ? -49.804 69.494 -53.380 1.00 48.14 197 LEU B O 1
ATOM 5685 N N . LEU B 1 142 ? -49.379 71.725 -53.328 1.00 41.18 198 LEU B N 1
ATOM 5686 C CA . LEU B 1 142 ? -48.095 71.554 -53.906 1.00 38.14 198 LEU B CA 1
ATOM 5687 C C . LEU B 1 142 ? -47.280 70.850 -52.832 1.00 39.21 198 LEU B C 1
ATOM 5688 O O . LEU B 1 142 ? -46.633 69.848 -53.098 1.00 39.55 198 LEU B O 1
ATOM 5693 N N . GLN B 1 143 ? -47.318 71.382 -51.615 1.00 44.21 199 GLN B N 1
ATOM 5694 C CA . GLN B 1 143 ? -46.553 70.690 -50.602 1.00 45.49 199 GLN B CA 1
ATOM 5695 C C . GLN B 1 143 ? -46.830 69.193 -50.450 1.00 45.98 199 GLN B C 1
ATOM 5696 O O . GLN B 1 143 ? -45.908 68.416 -50.135 1.00 49.25 199 GLN B O 1
ATOM 5702 N N . LEU B 1 144 ? -48.078 68.780 -50.676 1.00 44.34 200 LEU B N 1
ATOM 5703 C CA . LEU B 1 144 ? -48.497 67.341 -50.561 1.00 44.31 200 LEU B CA 1
ATOM 5704 C C . LEU B 1 144 ? -48.059 66.493 -51.750 1.00 45.06 200 LEU B C 1
ATOM 5705 O O . LEU B 1 144 ? -47.493 65.404 -51.591 1.00 43.87 200 LEU B O 1
ATOM 5710 N N . TYR B 1 145 ? -48.333 67.008 -52.942 1.00 49.28 201 TYR B N 1
ATOM 5711 C CA . TYR B 1 145 ? -47.965 66.336 -54.167 1.00 49.84 201 TYR B CA 1
ATOM 5712 C C . TYR B 1 145 ? -46.526 65.914 -53.912 1.00 51.43 201 TYR B C 1
ATOM 5713 O O . TYR B 1 145 ? -46.172 64.745 -54.037 1.00 54.72 201 TYR B O 1
ATOM 5722 N N . GLU B 1 146 ? -45.713 66.896 -53.536 1.00 48.02 202 GLU B N 1
ATOM 5723 C CA . GLU B 1 146 ? -44.335 66.678 -53.270 1.00 43.90 202 GLU B CA 1
ATOM 5724 C C . GLU B 1 146 ? -43.900 65.776 -52.129 1.00 42.40 202 GLU B C 1
ATOM 5725 O O . GLU B 1 146 ? -42.749 65.390 -52.077 1.00 45.78 202 GLU B O 1
ATOM 5731 N N . ALA B 1 147 ? -44.805 65.442 -51.215 1.00 37.97 203 ALA B N 1
ATOM 5732 C CA . ALA B 1 147 ? -44.338 64.563 -50.138 1.00 35.54 203 ALA B CA 1
ATOM 5733 C C . ALA B 1 147 ? -44.793 63.128 -50.417 1.00 33.02 203 ALA B C 1
ATOM 5734 O O . ALA B 1 147 ? -44.458 62.183 -49.668 1.00 29.63 203 ALA B O 1
ATOM 5736 N N . SER B 1 148 ? -45.555 62.973 -51.495 1.00 29.04 204 SER B N 1
ATOM 5737 C CA . SER B 1 148 ? -46.081 61.678 -51.906 1.00 33.76 204 SER B CA 1
ATOM 5738 C C . SER B 1 148 ? -44.964 60.889 -52.578 1.00 37.94 204 SER B C 1
ATOM 5739 O O . SER B 1 148 ? -45.105 59.699 -52.880 1.00 38.15 204 SER B O 1
ATOM 5742 N N . PHE B 1 149 ? -43.857 61.580 -52.826 1.00 40.19 205 PHE B N 1
ATOM 5743 C CA . PHE B 1 149 ? -42.741 60.925 -53.453 1.00 39.32 205 PHE B CA 1
ATOM 5744 C C . PHE B 1 149 ? -41.899 60.336 -52.332 1.00 40.25 205 PHE B C 1
ATOM 5745 O O . PHE B 1 149 ? -40.764 59.902 -52.573 1.00 44.36 205 PHE B O 1
ATOM 5753 N N . LEU B 1 150 ? -42.435 60.318 -51.114 1.00 34.87 206 LEU B N 1
ATOM 5754 C CA . LEU B 1 150 ? -41.547 59.731 -50.163 1.00 37.64 206 LEU B CA 1
ATOM 5755 C C . LEU B 1 150 ? -42.129 58.455 -49.579 1.00 39.08 206 LEU B C 1
ATOM 5756 O O . LEU B 1 150 ? -41.853 58.124 -48.424 1.00 42.38 206 LEU B O 1
ATOM 5761 N N . LEU B 1 151 ? -42.912 57.737 -50.386 1.00 36.00 207 LEU B N 1
ATOM 5762 C CA . LEU B 1 151 ? -43.603 56.480 -50.057 1.00 34.75 207 LEU B CA 1
ATOM 5763 C C . LEU B 1 151 ? -43.014 55.072 -50.157 1.00 36.32 207 LEU B C 1
ATOM 5764 O O . LEU B 1 151 ? -41.802 54.942 -50.167 1.00 38.45 207 LEU B O 1
ATOM 5769 N N . THR B 1 152 ? -43.839 54.021 -50.216 1.00 35.11 208 THR B N 1
ATOM 5770 C CA . THR B 1 152 ? -43.330 52.625 -50.305 1.00 31.18 208 THR B CA 1
ATOM 5771 C C . THR B 1 152 ? -44.257 51.405 -50.542 1.00 35.10 208 THR B C 1
ATOM 5772 O O . THR B 1 152 ? -44.318 50.468 -49.728 1.00 41.33 208 THR B O 1
ATOM 5776 N N . GLU B 1 153 ? -44.960 51.405 -51.672 1.00 41.45 209 GLU B N 1
ATOM 5777 C CA . GLU B 1 153 ? -45.976 50.436 -52.274 1.00 41.92 209 GLU B CA 1
ATOM 5778 C C . GLU B 1 153 ? -46.821 50.694 -51.021 1.00 36.77 209 GLU B C 1
ATOM 5779 O O . GLU B 1 153 ? -47.509 51.746 -50.961 1.00 27.50 209 GLU B O 1
ATOM 5785 N N . GLY B 1 154 ? -46.770 49.806 -50.027 1.00 31.07 210 GLY B N 1
ATOM 5786 C CA . GLY B 1 154 ? -47.510 49.934 -48.773 1.00 34.35 210 GLY B CA 1
ATOM 5787 C C . GLY B 1 154 ? -48.430 51.132 -48.930 1.00 39.20 210 GLY B C 1
ATOM 5788 O O . GLY B 1 154 ? -49.598 50.972 -49.250 1.00 45.29 210 GLY B O 1
ATOM 5789 N N . GLU B 1 155 ? -47.888 52.332 -48.744 1.00 37.86 211 GLU B N 1
ATOM 5790 C CA . GLU B 1 155 ? -48.579 53.612 -48.843 1.00 34.44 211 GLU B CA 1
ATOM 5791 C C . GLU B 1 155 ? -49.623 54.081 -49.852 1.00 37.59 211 GLU B C 1
ATOM 5792 O O . GLU B 1 155 ? -49.376 55.015 -50.606 1.00 46.39 211 GLU B O 1
ATOM 5798 N N . THR B 1 156 ? -50.796 53.460 -49.866 1.00 38.36 212 THR B N 1
ATOM 5799 C CA . THR B 1 156 ? -51.753 53.940 -50.850 1.00 35.10 212 THR B CA 1
ATOM 5800 C C . THR B 1 156 ? -52.136 55.389 -50.623 1.00 35.49 212 THR B C 1
ATOM 5801 O O . THR B 1 156 ? -52.206 56.161 -51.555 1.00 40.88 212 THR B O 1
ATOM 5805 N N . THR B 1 157 ? -52.390 55.743 -49.373 1.00 33.24 213 THR B N 1
ATOM 5806 C CA . THR B 1 157 ? -52.753 57.071 -49.085 1.00 31.87 213 THR B CA 1
ATOM 5807 C C . THR B 1 157 ? -51.875 58.065 -49.835 1.00 36.50 213 THR B C 1
ATOM 5808 O O . THR B 1 157 ? -52.405 59.009 -50.468 1.00 36.54 213 THR B O 1
ATOM 5812 N N . LEU B 1 158 ? -50.552 57.871 -49.781 1.00 36.05 214 LEU B N 1
ATOM 5813 C CA . LEU B 1 158 ? -49.560 58.767 -50.472 1.00 29.26 214 LEU B CA 1
ATOM 5814 C C . LEU B 1 158 ? -49.688 58.529 -51.967 1.00 35.01 214 LEU B C 1
ATOM 5815 O O . LEU B 1 158 ? -49.537 59.470 -52.768 1.00 41.53 214 LEU B O 1
ATOM 5820 N N . GLU B 1 159 ? -49.967 57.284 -52.351 1.00 35.65 215 GLU B N 1
ATOM 5821 C CA . GLU B 1 159 ? -50.087 57.129 -53.789 1.00 42.19 215 GLU B CA 1
ATOM 5822 C C . GLU B 1 159 ? -51.352 57.860 -54.235 1.00 42.85 215 GLU B C 1
ATOM 5823 O O . GLU B 1 159 ? -51.367 58.476 -55.296 1.00 49.00 215 GLU B O 1
ATOM 5829 N N . SER B 1 160 ? -52.406 57.814 -53.427 1.00 41.22 216 SER B N 1
ATOM 5830 C CA . SER B 1 160 ? -53.611 58.490 -53.830 1.00 35.32 216 SER B CA 1
ATOM 5831 C C . SER B 1 160 ? -53.625 59.994 -53.603 1.00 32.80 216 SER B C 1
ATOM 5832 O O . SER B 1 160 ? -54.566 60.691 -53.986 1.00 32.36 216 SER B O 1
ATOM 5835 N N . ALA B 1 161 ? -52.565 60.480 -52.969 1.00 35.06 217 ALA B N 1
ATOM 5836 C CA . ALA B 1 161 ? -52.367 61.892 -52.651 1.00 39.25 217 ALA B CA 1
ATOM 5837 C C . ALA B 1 161 ? -51.580 62.486 -53.809 1.00 38.44 217 ALA B C 1
ATOM 5838 O O . ALA B 1 161 ? -51.772 63.648 -54.175 1.00 36.03 217 ALA B O 1
ATOM 5840 N N . ARG B 1 162 ? -50.683 61.672 -54.367 1.00 42.71 218 ARG B N 1
ATOM 5841 C CA . ARG B 1 162 ? -49.856 62.088 -55.495 1.00 44.16 218 ARG B CA 1
ATOM 5842 C C . ARG B 1 162 ? -50.892 62.504 -56.534 1.00 49.85 218 ARG B C 1
ATOM 5843 O O . ARG B 1 162 ? -50.763 63.556 -57.159 1.00 43.95 218 ARG B O 1
ATOM 5851 N N . GLU B 1 163 ? -51.928 61.683 -56.699 1.00 56.99 219 GLU B N 1
ATOM 5852 C CA . GLU B 1 163 ? -52.938 62.034 -57.680 1.00 67.94 219 GLU B CA 1
ATOM 5853 C C . GLU B 1 163 ? -53.615 63.376 -57.401 1.00 69.28 219 GLU B C 1
ATOM 5854 O O . GLU B 1 163 ? -53.497 64.309 -58.207 1.00 74.04 219 GLU B O 1
ATOM 5860 N N . PHE B 1 164 ? -54.317 63.487 -56.275 1.00 64.61 220 PHE B N 1
ATOM 5861 C CA . PHE B 1 164 ? -54.993 64.739 -55.959 1.00 60.35 220 PHE B CA 1
ATOM 5862 C C . PHE B 1 164 ? -54.247 66.017 -56.349 1.00 61.66 220 PHE B C 1
ATOM 5863 O O . PHE B 1 164 ? -54.675 66.813 -57.228 1.00 64.06 220 PHE B O 1
ATOM 5871 N N . ALA B 1 165 ? -53.112 66.192 -55.688 1.00 58.31 221 ALA B N 1
ATOM 5872 C CA . ALA B 1 165 ? -52.339 67.341 -55.952 1.00 52.27 221 ALA B CA 1
ATOM 5873 C C . ALA B 1 165 ? -51.922 67.464 -57.410 1.00 46.96 221 ALA B C 1
ATOM 5874 O O . ALA B 1 165 ? -51.796 68.566 -57.913 1.00 46.95 221 ALA B O 1
ATOM 5876 N N . THR B 1 166 ? -51.707 66.348 -58.095 1.00 46.64 222 THR B N 1
ATOM 5877 C CA . THR B 1 166 ? -51.304 66.550 -59.496 1.00 45.78 222 THR B CA 1
ATOM 5878 C C . THR B 1 166 ? -52.456 67.132 -60.322 1.00 50.13 222 THR B C 1
ATOM 5879 O O . THR B 1 166 ? -52.278 68.114 -61.045 1.00 51.44 222 THR B O 1
ATOM 5883 N N . LYS B 1 167 ? -53.632 66.528 -60.216 1.00 48.48 223 LYS B N 1
ATOM 5884 C CA . LYS B 1 167 ? -54.679 67.078 -60.990 1.00 46.25 223 LYS B CA 1
ATOM 5885 C C . LYS B 1 167 ? -54.971 68.530 -60.652 1.00 46.88 223 LYS B C 1
ATOM 5886 O O . LYS B 1 167 ? -54.952 69.412 -61.535 1.00 53.55 223 LYS B O 1
ATOM 5892 N N . PHE B 1 168 ? -55.230 68.793 -59.377 1.00 47.36 224 PHE B N 1
ATOM 5893 C CA . PHE B 1 168 ? -55.505 70.210 -59.273 1.00 52.68 224 PHE B CA 1
ATOM 5894 C C . PHE B 1 168 ? -54.341 71.150 -59.565 1.00 54.40 224 PHE B C 1
ATOM 5895 O O . PHE B 1 168 ? -54.545 72.320 -59.885 1.00 53.98 224 PHE B O 1
ATOM 5903 N N . LEU B 1 169 ? -53.122 70.631 -59.459 1.00 53.09 225 LEU B N 1
ATOM 5904 C CA . LEU B 1 169 ? -51.966 71.459 -59.724 1.00 54.03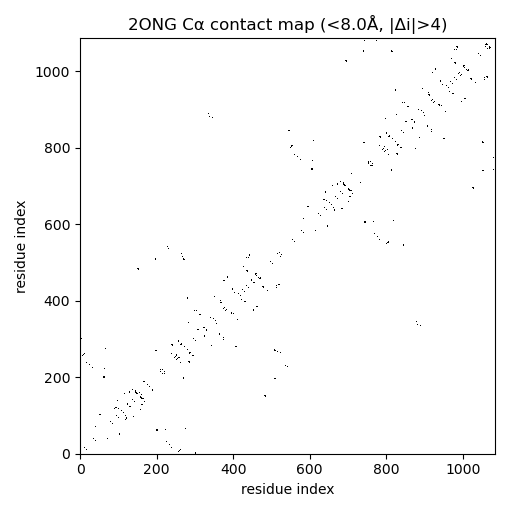 225 LEU B CA 1
ATOM 5905 C C . LEU B 1 169 ? -51.977 71.771 -61.218 1.00 56.95 225 LEU B C 1
ATOM 5906 O O . LEU B 1 169 ? -51.590 72.878 -61.621 1.00 58.80 225 LEU B O 1
ATOM 5911 N N . GLU B 1 170 ? -52.412 70.811 -62.039 1.00 58.70 226 GLU B N 1
ATOM 5912 C CA . GLU B 1 170 ? -52.456 71.039 -63.498 1.00 59.60 226 GLU B CA 1
ATOM 5913 C C . GLU B 1 170 ? -53.454 72.167 -63.645 1.00 60.87 226 GLU B C 1
ATOM 5914 O O . GLU B 1 170 ? -53.202 73.136 -64.351 1.00 53.27 226 GLU B O 1
ATOM 5920 N N . GLU B 1 171 ? -54.597 72.019 -62.979 1.00 63.29 227 GLU B N 1
ATOM 5921 C CA . GLU B 1 171 ? -55.555 73.119 -63.120 1.00 66.90 227 GLU B CA 1
ATOM 5922 C C . GLU B 1 171 ? -54.881 74.471 -62.852 1.00 63.03 227 GLU B C 1
ATOM 5923 O O . GLU B 1 171 ? -54.789 75.343 -63.733 1.00 62.28 227 GLU B O 1
ATOM 5929 N N . LYS B 1 172 ? -54.397 74.623 -61.626 1.00 62.84 228 LYS B N 1
ATOM 5930 C CA . LYS B 1 172 ? -53.741 75.808 -61.201 1.00 65.19 228 LYS B CA 1
ATOM 5931 C C . LYS B 1 172 ? -52.693 76.279 -62.184 1.00 68.62 228 LYS B C 1
ATOM 5932 O O . LYS B 1 172 ? -52.322 77.442 -62.186 1.00 73.51 228 LYS B O 1
ATOM 5938 N N . VAL B 1 173 ? -52.214 75.370 -63.021 1.00 71.49 229 VAL B N 1
ATOM 5939 C CA . VAL B 1 173 ? -51.219 75.863 -63.939 1.00 77.19 229 VAL B CA 1
ATOM 5940 C C . VAL B 1 173 ? -51.826 76.332 -65.258 1.00 79.23 229 VAL B C 1
ATOM 5941 O O . VAL B 1 173 ? -51.314 77.247 -65.910 1.00 78.36 229 VAL B O 1
ATOM 5945 N N . ASN B 1 174 ? -52.921 75.690 -65.644 1.00 84.27 230 ASN B N 1
ATOM 5946 C CA . ASN B 1 174 ? -53.562 76.059 -66.875 1.00 88.27 230 ASN B CA 1
ATOM 5947 C C . ASN B 1 174 ? -54.261 77.387 -66.637 1.00 89.38 230 ASN B C 1
ATOM 5948 O O . ASN B 1 174 ? -54.755 78.008 -67.571 1.00 86.56 230 ASN B O 1
ATOM 5953 N N . GLU B 1 175 ? -54.310 77.807 -65.375 1.00 94.52 231 GLU B N 1
ATOM 5954 C CA . GLU B 1 175 ? -54.958 79.113 -65.133 1.00 98.03 231 GLU B CA 1
ATOM 5955 C C . GLU B 1 175 ? -53.905 80.170 -64.777 1.00 99.81 231 GLU B C 1
ATOM 5956 O O . GLU B 1 175 ? -53.597 80.384 -63.597 1.00 99.98 231 GLU B O 1
ATOM 5962 N N . GLY B 1 176 ? -53.358 80.832 -65.796 1.00 100.00 232 GLY B N 1
ATOM 5963 C CA . GLY B 1 176 ? -52.330 81.869 -65.665 1.00 100.00 232 GLY B CA 1
ATOM 5964 C C . GLY B 1 176 ? -52.525 82.968 -64.621 1.00 100.00 232 GLY B C 1
ATOM 5965 O O . GLY B 1 176 ? -51.593 83.732 -64.312 1.00 97.88 232 GLY B O 1
ATOM 5966 N N . GLY B 1 177 ? -53.735 83.045 -64.079 1.00 100.00 233 GLY B N 1
ATOM 5967 C CA . GLY B 1 177 ? -54.122 84.025 -63.072 1.00 100.00 233 GLY B CA 1
ATOM 5968 C C . GLY B 1 177 ? -54.124 83.599 -61.594 1.00 100.00 233 GLY B C 1
ATOM 5969 O O . GLY B 1 177 ? -54.523 84.394 -60.732 1.00 100.00 233 GLY B O 1
ATOM 5970 N N . VAL B 1 178 ? -53.689 82.369 -61.302 1.00 100.00 234 VAL B N 1
ATOM 5971 C CA . VAL B 1 178 ? -53.669 81.911 -59.869 1.00 100.00 234 VAL B CA 1
ATOM 5972 C C . VAL B 1 178 ? -52.554 82.663 -59.127 1.00 100.00 234 VAL B C 1
ATOM 5973 O O . VAL B 1 178 ? -52.489 82.692 -57.875 1.00 99.24 234 VAL B O 1
ATOM 5977 N N . ASP B 1 179 ? -51.692 83.286 -59.927 1.00 100.00 235 ASP B N 1
ATOM 5978 C CA . ASP B 1 179 ? -50.543 84.063 -59.522 1.00 100.00 235 ASP B CA 1
ATOM 5979 C C . ASP B 1 179 ? -49.900 84.377 -60.877 1.00 99.51 235 ASP B C 1
ATOM 5980 O O . ASP B 1 179 ? -50.277 85.338 -61.569 1.00 95.53 235 ASP B O 1
ATOM 5985 N N . GLY B 1 180 ? -48.932 83.544 -61.246 1.00 100.00 236 GLY B N 1
ATOM 5986 C CA . GLY B 1 180 ? -48.186 83.648 -62.494 1.00 100.00 236 GLY B CA 1
ATOM 5987 C C . GLY B 1 180 ? -46.851 82.921 -62.396 1.00 99.15 236 GLY B C 1
ATOM 5988 O O . GLY B 1 180 ? -46.615 81.949 -63.109 1.00 99.83 236 GLY B O 1
ATOM 5989 N N . ASP B 1 181 ? -45.981 83.393 -61.513 1.00 96.91 237 ASP B N 1
ATOM 5990 C CA . ASP B 1 181 ? -44.707 82.717 -61.413 1.00 93.99 237 ASP B CA 1
ATOM 5991 C C . ASP B 1 181 ? -44.738 81.590 -60.386 1.00 89.71 237 ASP B C 1
ATOM 5992 O O . ASP B 1 181 ? -43.749 80.879 -60.187 1.00 90.45 237 ASP B O 1
ATOM 5997 N N . LEU B 1 182 ? -45.880 81.435 -59.729 1.00 83.64 238 LEU B N 1
ATOM 5998 C CA . LEU B 1 182 ? -45.877 80.360 -58.783 1.00 79.41 238 LEU B CA 1
ATOM 5999 C C . LEU B 1 182 ? -46.134 79.285 -59.819 1.00 76.81 238 LEU B C 1
ATOM 6000 O O . LEU B 1 182 ? -45.593 78.192 -59.752 1.00 78.18 238 LEU B O 1
ATOM 6005 N N . LEU B 1 183 ? -46.971 79.634 -60.787 1.00 76.92 239 LEU B N 1
ATOM 6006 C CA . LEU B 1 183 ? -47.322 78.714 -61.853 1.00 77.86 239 LEU B CA 1
ATOM 6007 C C . LEU B 1 183 ? -46.094 77.992 -62.403 1.00 74.71 239 LEU B C 1
ATOM 6008 O O . LEU B 1 183 ? -46.197 76.925 -62.985 1.00 73.89 239 LEU B O 1
ATOM 6013 N N . THR B 1 184 ? -44.929 78.592 -62.197 1.00 74.68 240 THR B N 1
ATOM 6014 C CA . THR B 1 184 ? -43.715 77.997 -62.689 1.00 73.43 240 THR B CA 1
ATOM 6015 C C . THR B 1 184 ? -42.983 77.155 -61.651 1.00 66.30 240 THR B C 1
ATOM 6016 O O . THR B 1 184 ? -42.220 76.266 -61.999 1.00 62.71 240 THR B O 1
ATOM 6020 N N . ARG B 1 185 ? -43.217 77.447 -60.377 1.00 60.66 241 ARG B N 1
ATOM 6021 C CA . ARG B 1 185 ? -42.577 76.681 -59.348 1.00 58.62 241 ARG B CA 1
ATOM 6022 C C . ARG B 1 185 ? -43.410 75.405 -59.385 1.00 57.20 241 ARG B C 1
ATOM 6023 O O . ARG B 1 185 ? -42.884 74.300 -59.257 1.00 56.44 241 ARG B O 1
ATOM 6031 N N . ILE B 1 186 ? -44.717 75.575 -59.560 1.00 53.91 242 ILE B N 1
ATOM 6032 C CA . ILE B 1 186 ? -45.603 74.439 -59.598 1.00 51.43 242 ILE B CA 1
ATOM 6033 C C . ILE B 1 186 ? -45.186 73.445 -60.660 1.00 54.92 242 ILE B C 1
ATOM 6034 O O . ILE B 1 186 ? -44.919 72.294 -60.360 1.00 55.71 242 ILE B O 1
ATOM 6039 N N . ALA B 1 187 ? -45.131 73.908 -61.904 1.00 56.17 243 ALA B N 1
ATOM 6040 C CA . ALA B 1 187 ? -44.758 73.006 -62.961 1.00 60.57 243 ALA B CA 1
ATOM 6041 C C . ALA B 1 187 ? -43.314 72.543 -62.847 1.00 61.16 243 ALA B C 1
ATOM 6042 O O . ALA B 1 187 ? -42.916 71.551 -63.460 1.00 63.38 243 ALA B O 1
ATOM 6044 N N . TYR B 1 188 ? -42.536 73.270 -62.058 1.00 60.83 244 TYR B N 1
ATOM 6045 C CA . TYR B 1 188 ? -41.175 72.861 -61.929 1.00 58.70 244 TYR B CA 1
ATOM 6046 C C . TYR B 1 188 ? -41.163 71.582 -61.114 1.00 53.60 244 TYR B C 1
ATOM 6047 O O . TYR B 1 188 ? -40.584 70.604 -61.541 1.00 57.30 244 TYR B O 1
ATOM 6056 N N . SER B 1 189 ? -41.796 71.574 -59.948 1.00 47.57 245 SER B N 1
ATOM 6057 C CA . SER B 1 189 ? -41.632 70.267 -59.376 1.00 45.38 245 SER B CA 1
ATOM 6058 C C . SER B 1 189 ? -42.606 69.335 -60.079 1.00 42.08 245 SER B C 1
ATOM 6059 O O . SER B 1 189 ? -42.555 68.135 -59.881 1.00 43.43 245 SER B O 1
ATOM 6062 N N . LEU B 1 190 ? -43.484 69.881 -60.911 1.00 40.34 246 LEU B N 1
ATOM 6063 C CA . LEU B 1 190 ? -44.377 68.923 -61.547 1.00 41.19 246 LEU B CA 1
ATOM 6064 C C . LEU B 1 190 ? -43.523 68.150 -62.541 1.00 44.68 246 LEU B C 1
ATOM 6065 O O . LEU B 1 190 ? -43.888 67.057 -62.945 1.00 51.91 246 LEU B O 1
ATOM 6070 N N . ASP B 1 191 ? -42.386 68.711 -62.937 1.00 50.54 247 ASP B N 1
ATOM 6071 C CA . ASP B 1 191 ? -41.555 67.969 -63.896 1.00 52.15 247 ASP B CA 1
ATOM 6072 C C . ASP B 1 191 ? -40.614 66.975 -63.225 1.00 51.37 247 ASP B C 1
ATOM 6073 O O . ASP B 1 191 ? -40.334 65.900 -63.766 1.00 56.49 247 ASP B O 1
ATOM 6078 N N . ILE B 1 192 ? -40.115 67.343 -62.051 1.00 47.13 248 ILE B N 1
ATOM 6079 C CA . ILE B 1 192 ? -39.236 66.438 -61.366 1.00 40.14 248 ILE B CA 1
ATOM 6080 C C . ILE B 1 192 ? -39.429 66.909 -59.930 1.00 38.28 248 ILE B C 1
ATOM 6081 O O . ILE B 1 192 ? -39.084 68.035 -59.571 1.00 38.40 248 ILE B O 1
ATOM 6086 N N . PRO B 1 193 ? -39.988 66.076 -59.114 1.00 35.21 249 PRO B N 1
ATOM 6087 C CA . PRO B 1 193 ? -40.219 66.405 -57.740 1.00 33.29 249 PRO B CA 1
ATOM 6088 C C . PRO B 1 193 ? -38.922 66.675 -57.013 1.00 37.48 249 PRO B C 1
ATOM 6089 O O . PRO B 1 193 ? -37.874 66.157 -57.386 1.00 37.93 249 PRO B O 1
ATOM 6093 N N . LEU B 1 194 ? -39.016 67.492 -55.970 1.00 36.97 250 LEU B N 1
ATOM 6094 C CA . LEU B 1 194 ? -37.902 67.867 -55.143 1.00 33.97 250 LEU B CA 1
ATOM 6095 C C . LEU B 1 194 ? -37.274 66.533 -54.753 1.00 33.14 250 LEU B C 1
ATOM 6096 O O . LEU B 1 194 ? -36.047 66.360 -54.826 1.00 33.04 250 LEU B O 1
ATOM 6101 N N . HIS B 1 195 ? -38.116 65.588 -54.347 1.00 33.55 251 HIS B N 1
ATOM 6102 C CA . HIS B 1 195 ? -37.452 64.342 -53.982 1.00 37.50 251 HIS B CA 1
ATOM 6103 C C . HIS B 1 195 ? -36.569 63.731 -55.075 1.00 36.75 251 HIS B C 1
ATOM 6104 O O . HIS B 1 195 ? -35.626 63.021 -54.760 1.00 39.23 251 HIS B O 1
ATOM 6111 N N . TRP B 1 196 ? -36.855 63.988 -56.350 1.00 39.21 252 TRP B N 1
ATOM 6112 C CA . TRP B 1 196 ? -35.922 63.377 -57.307 1.00 42.16 252 TRP B CA 1
ATOM 6113 C C . TRP B 1 196 ? -35.182 64.469 -58.092 1.00 45.07 252 TRP B C 1
ATOM 6114 O O . TRP B 1 196 ? -35.056 64.381 -59.301 1.00 47.25 252 TRP B O 1
ATOM 6125 N N . ARG B 1 197 ? -34.691 65.494 -57.400 1.00 47.63 253 ARG B N 1
ATOM 6126 C CA . ARG B 1 197 ? -33.960 66.634 -57.976 1.00 47.63 253 ARG B CA 1
ATOM 6127 C C . ARG B 1 197 ? -32.580 66.800 -57.344 1.00 48.42 253 ARG B C 1
ATOM 6128 O O . ARG B 1 197 ? -32.479 67.385 -56.261 1.00 48.97 253 ARG B O 1
ATOM 6136 N N . ILE B 1 198 ? -31.523 66.309 -57.992 1.00 49.77 254 ILE B N 1
ATOM 6137 C CA . ILE B 1 198 ? -30.193 66.475 -57.372 1.00 43.49 254 ILE B CA 1
ATOM 6138 C C . ILE B 1 198 ? -30.122 67.960 -57.133 1.00 43.63 254 ILE B C 1
ATOM 6139 O O . ILE B 1 198 ? -30.525 68.779 -57.952 1.00 40.11 254 ILE B O 1
ATOM 6144 N N . LYS B 1 199 ? -29.581 68.262 -55.969 1.00 42.41 255 LYS B N 1
ATOM 6145 C CA . LYS B 1 199 ? -29.432 69.560 -55.522 1.00 44.13 255 LYS B CA 1
ATOM 6146 C C . LYS B 1 199 ? -28.372 70.461 -56.124 1.00 46.27 255 LYS B C 1
ATOM 6147 O O . LYS B 1 199 ? -28.676 71.522 -56.685 1.00 48.95 255 LYS B O 1
ATOM 6153 N N . ARG B 1 200 ? -27.126 70.021 -56.005 1.00 44.98 256 ARG B N 1
ATOM 6154 C CA . ARG B 1 200 ? -26.085 70.823 -56.509 1.00 45.14 256 ARG B CA 1
ATOM 6155 C C . ARG B 1 200 ? -26.169 71.411 -57.898 1.00 47.85 256 ARG B C 1
ATOM 6156 O O . ARG B 1 200 ? -25.953 72.613 -58.083 1.00 49.51 256 ARG B O 1
ATOM 6164 N N . PRO B 1 201 ? -26.466 70.638 -58.924 1.00 46.96 257 PRO B N 1
ATOM 6165 C CA . PRO B 1 201 ? -26.526 71.282 -60.223 1.00 50.81 257 PRO B CA 1
ATOM 6166 C C . PRO B 1 201 ? -27.797 72.102 -60.360 1.00 53.04 257 PRO B C 1
ATOM 6167 O O . PRO B 1 201 ? -28.075 72.661 -61.413 1.00 58.17 257 PRO B O 1
ATOM 6171 N N . ASN B 1 202 ? -28.554 72.176 -59.268 1.00 55.02 258 ASN B N 1
ATOM 6172 C CA . ASN B 1 202 ? -29.807 72.912 -59.234 1.00 54.72 258 ASN B CA 1
ATOM 6173 C C . ASN B 1 202 ? -29.887 74.106 -58.306 1.00 53.20 258 ASN B C 1
ATOM 6174 O O . ASN B 1 202 ? -30.887 74.815 -58.282 1.00 53.16 258 ASN B O 1
ATOM 6179 N N . ALA B 1 203 ? -28.824 74.320 -57.545 1.00 51.03 259 ALA B N 1
ATOM 6180 C CA . ALA B 1 203 ? -28.926 75.436 -56.667 1.00 50.99 259 ALA B CA 1
ATOM 6181 C C . ALA B 1 203 ? -29.102 76.786 -57.329 1.00 49.69 259 ALA B C 1
ATOM 6182 O O . ALA B 1 203 ? -30.032 77.505 -57.018 1.00 49.75 259 ALA B O 1
ATOM 6184 N N . PRO B 1 204 ? -28.242 77.179 -58.236 1.00 49.50 260 PRO B N 1
ATOM 6185 C CA . PRO B 1 204 ? -28.395 78.468 -58.872 1.00 50.61 260 PRO B CA 1
ATOM 6186 C C . PRO B 1 204 ? -29.843 78.913 -59.018 1.00 50.50 260 PRO B C 1
ATOM 6187 O O . PRO B 1 204 ? -30.254 79.873 -58.359 1.00 55.06 260 PRO B O 1
ATOM 6191 N N . VAL B 1 205 ? -30.627 78.223 -59.839 1.00 46.20 261 VAL B N 1
ATOM 6192 C CA . VAL B 1 205 ? -31.988 78.729 -59.931 1.00 48.05 261 VAL B CA 1
ATOM 6193 C C . VAL B 1 205 ? -32.677 78.915 -58.585 1.00 50.77 261 VAL B C 1
ATOM 6194 O O . VAL B 1 205 ? -33.240 79.972 -58.304 1.00 53.15 261 VAL B O 1
ATOM 6198 N N . TRP B 1 206 ? -32.616 77.887 -57.750 1.00 52.96 262 TRP B N 1
ATOM 6199 C CA . TRP B 1 206 ? -33.268 78.089 -56.503 1.00 56.44 262 TRP B CA 1
ATOM 6200 C C . TRP B 1 206 ? -32.683 79.351 -55.890 1.00 54.84 262 TRP B C 1
ATOM 6201 O O . TRP B 1 206 ? -33.402 80.154 -55.314 1.00 59.53 262 TRP B O 1
ATOM 6212 N N . ILE B 1 207 ? -31.376 79.528 -56.035 1.00 50.94 263 ILE B N 1
ATOM 6213 C CA . ILE B 1 207 ? -30.879 80.705 -55.429 1.00 45.68 263 ILE B CA 1
ATOM 6214 C C . ILE B 1 207 ? -31.536 81.971 -55.935 1.00 48.42 263 ILE B C 1
ATOM 6215 O O . ILE B 1 207 ? -32.034 82.739 -55.129 1.00 51.87 263 ILE B O 1
ATOM 6220 N N . GLU B 1 208 ? -31.559 82.205 -57.246 1.00 51.72 264 GLU B N 1
ATOM 6221 C CA . GLU B 1 208 ? -32.219 83.479 -57.544 1.00 58.18 264 GLU B CA 1
ATOM 6222 C C . GLU B 1 208 ? -33.731 83.556 -57.358 1.00 58.20 264 GLU B C 1
ATOM 6223 O O . GLU B 1 208 ? -34.320 84.650 -57.398 1.00 60.69 264 GLU B O 1
ATOM 6229 N N . TRP B 1 209 ? -34.357 82.403 -57.147 1.00 57.26 265 TRP B N 1
ATOM 6230 C CA . TRP B 1 209 ? -35.800 82.393 -56.935 1.00 57.47 265 TRP B CA 1
ATOM 6231 C C . TRP B 1 209 ? -35.994 82.884 -55.498 1.00 56.58 265 TRP B C 1
ATOM 6232 O O . TRP B 1 209 ? -36.866 83.698 -55.210 1.00 56.03 265 TRP B O 1
ATOM 6243 N N . TYR B 1 210 ? -35.168 82.358 -54.600 1.00 55.50 266 TYR B N 1
ATOM 6244 C CA . TYR B 1 210 ? -35.193 82.700 -53.202 1.00 48.56 266 TYR B CA 1
ATOM 6245 C C . TYR B 1 210 ? -34.909 84.178 -53.160 1.00 51.14 266 TYR B C 1
ATOM 6246 O O . TYR B 1 210 ? -35.462 84.897 -52.363 1.00 52.86 266 TYR B O 1
ATOM 6255 N N . ARG B 1 211 ? -34.007 84.601 -54.036 1.00 55.55 267 ARG B N 1
ATOM 6256 C CA . ARG B 1 211 ? -33.618 85.981 -54.125 1.00 61.14 267 ARG B CA 1
ATOM 6257 C C . ARG B 1 211 ? -34.811 86.868 -54.425 1.00 62.95 267 ARG B C 1
ATOM 6258 O O . ARG B 1 211 ? -35.085 87.794 -53.682 1.00 63.29 267 ARG B O 1
ATOM 6266 N N . LYS B 1 212 ? -35.519 86.590 -55.516 1.00 69.32 268 LYS B N 1
ATOM 6267 C CA . LYS B 1 212 ? -36.670 87.472 -55.776 1.00 76.78 268 LYS B CA 1
ATOM 6268 C C . LYS B 1 212 ? -37.847 87.250 -54.827 1.00 80.05 268 LYS B C 1
ATOM 6269 O O . LYS B 1 212 ? -38.833 88.006 -54.842 1.00 80.08 268 LYS B O 1
ATOM 6275 N N . ARG B 1 213 ? -37.737 86.207 -54.006 1.00 84.69 269 ARG B N 1
ATOM 6276 C CA . ARG B 1 213 ? -38.765 85.862 -53.034 1.00 87.37 269 ARG B CA 1
ATOM 6277 C C . ARG B 1 213 ? -38.921 87.134 -52.190 1.00 90.51 269 ARG B C 1
ATOM 6278 O O . ARG B 1 213 ? -37.935 87.667 -51.673 1.00 90.07 269 ARG B O 1
ATOM 6286 N N . PRO B 1 214 ? -40.120 87.725 -51.996 1.00 90.89 270 PRO B N 1
ATOM 6287 C CA . PRO B 1 214 ? -40.313 88.953 -51.183 1.00 86.59 270 PRO B CA 1
ATOM 6288 C C . PRO B 1 214 ? -39.726 88.782 -49.787 1.00 83.73 270 PRO B C 1
ATOM 6289 O O . PRO B 1 214 ? -38.673 89.311 -49.474 1.00 84.49 270 PRO B O 1
ATOM 6293 N N . ASP B 1 215 ? -40.436 88.026 -48.960 1.00 80.49 271 ASP B N 1
ATOM 6294 C CA . ASP B 1 215 ? -40.028 87.742 -47.610 1.00 78.25 271 ASP B CA 1
ATOM 6295 C C . ASP B 1 215 ? -38.545 87.441 -47.429 1.00 72.42 271 ASP B C 1
ATOM 6296 O O . ASP B 1 215 ? -38.020 87.544 -46.331 1.00 73.20 271 ASP B O 1
ATOM 6301 N N . MET B 1 216 ? -37.879 87.060 -48.513 1.00 68.68 272 MET B N 1
ATOM 6302 C CA . MET B 1 216 ? -36.472 86.728 -48.452 1.00 68.42 272 MET B CA 1
ATOM 6303 C C . MET B 1 216 ? -35.531 87.374 -47.438 1.00 68.39 272 MET B C 1
ATOM 6304 O O . MET B 1 216 ? -35.684 88.546 -47.086 1.00 71.19 272 MET B O 1
ATOM 6309 N N . ASN B 1 217 ? -34.558 86.592 -46.976 1.00 65.73 273 ASN B N 1
ATOM 6310 C CA . ASN B 1 217 ? -33.560 87.017 -46.008 1.00 61.27 273 ASN B CA 1
ATOM 6311 C C . ASN B 1 217 ? -32.258 87.141 -46.781 1.00 60.59 273 ASN B C 1
ATOM 6312 O O . ASN B 1 217 ? -31.762 86.181 -47.356 1.00 65.51 273 ASN B O 1
ATOM 6317 N N . PRO B 1 218 ? -31.683 88.288 -46.792 1.00 60.87 274 PRO B N 1
ATOM 6318 C CA . PRO B 1 218 ? -30.434 88.548 -47.500 1.00 61.05 274 PRO B CA 1
ATOM 6319 C C . PRO B 1 218 ? -29.154 88.037 -46.840 1.00 57.26 274 PRO B C 1
ATOM 6320 O O . PRO B 1 218 ? -28.123 87.932 -47.521 1.00 61.06 274 PRO B O 1
ATOM 6324 N N . VAL B 1 219 ? -29.174 87.738 -45.545 1.00 50.03 275 VAL B N 1
ATOM 6325 C CA . VAL B 1 219 ? -27.867 87.254 -45.142 1.00 45.66 275 VAL B CA 1
ATOM 6326 C C . VAL B 1 219 ? -27.913 85.824 -45.670 1.00 49.49 275 VAL B C 1
ATOM 6327 O O . VAL B 1 219 ? -26.881 85.247 -46.006 1.00 54.95 275 VAL B O 1
ATOM 6331 N N . VAL B 1 220 ? -29.115 85.261 -45.752 1.00 48.47 276 VAL B N 1
ATOM 6332 C CA . VAL B 1 220 ? -29.200 83.918 -46.254 1.00 51.50 276 VAL B CA 1
ATOM 6333 C C . VAL B 1 220 ? -28.755 84.021 -47.713 1.00 53.38 276 VAL B C 1
ATOM 6334 O O . VAL B 1 220 ? -27.737 83.427 -48.103 1.00 52.59 276 VAL B O 1
ATOM 6338 N N . LEU B 1 221 ? -29.511 84.773 -48.513 1.00 50.37 277 LEU B N 1
ATOM 6339 C CA . LEU B 1 221 ? -29.241 84.991 -49.925 1.00 47.07 277 LEU B CA 1
ATOM 6340 C C . LEU B 1 221 ? -27.741 85.173 -50.084 1.00 49.81 277 LEU B C 1
ATOM 6341 O O . LEU B 1 221 ? -27.134 84.615 -50.999 1.00 53.93 277 LEU B O 1
ATOM 6346 N N . GLU B 1 222 ? -27.147 85.950 -49.183 1.00 51.87 278 GLU B N 1
ATOM 6347 C CA . GLU B 1 222 ? -25.717 86.179 -49.242 1.00 58.62 278 GLU B CA 1
ATOM 6348 C C . GLU B 1 222 ? -24.873 84.925 -49.006 1.00 55.96 278 GLU B C 1
ATOM 6349 O O . GLU B 1 222 ? -24.076 84.522 -49.878 1.00 57.14 278 GLU B O 1
ATOM 6355 N N . LEU B 1 223 ? -25.038 84.312 -47.836 1.00 53.13 279 LEU B N 1
ATOM 6356 C CA . LEU B 1 223 ? -24.273 83.099 -47.518 1.00 49.44 279 LEU B CA 1
ATOM 6357 C C . LEU B 1 223 ? -24.430 82.171 -48.701 1.00 46.32 279 LEU B C 1
ATOM 6358 O O . LEU B 1 223 ? -23.465 81.605 -49.202 1.00 47.40 279 LEU B O 1
ATOM 6363 N N . ALA B 1 224 ? -25.680 82.025 -49.121 1.00 44.74 280 ALA B N 1
ATOM 6364 C CA . ALA B 1 224 ? -26.073 81.191 -50.212 1.00 43.26 280 ALA B CA 1
ATOM 6365 C C . ALA B 1 224 ? -25.180 81.361 -51.425 1.00 46.15 280 ALA B C 1
ATOM 6366 O O . ALA B 1 224 ? -24.453 80.432 -51.810 1.00 45.20 280 ALA B O 1
ATOM 6368 N N . ILE B 1 225 ? -25.245 82.551 -52.024 1.00 47.33 281 ILE B N 1
ATOM 6369 C CA . ILE B 1 225 ? -24.433 82.813 -53.204 1.00 45.78 281 ILE B CA 1
ATOM 6370 C C . ILE B 1 225 ? -22.926 82.647 -53.002 1.00 47.52 281 ILE B C 1
ATOM 6371 O O . ILE B 1 225 ? -22.230 82.119 -53.884 1.00 43.51 281 ILE B O 1
ATOM 6376 N N . LEU B 1 226 ? -22.416 83.095 -51.856 1.00 47.79 282 LEU B N 1
ATOM 6377 C CA . LEU B 1 226 ? -20.968 82.918 -51.683 1.00 46.34 282 LEU B CA 1
ATOM 6378 C C . LEU B 1 226 ? -20.491 81.460 -51.662 1.00 47.00 282 LEU B C 1
ATOM 6379 O O . LEU B 1 226 ? -19.442 81.125 -52.221 1.00 44.10 282 LEU B O 1
ATOM 6384 N N . ASP B 1 227 ? -21.265 80.596 -51.015 1.00 49.74 283 ASP B N 1
ATOM 6385 C CA . ASP B 1 227 ? -20.949 79.168 -50.928 1.00 49.58 283 ASP B CA 1
ATOM 6386 C C . ASP B 1 227 ? -20.926 78.549 -52.328 1.00 51.23 283 ASP B C 1
ATOM 6387 O O . ASP B 1 227 ? -19.960 77.874 -52.708 1.00 50.54 283 ASP B O 1
ATOM 6392 N N . LEU B 1 228 ? -22.001 78.780 -53.082 1.00 49.47 284 LEU B N 1
ATOM 6393 C CA . LEU B 1 228 ? -22.179 78.297 -54.446 1.00 45.26 284 LEU B CA 1
ATOM 6394 C C . LEU B 1 228 ? -20.837 78.536 -55.135 1.00 45.58 284 LEU B C 1
ATOM 6395 O O . LEU B 1 228 ? -20.281 77.640 -55.784 1.00 46.08 284 LEU B O 1
ATOM 6400 N N . ASN B 1 229 ? -20.314 79.748 -54.971 1.00 45.57 285 ASN B N 1
ATOM 6401 C CA . ASN B 1 229 ? -19.061 80.038 -55.608 1.00 41.01 285 ASN B CA 1
ATOM 6402 C C . ASN B 1 229 ? -17.899 79.376 -54.902 1.00 37.92 285 ASN B C 1
ATOM 6403 O O . ASN B 1 229 ? -16.982 78.904 -55.556 1.00 43.10 285 ASN B O 1
ATOM 6408 N N . ILE B 1 230 ? -17.934 79.332 -53.575 1.00 31.02 286 ILE B N 1
ATOM 6409 C CA . ILE B 1 230 ? -16.774 78.706 -53.012 1.00 26.89 286 ILE B CA 1
ATOM 6410 C C . ILE B 1 230 ? -16.701 77.231 -53.357 1.00 30.13 286 ILE B C 1
ATOM 6411 O O . ILE B 1 230 ? -15.614 76.656 -53.314 1.00 32.47 286 ILE B O 1
ATOM 6416 N N . VAL B 1 231 ? -17.828 76.608 -53.707 1.00 35.54 287 VAL B N 1
ATOM 6417 C CA . VAL B 1 231 ? -17.714 75.166 -54.052 1.00 35.09 287 VAL B CA 1
ATOM 6418 C C . VAL B 1 231 ? -17.518 74.942 -55.540 1.00 39.81 287 VAL B C 1
ATOM 6419 O O . VAL B 1 231 ? -16.967 73.929 -55.938 1.00 46.68 287 VAL B O 1
ATOM 6423 N N . GLN B 1 232 ? -17.979 75.886 -56.355 1.00 43.13 288 GLN B N 1
ATOM 6424 C CA . GLN B 1 232 ? -17.801 75.718 -57.774 1.00 46.82 288 GLN B CA 1
ATOM 6425 C C . GLN B 1 232 ? -16.297 75.786 -58.051 1.00 52.47 288 GLN B C 1
ATOM 6426 O O . GLN B 1 232 ? -15.779 75.180 -59.018 1.00 55.52 288 GLN B O 1
ATOM 6432 N N . ALA B 1 233 ? -15.595 76.516 -57.191 1.00 54.03 289 ALA B N 1
ATOM 6433 C CA . ALA B 1 233 ? -14.180 76.605 -57.399 1.00 56.71 289 ALA B CA 1
ATOM 6434 C C . ALA B 1 233 ? -13.528 75.244 -57.149 1.00 59.67 289 ALA B C 1
ATOM 6435 O O . ALA B 1 233 ? -12.831 74.724 -58.018 1.00 61.22 289 ALA B O 1
ATOM 6437 N N . GLN B 1 234 ? -13.755 74.670 -55.969 1.00 57.91 290 GLN B N 1
ATOM 6438 C CA . GLN B 1 234 ? -13.189 73.353 -55.604 1.00 57.37 290 GLN B CA 1
ATOM 6439 C C . GLN B 1 234 ? -13.527 72.307 -56.665 1.00 50.00 290 GLN B C 1
ATOM 6440 O O . GLN B 1 234 ? -12.860 71.284 -56.778 1.00 47.59 290 GLN B O 1
ATOM 6446 N N . PHE B 1 235 ? -14.576 72.579 -57.434 1.00 42.12 291 PHE B N 1
ATOM 6447 C CA . PHE B 1 235 ? -15.028 71.684 -58.471 1.00 37.49 291 PHE B CA 1
ATOM 6448 C C . PHE B 1 235 ? -13.983 71.872 -59.541 1.00 39.44 291 PHE B C 1
ATOM 6449 O O . PHE B 1 235 ? -13.314 70.936 -59.961 1.00 36.78 291 PHE B O 1
ATOM 6457 N N . GLN B 1 236 ? -13.872 73.122 -59.972 1.00 42.11 292 GLN B N 1
ATOM 6458 C CA . GLN B 1 236 ? -12.894 73.389 -60.981 1.00 39.88 292 GLN B CA 1
ATOM 6459 C C . GLN B 1 236 ? -11.556 72.735 -60.638 1.00 37.75 292 GLN B C 1
ATOM 6460 O O . GLN B 1 236 ? -10.955 72.113 -61.487 1.00 39.14 292 GLN B O 1
ATOM 6466 N N . GLU B 1 237 ? -11.102 72.854 -59.395 1.00 38.97 293 GLU B N 1
ATOM 6467 C CA . GLU B 1 237 ? -9.820 72.231 -59.069 1.00 44.90 293 GLU B CA 1
ATOM 6468 C C . GLU B 1 237 ? -9.894 70.754 -59.430 1.00 45.97 293 GLU B C 1
ATOM 6469 O O . GLU B 1 237 ? -9.083 70.250 -60.221 1.00 49.10 293 GLU B O 1
ATOM 6475 N N . GLU B 1 238 ? -10.873 70.069 -58.846 1.00 40.46 294 GLU B N 1
ATOM 6476 C CA . GLU B 1 238 ? -11.078 68.661 -59.095 1.00 37.14 294 GLU B CA 1
ATOM 6477 C C . GLU B 1 238 ? -11.150 68.450 -60.610 1.00 37.30 294 GLU B C 1
ATOM 6478 O O . GLU B 1 238 ? -10.552 67.493 -61.148 1.00 39.29 294 GLU B O 1
ATOM 6484 N N . LEU B 1 239 ? -11.871 69.339 -61.295 1.00 29.84 295 LEU B N 1
ATOM 6485 C CA . LEU B 1 239 ? -12.013 69.225 -62.734 1.00 23.94 295 LEU B CA 1
ATOM 6486 C C . LEU B 1 239 ? -10.673 69.086 -63.421 1.00 25.69 295 LEU B C 1
ATOM 6487 O O . LEU B 1 239 ? -10.428 68.116 -64.119 1.00 24.44 295 LEU B O 1
ATOM 6492 N N . LYS B 1 240 ? -9.808 70.068 -63.211 1.00 27.88 296 LYS B N 1
ATOM 6493 C CA . LYS B 1 240 ? -8.508 70.034 -63.821 1.00 31.16 296 LYS B CA 1
ATOM 6494 C C . LYS B 1 240 ? -7.851 68.693 -63.528 1.00 36.20 296 LYS B C 1
ATOM 6495 O O . LYS B 1 240 ? -7.339 68.017 -64.436 1.00 36.75 296 LYS B O 1
ATOM 6501 N N . GLU B 1 241 ? -7.874 68.309 -62.256 1.00 37.59 297 GLU B N 1
ATOM 6502 C CA . GLU B 1 241 ? -7.232 67.059 -61.955 1.00 40.33 297 GLU B CA 1
ATOM 6503 C C . GLU B 1 241 ? -7.676 65.825 -62.716 1.00 37.76 297 GLU B C 1
ATOM 6504 O O . GLU B 1 241 ? -6.850 65.099 -63.276 1.00 37.22 297 GLU B O 1
ATOM 6510 N N . SER B 1 242 ? -8.983 65.596 -62.742 1.00 35.33 298 SER B N 1
ATOM 6511 C CA . SER B 1 242 ? -9.411 64.406 -63.460 1.00 38.86 298 SER B CA 1
ATOM 6512 C C . SER B 1 242 ? -9.136 64.507 -64.957 1.00 34.50 298 SER B C 1
ATOM 6513 O O . SER B 1 242 ? -9.114 63.515 -65.663 1.00 34.09 298 SER B O 1
ATOM 6516 N N . PHE B 1 243 ? -8.929 65.736 -65.416 1.00 36.77 299 PHE B N 1
ATOM 6517 C CA . PHE B 1 243 ? -8.647 66.180 -66.771 1.00 33.98 299 PHE B CA 1
ATOM 6518 C C . PHE B 1 243 ? -7.222 65.755 -66.990 1.00 35.47 299 PHE B C 1
ATOM 6519 O O . PHE B 1 243 ? -6.920 64.937 -67.853 1.00 32.65 299 PHE B O 1
ATOM 6527 N N . ARG B 1 244 ? -6.358 66.348 -66.171 1.00 39.76 300 ARG B N 1
ATOM 6528 C CA . ARG B 1 244 ? -4.944 66.106 -66.168 1.00 44.77 300 ARG B CA 1
ATOM 6529 C C . ARG B 1 244 ? -4.788 64.595 -66.309 1.00 43.90 300 ARG B C 1
ATOM 6530 O O . ARG B 1 244 ? -3.917 64.135 -67.023 1.00 48.44 300 ARG B O 1
ATOM 6538 N N . TRP B 1 245 ? -5.639 63.824 -65.638 1.00 42.11 301 TRP B N 1
ATOM 6539 C CA . TRP B 1 245 ? -5.487 62.373 -65.791 1.00 35.28 301 TRP B CA 1
ATOM 6540 C C . TRP B 1 245 ? -5.861 61.939 -67.200 1.00 36.48 301 TRP B C 1
ATOM 6541 O O . TRP B 1 245 ? -5.155 61.134 -67.825 1.00 38.47 301 TRP B O 1
ATOM 6552 N N . TRP B 1 246 ? -6.981 62.466 -67.688 1.00 33.30 302 TRP B N 1
ATOM 6553 C CA . TRP B 1 246 ? -7.486 62.139 -69.004 1.00 35.84 302 TRP B CA 1
ATOM 6554 C C . TRP B 1 246 ? -6.457 62.360 -70.085 1.00 36.63 302 TRP B C 1
ATOM 6555 O O . TRP B 1 246 ? -6.155 61.465 -70.856 1.00 33.94 302 TRP B O 1
ATOM 6566 N N . ARG B 1 247 ? -5.923 63.576 -70.118 1.00 44.22 303 ARG B N 1
ATOM 6567 C CA . ARG B 1 247 ? -4.915 63.982 -71.087 1.00 48.55 303 ARG B CA 1
ATOM 6568 C C . ARG B 1 247 ? -3.812 62.936 -71.190 1.00 48.32 303 ARG B C 1
ATOM 6569 O O . ARG B 1 247 ? -3.335 62.640 -72.276 1.00 52.43 303 ARG B O 1
ATOM 6577 N N . ASN B 1 248 ? -3.425 62.373 -70.049 1.00 53.86 304 ASN B N 1
ATOM 6578 C CA . ASN B 1 248 ? -2.391 61.354 -69.943 1.00 56.47 304 ASN B CA 1
ATOM 6579 C C . ASN B 1 248 ? -2.705 60.009 -70.582 1.00 57.21 304 ASN B C 1
ATOM 6580 O O . ASN B 1 248 ? -1.856 59.436 -71.267 1.00 61.45 304 ASN B O 1
ATOM 6585 N N . THR B 1 249 ? -3.914 59.502 -70.349 1.00 54.12 305 THR B N 1
ATOM 6586 C CA . THR B 1 249 ? -4.268 58.232 -70.930 1.00 49.85 305 THR B CA 1
ATOM 6587 C C . THR B 1 249 ? -3.919 58.350 -72.406 1.00 48.44 305 THR B C 1
ATOM 6588 O O . THR B 1 249 ? -3.389 57.426 -72.984 1.00 47.09 305 THR B O 1
ATOM 6592 N N . GLY B 1 250 ? -4.204 59.508 -72.997 1.00 49.93 306 GLY B N 1
ATOM 6593 C CA . GLY B 1 250 ? -3.948 59.806 -74.407 1.00 46.85 306 GLY B CA 1
ATOM 6594 C C . GLY B 1 250 ? -4.922 58.963 -75.200 1.00 45.35 306 GLY B C 1
ATOM 6595 O O . GLY B 1 250 ? -4.572 58.414 -76.214 1.00 45.10 306 GLY B O 1
ATOM 6596 N N . PHE B 1 251 ? -6.154 58.860 -74.713 1.00 45.72 307 PHE B N 1
ATOM 6597 C CA . PHE B 1 251 ? -7.160 58.068 -75.386 1.00 43.02 307 PHE B CA 1
ATOM 6598 C C . PHE B 1 251 ? -7.727 58.928 -76.485 1.00 49.53 307 PHE B C 1
ATOM 6599 O O . PHE B 1 251 ? -8.203 58.437 -77.497 1.00 51.71 307 PHE B O 1
ATOM 6607 N N . VAL B 1 252 ? -7.678 60.232 -76.248 1.00 54.93 308 VAL B N 1
ATOM 6608 C CA . VAL B 1 252 ? -8.189 61.177 -77.216 1.00 61.47 308 VAL B CA 1
ATOM 6609 C C . VAL B 1 252 ? -7.669 60.873 -78.614 1.00 61.71 308 VAL B C 1
ATOM 6610 O O . VAL B 1 252 ? -8.432 60.825 -79.580 1.00 62.44 308 VAL B O 1
ATOM 6614 N N . GLU B 1 253 ? -6.358 60.666 -78.697 1.00 62.11 309 GLU B N 1
ATOM 6615 C CA . GLU B 1 253 ? -5.638 60.361 -79.906 1.00 62.45 309 GLU B CA 1
ATOM 6616 C C . GLU B 1 253 ? -5.421 58.853 -80.051 1.00 58.81 309 GLU B C 1
ATOM 6617 O O . GLU B 1 253 ? -5.482 58.324 -81.158 1.00 62.39 309 GLU B O 1
ATOM 6623 N N . LYS B 1 254 ? -5.185 58.155 -78.944 1.00 53.38 310 LYS B N 1
ATOM 6624 C CA . LYS B 1 254 ? -4.965 56.740 -79.116 1.00 47.43 310 LYS B CA 1
ATOM 6625 C C . LYS B 1 254 ? -6.149 55.810 -78.979 1.00 49.43 310 LYS B C 1
ATOM 6626 O O . LYS B 1 254 ? -6.171 54.755 -79.579 1.00 52.48 310 LYS B O 1
ATOM 6632 N N . LEU B 1 255 ? -7.140 56.199 -78.192 1.00 53.65 311 LEU B N 1
ATOM 6633 C CA . LEU B 1 255 ? -8.232 55.268 -78.131 1.00 52.16 311 LEU B CA 1
ATOM 6634 C C . LEU B 1 255 ? -9.245 56.295 -78.566 1.00 56.68 311 LEU B C 1
ATOM 6635 O O . LEU B 1 255 ? -10.100 56.695 -77.778 1.00 61.44 311 LEU B O 1
ATOM 6640 N N . PRO B 1 256 ? -9.134 56.743 -79.819 1.00 59.53 312 PRO B N 1
ATOM 6641 C CA . PRO B 1 256 ? -10.076 57.744 -80.336 1.00 61.56 312 PRO B CA 1
ATOM 6642 C C . PRO B 1 256 ? -11.508 57.284 -80.105 1.00 65.26 312 PRO B C 1
ATOM 6643 O O . PRO B 1 256 ? -12.134 57.648 -79.090 1.00 70.98 312 PRO B O 1
ATOM 6647 N N . PHE B 1 257 ? -12.005 56.469 -81.037 1.00 59.44 313 PHE B N 1
ATOM 6648 C CA . PHE B 1 257 ? -13.334 55.852 -81.125 1.00 57.52 313 PHE B CA 1
ATOM 6649 C C . PHE B 1 257 ? -14.371 56.015 -80.013 1.00 59.42 313 PHE B C 1
ATOM 6650 O O . PHE B 1 257 ? -15.591 56.058 -80.279 1.00 60.17 313 PHE B O 1
ATOM 6658 N N . ALA B 1 258 ? -13.886 56.102 -78.777 1.00 56.37 314 ALA B N 1
ATOM 6659 C CA . ALA B 1 258 ? -14.687 56.275 -77.594 1.00 55.42 314 ALA B CA 1
ATOM 6660 C C . ALA B 1 258 ? -14.918 57.778 -77.457 1.00 53.37 314 ALA B C 1
ATOM 6661 O O . ALA B 1 258 ? -14.085 58.577 -77.904 1.00 51.01 314 ALA B O 1
ATOM 6663 N N . ARG B 1 259 ? -16.033 58.168 -76.840 1.00 49.10 315 ARG B N 1
ATOM 6664 C CA . ARG B 1 259 ? -16.247 59.596 -76.722 1.00 46.12 315 ARG B CA 1
ATOM 6665 C C . ARG B 1 259 ? -15.380 60.282 -75.694 1.00 45.45 315 ARG B C 1
ATOM 6666 O O . ARG B 1 259 ? -15.097 59.745 -74.630 1.00 48.76 315 ARG B O 1
ATOM 6674 N N . ASP B 1 260 ? -14.975 61.497 -76.035 1.00 45.60 316 ASP B N 1
ATOM 6675 C CA . ASP B 1 260 ? -14.156 62.238 -75.124 1.00 48.62 316 ASP B CA 1
ATOM 6676 C C . ASP B 1 260 ? -15.134 63.168 -74.406 1.00 48.61 316 ASP B C 1
ATOM 6677 O O . ASP B 1 260 ? -15.594 64.150 -74.982 1.00 52.61 316 ASP B O 1
ATOM 6682 N N . ARG B 1 261 ? -15.464 62.859 -73.158 1.00 42.94 317 ARG B N 1
ATOM 6683 C CA . ARG B 1 261 ? -16.381 63.780 -72.539 1.00 42.25 317 ARG B CA 1
ATOM 6684 C C . ARG B 1 261 ? -15.944 63.958 -71.092 1.00 44.78 317 ARG B C 1
ATOM 6685 O O . ARG B 1 261 ? -16.785 63.954 -70.184 1.00 49.79 317 ARG B O 1
ATOM 6693 N N . LEU B 1 262 ? -14.643 64.126 -70.865 1.00 39.39 318 LEU B N 1
ATOM 6694 C CA . LEU B 1 262 ? -14.345 64.257 -69.466 1.00 34.85 318 LEU B CA 1
ATOM 6695 C C . LEU B 1 262 ? -14.894 65.348 -68.551 1.00 37.29 318 LEU B C 1
ATOM 6696 O O . LEU B 1 262 ? -14.877 65.166 -67.337 1.00 46.48 318 LEU B O 1
ATOM 6701 N N . VAL B 1 263 ? -15.369 66.475 -69.075 1.00 34.23 319 VAL B N 1
ATOM 6702 C CA . VAL B 1 263 ? -15.841 67.318 -67.976 1.00 32.92 319 VAL B CA 1
ATOM 6703 C C . VAL B 1 263 ? -17.188 66.714 -67.577 1.00 33.61 319 VAL B C 1
ATOM 6704 O O . VAL B 1 263 ? -17.527 66.699 -66.410 1.00 39.03 319 VAL B O 1
ATOM 6708 N N . GLU B 1 264 ? -17.944 66.208 -68.549 1.00 35.24 320 GLU B N 1
ATOM 6709 C CA . GLU B 1 264 ? -19.250 65.602 -68.337 1.00 33.38 320 GLU B CA 1
ATOM 6710 C C . GLU B 1 264 ? -18.988 64.487 -67.332 1.00 35.98 320 GLU B C 1
ATOM 6711 O O . GLU B 1 264 ? -19.631 64.416 -66.282 1.00 36.82 320 GLU B O 1
ATOM 6717 N N . CYS B 1 265 ? -18.028 63.627 -67.653 1.00 35.32 321 CYS B N 1
ATOM 6718 C CA . CYS B 1 265 ? -17.653 62.524 -66.791 1.00 34.17 321 CYS B CA 1
ATOM 6719 C C . CYS B 1 265 ? -17.326 62.933 -65.368 1.00 37.39 321 CYS B C 1
ATOM 6720 O O . CYS B 1 265 ? -17.230 62.095 -64.468 1.00 38.95 321 CYS B O 1
ATOM 6723 N N . TYR B 1 266 ? -17.132 64.232 -65.183 1.00 34.60 322 TYR B N 1
ATOM 6724 C CA . TYR B 1 266 ? -16.819 64.675 -63.874 1.00 34.82 322 TYR B CA 1
ATOM 6725 C C . TYR B 1 266 ? -18.107 65.294 -63.359 1.00 36.55 322 TYR B C 1
ATOM 6726 O O . TYR B 1 266 ? -18.494 65.053 -62.226 1.00 43.82 322 TYR B O 1
ATOM 6735 N N . PHE B 1 267 ? -18.772 66.082 -64.198 1.00 35.25 323 PHE B N 1
ATOM 6736 C CA . PHE B 1 267 ? -19.998 66.735 -63.794 1.00 35.07 323 PHE B CA 1
ATOM 6737 C C . PHE B 1 267 ? -20.948 65.800 -63.084 1.00 35.93 323 PHE B C 1
ATOM 6738 O O . PHE B 1 267 ? -21.641 66.188 -62.143 1.00 37.92 323 PHE B O 1
ATOM 6746 N N . TRP B 1 268 ? -20.976 64.562 -63.562 1.00 35.34 324 TRP B N 1
ATOM 6747 C CA . TRP B 1 268 ? -21.826 63.573 -62.972 1.00 30.60 324 TRP B CA 1
ATOM 6748 C C . TRP B 1 268 ? -21.655 63.607 -61.459 1.00 31.69 324 TRP B C 1
ATOM 6749 O O . TRP B 1 268 ? -22.622 63.789 -60.726 1.00 32.30 324 TRP B O 1
ATOM 6760 N N . ASN B 1 269 ? -20.410 63.432 -61.012 1.00 28.79 325 ASN B N 1
ATOM 6761 C CA . ASN B 1 269 ? -19.882 63.398 -59.652 1.00 27.75 325 ASN B CA 1
ATOM 6762 C C . ASN B 1 269 ? -20.136 64.703 -58.948 1.00 26.27 325 ASN B C 1
ATOM 6763 O O . ASN B 1 269 ? -19.733 64.882 -57.815 1.00 28.57 325 ASN B O 1
ATOM 6768 N N . THR B 1 270 ? -20.794 65.620 -59.639 1.00 28.00 326 THR B N 1
ATOM 6769 C CA . THR B 1 270 ? -21.047 66.857 -58.970 1.00 29.78 326 THR B CA 1
ATOM 6770 C C . THR B 1 270 ? -22.361 66.661 -58.201 1.00 35.53 326 THR B C 1
ATOM 6771 O O . THR B 1 270 ? -22.674 67.417 -57.267 1.00 38.49 326 THR B O 1
ATOM 6775 N N . GLY B 1 271 ? -23.122 65.644 -58.594 1.00 37.14 327 GLY B N 1
ATOM 6776 C CA . GLY B 1 271 ? -24.404 65.286 -57.987 1.00 36.69 327 GLY B CA 1
ATOM 6777 C C . GLY B 1 271 ? -24.151 64.054 -57.102 1.00 37.22 327 GLY B C 1
ATOM 6778 O O . GLY B 1 271 ? -24.420 64.073 -55.916 1.00 38.15 327 GLY B O 1
ATOM 6779 N N . ILE B 1 272 ? -23.620 62.989 -57.693 1.00 35.13 328 ILE B N 1
ATOM 6780 C CA . ILE B 1 272 ? -23.391 61.827 -56.876 1.00 31.67 328 ILE B CA 1
ATOM 6781 C C . ILE B 1 272 ? -22.698 62.087 -55.540 1.00 35.11 328 ILE B C 1
ATOM 6782 O O . ILE B 1 272 ? -23.073 61.521 -54.528 1.00 43.10 328 ILE B O 1
ATOM 6787 N N . ILE B 1 273 ? -21.693 62.949 -55.531 1.00 34.33 329 ILE B N 1
ATOM 6788 C CA . ILE B 1 273 ? -21.090 63.143 -54.255 1.00 33.69 329 ILE B CA 1
ATOM 6789 C C . ILE B 1 273 ? -21.281 64.578 -53.783 1.00 39.56 329 ILE B C 1
ATOM 6790 O O . ILE B 1 273 ? -20.377 65.414 -53.948 1.00 43.63 329 ILE B O 1
ATOM 6795 N N . GLU B 1 274 ? -22.446 64.867 -53.204 1.00 39.73 330 GLU B N 1
ATOM 6796 C CA . GLU B 1 274 ? -22.769 66.224 -52.689 1.00 43.02 330 GLU B CA 1
ATOM 6797 C C . GLU B 1 274 ? -21.995 66.674 -51.440 1.00 42.80 330 GLU B C 1
ATOM 6798 O O . GLU B 1 274 ? -21.824 67.885 -51.209 1.00 47.83 330 GLU B O 1
ATOM 6804 N N . PRO B 1 275 ? -21.506 65.827 -50.525 1.00 36.07 331 PRO B N 1
ATOM 6805 C CA . PRO B 1 275 ? -20.779 66.381 -49.387 1.00 36.80 331 PRO B CA 1
ATOM 6806 C C . PRO B 1 275 ? -19.390 66.839 -49.843 1.00 37.93 331 PRO B C 1
ATOM 6807 O O . PRO B 1 275 ? -18.538 66.027 -50.206 1.00 43.81 331 PRO B O 1
ATOM 6811 N N . ARG B 1 276 ? -19.180 68.150 -49.829 1.00 34.30 332 ARG B N 1
ATOM 6812 C CA . ARG B 1 276 ? -17.930 68.688 -50.263 1.00 33.97 332 ARG B CA 1
ATOM 6813 C C . ARG B 1 276 ? -16.638 68.060 -49.804 1.00 31.09 332 ARG B C 1
ATOM 6814 O O . ARG B 1 276 ? -15.630 68.062 -50.518 1.00 31.51 332 ARG B O 1
ATOM 6822 N N . GLN B 1 277 ? -16.678 67.530 -48.595 1.00 23.66 333 GLN B N 1
ATOM 6823 C CA . GLN B 1 277 ? -15.438 66.967 -48.226 1.00 29.54 333 GLN B CA 1
ATOM 6824 C C . GLN B 1 277 ? -14.933 65.797 -49.051 1.00 30.05 333 GLN B C 1
ATOM 6825 O O . GLN B 1 277 ? -13.759 65.466 -48.943 1.00 34.67 333 GLN B O 1
ATOM 6831 N N . HIS B 1 278 ? -15.786 65.163 -49.863 1.00 27.83 334 HIS B N 1
ATOM 6832 C CA . HIS B 1 278 ? -15.303 64.013 -50.667 1.00 24.64 334 HIS B CA 1
ATOM 6833 C C . HIS B 1 278 ? -14.858 64.673 -51.932 1.00 26.42 334 HIS B C 1
ATOM 6834 O O . HIS B 1 278 ? -15.603 64.775 -52.871 1.00 25.75 334 HIS B O 1
ATOM 6841 N N . ALA B 1 279 ? -13.612 65.127 -51.918 1.00 29.66 335 ALA B N 1
ATOM 6842 C CA . ALA B 1 279 ? -13.022 65.779 -53.018 1.00 30.43 335 ALA B CA 1
ATOM 6843 C C . ALA B 1 279 ? -12.420 64.694 -53.900 1.00 36.18 335 ALA B C 1
ATOM 6844 O O . ALA B 1 279 ? -12.658 64.669 -55.108 1.00 44.03 335 ALA B O 1
ATOM 6846 N N . SER B 1 280 ? -11.643 63.796 -53.302 1.00 35.45 336 SER B N 1
ATOM 6847 C CA . SER B 1 280 ? -11.040 62.722 -54.070 1.00 34.72 336 SER B CA 1
ATOM 6848 C C . SER B 1 280 ? -12.107 61.809 -54.661 1.00 36.83 336 SER B C 1
ATOM 6849 O O . SER B 1 280 ? -12.015 61.418 -55.810 1.00 40.90 336 SER B O 1
ATOM 6852 N N . ALA B 1 281 ? -13.117 61.468 -53.866 1.00 38.71 337 ALA B N 1
ATOM 6853 C CA . ALA B 1 281 ? -14.164 60.599 -54.369 1.00 34.75 337 ALA B CA 1
ATOM 6854 C C . ALA B 1 281 ? -14.662 61.113 -55.714 1.00 34.99 337 ALA B C 1
ATOM 6855 O O . ALA B 1 281 ? -15.002 60.320 -56.568 1.00 40.18 337 ALA B O 1
ATOM 6857 N N . ARG B 1 282 ? -14.702 62.433 -55.899 1.00 34.99 338 ARG B N 1
ATOM 6858 C CA . ARG B 1 282 ? -15.143 63.109 -57.125 1.00 31.23 338 ARG B CA 1
ATOM 6859 C C . ARG B 1 282 ? -13.995 63.169 -58.131 1.00 33.72 338 ARG B C 1
ATOM 6860 O O . ARG B 1 282 ? -14.233 63.023 -59.336 1.00 42.98 338 ARG B O 1
ATOM 6868 N N . ILE B 1 283 ? -12.758 63.377 -57.676 1.00 32.20 339 ILE B N 1
ATOM 6869 C CA . ILE B 1 283 ? -11.667 63.392 -58.687 1.00 24.67 339 ILE B CA 1
ATOM 6870 C C . ILE B 1 283 ? -11.590 61.976 -59.228 1.00 25.88 339 ILE B C 1
ATOM 6871 O O . ILE B 1 283 ? -11.766 61.739 -60.424 1.00 29.81 339 ILE B O 1
ATOM 6876 N N . MET B 1 284 ? -11.300 61.042 -58.325 1.00 27.70 340 MET B N 1
ATOM 6877 C CA . MET B 1 284 ? -11.203 59.646 -58.705 1.00 29.29 340 MET B CA 1
ATOM 6878 C C . MET B 1 284 ? -12.410 59.349 -59.592 1.00 28.38 340 MET B C 1
ATOM 6879 O O . MET B 1 284 ? -12.271 58.750 -60.647 1.00 29.97 340 MET B O 1
ATOM 6884 N N . MET B 1 285 ? -13.589 59.791 -59.169 1.00 30.59 341 MET B N 1
ATOM 6885 C CA . MET B 1 285 ? -14.712 59.485 -60.023 1.00 33.59 341 MET B CA 1
ATOM 6886 C C . MET B 1 285 ? -14.819 60.115 -61.409 1.00 34.64 341 MET B C 1
ATOM 6887 O O . MET B 1 285 ? -15.628 59.677 -62.219 1.00 35.91 341 MET B O 1
ATOM 6892 N N . GLY B 1 286 ? -14.026 61.146 -61.684 1.00 34.39 342 GLY B N 1
ATOM 6893 C CA . GLY B 1 286 ? -13.999 61.810 -62.979 1.00 31.14 342 GLY B CA 1
ATOM 6894 C C . GLY B 1 286 ? -13.329 60.697 -63.818 1.00 31.84 342 GLY B C 1
ATOM 6895 O O . GLY B 1 286 ? -13.868 60.265 -64.859 1.00 35.62 342 GLY B O 1
ATOM 6896 N N . LYS B 1 287 ? -12.176 60.217 -63.347 1.00 30.72 343 LYS B N 1
ATOM 6897 C CA . LYS B 1 287 ? -11.405 59.162 -64.043 1.00 29.14 343 LYS B CA 1
ATOM 6898 C C . LYS B 1 287 ? -12.121 57.834 -64.185 1.00 30.34 343 LYS B C 1
ATOM 6899 O O . LYS B 1 287 ? -11.944 57.112 -65.197 1.00 35.63 343 LYS B O 1
ATOM 6905 N N . VAL B 1 288 ? -12.930 57.509 -63.181 1.00 28.12 344 VAL B N 1
ATOM 6906 C CA . VAL B 1 288 ? -13.639 56.268 -63.263 1.00 23.19 344 VAL B CA 1
ATOM 6907 C C . VAL B 1 288 ? -14.675 56.388 -64.365 1.00 28.59 344 VAL B C 1
ATOM 6908 O O . VAL B 1 288 ? -14.635 55.648 -65.337 1.00 29.27 344 VAL B O 1
ATOM 6912 N N . ASN B 1 289 ? -15.605 57.324 -64.207 1.00 34.52 345 ASN B N 1
ATOM 6913 C CA . ASN B 1 289 ? -16.631 57.511 -65.239 1.00 35.74 345 ASN B CA 1
ATOM 6914 C C . ASN B 1 289 ? -15.963 57.524 -66.605 1.00 43.05 345 ASN B C 1
ATOM 6915 O O . ASN B 1 289 ? -16.566 57.064 -67.590 1.00 49.51 345 ASN B O 1
ATOM 6920 N N . ALA B 1 290 ? -14.735 58.048 -66.682 1.00 44.11 346 ALA B N 1
ATOM 6921 C CA . ALA B 1 290 ? -14.085 58.048 -68.026 1.00 40.65 346 ALA B CA 1
ATOM 6922 C C . ALA B 1 290 ? -13.762 56.624 -68.485 1.00 35.32 346 ALA B C 1
ATOM 6923 O O . ALA B 1 290 ? -14.211 56.199 -69.562 1.00 33.35 346 ALA B O 1
ATOM 6925 N N . LEU B 1 291 ? -12.990 55.892 -67.684 1.00 27.41 347 LEU B N 1
ATOM 6926 C CA . LEU B 1 291 ? -12.713 54.541 -68.156 1.00 29.01 347 LEU B CA 1
ATOM 6927 C C . LEU B 1 291 ? -14.019 53.844 -68.518 1.00 32.83 347 LEU B C 1
ATOM 6928 O O . LEU B 1 291 ? -14.085 53.108 -69.494 1.00 37.61 347 LEU B O 1
ATOM 6933 N N . ILE B 1 292 ? -15.063 54.081 -67.732 1.00 35.68 348 ILE B N 1
ATOM 6934 C CA . ILE B 1 292 ? -16.310 53.406 -68.075 1.00 36.10 348 ILE B CA 1
ATOM 6935 C C . ILE B 1 292 ? -16.805 53.764 -69.455 1.00 31.84 348 ILE B C 1
ATOM 6936 O O . ILE B 1 292 ? -17.176 52.916 -70.225 1.00 32.57 348 ILE B O 1
ATOM 6941 N N . THR B 1 293 ? -16.824 55.059 -69.722 1.00 26.72 349 THR B N 1
ATOM 6942 C CA . THR B 1 293 ? -17.270 55.483 -70.977 1.00 25.63 349 THR B CA 1
ATOM 6943 C C . THR B 1 293 ? -16.501 54.743 -72.052 1.00 27.35 349 THR B C 1
ATOM 6944 O O . THR B 1 293 ? -17.084 54.101 -72.925 1.00 21.66 349 THR B O 1
ATOM 6948 N N . VAL B 1 294 ? -15.181 54.839 -71.965 1.00 27.34 350 VAL B N 1
ATOM 6949 C CA . VAL B 1 294 ? -14.367 54.170 -72.954 1.00 27.14 350 VAL B CA 1
ATOM 6950 C C . VAL B 1 294 ? -14.566 52.679 -73.139 1.00 26.98 350 VAL B C 1
ATOM 6951 O O . VAL B 1 294 ? -14.901 52.236 -74.209 1.00 26.50 350 VAL B O 1
ATOM 6955 N N . ILE B 1 295 ? -14.334 51.918 -72.075 1.00 30.42 351 ILE B N 1
ATOM 6956 C CA . ILE B 1 295 ? -14.456 50.487 -72.076 1.00 29.48 351 ILE B CA 1
ATOM 6957 C C . ILE B 1 295 ? -15.831 50.190 -72.628 1.00 32.44 351 ILE B C 1
ATOM 6958 O O . ILE B 1 295 ? -16.048 49.203 -73.342 1.00 43.48 351 ILE B O 1
ATOM 6963 N N . ASP B 1 296 ? -16.758 51.071 -72.299 1.00 33.25 352 ASP B N 1
ATOM 6964 C CA . ASP B 1 296 ? -18.012 50.769 -72.836 1.00 34.85 352 ASP B CA 1
ATOM 6965 C C . ASP B 1 296 ? -17.920 50.898 -74.362 1.00 33.32 352 ASP B C 1
ATOM 6966 O O . ASP B 1 296 ? -18.375 49.998 -75.083 1.00 39.02 352 ASP B O 1
ATOM 6971 N N . ASP B 1 297 ? -17.331 51.979 -74.868 1.00 26.98 353 ASP B N 1
ATOM 6972 C CA . ASP B 1 297 ? -17.243 52.099 -76.318 1.00 25.87 353 ASP B CA 1
ATOM 6973 C C . ASP B 1 297 ? -16.588 50.877 -76.953 1.00 30.08 353 ASP B C 1
ATOM 6974 O O . ASP B 1 297 ? -17.083 50.321 -77.932 1.00 31.57 353 ASP B O 1
ATOM 6979 N N . ILE B 1 298 ? -15.464 50.468 -76.380 1.00 27.06 354 ILE B N 1
ATOM 6980 C CA . ILE B 1 298 ? -14.700 49.349 -76.808 1.00 28.08 354 ILE B CA 1
ATOM 6981 C C . ILE B 1 298 ? -15.649 48.168 -76.961 1.00 32.50 354 ILE B C 1
ATOM 6982 O O . ILE B 1 298 ? -15.485 47.336 -77.865 1.00 36.24 354 ILE B O 1
ATOM 6987 N N . TYR B 1 299 ? -16.632 48.085 -76.066 1.00 33.94 355 TYR B N 1
ATOM 6988 C CA . TYR B 1 299 ? -17.512 46.936 -76.249 1.00 31.99 355 TYR B CA 1
ATOM 6989 C C . TYR B 1 299 ? -18.641 47.163 -77.249 1.00 35.83 355 TYR B C 1
ATOM 6990 O O . TYR B 1 299 ? -18.774 46.412 -78.218 1.00 36.39 355 TYR B O 1
ATOM 6999 N N . ASP B 1 300 ? -19.448 48.193 -77.036 1.00 39.20 356 ASP B N 1
ATOM 7000 C CA . ASP B 1 300 ? -20.472 48.305 -78.048 1.00 48.16 356 ASP B CA 1
ATOM 7001 C C . ASP B 1 300 ? -20.157 49.039 -79.345 1.00 51.83 356 ASP B C 1
ATOM 7002 O O . ASP B 1 300 ? -21.063 49.599 -79.962 1.00 53.94 356 ASP B O 1
ATOM 7007 N N . VAL B 1 301 ? -18.899 49.028 -79.779 1.00 54.34 357 VAL B N 1
ATOM 7008 C CA . VAL B 1 301 ? -18.666 49.775 -81.001 1.00 52.39 357 VAL B CA 1
ATOM 7009 C C . VAL B 1 301 ? -17.370 49.502 -81.755 1.00 50.63 357 VAL B C 1
ATOM 7010 O O . VAL B 1 301 ? -17.372 49.350 -82.972 1.00 53.19 357 VAL B O 1
ATOM 7014 N N . TYR B 1 302 ? -16.263 49.433 -81.032 1.00 47.44 358 TYR B N 1
ATOM 7015 C CA . TYR B 1 302 ? -15.117 49.209 -81.842 1.00 46.48 358 TYR B CA 1
ATOM 7016 C C . TYR B 1 302 ? -14.856 47.718 -81.848 1.00 45.88 358 TYR B C 1
ATOM 7017 O O . TYR B 1 302 ? -14.992 47.064 -82.869 1.00 47.06 358 TYR B O 1
ATOM 7026 N N . GLY B 1 303 ? -14.493 47.195 -80.684 1.00 46.47 359 GLY B N 1
ATOM 7027 C CA . GLY B 1 303 ? -14.193 45.784 -80.465 1.00 46.66 359 GLY B CA 1
ATOM 7028 C C . GLY B 1 303 ? -15.068 44.771 -81.185 1.00 49.19 359 GLY B C 1
ATOM 7029 O O . GLY B 1 303 ? -16.283 44.945 -81.332 1.00 49.16 359 GLY B O 1
ATOM 7030 N N . THR B 1 304 ? -14.433 43.695 -81.629 1.00 51.05 360 THR B N 1
ATOM 7031 C CA . THR B 1 304 ? -14.972 42.566 -82.342 1.00 54.35 360 THR B CA 1
ATOM 7032 C C . THR B 1 304 ? -15.442 41.544 -81.304 1.00 57.39 360 THR B C 1
ATOM 7033 O O . THR B 1 304 ? -15.255 41.763 -80.102 1.00 60.58 360 THR B O 1
ATOM 7037 N N . LEU B 1 305 ? -16.047 40.438 -81.740 1.00 57.44 361 LEU B N 1
ATOM 7038 C CA . LEU B 1 305 ? -16.477 39.466 -80.722 1.00 56.88 361 LEU B CA 1
ATOM 7039 C C . LEU B 1 305 ? -15.263 38.703 -80.217 1.00 59.70 361 LEU B C 1
ATOM 7040 O O . LEU B 1 305 ? -15.198 38.370 -79.041 1.00 63.96 361 LEU B O 1
ATOM 7045 N N . GLU B 1 306 ? -14.306 38.414 -81.096 1.00 61.87 362 GLU B N 1
ATOM 7046 C CA . GLU B 1 306 ? -13.186 37.708 -80.535 1.00 59.26 362 GLU B CA 1
ATOM 7047 C C . GLU B 1 306 ? -12.442 38.733 -79.691 1.00 55.05 362 GLU B C 1
ATOM 7048 O O . GLU B 1 306 ? -12.108 38.469 -78.540 1.00 58.10 362 GLU B O 1
ATOM 7054 N N . GLU B 1 307 ? -12.196 39.907 -80.259 1.00 47.24 363 GLU B N 1
ATOM 7055 C CA . GLU B 1 307 ? -11.498 40.900 -79.478 1.00 45.88 363 GLU B CA 1
ATOM 7056 C C . GLU B 1 307 ? -12.137 41.246 -78.130 1.00 47.18 363 GLU B C 1
ATOM 7057 O O . GLU B 1 307 ? -11.457 41.762 -77.244 1.00 49.87 363 GLU B O 1
ATOM 7063 N N . LEU B 1 308 ? -13.432 40.978 -77.966 1.00 44.98 364 LEU B N 1
ATOM 7064 C CA . LEU B 1 308 ? -13.998 41.329 -76.677 1.00 37.41 364 LEU B CA 1
ATOM 7065 C C . LEU B 1 308 ? -13.982 40.152 -75.724 1.00 37.42 364 LEU B C 1
ATOM 7066 O O . LEU B 1 308 ? -13.732 40.329 -74.539 1.00 34.94 364 LEU B O 1
ATOM 7071 N N . GLU B 1 309 ? -14.228 38.952 -76.248 1.00 37.17 365 GLU B N 1
ATOM 7072 C CA . GLU B 1 309 ? -14.227 37.716 -75.465 1.00 37.20 365 GLU B CA 1
ATOM 7073 C C . GLU B 1 309 ? -12.836 37.753 -74.864 1.00 39.87 365 GLU B C 1
ATOM 7074 O O . GLU B 1 309 ? -12.621 37.338 -73.721 1.00 44.42 365 GLU B O 1
ATOM 7080 N N . GLN B 1 310 ? -11.893 38.261 -75.652 1.00 46.57 366 GLN B N 1
ATOM 7081 C CA . GLN B 1 310 ? -10.524 38.343 -75.157 1.00 54.61 366 GLN B CA 1
ATOM 7082 C C . GLN B 1 310 ? -10.350 39.391 -74.060 1.00 55.52 366 GLN B C 1
ATOM 7083 O O . GLN B 1 310 ? -9.835 39.070 -72.974 1.00 55.62 366 GLN B O 1
ATOM 7089 N N . PHE B 1 311 ? -10.764 40.632 -74.332 1.00 50.35 367 PHE B N 1
ATOM 7090 C CA . PHE B 1 311 ? -10.626 41.688 -73.334 1.00 44.37 367 PHE B CA 1
ATOM 7091 C C . PHE B 1 311 ? -11.304 41.130 -72.096 1.00 47.01 367 PHE B C 1
ATOM 7092 O O . PHE B 1 311 ? -10.653 40.849 -71.088 1.00 45.46 367 PHE B O 1
ATOM 7100 N N . THR B 1 312 ? -12.621 40.969 -72.195 1.00 43.11 368 THR B N 1
ATOM 7101 C CA . THR B 1 312 ? -13.412 40.446 -71.139 1.00 37.50 368 THR B CA 1
ATOM 7102 C C . THR B 1 312 ? -12.603 39.491 -70.292 1.00 41.36 368 THR B C 1
ATOM 7103 O O . THR B 1 312 ? -12.395 39.744 -68.972 1.00 49.08 368 THR B O 1
ATOM 7107 N N . ASP B 1 313 ? -12.137 38.436 -71.002 1.00 43.17 369 ASP B N 1
ATOM 7108 C CA . ASP B 1 313 ? -11.367 37.514 -70.184 1.00 46.65 369 ASP B CA 1
ATOM 7109 C C . ASP B 1 313 ? -10.082 37.890 -69.437 1.00 47.58 369 ASP B C 1
ATOM 7110 O O . ASP B 1 313 ? -9.993 37.749 -68.217 1.00 47.01 369 ASP B O 1
ATOM 7115 N N . LEU B 1 314 ? -9.076 38.355 -70.168 1.00 49.42 370 LEU B N 1
ATOM 7116 C CA . LEU B 1 314 ? -7.821 38.738 -69.523 1.00 41.53 370 LEU B CA 1
ATOM 7117 C C . LEU B 1 314 ? -8.063 39.626 -68.308 1.00 39.72 370 LEU B C 1
ATOM 7118 O O . LEU B 1 314 ? -7.373 39.486 -67.305 1.00 40.96 370 LEU B O 1
ATOM 7123 N N . ILE B 1 315 ? -9.036 40.534 -68.396 1.00 35.26 371 ILE B N 1
ATOM 7124 C CA . ILE B 1 315 ? -9.265 41.378 -67.250 1.00 31.33 371 ILE B CA 1
ATOM 7125 C C . ILE B 1 315 ? -9.811 40.449 -66.179 1.00 32.36 371 ILE B C 1
ATOM 7126 O O . ILE B 1 315 ? -9.445 40.540 -65.003 1.00 30.97 371 ILE B O 1
ATOM 7131 N N . ARG B 1 316 ? -10.694 39.557 -66.604 1.00 25.35 372 ARG B N 1
ATOM 7132 C CA . ARG B 1 316 ? -11.208 38.689 -65.610 1.00 32.27 372 ARG B CA 1
ATOM 7133 C C . ARG B 1 316 ? -10.091 37.945 -64.898 1.00 33.00 372 ARG B C 1
ATOM 7134 O O . ARG B 1 316 ? -10.125 37.792 -63.691 1.00 38.45 372 ARG B O 1
ATOM 7142 N N . ARG B 1 317 ? -9.100 37.484 -65.652 1.00 35.37 373 ARG B N 1
ATOM 7143 C CA . ARG B 1 317 ? -8.023 36.765 -65.007 1.00 33.21 373 ARG B CA 1
ATOM 7144 C C . ARG B 1 317 ? -6.981 37.768 -64.588 1.00 35.00 373 ARG B C 1
ATOM 7145 O O . ARG B 1 317 ? -5.983 37.417 -63.988 1.00 37.28 373 ARG B O 1
ATOM 7153 N N . TRP B 1 318 ? -7.225 39.019 -64.949 1.00 35.94 374 TRP B N 1
ATOM 7154 C CA . TRP B 1 318 ? -6.362 40.123 -64.653 1.00 37.75 374 TRP B CA 1
ATOM 7155 C C . TRP B 1 318 ? -4.851 39.963 -64.676 1.00 39.01 374 TRP B C 1
ATOM 7156 O O . TRP B 1 318 ? -4.217 39.828 -63.618 1.00 38.55 374 TRP B O 1
ATOM 7167 N N . ASP B 1 319 ? -4.269 39.975 -65.872 1.00 42.53 375 ASP B N 1
ATOM 7168 C CA . ASP B 1 319 ? -2.816 39.854 -65.884 1.00 47.55 375 ASP B CA 1
ATOM 7169 C C . ASP B 1 319 ? -2.108 40.536 -67.043 1.00 50.07 375 ASP B C 1
ATOM 7170 O O . ASP B 1 319 ? -2.305 40.203 -68.225 1.00 45.82 375 ASP B O 1
ATOM 7175 N N . ILE B 1 320 ? -1.268 41.493 -66.657 1.00 48.26 376 ILE B N 1
ATOM 7176 C CA . ILE B 1 320 ? -0.428 42.349 -67.441 1.00 50.20 376 ILE B CA 1
ATOM 7177 C C . ILE B 1 320 ? 0.788 41.648 -68.048 1.00 52.44 376 ILE B C 1
ATOM 7178 O O . ILE B 1 320 ? 1.810 42.290 -68.398 1.00 51.43 376 ILE B O 1
ATOM 7183 N N . ASN B 1 321 ? 0.683 40.330 -68.171 1.00 54.07 377 ASN B N 1
ATOM 7184 C CA . ASN B 1 321 ? 1.814 39.622 -68.746 1.00 56.91 377 ASN B CA 1
ATOM 7185 C C . ASN B 1 321 ? 1.248 39.294 -70.120 1.00 59.34 377 ASN B C 1
ATOM 7186 O O . ASN B 1 321 ? 1.874 39.572 -71.154 1.00 64.44 377 ASN B O 1
ATOM 7191 N N . SER B 1 322 ? 0.051 38.720 -70.126 1.00 54.88 378 SER B N 1
ATOM 7192 C CA . SER B 1 322 ? -0.513 38.409 -71.398 1.00 48.29 378 SER B CA 1
ATOM 7193 C C . SER B 1 322 ? -1.119 39.707 -71.895 1.00 44.63 378 SER B C 1
ATOM 7194 O O . SER B 1 322 ? -1.955 39.694 -72.781 1.00 43.09 378 SER B O 1
ATOM 7197 N N . ILE B 1 323 ? -0.698 40.827 -71.312 1.00 43.68 379 ILE B N 1
ATOM 7198 C CA . ILE B 1 323 ? -1.248 42.102 -71.755 1.00 41.16 379 ILE B CA 1
ATOM 7199 C C . ILE B 1 323 ? -0.717 42.165 -73.169 1.00 43.07 379 ILE B C 1
ATOM 7200 O O . ILE B 1 323 ? -1.269 42.831 -74.025 1.00 39.41 379 ILE B O 1
ATOM 7205 N N . ASP B 1 324 ? 0.373 41.437 -73.384 1.00 51.00 380 ASP B N 1
ATOM 7206 C CA . ASP B 1 324 ? 1.022 41.375 -74.656 1.00 53.21 380 ASP B CA 1
ATOM 7207 C C . ASP B 1 324 ? 0.226 40.782 -75.794 1.00 51.97 380 ASP B C 1
ATOM 7208 O O . ASP B 1 324 ? 0.664 40.839 -76.925 1.00 54.17 380 ASP B O 1
ATOM 7213 N N . GLN B 1 325 ? -0.938 40.209 -75.504 1.00 49.76 381 GLN B N 1
ATOM 7214 C CA . GLN B 1 325 ? -1.570 39.721 -76.685 1.00 48.26 381 GLN B CA 1
ATOM 7215 C C . GLN B 1 325 ? -2.919 40.334 -76.984 1.00 46.17 381 GLN B C 1
ATOM 7216 O O . GLN B 1 325 ? -3.719 39.733 -77.693 1.00 52.75 381 GLN B O 1
ATOM 7222 N N . LEU B 1 326 ? -3.190 41.521 -76.450 1.00 40.70 382 LEU B N 1
ATOM 7223 C CA . LEU B 1 326 ? -4.509 41.991 -76.842 1.00 32.02 382 LEU B CA 1
ATOM 7224 C C . LEU B 1 326 ? -4.175 43.020 -77.915 1.00 28.65 382 LEU B C 1
ATOM 7225 O O . LEU B 1 326 ? -3.009 43.375 -78.110 1.00 24.25 382 LEU B O 1
ATOM 7230 N N . PRO B 1 327 ? -5.176 43.494 -78.644 1.00 25.59 383 PRO B N 1
ATOM 7231 C CA . 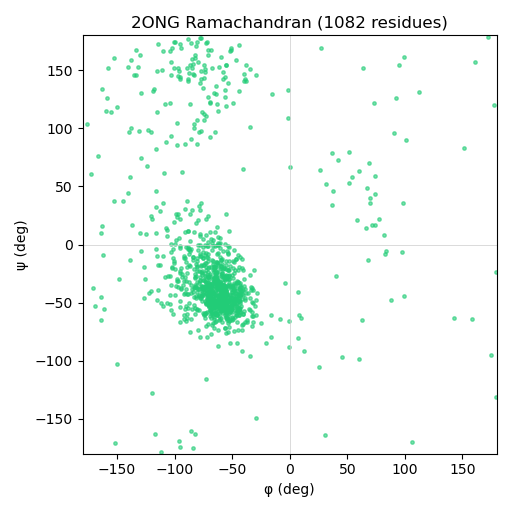PRO B 1 327 ? -4.959 44.482 -79.669 1.00 28.11 383 PRO B CA 1
ATOM 7232 C C . PRO B 1 327 ? -4.300 45.716 -79.028 1.00 35.32 383 PRO B C 1
ATOM 7233 O O . PRO B 1 327 ? -4.633 46.074 -77.903 1.00 38.60 383 PRO B O 1
ATOM 7237 N N . ASP B 1 328 ? -3.373 46.367 -79.725 1.00 41.92 384 ASP B N 1
ATOM 7238 C CA . ASP B 1 328 ? -2.736 47.498 -79.103 1.00 43.72 384 ASP B CA 1
ATOM 7239 C C . ASP B 1 328 ? -3.685 48.469 -78.391 1.00 44.01 384 ASP B C 1
ATOM 7240 O O . ASP B 1 328 ? -3.327 49.065 -77.354 1.00 38.90 384 ASP B O 1
ATOM 7245 N N . TYR B 1 329 ? -4.900 48.609 -78.918 1.00 43.96 385 TYR B N 1
ATOM 7246 C CA . TYR B 1 329 ? -5.804 49.537 -78.243 1.00 42.00 385 TYR B CA 1
ATOM 7247 C C . TYR B 1 329 ? -6.410 48.947 -76.982 1.00 42.98 385 TYR B C 1
ATOM 7248 O O . TYR B 1 329 ? -7.040 49.652 -76.214 1.00 45.46 385 TYR B O 1
ATOM 7257 N N . MET B 1 330 ? -6.218 47.650 -76.775 1.00 43.96 386 MET B N 1
ATOM 7258 C CA . MET B 1 330 ? -6.764 47.052 -75.591 1.00 40.98 386 MET B CA 1
ATOM 7259 C C . MET B 1 330 ? -5.599 46.785 -74.662 1.00 42.02 386 MET B C 1
ATOM 7260 O O . MET B 1 330 ? -5.771 46.138 -73.643 1.00 50.64 386 MET B O 1
ATOM 7265 N N . GLN B 1 331 ? -4.410 47.263 -75.015 1.00 39.73 387 GLN B N 1
ATOM 7266 C CA . GLN B 1 331 ? -3.340 46.998 -74.074 1.00 33.34 387 GLN B CA 1
ATOM 7267 C C . GLN B 1 331 ? -3.358 48.360 -73.406 1.00 30.22 387 GLN B C 1
ATOM 7268 O O . GLN B 1 331 ? -3.288 48.476 -72.201 1.00 23.04 387 GLN B O 1
ATOM 7274 N N . LEU B 1 332 ? -3.457 49.393 -74.229 1.00 29.96 388 LEU B N 1
ATOM 7275 C CA . LEU B 1 332 ? -3.469 50.617 -73.556 1.00 31.29 388 LEU B CA 1
ATOM 7276 C C . LEU B 1 332 ? -4.639 50.719 -72.595 1.00 38.20 388 LEU B C 1
ATOM 7277 O O . LEU B 1 332 ? -4.457 51.147 -71.456 1.00 48.40 388 LEU B O 1
ATOM 7282 N N . CYS B 1 333 ? -5.833 50.317 -73.025 1.00 40.86 389 CYS B N 1
ATOM 7283 C CA . CYS B 1 333 ? -6.951 50.442 -72.085 1.00 38.83 389 CYS B CA 1
ATOM 7284 C C . CYS B 1 333 ? -6.822 49.518 -70.880 1.00 41.96 389 CYS B C 1
ATOM 7285 O O . CYS B 1 333 ? -7.102 49.925 -69.753 1.00 45.81 389 CYS B O 1
ATOM 7288 N N . PHE B 1 334 ? -6.396 48.279 -71.100 1.00 37.40 390 PHE B N 1
ATOM 7289 C CA . PHE B 1 334 ? -6.334 47.531 -69.892 1.00 28.92 390 PHE B CA 1
ATOM 7290 C C . PHE B 1 334 ? -5.222 48.022 -68.974 1.00 31.15 390 PHE B C 1
ATOM 7291 O O . PHE B 1 334 ? -5.423 48.101 -67.796 1.00 37.25 390 PHE B O 1
ATOM 7299 N N . LEU B 1 335 ? -4.055 48.364 -69.505 1.00 29.86 391 LEU B N 1
ATOM 7300 C CA . LEU B 1 335 ? -3.046 48.828 -68.566 1.00 29.14 391 LEU B CA 1
ATOM 7301 C C . LEU B 1 335 ? -3.398 50.137 -67.861 1.00 32.66 391 LEU B C 1
ATOM 7302 O O . LEU B 1 335 ? -3.134 50.289 -66.660 1.00 37.18 391 LEU B O 1
ATOM 7307 N N . ALA B 1 336 ? -3.982 51.087 -68.582 1.00 27.54 392 ALA B N 1
ATOM 7308 C CA . ALA B 1 336 ? -4.242 52.260 -67.776 1.00 27.47 392 ALA B CA 1
ATOM 7309 C C . ALA B 1 336 ? -5.294 51.957 -66.725 1.00 31.41 392 ALA B C 1
ATOM 7310 O O . ALA B 1 336 ? -5.226 52.487 -65.600 1.00 32.06 392 ALA B O 1
ATOM 7312 N N . LEU B 1 337 ? -6.266 51.117 -67.088 1.00 27.92 393 LEU B N 1
ATOM 7313 C CA . LEU B 1 337 ? -7.341 50.741 -66.164 1.00 26.87 393 LEU B CA 1
ATOM 7314 C C . LEU B 1 337 ? -6.657 50.045 -64.989 1.00 33.70 393 LEU B C 1
ATOM 7315 O O . LEU B 1 337 ? -6.978 50.337 -63.855 1.00 41.96 393 LEU B O 1
ATOM 7320 N N . ASN B 1 338 ? -5.719 49.137 -65.241 1.00 37.03 394 ASN B N 1
ATOM 7321 C CA . ASN B 1 338 ? -5.104 48.524 -64.091 1.00 34.94 394 ASN B CA 1
ATOM 7322 C C . ASN B 1 338 ? -4.445 49.645 -63.306 1.00 41.30 394 ASN B C 1
ATOM 7323 O O . ASN B 1 338 ? -4.745 49.820 -62.127 1.00 50.70 394 ASN B O 1
ATOM 7328 N N . ASN B 1 339 ? -3.552 50.405 -63.937 1.00 38.93 395 ASN B N 1
ATOM 7329 C CA . ASN B 1 339 ? -2.905 51.492 -63.180 1.00 37.37 395 ASN B CA 1
ATOM 7330 C C . ASN B 1 339 ? -3.821 52.304 -62.248 1.00 36.44 395 ASN B C 1
ATOM 7331 O O . ASN B 1 339 ? -3.455 52.621 -61.126 1.00 37.58 395 ASN B O 1
ATOM 7336 N N . PHE B 1 340 ? -5.018 52.637 -62.718 1.00 37.10 396 PHE B N 1
ATOM 7337 C CA . PHE B 1 340 ? -5.954 53.395 -61.900 1.00 30.31 396 PHE B CA 1
ATOM 7338 C C . PHE B 1 340 ? -6.380 52.625 -60.653 1.00 29.34 396 PHE B C 1
ATOM 7339 O O . PHE B 1 340 ? -6.326 53.148 -59.539 1.00 29.59 396 PHE B O 1
ATOM 7347 N N . VAL B 1 341 ? -6.814 51.384 -60.840 1.00 26.25 397 VAL B N 1
ATOM 7348 C CA . VAL B 1 341 ? -7.174 50.786 -59.602 1.00 22.94 397 VAL B CA 1
ATOM 7349 C C . VAL B 1 341 ? -5.953 50.755 -58.702 1.00 28.97 397 VAL B C 1
ATOM 7350 O O . VAL B 1 341 ? -6.075 50.986 -57.501 1.00 36.21 397 VAL B O 1
ATOM 7354 N N . ASP B 1 342 ? -4.782 50.486 -59.277 1.00 29.68 398 ASP B N 1
ATOM 7355 C CA . ASP B 1 342 ? -3.544 50.407 -58.501 1.00 27.78 398 ASP B CA 1
ATOM 7356 C C . ASP B 1 342 ? -3.291 51.767 -57.884 1.00 26.97 398 ASP B C 1
ATOM 7357 O O . ASP B 1 342 ? -2.820 51.870 -56.736 1.00 28.19 398 ASP B O 1
ATOM 7362 N N . ASP B 1 343 ? -3.615 52.819 -58.626 1.00 29.53 399 ASP B N 1
ATOM 7363 C CA . ASP B 1 343 ? -3.322 54.100 -57.951 1.00 37.68 399 ASP B CA 1
ATOM 7364 C C . ASP B 1 343 ? -4.263 54.436 -56.811 1.00 34.81 399 ASP B C 1
ATOM 7365 O O . ASP B 1 343 ? -3.842 54.777 -55.697 1.00 32.31 399 ASP B O 1
ATOM 7370 N N . THR B 1 344 ? -5.547 54.344 -57.136 1.00 33.77 400 THR B N 1
ATOM 7371 C CA . THR B 1 344 ? -6.619 54.591 -56.280 1.00 33.54 400 THR B CA 1
ATOM 7372 C C . THR B 1 344 ? -6.310 53.718 -55.064 1.00 31.74 400 THR B C 1
ATOM 7373 O O . THR B 1 344 ? -6.267 54.213 -53.916 1.00 24.98 400 THR B O 1
ATOM 7377 N N . SER B 1 345 ? -6.065 52.433 -55.310 1.00 29.75 401 SER B N 1
ATOM 7378 C CA . SER B 1 345 ? -5.766 51.562 -54.190 1.00 30.40 401 SER B CA 1
ATOM 7379 C C . SER B 1 345 ? -4.579 51.975 -53.336 1.00 31.58 401 SER B C 1
ATOM 7380 O O . SER B 1 345 ? -4.536 51.685 -52.135 1.00 32.53 401 SER B O 1
ATOM 7383 N N . TYR B 1 346 ? -3.609 52.641 -53.961 1.00 34.08 402 TYR B N 1
ATOM 7384 C CA . TYR B 1 346 ? -2.484 53.065 -53.134 1.00 33.27 402 TYR B CA 1
ATOM 7385 C C . TYR B 1 346 ? -2.981 54.209 -52.262 1.00 31.18 402 TYR B C 1
ATOM 7386 O O . TYR B 1 346 ? -2.529 54.364 -51.163 1.00 35.45 402 TYR B O 1
ATOM 7395 N N . ASP B 1 347 ? -3.905 55.016 -52.768 1.00 31.49 403 ASP B N 1
ATOM 7396 C CA . ASP B 1 347 ? -4.384 56.090 -51.956 1.00 30.47 403 ASP B CA 1
ATOM 7397 C C . ASP B 1 347 ? -5.161 55.566 -50.759 1.00 30.71 403 ASP B C 1
ATOM 7398 O O . ASP B 1 347 ? -4.949 55.995 -49.653 1.00 29.51 403 ASP B O 1
ATOM 7403 N N . VAL B 1 348 ? -6.071 54.634 -51.000 1.00 26.98 404 VAL B N 1
ATOM 7404 C CA . VAL B 1 348 ? -6.794 54.124 -49.901 1.00 26.94 404 VAL B CA 1
ATOM 7405 C C . VAL B 1 348 ? -5.766 53.430 -48.998 1.00 33.15 404 VAL B C 1
ATOM 7406 O O . VAL B 1 348 ? -5.790 53.615 -47.789 1.00 34.31 404 VAL B O 1
ATOM 7410 N N . MET B 1 349 ? -4.855 52.645 -49.566 1.00 35.59 405 MET B N 1
ATOM 7411 C CA . MET B 1 349 ? -3.906 52.021 -48.636 1.00 36.50 405 MET B CA 1
ATOM 7412 C C . MET B 1 349 ? -3.100 53.028 -47.826 1.00 38.85 405 MET B C 1
ATOM 7413 O O . MET B 1 349 ? -2.762 52.782 -46.677 1.00 43.13 405 MET B O 1
ATOM 7418 N N . LYS B 1 350 ? -2.789 54.160 -48.441 1.00 39.40 406 LYS B N 1
ATOM 7419 C CA . LYS B 1 350 ? -2.029 55.239 -47.828 1.00 41.65 406 LYS B CA 1
ATOM 7420 C C . LYS B 1 350 ? -2.929 55.775 -46.710 1.00 43.36 406 LYS B C 1
ATOM 7421 O O . LYS B 1 350 ? -2.667 55.548 -45.537 1.00 48.42 406 LYS B O 1
ATOM 7427 N N . GLU B 1 351 ? -3.997 56.471 -47.074 1.00 42.30 407 GLU B N 1
ATOM 7428 C CA . GLU B 1 351 ? -4.844 56.980 -46.046 1.00 46.42 407 GLU B CA 1
ATOM 7429 C C . GLU B 1 351 ? -5.583 56.012 -45.117 1.00 48.27 407 GLU B C 1
ATOM 7430 O O . GLU B 1 351 ? -5.392 56.045 -43.896 1.00 52.64 407 GLU B O 1
ATOM 7436 N N . LYS B 1 352 ? -6.420 55.147 -45.677 1.00 46.36 408 LYS B N 1
ATOM 7437 C CA . LYS B 1 352 ? -7.112 54.255 -44.785 1.00 38.21 408 LYS B CA 1
ATOM 7438 C C . LYS B 1 352 ? -6.411 53.025 -44.247 1.00 41.15 408 LYS B C 1
ATOM 7439 O O . LYS B 1 352 ? -7.002 52.288 -43.502 1.00 45.00 408 LYS B O 1
ATOM 7445 N N . GLY B 1 353 ? -5.159 52.791 -44.622 1.00 48.03 409 GLY B N 1
ATOM 7446 C CA . GLY B 1 353 ? -4.367 51.639 -44.176 1.00 50.94 409 GLY B CA 1
ATOM 7447 C C . GLY B 1 353 ? -4.727 50.224 -44.730 1.00 53.82 409 GLY B C 1
ATOM 7448 O O . GLY B 1 353 ? -4.291 49.199 -44.173 1.00 55.02 409 GLY B O 1
ATOM 7449 N N . VAL B 1 354 ? -5.492 50.184 -45.821 1.00 53.79 410 VAL B N 1
ATOM 7450 C CA . VAL B 1 354 ? -5.924 48.923 -46.433 1.00 50.88 410 VAL B CA 1
ATOM 7451 C C . VAL B 1 354 ? -5.843 48.676 -47.957 1.00 53.18 410 VAL B C 1
ATOM 7452 O O . VAL B 1 354 ? -6.011 49.602 -48.788 1.00 58.39 410 VAL B O 1
ATOM 7456 N N . ASN B 1 355 ? -5.577 47.426 -48.324 1.00 47.88 411 ASN B N 1
ATOM 7457 C CA . ASN B 1 355 ? -5.460 47.076 -49.731 1.00 45.33 411 ASN B CA 1
ATOM 7458 C C . ASN B 1 355 ? -6.828 46.832 -50.354 1.00 42.86 411 ASN B C 1
ATOM 7459 O O . ASN B 1 355 ? -7.416 45.767 -50.198 1.00 48.21 411 ASN B O 1
ATOM 7464 N N . VAL B 1 356 ? -7.332 47.829 -51.062 1.00 34.92 412 VAL B N 1
ATOM 7465 C CA . VAL B 1 356 ? -8.615 47.607 -51.650 1.00 29.04 412 VAL B CA 1
ATOM 7466 C C . VAL B 1 356 ? -8.438 47.161 -53.096 1.00 30.72 412 VAL B C 1
ATOM 7467 O O . VAL B 1 356 ? -9.422 47.019 -53.817 1.00 29.87 412 VAL B O 1
ATOM 7471 N N . ILE B 1 357 ? -7.198 46.936 -53.528 1.00 31.02 413 ILE B N 1
ATOM 7472 C CA . ILE B 1 357 ? -7.125 46.561 -54.927 1.00 28.33 413 ILE B CA 1
ATOM 7473 C C . ILE B 1 357 ? -7.912 45.329 -55.342 1.00 28.13 413 ILE B C 1
ATOM 7474 O O . ILE B 1 357 ? -8.475 45.304 -56.426 1.00 38.02 413 ILE B O 1
ATOM 7479 N N . PRO B 1 358 ? -8.084 44.247 -54.614 1.00 26.72 414 PRO B N 1
ATOM 7480 C CA . PRO B 1 358 ? -8.858 43.055 -55.064 1.00 25.23 414 PRO B CA 1
ATOM 7481 C C . PRO B 1 358 ? -10.360 43.265 -55.145 1.00 31.64 414 PRO B C 1
ATOM 7482 O O . PRO B 1 358 ? -11.090 42.339 -55.462 1.00 33.97 414 PRO B O 1
ATOM 7486 N N . TYR B 1 359 ? -10.824 44.478 -54.865 1.00 35.75 415 TYR B N 1
ATOM 7487 C CA . TYR B 1 359 ? -12.229 44.671 -54.929 1.00 33.06 415 TYR B CA 1
ATOM 7488 C C . TYR B 1 359 ? -12.539 45.628 -56.052 1.00 35.44 415 TYR B C 1
ATOM 7489 O O . TYR B 1 359 ? -13.542 45.459 -56.767 1.00 35.42 415 TYR B O 1
ATOM 7498 N N . LEU B 1 360 ? -11.687 46.641 -56.198 1.00 31.30 416 LEU B N 1
ATOM 7499 C CA . LEU B 1 360 ? -11.978 47.572 -57.269 1.00 30.82 416 LEU B CA 1
ATOM 7500 C C . LEU B 1 360 ? -11.712 46.742 -58.519 1.00 34.18 416 LEU B C 1
ATOM 7501 O O . LEU B 1 360 ? -12.426 46.855 -59.533 1.00 29.31 416 LEU B O 1
ATOM 7506 N N . ARG B 1 361 ? -10.694 45.890 -58.429 1.00 36.98 417 ARG B N 1
ATOM 7507 C CA . ARG B 1 361 ? -10.346 45.012 -59.546 1.00 40.71 417 ARG B CA 1
ATOM 7508 C C . ARG B 1 361 ? -11.674 44.325 -59.883 1.00 45.37 417 ARG B C 1
ATOM 7509 O O . ARG B 1 361 ? -12.187 44.432 -61.004 1.00 46.08 417 ARG B O 1
ATOM 7517 N N . GLN B 1 362 ? -12.233 43.629 -58.896 1.00 50.05 418 GLN B N 1
ATOM 7518 C CA . GLN B 1 362 ? -13.507 42.932 -59.095 1.00 47.37 418 GLN B CA 1
ATOM 7519 C C . GLN B 1 362 ? -14.648 43.858 -59.495 1.00 40.75 418 GLN B C 1
ATOM 7520 O O . GLN B 1 362 ? -15.650 43.391 -60.006 1.00 45.04 418 GLN B O 1
ATOM 7526 N N . SER B 1 363 ? -14.512 45.158 -59.266 1.00 27.51 419 SER B N 1
ATOM 7527 C CA . SER B 1 363 ? -15.658 45.908 -59.705 1.00 27.05 419 SER B CA 1
ATOM 7528 C C . SER B 1 363 ? -15.525 45.953 -61.215 1.00 26.03 419 SER B C 1
ATOM 7529 O O . SER B 1 363 ? -16.489 45.787 -61.966 1.00 20.31 419 SER B O 1
ATOM 7532 N N . TRP B 1 364 ? -14.289 46.200 -61.628 1.00 28.35 420 TRP B N 1
ATOM 7533 C CA . TRP B 1 364 ? -13.971 46.277 -63.004 1.00 23.71 420 TRP B CA 1
ATOM 7534 C C . TRP B 1 364 ? -14.232 44.956 -63.692 1.00 27.29 420 TRP B C 1
ATOM 7535 O O . TRP B 1 364 ? -14.709 44.960 -64.805 1.00 29.18 420 TRP B O 1
ATOM 7546 N N . VAL B 1 365 ? -13.936 43.830 -63.038 1.00 27.02 421 VAL B N 1
ATOM 7547 C CA . VAL B 1 365 ? -14.199 42.601 -63.797 1.00 27.68 421 VAL B CA 1
ATOM 7548 C C . VAL B 1 365 ? -15.646 42.267 -64.122 1.00 32.02 421 VAL B C 1
ATOM 7549 O O . VAL B 1 365 ? -15.951 41.836 -65.225 1.00 38.46 421 VAL B O 1
ATOM 7553 N N . ASP B 1 366 ? -16.530 42.465 -63.155 1.00 32.88 422 ASP B N 1
ATOM 7554 C CA . ASP B 1 366 ? -17.913 42.187 -63.379 1.00 33.28 422 ASP B CA 1
ATOM 7555 C C . ASP B 1 366 ? -18.497 43.218 -64.348 1.00 34.18 422 ASP B C 1
ATOM 7556 O O . ASP B 1 366 ? -19.361 42.884 -65.178 1.00 34.34 422 ASP B O 1
ATOM 7561 N N . LEU B 1 367 ? -18.042 44.465 -64.250 1.00 29.23 423 LEU B N 1
ATOM 7562 C CA . LEU B 1 367 ? -18.647 45.404 -65.171 1.00 27.09 423 LEU B CA 1
ATOM 7563 C C . LEU B 1 367 ? -18.344 44.900 -66.553 1.00 31.54 423 LEU B C 1
ATOM 7564 O O . LEU B 1 367 ? -19.239 44.776 -67.386 1.00 34.15 423 LEU B O 1
ATOM 7569 N N . ALA B 1 368 ? -17.065 44.614 -66.781 1.00 32.83 424 ALA B N 1
ATOM 7570 C CA . ALA B 1 368 ? -16.643 44.126 -68.088 1.00 37.80 424 ALA B CA 1
ATOM 7571 C C . ALA B 1 368 ? -17.546 42.977 -68.542 1.00 36.00 424 ALA B C 1
ATOM 7572 O O . ALA B 1 368 ? -18.266 43.096 -69.524 1.00 36.01 424 ALA B O 1
ATOM 7574 N N . ASP B 1 369 ? -17.511 41.874 -67.810 1.00 33.26 425 ASP B N 1
ATOM 7575 C CA . ASP B 1 369 ? -18.358 40.777 -68.210 1.00 34.04 425 ASP B CA 1
ATOM 7576 C C . ASP B 1 369 ? -19.843 41.048 -68.488 1.00 27.48 425 ASP B C 1
ATOM 7577 O O . ASP B 1 369 ? -20.474 40.314 -69.262 1.00 28.59 425 ASP B O 1
ATOM 7582 N N . LYS B 1 370 ? -20.413 42.082 -67.874 1.00 21.43 426 LYS B N 1
ATOM 7583 C CA . LYS B 1 370 ? -21.777 42.208 -68.235 1.00 14.36 426 LYS B CA 1
ATOM 7584 C C . LYS B 1 370 ? -21.783 42.923 -69.557 1.00 20.90 426 LYS B C 1
ATOM 7585 O O . LYS B 1 370 ? -22.695 42.756 -70.341 1.00 22.23 426 LYS B O 1
ATOM 7591 N N . TYR B 1 371 ? -20.755 43.728 -69.797 1.00 25.22 427 TYR B N 1
ATOM 7592 C CA . TYR B 1 371 ? -20.720 44.420 -71.083 1.00 29.09 427 TYR B CA 1
ATOM 7593 C C . TYR B 1 371 ? -20.609 43.291 -72.123 1.00 31.99 427 TYR B C 1
ATOM 7594 O O . TYR B 1 371 ? -21.097 43.423 -73.258 1.00 30.59 427 TYR B O 1
ATOM 7603 N N . MET B 1 372 ? -19.985 42.182 -71.726 1.00 28.46 428 MET B N 1
ATOM 7604 C CA . MET B 1 372 ? -19.829 41.078 -72.625 1.00 34.51 428 MET B CA 1
ATOM 7605 C C . MET B 1 372 ? -21.187 40.442 -72.898 1.00 38.61 428 MET B C 1
ATOM 7606 O O . MET B 1 372 ? -21.660 40.442 -74.044 1.00 40.34 428 MET B O 1
ATOM 7611 N N . VAL B 1 373 ? -21.821 39.903 -71.864 1.00 37.75 429 VAL B N 1
ATOM 7612 C CA . VAL B 1 373 ? -23.113 39.307 -72.175 1.00 40.91 429 VAL B CA 1
ATOM 7613 C C . VAL B 1 373 ? -23.969 40.094 -73.156 1.00 42.02 429 VAL B C 1
ATOM 7614 O O . VAL B 1 373 ? -24.622 39.514 -74.024 1.00 47.25 429 VAL B O 1
ATOM 7618 N N . GLU B 1 374 ? -23.949 41.417 -73.025 1.00 40.21 430 GLU B N 1
ATOM 7619 C CA . GLU B 1 374 ? -24.745 42.210 -73.929 1.00 41.33 430 GLU B CA 1
ATOM 7620 C C . GLU B 1 374 ? -24.134 42.102 -75.322 1.00 43.26 430 GLU B C 1
ATOM 7621 O O . GLU B 1 374 ? -24.846 41.961 -76.311 1.00 41.37 430 GLU B O 1
ATOM 7627 N N . ALA B 1 375 ? -22.808 42.163 -75.383 1.00 46.00 431 ALA B N 1
ATOM 7628 C CA . ALA B 1 375 ? -22.039 42.076 -76.621 1.00 47.65 431 ALA B CA 1
ATOM 7629 C C . ALA B 1 375 ? -22.235 40.724 -77.295 1.00 51.19 431 ALA B C 1
ATOM 7630 O O . ALA B 1 375 ? -22.035 40.582 -78.510 1.00 52.66 431 ALA B O 1
ATOM 7632 N N . ARG B 1 376 ? -22.610 39.726 -76.504 1.00 50.27 432 ARG B N 1
ATOM 7633 C CA . ARG B 1 376 ? -22.764 38.510 -77.221 1.00 46.70 432 ARG B CA 1
ATOM 7634 C C . ARG B 1 376 ? -24.142 38.526 -77.870 1.00 45.79 432 ARG B C 1
ATOM 7635 O O . ARG B 1 376 ? -24.299 38.056 -78.971 1.00 43.72 432 ARG B O 1
ATOM 7643 N N . TRP B 1 377 ? -25.129 39.090 -77.182 1.00 47.07 433 TRP B N 1
ATOM 7644 C CA . TRP B 1 377 ? -26.499 39.182 -77.688 1.00 45.11 433 TRP B CA 1
ATOM 7645 C C . TRP B 1 377 ? -26.449 40.057 -78.913 1.00 44.15 433 TRP B C 1
ATOM 7646 O O . TRP B 1 377 ? -27.272 39.942 -79.792 1.00 50.56 433 TRP B O 1
ATOM 7657 N N . PHE B 1 378 ? -25.476 40.950 -78.951 1.00 43.18 434 PHE B N 1
ATOM 7658 C CA . PHE B 1 378 ? -25.532 41.750 -80.123 1.00 48.28 434 PHE B CA 1
ATOM 7659 C C . PHE B 1 378 ? -25.084 41.033 -81.375 1.00 51.86 434 PHE B C 1
ATOM 7660 O O . PHE B 1 378 ? -25.834 40.887 -82.355 1.00 49.09 434 PHE B O 1
ATOM 7668 N N . TYR B 1 379 ? -23.828 40.603 -81.312 1.00 56.66 435 TYR B N 1
ATOM 7669 C CA . TYR B 1 379 ? -23.117 39.889 -82.337 1.00 61.49 435 TYR B CA 1
ATOM 7670 C C . TYR B 1 379 ? -23.856 38.568 -82.534 1.00 66.94 435 TYR B C 1
ATOM 7671 O O . TYR B 1 379 ? -24.149 38.169 -83.662 1.00 68.97 435 TYR B O 1
ATOM 7680 N N . GLY B 1 380 ? -24.149 37.896 -81.425 1.00 72.53 436 GLY B N 1
ATOM 7681 C CA . GLY B 1 380 ? -24.866 36.624 -81.399 1.00 75.79 436 GLY B CA 1
ATOM 7682 C C . GLY B 1 380 ? -26.375 36.956 -81.392 1.00 75.82 436 GLY B C 1
ATOM 7683 O O . GLY B 1 380 ? -26.983 37.132 -80.316 1.00 78.84 436 GLY B O 1
ATOM 7684 N N . GLY B 1 381 ? -26.954 37.048 -82.590 1.00 69.45 437 GLY B N 1
ATOM 7685 C CA . GLY B 1 381 ? -28.364 37.351 -82.830 1.00 63.66 437 GLY B CA 1
ATOM 7686 C C . GLY B 1 381 ? -29.317 37.782 -81.727 1.00 62.74 437 GLY B C 1
ATOM 7687 O O . GLY B 1 381 ? -29.883 38.866 -81.780 1.00 60.09 437 GLY B O 1
ATOM 7688 N N . HIS B 1 382 ? -29.496 36.921 -80.731 1.00 63.44 438 HIS B N 1
ATOM 7689 C CA . HIS B 1 382 ? -30.362 37.171 -79.616 1.00 62.75 438 HIS B CA 1
ATOM 7690 C C . HIS B 1 382 ? -30.912 38.541 -79.259 1.00 62.17 438 HIS B C 1
ATOM 7691 O O . HIS B 1 382 ? -30.185 39.529 -79.165 1.00 61.29 438 HIS B O 1
ATOM 7698 N N . LYS B 1 383 ? -32.222 38.575 -79.065 1.00 62.40 439 LYS B N 1
ATOM 7699 C CA . LYS B 1 383 ? -32.868 39.809 -78.697 1.00 68.51 439 LYS B CA 1
ATOM 7700 C C . LYS B 1 383 ? -33.453 39.322 -77.367 1.00 69.05 439 LYS B C 1
ATOM 7701 O O . LYS B 1 383 ? -34.527 38.712 -77.325 1.00 74.30 439 LYS B O 1
ATOM 7707 N N . PRO B 1 384 ? -32.816 39.571 -76.225 1.00 63.44 440 PRO B N 1
ATOM 7708 C CA . PRO B 1 384 ? -33.325 39.117 -74.922 1.00 57.00 440 PRO B CA 1
ATOM 7709 C C . PRO B 1 384 ? -34.785 39.485 -74.674 1.00 55.60 440 PRO B C 1
ATOM 7710 O O . PRO B 1 384 ? -35.375 40.290 -75.384 1.00 56.77 440 PRO B O 1
ATOM 7714 N N . SER B 1 385 ? -35.351 38.877 -73.640 1.00 56.21 441 SER B N 1
ATOM 7715 C CA . SER B 1 385 ? -36.719 39.101 -73.230 1.00 53.31 441 SER B CA 1
ATOM 7716 C C . SER B 1 385 ? -36.590 40.297 -72.296 1.00 50.43 441 SER B C 1
ATOM 7717 O O . SER B 1 385 ? -35.590 40.431 -71.602 1.00 49.81 441 SER B O 1
ATOM 7720 N N . LEU B 1 386 ? -37.603 41.153 -72.262 1.00 47.35 442 LEU B N 1
ATOM 7721 C CA . LEU B 1 386 ? -37.461 42.285 -71.365 1.00 44.11 442 LEU B CA 1
ATOM 7722 C C . LEU B 1 386 ? -37.005 42.042 -69.928 1.00 42.22 442 LEU B C 1
ATOM 7723 O O . LEU B 1 386 ? -36.636 42.978 -69.238 1.00 39.63 442 LEU B O 1
ATOM 7728 N N . GLU B 1 387 ? -37.041 40.798 -69.464 1.00 44.42 443 GLU B N 1
ATOM 7729 C CA . GLU B 1 387 ? -36.565 40.743 -68.120 1.00 42.01 443 GLU B CA 1
ATOM 7730 C C . GLU B 1 387 ? -35.108 40.293 -68.130 1.00 43.52 443 GLU B C 1
ATOM 7731 O O . GLU B 1 387 ? -34.325 40.768 -67.320 1.00 47.89 443 GLU B O 1
ATOM 7737 N N . GLU B 1 388 ? -34.726 39.394 -69.035 1.00 43.30 444 GLU B N 1
ATOM 7738 C CA . GLU B 1 388 ? -33.314 39.000 -69.013 1.00 40.80 444 GLU B CA 1
ATOM 7739 C C . GLU B 1 388 ? -32.465 40.245 -69.231 1.00 38.55 444 GLU B C 1
ATOM 7740 O O . GLU B 1 388 ? -31.417 40.416 -68.611 1.00 40.89 444 GLU B O 1
ATOM 7746 N N . TYR B 1 389 ? -32.923 41.112 -70.123 1.00 32.44 445 TYR B N 1
ATOM 7747 C CA . TYR B 1 389 ? -32.159 42.297 -70.355 1.00 27.74 445 TYR B CA 1
ATOM 7748 C C . TYR B 1 389 ? -32.086 43.107 -69.078 1.00 30.48 445 TYR B C 1
ATOM 7749 O O . TYR B 1 389 ? -31.011 43.528 -68.669 1.00 33.32 445 TYR B O 1
ATOM 7758 N N . LEU B 1 390 ? -33.243 43.330 -68.459 1.00 32.38 446 LEU B N 1
ATOM 7759 C CA . LEU B 1 390 ? -33.277 44.108 -67.218 1.00 29.04 446 LEU B CA 1
ATOM 7760 C C . LEU B 1 390 ? -32.392 43.483 -66.153 1.00 32.38 446 LEU B C 1
ATOM 7761 O O . LEU B 1 390 ? -31.906 44.186 -65.282 1.00 27.04 446 LEU B O 1
ATOM 7766 N N . GLU B 1 391 ? -32.182 42.170 -66.210 1.00 29.33 447 GLU B N 1
ATOM 7767 C CA . GLU B 1 391 ? -31.325 41.769 -65.135 1.00 37.13 447 GLU B CA 1
ATOM 7768 C C . GLU B 1 391 ? -29.841 42.005 -65.380 1.00 39.46 447 GLU B C 1
ATOM 7769 O O . GLU B 1 391 ? -29.054 42.018 -64.432 1.00 41.71 447 GLU B O 1
ATOM 7775 N N . ASN B 1 392 ? -29.453 42.187 -66.640 1.00 40.97 448 ASN B N 1
ATOM 7776 C CA . ASN B 1 392 ? -28.044 42.420 -66.948 1.00 37.31 448 ASN B CA 1
ATOM 7777 C C . ASN B 1 392 ? -27.780 43.920 -66.943 1.00 37.96 448 ASN B C 1
ATOM 7778 O O . ASN B 1 392 ? -26.763 44.395 -66.429 1.00 37.37 448 ASN B O 1
ATOM 7783 N N . SER B 1 393 ? -28.715 44.657 -67.526 1.00 40.00 449 SER B N 1
ATOM 7784 C CA . SER B 1 393 ? -28.582 46.072 -67.604 1.00 37.97 449 SER B CA 1
ATOM 7785 C C . SER B 1 393 ? -28.162 46.786 -66.332 1.00 35.37 449 SER B C 1
ATOM 7786 O O . SER B 1 393 ? -27.134 47.437 -66.298 1.00 39.01 449 SER B O 1
ATOM 7789 N N . TRP B 1 394 ? -28.972 46.653 -65.289 1.00 31.14 450 TRP B N 1
ATOM 7790 C CA . TRP B 1 394 ? -28.681 47.312 -64.046 1.00 31.42 450 TRP B CA 1
ATOM 7791 C C . TRP B 1 394 ? -27.261 47.103 -63.574 1.00 31.75 450 TRP B C 1
ATOM 7792 O O . TRP B 1 394 ? -26.807 47.801 -62.702 1.00 34.53 450 TRP B O 1
ATOM 7803 N N . GLN B 1 395 ? -26.567 46.139 -64.168 1.00 33.76 451 GLN B N 1
ATOM 7804 C CA . GLN B 1 395 ? -25.194 45.843 -63.822 1.00 32.42 451 GLN B CA 1
ATOM 7805 C C . GLN B 1 395 ? -24.361 46.436 -64.952 1.00 30.49 451 GLN B C 1
ATOM 7806 O O . GLN B 1 395 ? -23.424 47.175 -64.705 1.00 30.54 451 GLN B O 1
ATOM 7812 N N . SER B 1 396 ? -24.706 46.113 -66.193 1.00 28.78 452 SER B N 1
ATOM 7813 C CA . SER B 1 396 ? -23.923 46.663 -67.271 1.00 27.53 452 SER B CA 1
ATOM 7814 C C . SER B 1 396 ? -23.913 48.177 -67.431 1.00 31.46 452 SER B C 1
ATOM 7815 O O . SER B 1 396 ? -23.160 48.693 -68.248 1.00 34.36 452 SER B O 1
ATOM 7818 N N . ILE B 1 397 ? -24.732 48.898 -66.668 1.00 32.58 453 ILE B N 1
ATOM 7819 C CA . ILE B 1 397 ? -24.744 50.369 -66.810 1.00 30.94 453 ILE B CA 1
ATOM 7820 C C . ILE B 1 397 ? -23.624 51.006 -65.994 1.00 32.34 453 ILE B C 1
ATOM 7821 O O . ILE B 1 397 ? -23.570 52.220 -65.827 1.00 26.68 453 ILE B O 1
ATOM 7826 N N . SER B 1 398 ? -22.730 50.157 -65.498 1.00 33.67 454 SER B N 1
ATOM 7827 C CA . SER B 1 398 ? -21.571 50.478 -64.700 1.00 35.72 454 SER B CA 1
ATOM 7828 C C . SER B 1 398 ? -22.024 50.488 -63.247 1.00 41.18 454 SER B C 1
ATOM 7829 O O . SER B 1 398 ? -21.370 49.888 -62.381 1.00 46.88 454 SER B O 1
ATOM 7832 N N . GLY B 1 399 ? -23.144 51.170 -63.001 1.00 37.48 455 GLY B N 1
ATOM 7833 C CA . GLY B 1 399 ? -23.780 51.317 -61.688 1.00 37.48 455 GLY B CA 1
ATOM 7834 C C . GLY B 1 399 ? -22.893 50.872 -60.563 1.00 41.73 455 GLY B C 1
ATOM 7835 O O . GLY B 1 399 ? -22.120 51.662 -60.044 1.00 47.44 455 GLY B O 1
ATOM 7836 N N . PRO B 1 400 ? -22.935 49.623 -60.117 1.00 41.70 456 PRO B N 1
ATOM 7837 C CA . PRO B 1 400 ? -22.089 49.111 -59.018 1.00 42.53 456 PRO B CA 1
ATOM 7838 C C . PRO B 1 400 ? -20.619 49.552 -59.127 1.00 38.96 456 PRO B C 1
ATOM 7839 O O . PRO B 1 400 ? -20.032 50.033 -58.148 1.00 38.15 456 PRO B O 1
ATOM 7843 N N . CYS B 1 401 ? -20.027 49.384 -60.303 1.00 35.82 457 CYS B N 1
ATOM 7844 C CA . CYS B 1 401 ? -18.645 49.823 -60.398 1.00 34.87 457 CYS B CA 1
ATOM 7845 C C . CYS B 1 401 ? -18.467 51.252 -59.875 1.00 31.50 457 CYS B C 1
ATOM 7846 O O . CYS B 1 401 ? -17.546 51.542 -59.107 1.00 26.89 457 CYS B O 1
ATOM 7849 N N . MET B 1 402 ? -19.364 52.135 -60.305 1.00 26.13 458 MET B N 1
ATOM 7850 C CA . MET B 1 402 ? -19.348 53.518 -59.907 1.00 23.89 458 MET B CA 1
ATOM 7851 C C . MET B 1 402 ? -19.387 53.605 -58.386 1.00 23.47 458 MET B C 1
ATOM 7852 O O . MET B 1 402 ? -18.476 54.114 -57.728 1.00 25.40 458 MET B O 1
ATOM 7857 N N . LEU B 1 403 ? -20.483 53.090 -57.852 1.00 23.42 459 LEU B N 1
ATOM 7858 C CA . LEU B 1 403 ? -20.766 53.050 -56.470 1.00 21.99 459 LEU B CA 1
ATOM 7859 C C . LEU B 1 403 ? -19.814 52.284 -55.563 1.00 24.04 459 LEU B C 1
ATOM 7860 O O . LEU B 1 403 ? -19.470 52.778 -54.470 1.00 24.71 459 LEU B O 1
ATOM 7865 N N . THR B 1 404 ? -19.381 51.097 -55.995 1.00 17.77 460 THR B N 1
ATOM 7866 C CA . THR B 1 404 ? -18.478 50.351 -55.129 1.00 20.83 460 THR B CA 1
ATOM 7867 C C . THR B 1 404 ? -17.194 51.159 -55.076 1.00 27.02 460 THR B C 1
ATOM 7868 O O . THR B 1 404 ? -16.564 51.306 -54.012 1.00 28.57 460 THR B O 1
ATOM 7872 N N . HIS B 1 405 ? -16.819 51.688 -56.237 1.00 32.16 461 HIS B N 1
ATOM 7873 C CA . HIS B 1 405 ? -15.603 52.472 -56.279 1.00 30.77 461 HIS B CA 1
ATOM 7874 C C . HIS B 1 405 ? -15.732 53.565 -55.239 1.00 29.31 461 HIS B C 1
ATOM 7875 O O . HIS B 1 405 ? -14.808 53.820 -54.492 1.00 30.90 461 HIS B O 1
ATOM 7882 N N . ILE B 1 406 ? -16.907 54.185 -55.196 1.00 28.87 462 ILE B N 1
ATOM 7883 C CA . ILE B 1 406 ? -17.218 55.279 -54.261 1.00 27.28 462 ILE B CA 1
ATOM 7884 C C . ILE B 1 406 ? -17.241 54.904 -52.773 1.00 30.40 462 ILE B C 1
ATOM 7885 O O . ILE B 1 406 ? -16.659 55.604 -51.948 1.00 28.77 462 ILE B O 1
ATOM 7890 N N . PHE B 1 407 ? -17.903 53.804 -52.429 1.00 31.95 463 PHE B N 1
ATOM 7891 C CA . PHE B 1 407 ? -17.948 53.442 -51.037 1.00 28.26 463 PHE B CA 1
ATOM 7892 C C . PHE B 1 407 ? -16.628 53.579 -50.312 1.00 30.70 463 PHE B C 1
ATOM 7893 O O . PHE B 1 407 ? -16.563 54.090 -49.204 1.00 39.13 463 PHE B O 1
ATOM 7901 N N . PHE B 1 408 ? -15.569 53.110 -50.953 1.00 28.99 464 PHE B N 1
ATOM 7902 C CA . PHE B 1 408 ? -14.280 53.232 -50.299 1.00 26.92 464 PHE B CA 1
ATOM 7903 C C . PHE B 1 408 ? -13.755 54.629 -50.063 1.00 24.32 464 PHE B C 1
ATOM 7904 O O . PHE B 1 408 ? -12.886 54.820 -49.258 1.00 32.26 464 PHE B O 1
ATOM 7912 N N . ARG B 1 409 ? -14.279 55.606 -50.781 1.00 28.86 465 ARG B N 1
ATOM 7913 C CA . ARG B 1 409 ? -13.715 56.899 -50.539 1.00 35.60 465 ARG B CA 1
ATOM 7914 C C . ARG B 1 409 ? -14.442 57.751 -49.526 1.00 36.88 465 ARG B C 1
ATOM 7915 O O . ARG B 1 409 ? -13.895 58.695 -48.958 1.00 39.22 465 ARG B O 1
ATOM 7923 N N . VAL B 1 410 ? -15.694 57.375 -49.318 1.00 38.41 466 VAL B N 1
ATOM 7924 C CA . VAL B 1 410 ? -16.620 58.035 -48.444 1.00 41.44 466 VAL B CA 1
ATOM 7925 C C . VAL B 1 410 ? -16.932 57.309 -47.139 1.00 41.95 466 VAL B C 1
ATOM 7926 O O . VAL B 1 410 ? -17.847 57.670 -46.403 1.00 48.42 466 VAL B O 1
ATOM 7930 N N . THR B 1 411 ? -16.136 56.295 -46.849 1.00 39.92 467 THR B N 1
ATOM 7931 C CA . THR B 1 411 ? -16.397 55.565 -45.686 1.00 34.81 467 THR B CA 1
ATOM 7932 C C . THR B 1 411 ? -15.130 55.369 -44.841 1.00 44.04 467 THR B C 1
ATOM 7933 O O . THR B 1 411 ? -14.331 54.461 -45.102 1.00 47.88 467 THR B O 1
ATOM 7937 N N . ASP B 1 412 ? -14.951 56.214 -43.829 1.00 43.84 468 ASP B N 1
ATOM 7938 C CA . ASP B 1 412 ? -13.816 56.174 -42.944 1.00 42.45 468 ASP B CA 1
ATOM 7939 C C . ASP B 1 412 ? -13.466 54.764 -42.537 1.00 39.07 468 ASP B C 1
ATOM 7940 O O . ASP B 1 412 ? -12.316 54.354 -42.681 1.00 39.29 468 ASP B O 1
ATOM 7945 N N . SER B 1 413 ? -14.429 54.027 -41.997 1.00 35.92 469 SER B N 1
ATOM 7946 C CA . SER B 1 413 ? -13.874 52.721 -41.765 1.00 44.02 469 SER B CA 1
ATOM 7947 C C . SER B 1 413 ? -14.795 51.559 -42.121 1.00 44.89 469 SER B C 1
ATOM 7948 O O . SER B 1 413 ? -16.006 51.724 -42.223 1.00 46.92 469 SER B O 1
ATOM 7951 N N . PHE B 1 414 ? -14.224 50.383 -42.339 1.00 43.82 470 PHE B N 1
ATOM 7952 C CA . PHE B 1 414 ? -15.208 49.400 -42.682 1.00 45.36 470 PHE B CA 1
ATOM 7953 C C . PHE B 1 414 ? -14.827 47.980 -42.299 1.00 48.97 470 PHE B C 1
ATOM 7954 O O . PHE B 1 414 ? -13.844 47.770 -41.608 1.00 55.64 470 PHE B O 1
ATOM 7962 N N . THR B 1 415 ? -15.606 47.006 -42.750 1.00 48.21 471 THR B N 1
ATOM 7963 C CA . THR B 1 415 ? -15.277 45.653 -42.392 1.00 46.15 471 THR B CA 1
ATOM 7964 C C . THR B 1 415 ? -15.391 44.763 -43.596 1.00 46.35 471 THR B C 1
ATOM 7965 O O . THR B 1 415 ? -16.256 44.971 -44.443 1.00 50.10 471 THR B O 1
ATOM 7969 N N . LYS B 1 416 ? -14.521 43.762 -43.656 1.00 45.29 472 LYS B N 1
ATOM 7970 C CA . LYS B 1 416 ? -14.572 42.878 -44.781 1.00 47.93 472 LYS B CA 1
ATOM 7971 C C . LYS B 1 416 ? -16.060 42.617 -44.955 1.00 46.82 472 LYS B C 1
ATOM 7972 O O . LYS B 1 416 ? -16.618 42.869 -46.016 1.00 46.70 472 LYS B O 1
ATOM 7978 N N . GLU B 1 417 ? -16.702 42.150 -43.890 1.00 50.85 473 GLU B N 1
ATOM 7979 C CA . GLU B 1 417 ? -18.128 41.876 -43.944 1.00 55.41 473 GLU B CA 1
ATOM 7980 C C . GLU B 1 417 ? -19.016 42.949 -44.582 1.00 50.84 473 GLU B C 1
ATOM 7981 O O . GLU B 1 417 ? -19.794 42.627 -45.498 1.00 51.86 473 GLU B O 1
ATOM 7987 N N . THR B 1 418 ? -18.931 44.205 -44.131 1.00 42.01 474 THR B N 1
ATOM 7988 C CA . THR B 1 418 ? -19.832 45.144 -44.850 1.00 31.51 474 THR B CA 1
ATOM 7989 C C . THR B 1 418 ? -19.339 45.379 -46.266 1.00 25.55 474 THR B C 1
ATOM 7990 O O . THR B 1 418 ? -20.100 45.806 -47.097 1.00 22.48 474 THR B O 1
ATOM 7994 N N . VAL B 1 419 ? -18.066 45.098 -46.537 1.00 27.52 475 VAL B N 1
ATOM 7995 C CA . VAL B 1 419 ? -17.582 45.308 -47.898 1.00 27.26 475 VAL B CA 1
ATOM 7996 C C . VAL B 1 419 ? -18.274 44.242 -48.726 1.00 29.61 475 VAL B C 1
ATOM 7997 O O . VAL B 1 419 ? -18.882 44.516 -49.754 1.00 31.24 475 VAL B O 1
ATOM 8001 N N . ASP B 1 420 ? -18.157 43.014 -48.249 1.00 28.02 476 ASP B N 1
ATOM 8002 C CA . ASP B 1 420 ? -18.772 41.967 -48.948 1.00 35.74 476 ASP B CA 1
ATOM 8003 C C . ASP B 1 420 ? -20.273 42.141 -49.148 1.00 37.83 476 ASP B C 1
ATOM 8004 O O . ASP B 1 420 ? -20.800 41.863 -50.229 1.00 36.36 476 ASP B O 1
ATOM 8009 N N . SER B 1 421 ? -20.961 42.605 -48.111 1.00 39.49 477 SER B N 1
ATOM 8010 C CA . SER B 1 421 ? -22.395 42.770 -48.302 1.00 40.96 477 SER B CA 1
ATOM 8011 C C . SER B 1 421 ? -22.574 43.682 -49.504 1.00 38.01 477 SER B C 1
ATOM 8012 O O . SER B 1 421 ? -23.406 43.445 -50.391 1.00 42.00 477 SER B O 1
ATOM 8015 N N . LEU B 1 422 ? -21.761 44.728 -49.515 1.00 33.46 478 LEU B N 1
ATOM 8016 C CA . LEU B 1 422 ? -21.776 45.701 -50.561 1.00 27.25 478 LEU B CA 1
ATOM 8017 C C . LEU B 1 422 ? -21.577 45.016 -51.895 1.00 28.91 478 LEU B C 1
ATOM 8018 O O . LEU B 1 422 ? -22.409 45.096 -52.781 1.00 22.47 478 LEU B O 1
ATOM 8023 N N . TYR B 1 423 ? -20.442 44.335 -52.002 1.00 34.04 479 TYR B N 1
ATOM 8024 C CA . TYR B 1 423 ? -20.066 43.632 -53.201 1.00 37.40 479 TYR B CA 1
ATOM 8025 C C . TYR B 1 423 ? -20.890 42.485 -53.757 1.00 38.80 479 TYR B C 1
ATOM 8026 O O . TYR B 1 423 ? -20.520 41.906 -54.756 1.00 45.21 479 TYR B O 1
ATOM 8035 N N . LYS B 1 424 ? -21.997 42.149 -53.110 1.00 40.65 480 LYS B N 1
ATOM 8036 C CA . LYS B 1 424 ? -22.781 41.069 -53.664 1.00 39.88 480 LYS B CA 1
ATOM 8037 C C . LYS B 1 424 ? -23.646 41.935 -54.567 1.00 40.44 480 LYS B C 1
ATOM 8038 O O . LYS B 1 424 ? -24.274 41.482 -55.536 1.00 43.52 480 LYS B O 1
ATOM 8044 N N . TYR B 1 425 ? -23.639 43.208 -54.199 1.00 37.39 481 TYR B N 1
ATOM 8045 C CA . TYR B 1 425 ? -24.278 44.349 -54.720 1.00 33.63 481 TYR B CA 1
ATOM 8046 C C . TYR B 1 425 ? -25.560 44.336 -53.935 1.00 31.72 481 TYR B C 1
ATOM 8047 O O . TYR B 1 425 ? -26.523 43.644 -54.243 1.00 28.09 481 TYR B O 1
ATOM 8056 N N . HIS B 1 426 ? -25.496 45.127 -52.875 1.00 31.50 482 HIS B N 1
ATOM 8057 C CA . HIS B 1 426 ? -26.499 45.383 -51.920 1.00 35.13 482 HIS B CA 1
ATOM 8058 C C . HIS B 1 426 ? -27.742 45.785 -52.697 1.00 35.29 482 HIS B C 1
ATOM 8059 O O . HIS B 1 426 ? -27.664 46.085 -53.884 1.00 38.94 482 HIS B O 1
ATOM 8066 N N . ASP B 1 427 ? -28.885 45.802 -52.027 1.00 32.85 483 ASP B N 1
ATOM 8067 C CA . ASP B 1 427 ? -29.995 46.190 -52.841 1.00 32.98 483 ASP B CA 1
ATOM 8068 C C . ASP B 1 427 ? -29.795 47.669 -53.131 1.00 29.78 483 ASP B C 1
ATOM 8069 O O . ASP B 1 427 ? -30.031 48.157 -54.250 1.00 30.01 483 ASP B O 1
ATOM 8074 N N . LEU B 1 428 ? -29.349 48.372 -52.097 1.00 27.25 484 LEU B N 1
ATOM 8075 C CA . LEU B 1 428 ? -29.119 49.783 -52.212 1.00 25.29 484 LEU B CA 1
ATOM 8076 C C . LEU B 1 428 ? -28.329 50.096 -53.471 1.00 26.98 484 LEU B C 1
ATOM 8077 O O . LEU B 1 428 ? -28.539 51.129 -54.124 1.00 26.22 484 LEU B O 1
ATOM 8082 N N . VAL B 1 429 ? -27.424 49.183 -53.804 1.00 20.94 485 VAL B N 1
ATOM 8083 C CA . VAL B 1 429 ? -26.696 49.511 -54.947 1.00 19.49 485 VAL B CA 1
ATOM 8084 C C . VAL B 1 429 ? -27.527 49.209 -56.172 1.00 21.82 485 VAL B C 1
ATOM 8085 O O . VAL B 1 429 ? -27.609 50.010 -57.122 1.00 25.66 485 VAL B O 1
ATOM 8089 N N . ARG B 1 430 ? -28.155 48.047 -56.126 1.00 25.38 486 ARG B N 1
ATOM 8090 C CA . ARG B 1 430 ? -28.966 47.667 -57.222 1.00 28.96 486 ARG B CA 1
ATOM 8091 C C . ARG B 1 430 ? -30.027 48.714 -57.574 1.00 33.78 486 ARG B C 1
ATOM 8092 O O . ARG B 1 430 ? -30.029 49.220 -58.698 1.00 32.87 486 ARG B O 1
ATOM 8100 N N . TRP B 1 431 ? -30.906 49.065 -56.635 1.00 32.52 487 TRP B N 1
ATOM 8101 C CA . TRP B 1 431 ? -31.927 50.058 -57.001 1.00 33.28 487 TRP B CA 1
ATOM 8102 C C . TRP B 1 431 ? -31.336 51.307 -57.637 1.00 36.37 487 TRP B C 1
ATOM 8103 O O . TRP B 1 431 ? -31.721 51.670 -58.742 1.00 40.41 487 TRP B O 1
ATOM 8114 N N . SER B 1 432 ? -30.401 51.965 -56.959 1.00 34.40 488 SER B N 1
ATOM 8115 C CA . SER B 1 432 ? -29.946 53.138 -57.675 1.00 31.34 488 SER B CA 1
ATOM 8116 C C . SER B 1 432 ? -29.386 52.778 -59.048 1.00 31.24 488 SER B C 1
ATOM 8117 O O . SER B 1 432 ? -29.646 53.495 -60.021 1.00 30.96 488 SER B O 1
ATOM 8120 N N . SER B 1 433 ? -28.634 51.681 -59.142 1.00 27.07 489 SER B N 1
ATOM 8121 C CA . SER B 1 433 ? -28.107 51.329 -60.473 1.00 26.42 489 SER B CA 1
ATOM 8122 C C . SER B 1 433 ? -29.307 51.355 -61.418 1.00 27.83 489 SER B C 1
ATOM 8123 O O . SER B 1 433 ? -29.298 52.024 -62.453 1.00 25.70 489 SER B O 1
ATOM 8126 N N . PHE B 1 434 ? -30.348 50.628 -61.033 1.00 31.48 490 PHE B N 1
ATOM 8127 C CA . PHE B 1 434 ? -31.547 50.577 -61.832 1.00 30.77 490 PHE B CA 1
ATOM 8128 C C . PHE B 1 434 ? -32.046 51.913 -62.346 1.00 31.20 490 PHE B C 1
ATOM 8129 O O . PHE B 1 434 ? -32.330 52.060 -63.529 1.00 33.03 490 PHE B O 1
ATOM 8137 N N . VAL B 1 435 ? -32.152 52.887 -61.448 1.00 33.53 491 VAL B N 1
ATOM 8138 C CA . VAL B 1 435 ? -32.618 54.207 -61.875 1.00 31.59 491 VAL B CA 1
ATOM 8139 C C . VAL B 1 435 ? -31.695 54.759 -62.956 1.00 34.18 491 VAL B C 1
ATOM 8140 O O . VAL B 1 435 ? -32.147 55.128 -64.068 1.00 37.38 491 VAL B O 1
ATOM 8144 N N . LEU B 1 436 ? -30.409 54.818 -62.631 1.00 26.13 492 LEU B N 1
ATOM 8145 C CA . LEU B 1 436 ? -29.483 55.310 -63.605 1.00 21.66 492 LEU B CA 1
ATOM 8146 C C . LEU B 1 436 ? -29.774 54.615 -64.926 1.00 22.70 492 LEU B C 1
ATOM 8147 O O . LEU B 1 436 ? -29.871 55.258 -65.962 1.00 21.11 492 LEU B O 1
ATOM 8152 N N . ARG B 1 437 ? -29.930 53.297 -64.877 1.00 20.28 493 ARG B N 1
ATOM 8153 C CA . ARG B 1 437 ? -30.206 52.667 -66.140 1.00 22.88 493 ARG B CA 1
ATOM 8154 C C . ARG B 1 437 ? -31.499 53.097 -66.813 1.00 24.34 493 ARG B C 1
ATOM 8155 O O . ARG B 1 437 ? -31.490 53.781 -67.797 1.00 31.69 493 ARG B O 1
ATOM 8163 N N . LEU B 1 438 ? -32.614 52.638 -66.269 1.00 20.86 494 LEU B N 1
ATOM 8164 C CA . LEU B 1 438 ? -33.832 53.001 -66.859 1.00 16.58 494 LEU B CA 1
ATOM 8165 C C . LEU B 1 438 ? -33.878 54.475 -67.242 1.00 22.97 494 LEU B C 1
ATOM 8166 O O . LEU B 1 438 ? -34.474 54.806 -68.258 1.00 23.71 494 LEU B O 1
ATOM 8171 N N . ALA B 1 439 ? -33.249 55.356 -66.459 1.00 20.81 495 ALA B N 1
ATOM 8172 C CA . ALA B 1 439 ? -33.302 56.777 -66.824 1.00 25.09 495 ALA B CA 1
ATOM 8173 C C . ALA B 1 439 ? -32.475 56.912 -68.081 1.00 28.27 495 ALA B C 1
ATOM 8174 O O . ALA B 1 439 ? -32.783 57.695 -68.971 1.00 37.39 495 ALA B O 1
ATOM 8176 N N . ASP B 1 440 ? -31.408 56.132 -68.129 1.00 37.31 496 ASP B N 1
ATOM 8177 C CA . ASP B 1 440 ? -30.535 56.142 -69.278 1.00 43.89 496 ASP B CA 1
ATOM 8178 C C . ASP B 1 440 ? -31.329 55.598 -70.462 1.00 45.17 496 ASP B C 1
ATOM 8179 O O . ASP B 1 440 ? -31.561 56.313 -71.419 1.00 45.64 496 ASP B O 1
ATOM 8184 N N . ASP B 1 441 ? -31.746 54.334 -70.394 1.00 46.21 497 ASP B N 1
ATOM 8185 C CA . ASP B 1 441 ? -32.510 53.719 -71.477 1.00 44.79 497 ASP B CA 1
ATOM 8186 C C . ASP B 1 441 ? -33.609 54.645 -71.964 1.00 47.39 497 ASP B C 1
ATOM 8187 O O . ASP B 1 441 ? -33.754 54.844 -73.149 1.00 52.99 497 ASP B O 1
ATOM 8192 N N . LEU B 1 442 ? -34.382 55.201 -71.036 1.00 51.53 498 LEU B N 1
ATOM 8193 C CA . LEU B 1 442 ? -35.489 56.116 -71.337 1.00 53.12 498 LEU B CA 1
ATOM 8194 C C . LEU B 1 442 ? -34.952 57.266 -72.176 1.00 55.52 498 LEU B C 1
ATOM 8195 O O . LEU B 1 442 ? -35.589 57.688 -73.140 1.00 54.53 498 LEU B O 1
ATOM 8200 N N . GLY B 1 443 ? -33.774 57.765 -71.801 1.00 63.09 499 GLY B N 1
ATOM 8201 C CA . GLY B 1 443 ? -33.094 58.877 -72.478 1.00 69.54 499 GLY B CA 1
ATOM 8202 C C . GLY B 1 443 ? -32.309 58.566 -73.753 1.00 74.10 499 GLY B C 1
ATOM 8203 O O . GLY B 1 443 ? -32.552 59.170 -74.804 1.00 71.52 499 GLY B O 1
ATOM 8204 N N . THR B 1 444 ? -31.370 57.627 -73.647 1.00 81.17 500 THR B N 1
ATOM 8205 C CA . THR B 1 444 ? -30.477 57.122 -74.698 1.00 84.78 500 THR B CA 1
ATOM 8206 C C . THR B 1 444 ? -31.271 56.449 -75.833 1.00 86.88 500 THR B C 1
ATOM 8207 O O . THR B 1 444 ? -31.615 57.106 -76.817 1.00 87.15 500 THR B O 1
ATOM 8211 N N . SER B 1 445 ? -31.562 55.156 -75.707 1.00 87.57 501 SER B N 1
ATOM 8212 C CA . SER B 1 445 ? -32.315 54.436 -76.731 1.00 88.46 501 SER B CA 1
ATOM 8213 C C . SER B 1 445 ? -31.942 54.618 -78.201 1.00 93.24 501 SER B C 1
ATOM 8214 O O . SER B 1 445 ? -31.026 53.958 -78.703 1.00 94.63 501 SER B O 1
ATOM 8217 N N . VAL B 1 446 ? -32.659 55.511 -78.882 1.00 97.82 502 VAL B N 1
ATOM 8218 C CA . VAL B 1 446 ? -32.531 55.897 -80.314 1.00 100.00 502 VAL B CA 1
ATOM 8219 C C . VAL B 1 446 ? -31.228 55.636 -81.077 1.00 100.00 502 VAL B C 1
ATOM 8220 O O . VAL B 1 446 ? -31.113 54.613 -81.763 1.00 100.00 502 VAL B O 1
ATOM 8224 N N . GLU B 1 447 ? -30.253 56.539 -80.973 1.00 100.00 503 GLU B N 1
ATOM 8225 C CA . GLU B 1 447 ? -29.011 56.314 -81.693 1.00 100.00 503 GLU B CA 1
ATOM 8226 C C . GLU B 1 447 ? -28.290 55.165 -80.997 1.00 100.00 503 GLU B C 1
ATOM 8227 O O . GLU B 1 447 ? -27.464 54.472 -81.609 1.00 100.00 503 GLU B O 1
ATOM 8233 N N . GLU B 1 448 ? -28.612 54.960 -79.721 1.00 100.00 504 GLU B N 1
ATOM 8234 C CA . GLU B 1 448 ? -28.014 53.888 -78.926 1.00 100.00 504 GLU B CA 1
ATOM 8235 C C . GLU B 1 448 ? -28.031 52.605 -79.758 1.00 100.00 504 GLU B C 1
ATOM 8236 O O . GLU B 1 448 ? -26.982 52.003 -80.005 1.00 100.00 504 GLU B O 1
ATOM 8237 N N . VAL B 1 449 ? -29.221 52.203 -80.203 1.00 100.00 505 VAL B N 1
ATOM 8238 C CA . VAL B 1 449 ? -29.366 50.984 -81.007 1.00 97.48 505 VAL B CA 1
ATOM 8239 C C . VAL B 1 449 ? -29.449 51.142 -82.525 1.00 93.55 505 VAL B C 1
ATOM 8240 O O . VAL B 1 449 ? -29.041 50.244 -83.276 1.00 92.70 505 VAL B O 1
ATOM 8244 N N . SER B 1 450 ? -29.975 52.274 -82.980 1.00 88.42 506 SER B N 1
ATOM 8245 C CA . SER B 1 450 ? -30.063 52.458 -84.405 1.00 86.92 506 SER B CA 1
ATOM 8246 C C . SER B 1 450 ? -28.608 52.437 -84.869 1.00 88.57 506 SER B C 1
ATOM 8247 O O . SER B 1 450 ? -28.246 51.699 -85.793 1.00 89.42 506 SER B O 1
ATOM 8250 N N . ARG B 1 451 ? -27.776 53.241 -84.212 1.00 89.02 507 ARG B N 1
ATOM 8251 C CA . ARG B 1 451 ? -26.357 53.313 -84.553 1.00 87.81 507 ARG B CA 1
ATOM 8252 C C . ARG B 1 451 ? -25.656 52.114 -83.937 1.00 85.40 507 ARG B C 1
ATOM 8253 O O . ARG B 1 451 ? -24.502 52.206 -83.521 1.00 87.78 507 ARG B O 1
ATOM 8255 N N . GLY B 1 452 ? -26.370 50.995 -83.873 1.00 82.53 508 GLY B N 1
ATOM 8256 C CA . GLY B 1 452 ? -25.882 49.732 -83.325 1.00 79.00 508 GLY B CA 1
ATOM 8257 C C . GLY B 1 452 ? -25.689 49.539 -81.811 1.00 76.45 508 GLY B C 1
ATOM 8258 O O . GLY B 1 452 ? -24.928 50.269 -81.168 1.00 80.31 508 GLY B O 1
ATOM 8259 N N . ASP B 1 453 ? -26.376 48.545 -81.257 1.00 70.78 509 ASP B N 1
ATOM 8260 C CA . ASP B 1 453 ? -26.302 48.221 -79.850 1.00 63.08 509 ASP B CA 1
ATOM 8261 C C . ASP B 1 453 ? -27.387 47.177 -79.663 1.00 60.07 509 ASP B C 1
ATOM 8262 O O . ASP B 1 453 ? -28.097 46.822 -80.612 1.00 58.10 509 ASP B O 1
ATOM 8267 N N . VAL B 1 454 ? -27.504 46.691 -78.431 1.00 57.98 510 VAL B N 1
ATOM 8268 C CA . VAL B 1 454 ? -28.497 45.682 -78.031 1.00 59.39 510 VAL B CA 1
ATOM 8269 C C . VAL B 1 454 ? -29.843 46.360 -77.758 1.00 61.70 510 VAL B C 1
ATOM 8270 O O . VAL B 1 454 ? -29.901 47.583 -77.541 1.00 65.00 510 VAL B O 1
ATOM 8274 N N . PRO B 1 455 ? -31.028 45.730 -77.736 1.00 61.00 511 PRO B N 1
ATOM 8275 C CA . PRO B 1 455 ? -32.256 46.525 -77.450 1.00 54.50 511 PRO B CA 1
ATOM 8276 C C . PRO B 1 455 ? -32.350 46.992 -75.987 1.00 46.97 511 PRO B C 1
ATOM 8277 O O . PRO B 1 455 ? -32.231 46.196 -75.062 1.00 43.07 511 PRO B O 1
ATOM 8281 N N . LYS B 1 456 ? -32.551 48.288 -75.789 1.00 35.63 512 LYS B N 1
ATOM 8282 C CA . LYS B 1 456 ? -32.658 48.724 -74.439 1.00 34.16 512 LYS B CA 1
ATOM 8283 C C . LYS B 1 456 ? -34.052 48.342 -73.954 1.00 35.07 512 LYS B C 1
ATOM 8284 O O . LYS B 1 456 ? -34.850 47.814 -74.723 1.00 29.47 512 LYS B O 1
ATOM 8290 N N . SER B 1 457 ? -34.349 48.612 -72.683 1.00 36.28 513 SER B N 1
ATOM 8291 C CA . SER B 1 457 ? -35.676 48.241 -72.212 1.00 36.66 513 SER B CA 1
ATOM 8292 C C . SER B 1 457 ? -36.790 48.758 -73.101 1.00 34.92 513 SER B C 1
ATOM 8293 O O . SER B 1 457 ? -37.565 47.961 -73.594 1.00 41.04 513 SER B O 1
ATOM 8296 N N . LEU B 1 458 ? -36.880 50.068 -73.321 1.00 35.96 514 LEU B N 1
ATOM 8297 C CA . LEU B 1 458 ? -37.982 50.557 -74.184 1.00 37.75 514 LEU B CA 1
ATOM 8298 C C . LEU B 1 458 ? -38.377 49.585 -75.296 1.00 40.41 514 LEU B C 1
ATOM 8299 O O . LEU B 1 458 ? -39.557 49.230 -75.479 1.00 37.86 514 LEU B O 1
ATOM 8304 N N . GLN B 1 459 ? -37.350 49.135 -76.006 1.00 45.44 515 GLN B N 1
ATOM 8305 C CA . GLN B 1 459 ? -37.447 48.204 -77.100 1.00 50.44 515 GLN B CA 1
ATOM 8306 C C . GLN B 1 459 ? -37.814 46.773 -76.684 1.00 47.27 515 GLN B C 1
ATOM 8307 O O . GLN B 1 459 ? -38.671 46.160 -77.318 1.00 53.42 515 GLN B O 1
ATOM 8313 N N . CYS B 1 460 ? -37.194 46.229 -75.638 1.00 37.72 516 CYS B N 1
ATOM 8314 C CA . CYS B 1 460 ? -37.617 44.877 -75.337 1.00 24.62 516 CYS B CA 1
ATOM 8315 C C . CYS B 1 460 ? -39.032 44.900 -74.808 1.00 28.02 516 CYS B C 1
ATOM 8316 O O . CYS B 1 460 ? -39.771 43.934 -74.950 1.00 25.69 516 CYS B O 1
ATOM 8319 N N . TYR B 1 461 ? -39.411 46.021 -74.205 1.00 31.93 517 TYR B N 1
ATOM 8320 C CA . TYR B 1 461 ? -40.757 46.009 -73.725 1.00 34.38 517 TYR B CA 1
ATOM 8321 C C . TYR B 1 461 ? -41.604 46.032 -74.985 1.00 36.40 517 TYR B C 1
ATOM 8322 O O . TYR B 1 461 ? -42.541 45.248 -75.101 1.00 39.34 517 TYR B O 1
ATOM 8331 N N . MET B 1 462 ? -41.290 46.922 -75.926 1.00 38.75 518 MET B N 1
ATOM 8332 C CA . MET B 1 462 ? -42.194 46.863 -77.098 1.00 42.53 518 MET B CA 1
ATOM 8333 C C . MET B 1 462 ? -42.224 45.500 -77.753 1.00 41.11 518 MET B C 1
ATOM 8334 O O . MET B 1 462 ? -43.278 44.937 -77.994 1.00 39.36 518 MET B O 1
ATOM 8339 N N . SER B 1 463 ? -41.043 44.982 -78.041 1.00 42.37 519 SER B N 1
ATOM 8340 C CA . SER B 1 463 ? -41.142 43.715 -78.653 1.00 53.94 519 SER B CA 1
ATOM 8341 C C . SER B 1 463 ? -41.956 42.786 -77.767 1.00 55.32 519 SER B C 1
ATOM 8342 O O . SER B 1 463 ? -42.945 42.203 -78.204 1.00 56.20 519 SER B O 1
ATOM 8345 N N . ASP B 1 464 ? -41.539 42.674 -76.512 1.00 60.09 520 ASP B N 1
ATOM 8346 C CA . ASP B 1 464 ? -42.237 41.802 -75.589 1.00 58.80 520 ASP B CA 1
ATOM 8347 C C . ASP B 1 464 ? -43.756 41.826 -75.660 1.00 56.97 520 ASP B C 1
ATOM 8348 O O . ASP B 1 464 ? -44.378 40.862 -76.090 1.00 57.63 520 ASP B O 1
ATOM 8353 N N . TYR B 1 465 ? -44.347 42.938 -75.245 1.00 54.03 521 TYR B N 1
ATOM 8354 C CA . TYR B 1 465 ? -45.774 42.901 -75.317 1.00 54.66 521 TYR B CA 1
ATOM 8355 C C . TYR B 1 465 ? -46.372 43.399 -76.615 1.00 56.19 521 TYR B C 1
ATOM 8356 O O . TYR B 1 465 ? -47.587 43.580 -76.722 1.00 58.87 521 TYR B O 1
ATOM 8365 N N . ASN B 1 466 ? -45.503 43.604 -77.599 1.00 55.71 522 ASN B N 1
ATOM 8366 C CA . ASN B 1 466 ? -45.845 44.091 -78.917 1.00 57.23 522 ASN B CA 1
ATOM 8367 C C . ASN B 1 466 ? -46.638 45.319 -78.492 1.00 54.95 522 ASN B C 1
ATOM 8368 O O . ASN B 1 466 ? -47.874 45.317 -78.464 1.00 58.62 522 ASN B O 1
ATOM 8373 N N . ALA B 1 467 ? -45.899 46.366 -78.145 1.00 50.66 523 ALA B N 1
ATOM 8374 C CA . ALA B 1 467 ? -46.544 47.573 -77.716 1.00 49.55 523 ALA B CA 1
ATOM 8375 C C . ALA B 1 467 ? -46.007 48.806 -78.440 1.00 47.65 523 ALA B C 1
ATOM 8376 O O . ALA B 1 467 ? -44.934 48.761 -79.049 1.00 47.52 523 ALA B O 1
ATOM 8378 N N . SER B 1 468 ? -46.761 49.902 -78.372 1.00 43.88 524 SER B N 1
ATOM 8379 C CA . SER B 1 468 ? -46.418 51.149 -79.010 1.00 44.85 524 SER B CA 1
ATOM 8380 C C . SER B 1 468 ? -45.269 51.683 -78.193 1.00 47.13 524 SER B C 1
ATOM 8381 O O . SER B 1 468 ? -44.924 51.098 -77.183 1.00 50.25 524 SER B O 1
ATOM 8384 N N . GLU B 1 469 ? -44.671 52.788 -78.626 1.00 48.39 525 GLU B N 1
ATOM 8385 C CA . GLU B 1 469 ? -43.586 53.235 -77.784 1.00 51.42 525 GLU B CA 1
ATOM 8386 C C . GLU B 1 469 ? -44.016 53.904 -76.476 1.00 51.61 525 GLU B C 1
ATOM 8387 O O . GLU B 1 469 ? -43.314 53.817 -75.480 1.00 51.23 525 GLU B O 1
ATOM 8393 N N . ALA B 1 470 ? -45.170 54.562 -76.476 1.00 54.24 526 ALA B N 1
ATOM 8394 C CA . ALA B 1 470 ? -45.676 55.251 -75.273 1.00 53.07 526 ALA B CA 1
ATOM 8395 C C . ALA B 1 470 ? -45.694 54.331 -74.071 1.00 52.85 526 ALA B C 1
ATOM 8396 O O . ALA B 1 470 ? -45.109 54.608 -73.027 1.00 55.83 526 ALA B O 1
ATOM 8398 N N . GLU B 1 471 ? -46.407 53.229 -74.257 1.00 52.18 527 GLU B N 1
ATOM 8399 C CA . GLU B 1 471 ? -46.582 52.197 -73.294 1.00 47.72 527 GLU B CA 1
ATOM 8400 C C . GLU B 1 471 ? -45.242 51.854 -72.667 1.00 45.29 527 GLU B C 1
ATOM 8401 O O . GLU B 1 471 ? -45.076 51.996 -71.472 1.00 44.79 527 GLU B O 1
ATOM 8407 N N . ALA B 1 472 ? -44.294 51.411 -73.489 1.00 41.95 528 ALA B N 1
ATOM 8408 C CA . ALA B 1 472 ? -42.978 51.068 -72.985 1.00 41.50 528 ALA B CA 1
ATOM 8409 C C . ALA B 1 472 ? -42.320 52.254 -72.288 1.00 38.81 528 ALA B C 1
ATOM 8410 O O . ALA B 1 472 ? -41.680 52.077 -71.257 1.00 38.98 528 ALA B O 1
ATOM 8412 N N . ARG B 1 473 ? -42.476 53.455 -72.839 1.00 36.48 529 ARG B N 1
ATOM 8413 C CA . ARG B 1 473 ? -41.856 54.587 -72.186 1.00 40.16 529 ARG B CA 1
ATOM 8414 C C . ARG B 1 473 ? -42.606 54.778 -70.888 1.00 37.88 529 ARG B C 1
ATOM 8415 O O . ARG B 1 473 ? -42.035 55.168 -69.868 1.00 35.59 529 ARG B O 1
ATOM 8423 N N . LYS B 1 474 ? -43.897 54.484 -70.942 1.00 37.54 530 LYS B N 1
ATOM 8424 C CA . LYS B 1 474 ? -44.662 54.635 -69.746 1.00 36.89 530 LYS B CA 1
ATOM 8425 C C . LYS B 1 474 ? -44.212 53.550 -68.781 1.00 37.04 530 LYS B C 1
ATOM 8426 O O . LYS B 1 474 ? -43.804 53.835 -67.660 1.00 43.91 530 LYS B O 1
ATOM 8432 N N . HIS B 1 475 ? -44.291 52.303 -69.221 1.00 31.54 531 HIS B N 1
ATOM 8433 C CA . HIS B 1 475 ? -43.868 51.317 -68.309 1.00 30.53 531 HIS B CA 1
ATOM 8434 C C . HIS B 1 475 ? -42.540 51.675 -67.666 1.00 31.97 531 HIS B C 1
ATOM 8435 O O . HIS B 1 475 ? -42.426 51.701 -66.438 1.00 36.60 531 HIS B O 1
ATOM 8442 N N . VAL B 1 476 ? -41.545 51.969 -68.492 1.00 29.96 532 VAL B N 1
ATOM 8443 C CA . VAL B 1 476 ? -40.293 52.287 -67.849 1.00 28.31 532 VAL B CA 1
ATOM 8444 C C . VAL B 1 476 ? -40.446 53.438 -66.861 1.00 30.27 532 VAL B C 1
ATOM 8445 O O . VAL B 1 476 ? -39.957 53.360 -65.740 1.00 33.36 532 VAL B O 1
ATOM 8449 N N . LYS B 1 477 ? -41.128 54.501 -67.267 1.00 27.21 533 LYS B N 1
ATOM 8450 C CA . LYS B 1 477 ? -41.253 55.540 -66.298 1.00 20.05 533 LYS B CA 1
ATOM 8451 C C . LYS B 1 477 ? -41.879 54.943 -65.041 1.00 21.27 533 LYS B C 1
ATOM 8452 O O . LYS B 1 477 ? -41.480 55.259 -63.922 1.00 24.51 533 LYS B O 1
ATOM 8458 N N . TRP B 1 478 ? -42.866 54.077 -65.232 1.00 23.33 534 TRP B N 1
ATOM 8459 C CA . TRP B 1 478 ? -43.481 53.489 -64.057 1.00 24.19 534 TRP B CA 1
ATOM 8460 C C . TRP B 1 478 ? -42.507 52.614 -63.324 1.00 20.26 534 TRP B C 1
ATOM 8461 O O . TRP B 1 478 ? -42.621 52.438 -62.152 1.00 19.16 534 TRP B O 1
ATOM 8472 N N . LEU B 1 479 ? -41.567 52.043 -64.059 1.00 19.20 535 LEU B N 1
ATOM 8473 C CA . LEU B 1 479 ? -40.671 51.228 -63.344 1.00 24.79 535 LEU B CA 1
ATOM 8474 C C . LEU B 1 479 ? -39.771 52.083 -62.447 1.00 28.63 535 LEU B C 1
ATOM 8475 O O . LEU B 1 479 ? -39.563 51.758 -61.263 1.00 30.30 535 LEU B O 1
ATOM 8480 N N . ILE B 1 480 ? -39.253 53.175 -63.001 1.00 28.00 536 ILE B N 1
ATOM 8481 C CA . ILE B 1 480 ? -38.390 54.087 -62.265 1.00 32.14 536 ILE B CA 1
ATOM 8482 C C . ILE B 1 480 ? -39.145 54.379 -60.982 1.00 37.71 536 ILE B C 1
ATOM 8483 O O . ILE B 1 480 ? -38.578 54.405 -59.887 1.00 44.16 536 ILE B O 1
ATOM 8488 N N . ALA B 1 481 ? -40.442 54.610 -61.153 1.00 39.70 537 ALA B N 1
ATOM 8489 C CA . ALA B 1 481 ? -41.347 54.913 -60.067 1.00 39.15 537 ALA B CA 1
ATOM 8490 C C . ALA B 1 481 ? -41.128 53.989 -58.885 1.00 36.24 537 ALA B C 1
ATOM 8491 O O . ALA B 1 481 ? -40.860 54.430 -57.765 1.00 35.10 537 ALA B O 1
ATOM 8493 N N . GLU B 1 482 ? -41.251 52.696 -59.166 1.00 34.35 538 GLU B N 1
ATOM 8494 C CA . GLU B 1 482 ? -41.090 51.626 -58.199 1.00 35.95 538 GLU B CA 1
ATOM 8495 C C . GLU B 1 482 ? -39.699 51.369 -57.626 1.00 35.09 538 GLU B C 1
ATOM 8496 O O . GLU B 1 482 ? -39.534 51.134 -56.412 1.00 34.85 538 GLU B O 1
ATOM 8502 N N . VAL B 1 483 ? -38.695 51.419 -58.492 1.00 32.03 539 VAL B N 1
ATOM 8503 C CA . VAL B 1 483 ? -37.482 51.148 -57.819 1.00 25.47 539 VAL B CA 1
ATOM 8504 C C . VAL B 1 483 ? -37.202 52.325 -56.906 1.00 27.07 539 VAL B C 1
ATOM 8505 O O . VAL B 1 483 ? -36.525 52.166 -55.902 1.00 34.59 539 VAL B O 1
ATOM 8509 N N . TRP B 1 484 ? -37.729 53.501 -57.236 1.00 26.78 540 TRP B N 1
ATOM 8510 C CA . TRP B 1 484 ? -37.451 54.621 -56.328 1.00 24.77 540 TRP B CA 1
ATOM 8511 C C . TRP B 1 484 ? -38.015 54.265 -54.956 1.00 20.92 540 TRP B C 1
ATOM 8512 O O . TRP B 1 484 ? -37.339 54.433 -53.961 1.00 28.18 540 TRP B O 1
ATOM 8523 N N . LYS B 1 485 ? -39.244 53.761 -54.907 1.00 18.48 541 LYS B N 1
ATOM 8524 C CA . LYS B 1 485 ? -39.848 53.393 -53.627 1.00 22.47 541 LYS B CA 1
ATOM 8525 C C . LYS B 1 485 ? -38.984 52.415 -52.854 1.00 23.94 541 LYS B C 1
ATOM 8526 O O . LYS B 1 485 ? -38.710 52.618 -51.676 1.00 31.09 541 LYS B O 1
ATOM 8532 N N . LYS B 1 486 ? -38.557 51.357 -53.537 1.00 24.44 542 LYS B N 1
ATOM 8533 C CA . LYS B 1 486 ? -37.729 50.312 -53.000 1.00 25.21 542 LYS B CA 1
ATOM 8534 C C . LYS B 1 486 ? -36.505 51.064 -52.498 1.00 32.00 542 LYS B C 1
ATOM 8535 O O . LYS B 1 486 ? -35.829 50.619 -51.561 1.00 33.03 542 LYS B O 1
ATOM 8541 N N . MET B 1 487 ? -36.220 52.203 -53.126 1.00 32.76 543 MET B N 1
ATOM 8542 C CA . MET B 1 487 ? -35.070 52.950 -52.691 1.00 31.27 543 MET B CA 1
ATOM 8543 C C . MET B 1 487 ? -35.303 53.835 -51.491 1.00 33.83 543 MET B C 1
ATOM 8544 O O . MET B 1 487 ? -34.406 54.027 -50.685 1.00 39.96 543 MET B O 1
ATOM 8549 N N . ASN B 1 488 ? -36.500 54.398 -51.392 1.00 34.95 544 ASN B N 1
ATOM 8550 C CA . ASN B 1 488 ? -36.687 55.211 -50.241 1.00 37.65 544 ASN B CA 1
ATOM 8551 C C . ASN B 1 488 ? -36.429 54.247 -49.096 1.00 40.91 544 ASN B C 1
ATOM 8552 O O . ASN B 1 488 ? -35.537 54.464 -48.213 1.00 48.51 544 ASN B O 1
ATOM 8557 N N . ALA B 1 489 ? -37.206 53.168 -49.132 1.00 39.91 545 ALA B N 1
ATOM 8558 C CA . ALA B 1 489 ? -37.061 52.185 -48.076 1.00 41.25 545 ALA B CA 1
ATOM 8559 C C . ALA B 1 489 ? -35.650 51.771 -47.628 1.00 44.01 545 ALA B C 1
ATOM 8560 O O . ALA B 1 489 ? -35.367 51.700 -46.422 1.00 47.64 545 ALA B O 1
ATOM 8562 N N . GLU B 1 490 ? -34.760 51.503 -48.577 1.00 42.23 546 GLU B N 1
ATOM 8563 C CA . GLU B 1 490 ? -33.412 51.096 -48.201 1.00 29.91 546 GLU B CA 1
ATOM 8564 C C . GLU B 1 490 ? -32.504 52.203 -47.711 1.00 25.35 546 GLU B C 1
ATOM 8565 O O . GLU B 1 490 ? -31.569 51.952 -46.966 1.00 26.71 546 GLU B O 1
ATOM 8571 N N . ARG B 1 491 ? -32.777 53.428 -48.150 1.00 17.34 547 ARG B N 1
ATOM 8572 C CA . ARG B 1 491 ? -31.944 54.500 -47.735 1.00 17.55 547 ARG B CA 1
ATOM 8573 C C . ARG B 1 491 ? -32.258 54.942 -46.333 1.00 28.19 547 ARG B C 1
ATOM 8574 O O . ARG B 1 491 ? -31.399 55.411 -45.618 1.00 34.37 547 ARG B O 1
ATOM 8582 N N . VAL B 1 492 ? -33.523 54.803 -45.960 1.00 39.81 548 VAL B N 1
ATOM 8583 C CA . VAL B 1 492 ? -33.889 55.210 -44.586 1.00 40.69 548 VAL B CA 1
ATOM 8584 C C . VAL B 1 492 ? -33.735 53.941 -43.759 1.00 46.10 548 VAL B C 1
ATOM 8585 O O . VAL B 1 492 ? -33.787 53.951 -42.532 1.00 45.56 548 VAL B O 1
ATOM 8589 N N . SER B 1 493 ? -33.551 52.844 -44.480 1.00 56.11 549 SER B N 1
ATOM 8590 C CA . SER B 1 493 ? -33.441 51.586 -43.850 1.00 59.60 549 SER B CA 1
ATOM 8591 C C . SER B 1 493 ? -32.806 51.362 -42.516 1.00 61.53 549 SER B C 1
ATOM 8592 O O . SER B 1 493 ? -31.884 52.014 -42.050 1.00 59.05 549 SER B O 1
ATOM 8595 N N . LYS B 1 494 ? -33.404 50.319 -41.978 1.00 70.81 550 LYS B N 1
ATOM 8596 C CA . LYS B 1 494 ? -33.389 49.522 -40.835 1.00 81.00 550 LYS B CA 1
ATOM 8597 C C . LYS B 1 494 ? -31.973 49.423 -40.280 1.00 74.29 550 LYS B C 1
ATOM 8598 O O . LYS B 1 494 ? -31.647 49.976 -39.238 1.00 67.79 550 LYS B O 1
ATOM 8604 N N . ASP B 1 495 ? -31.144 48.712 -41.029 1.00 71.37 551 ASP B N 1
ATOM 8605 C CA . ASP B 1 495 ? -29.812 48.512 -40.622 1.00 69.09 551 ASP B CA 1
ATOM 8606 C C . ASP B 1 495 ? -28.874 48.488 -41.822 1.00 66.49 551 ASP B C 1
ATOM 8607 O O . ASP B 1 495 ? -27.905 47.703 -41.847 1.00 68.48 551 ASP B O 1
ATOM 8612 N N . SER B 1 496 ? -29.163 49.338 -42.811 1.00 55.02 552 SER B N 1
ATOM 8613 C CA . SER B 1 496 ? -28.402 49.505 -44.050 1.00 45.40 552 SER B CA 1
ATOM 8614 C C . SER B 1 496 ? -26.998 49.401 -43.471 1.00 41.23 552 SER B C 1
ATOM 8615 O O . SER B 1 496 ? -26.741 49.897 -42.381 1.00 37.90 552 SER B O 1
ATOM 8618 N N . PRO B 1 497 ? -25.961 48.792 -43.998 1.00 41.47 553 PRO B N 1
ATOM 8619 C CA . PRO B 1 497 ? -24.693 48.822 -43.270 1.00 42.97 553 PRO B CA 1
ATOM 8620 C C . PRO B 1 497 ? -23.908 50.082 -43.669 1.00 42.81 553 PRO B C 1
ATOM 8621 O O . PRO B 1 497 ? -22.885 50.416 -43.085 1.00 44.58 553 PRO B O 1
ATOM 8625 N N . PHE B 1 498 ? -24.426 50.772 -44.679 1.00 43.51 554 PHE B N 1
ATOM 8626 C CA . PHE B 1 498 ? -23.851 51.974 -45.220 1.00 40.09 554 PHE B CA 1
ATOM 8627 C C . PHE B 1 498 ? -24.064 53.237 -44.406 1.00 43.54 554 PHE B C 1
ATOM 8628 O O . PHE B 1 498 ? -25.073 53.393 -43.719 1.00 45.72 554 PHE B O 1
ATOM 8636 N N . GLY B 1 499 ? -23.099 54.143 -44.494 1.00 44.09 555 GLY B N 1
ATOM 8637 C CA . GLY B 1 499 ? -23.118 55.419 -43.792 1.00 44.66 555 GLY B CA 1
ATOM 8638 C C . GLY B 1 499 ? -23.903 56.495 -44.517 1.00 45.61 555 GLY B C 1
ATOM 8639 O O . GLY B 1 499 ? -24.087 56.451 -45.733 1.00 51.59 555 GLY B O 1
ATOM 8640 N N . LYS B 1 500 ? -24.376 57.467 -43.752 1.00 45.83 556 LYS B N 1
ATOM 8641 C CA . LYS B 1 500 ? -25.125 58.584 -44.235 1.00 42.29 556 LYS B CA 1
ATOM 8642 C C . LYS B 1 500 ? -24.726 59.007 -45.647 1.00 39.42 556 LYS B C 1
ATOM 8643 O O . LYS B 1 500 ? -25.526 58.973 -46.595 1.00 36.14 556 LYS B O 1
ATOM 8649 N N . ASP B 1 501 ? -23.464 59.407 -45.762 1.00 36.32 557 ASP B N 1
ATOM 8650 C CA . ASP B 1 501 ? -22.894 59.865 -47.006 1.00 36.12 557 ASP B CA 1
ATOM 8651 C C . ASP B 1 501 ? -22.967 58.881 -48.154 1.00 30.71 557 ASP B C 1
ATOM 8652 O O . ASP B 1 501 ? -23.442 59.214 -49.234 1.00 25.99 557 ASP B O 1
ATOM 8657 N N . PHE B 1 502 ? -22.480 57.670 -47.900 1.00 30.27 558 PHE B N 1
ATOM 8658 C CA . PHE B 1 502 ? -22.495 56.682 -48.938 1.00 33.10 558 PHE B CA 1
ATOM 8659 C C . PHE B 1 502 ? -23.917 56.462 -49.387 1.00 35.92 558 PHE B C 1
ATOM 8660 O O . PHE B 1 502 ? -24.270 56.796 -50.523 1.00 37.40 558 PHE B O 1
ATOM 8668 N N . ILE B 1 503 ? -24.733 55.903 -48.494 1.00 36.08 559 ILE B N 1
ATOM 8669 C CA . ILE B 1 503 ? -26.096 55.659 -48.923 1.00 35.78 559 ILE B CA 1
ATOM 8670 C C . ILE B 1 503 ? -26.638 56.929 -49.586 1.00 35.74 559 ILE B C 1
ATOM 8671 O O . ILE B 1 503 ? -27.548 56.866 -50.423 1.00 34.24 559 ILE B O 1
ATOM 8676 N N . GLY B 1 504 ? -26.066 58.074 -49.223 1.00 35.42 560 GLY B N 1
ATOM 8677 C CA . GLY B 1 504 ? -26.436 59.376 -49.764 1.00 37.25 560 GLY B CA 1
ATOM 8678 C C . GLY B 1 504 ? -26.170 59.302 -51.267 1.00 37.23 560 GLY B C 1
ATOM 8679 O O . GLY B 1 504 ? -27.085 59.393 -52.053 1.00 40.78 560 GLY B O 1
ATOM 8680 N N . CYS B 1 505 ? -24.908 59.125 -51.653 1.00 37.90 561 CYS B N 1
ATOM 8681 C CA . CYS B 1 505 ? -24.548 59.027 -53.078 1.00 35.85 561 CYS B CA 1
ATOM 8682 C C . CYS B 1 505 ? -25.296 57.982 -53.899 1.00 33.49 561 CYS B C 1
ATOM 8683 O O . CYS B 1 505 ? -25.459 58.129 -55.113 1.00 33.04 561 CYS B O 1
ATOM 8686 N N . ALA B 1 506 ? -25.747 56.928 -53.227 1.00 27.58 562 ALA B N 1
ATOM 8687 C CA . ALA B 1 506 ? -26.473 55.898 -53.935 1.00 27.09 562 ALA B CA 1
ATOM 8688 C C . ALA B 1 506 ? -27.764 56.539 -54.418 1.00 25.87 562 ALA B C 1
ATOM 8689 O O . ALA B 1 506 ? -28.086 56.443 -55.584 1.00 29.68 562 ALA B O 1
ATOM 8691 N N . VAL B 1 507 ? -28.497 57.204 -53.527 1.00 26.18 563 VAL B N 1
ATOM 8692 C CA . VAL B 1 507 ? -29.713 57.768 -54.063 1.00 21.42 563 VAL B CA 1
ATOM 8693 C C . VAL B 1 507 ? -29.341 58.976 -54.908 1.00 30.59 563 VAL B C 1
ATOM 8694 O O . VAL B 1 507 ? -30.147 59.422 -55.742 1.00 38.21 563 VAL B O 1
ATOM 8698 N N . ASP B 1 508 ? -28.131 59.500 -54.733 1.00 28.27 564 ASP B N 1
ATOM 8699 C CA . ASP B 1 508 ? -27.894 60.664 -55.598 1.00 32.45 564 ASP B CA 1
ATOM 8700 C C . ASP B 1 508 ? -27.499 60.393 -57.037 1.00 27.64 564 ASP B C 1
ATOM 8701 O O . ASP B 1 508 ? -27.620 61.257 -57.899 1.00 26.38 564 ASP B O 1
ATOM 8706 N N . LEU B 1 509 ? -27.016 59.184 -57.284 1.00 25.39 565 LEU B N 1
ATOM 8707 C CA . LEU B 1 509 ? -26.634 58.877 -58.633 1.00 22.06 565 LEU B CA 1
ATOM 8708 C C . LEU B 1 509 ? -27.966 58.734 -59.376 1.00 23.33 565 LEU B C 1
ATOM 8709 O O . LEU B 1 509 ? -28.101 59.171 -60.506 1.00 25.49 565 LEU B O 1
ATOM 8714 N N . GLY B 1 510 ? -28.969 58.151 -58.741 1.00 25.67 566 GLY B N 1
ATOM 8715 C CA . GLY B 1 510 ? -30.280 57.964 -59.346 1.00 22.83 566 GLY B CA 1
ATOM 8716 C C . GLY B 1 510 ? -30.802 59.347 -59.598 1.00 22.89 566 GLY B C 1
ATOM 8717 O O . GLY B 1 510 ? -31.546 59.566 -60.543 1.00 26.18 566 GLY B O 1
ATOM 8718 N N . ARG B 1 511 ? -30.418 60.294 -58.751 1.00 26.55 567 ARG B N 1
ATOM 8719 C CA . ARG B 1 511 ? -30.987 61.617 -59.055 1.00 32.28 567 ARG B CA 1
ATOM 8720 C C . ARG B 1 511 ? -30.271 62.294 -60.218 1.00 34.70 567 ARG B C 1
ATOM 8721 O O . ARG B 1 511 ? -30.925 62.830 -61.118 1.00 37.94 567 ARG B O 1
ATOM 8729 N N . MET B 1 512 ? -28.940 62.278 -60.198 1.00 29.47 568 MET B N 1
ATOM 8730 C CA . MET B 1 512 ? -28.158 62.871 -61.248 1.00 28.21 568 MET B CA 1
ATOM 8731 C C . MET B 1 512 ? -28.558 62.212 -62.568 1.00 33.55 568 MET B C 1
ATOM 8732 O O . MET B 1 512 ? -28.659 62.875 -63.619 1.00 37.13 568 MET B O 1
ATOM 8737 N N . ALA B 1 513 ? -28.790 60.904 -62.505 1.00 35.13 569 ALA B N 1
ATOM 8738 C CA . ALA B 1 513 ? -29.187 60.087 -63.643 1.00 36.83 569 ALA B CA 1
ATOM 8739 C C . ALA B 1 513 ? -30.470 60.625 -64.273 1.00 37.13 569 ALA B C 1
ATOM 8740 O O . ALA B 1 513 ? -30.574 60.706 -65.484 1.00 41.36 569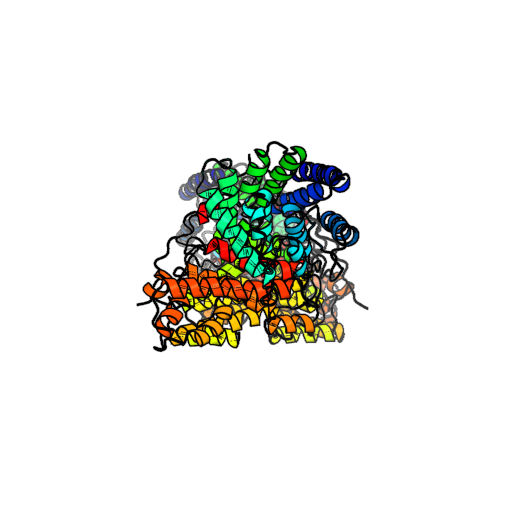 ALA B O 1
ATOM 8742 N N . GLN B 1 514 ? -31.443 60.991 -63.448 1.00 34.86 570 GLN B N 1
ATOM 8743 C CA . GLN B 1 514 ? -32.707 61.536 -63.929 1.00 35.92 570 GLN B CA 1
ATOM 8744 C C . GLN B 1 514 ? -32.583 62.967 -64.486 1.00 37.85 570 GLN B C 1
ATOM 8745 O O . GLN B 1 514 ? -33.579 63.554 -64.946 1.00 34.14 570 GLN B O 1
ATOM 8751 N N . LEU B 1 515 ? -31.378 63.533 -64.441 1.00 41.90 571 LEU B N 1
ATOM 8752 C CA . LEU B 1 515 ? -31.147 64.887 -64.950 1.00 40.22 571 LEU B CA 1
ATOM 8753 C C . LEU B 1 515 ? -30.494 64.778 -66.309 1.00 39.94 571 LEU B C 1
ATOM 8754 O O . LEU B 1 515 ? -31.003 65.272 -67.316 1.00 39.43 571 LEU B O 1
ATOM 8759 N N . MET B 1 516 ? -29.330 64.137 -66.298 1.00 41.78 572 MET B N 1
ATOM 8760 C CA . MET B 1 516 ? -28.619 64.004 -67.536 1.00 39.76 572 MET B CA 1
ATOM 8761 C C . MET B 1 516 ? -29.476 63.384 -68.622 1.00 39.48 572 MET B C 1
ATOM 8762 O O . MET B 1 516 ? -29.533 63.924 -69.713 1.00 48.45 572 MET B O 1
ATOM 8767 N N . TYR B 1 517 ? -30.153 62.275 -68.328 1.00 35.69 573 TYR B N 1
ATOM 8768 C CA . TYR B 1 517 ? -31.022 61.561 -69.275 1.00 37.80 573 TYR B CA 1
ATOM 8769 C C . TYR B 1 517 ? -32.503 61.942 -69.316 1.00 40.44 573 TYR B C 1
ATOM 8770 O O . TYR B 1 517 ? -33.375 61.107 -69.603 1.00 37.05 573 TYR B O 1
ATOM 8779 N N . HIS B 1 518 ? -32.773 63.208 -69.023 1.00 44.51 574 HIS B N 1
ATOM 8780 C CA . HIS B 1 518 ? -34.092 63.797 -68.996 1.00 51.54 574 HIS B CA 1
ATOM 8781 C C . HIS B 1 518 ? -34.388 64.601 -70.255 1.00 57.69 574 HIS B C 1
ATOM 8782 O O . HIS B 1 518 ? -35.519 64.920 -70.540 1.00 59.48 574 HIS B O 1
ATOM 8789 N N . ASN B 1 519 ? -33.349 64.919 -71.011 1.00 70.71 575 ASN B N 1
ATOM 8790 C CA . ASN B 1 519 ? -33.580 65.694 -72.207 1.00 83.47 575 ASN B CA 1
ATOM 8791 C C . ASN B 1 519 ? -33.000 64.935 -73.398 1.00 90.00 575 ASN B C 1
ATOM 8792 O O . ASN B 1 519 ? -32.918 65.444 -74.531 1.00 91.30 575 ASN B O 1
ATOM 8797 N N . GLY B 1 520 ? -32.602 63.702 -73.107 1.00 94.08 576 GLY B N 1
ATOM 8798 C CA . GLY B 1 520 ? -32.015 62.775 -74.065 1.00 97.08 576 GLY B CA 1
ATOM 8799 C C . GLY B 1 520 ? -30.508 62.842 -74.026 1.00 97.27 576 GLY B C 1
ATOM 8800 O O . GLY B 1 520 ? -29.931 63.876 -73.640 1.00 95.84 576 GLY B O 1
ATOM 8801 N N . ASP B 1 521 ? -29.874 61.743 -74.431 1.00 97.04 577 ASP B N 1
ATOM 8802 C CA . ASP B 1 521 ? -28.451 61.425 -74.548 1.00 98.79 577 ASP B CA 1
ATOM 8803 C C . ASP B 1 521 ? -27.543 61.927 -73.434 1.00 98.30 577 ASP B C 1
ATOM 8804 O O . ASP B 1 521 ? -26.493 61.339 -73.158 1.00 97.48 577 ASP B O 1
ATOM 8809 N N . GLY B 1 522 ? -27.969 63.020 -72.809 1.00 98.47 578 GLY B N 1
ATOM 8810 C CA . GLY B 1 522 ? -27.280 63.685 -71.708 1.00 98.82 578 GLY B CA 1
ATOM 8811 C C . GLY B 1 522 ? -25.798 63.462 -71.676 1.00 100.00 578 GLY B C 1
ATOM 8812 O O . GLY B 1 522 ? -25.064 64.039 -72.485 1.00 100.00 578 GLY B O 1
ATOM 8813 N N . HIS B 1 523 ? -25.355 62.628 -70.738 1.00 100.00 579 HIS B N 1
ATOM 8814 C CA . HIS B 1 523 ? -23.979 62.203 -70.447 1.00 100.00 579 HIS B CA 1
ATOM 8815 C C . HIS B 1 523 ? -22.908 62.986 -71.195 1.00 100.00 579 HIS B C 1
ATOM 8816 O O . HIS B 1 523 ? -22.073 63.674 -70.595 1.00 99.13 579 HIS B O 1
ATOM 8823 N N . GLY B 1 524 ? -22.952 62.859 -72.519 1.00 100.00 580 GLY B N 1
ATOM 8824 C CA . GLY B 1 524 ? -22.037 63.519 -73.442 1.00 100.00 580 GLY B CA 1
ATOM 8825 C C . GLY B 1 524 ? -22.271 63.142 -74.898 1.00 100.00 580 GLY B C 1
ATOM 8826 O O . GLY B 1 524 ? -22.172 61.968 -75.266 1.00 100.00 580 GLY B O 1
ATOM 8827 N N . THR B 1 525 ? -22.583 64.145 -75.716 1.00 100.00 581 THR B N 1
ATOM 8828 C CA . THR B 1 525 ? -22.856 64.173 -77.158 1.00 100.00 581 THR B CA 1
ATOM 8829 C C . THR B 1 525 ? -23.959 65.135 -77.591 1.00 99.94 581 THR B C 1
ATOM 8830 O O . THR B 1 525 ? -23.704 66.089 -78.339 1.00 99.85 581 THR B O 1
ATOM 8834 N N . GLN B 1 526 ? -25.178 64.891 -77.121 1.00 98.62 582 GLN B N 1
ATOM 8835 C CA . GLN B 1 526 ? -26.327 65.714 -77.442 1.00 98.76 582 GLN B CA 1
ATOM 8836 C C . GLN B 1 526 ? -26.359 66.752 -76.319 1.00 99.50 582 GLN B C 1
ATOM 8837 O O . GLN B 1 526 ? -26.172 67.958 -76.555 1.00 97.25 582 GLN B O 1
ATOM 8843 N N . HIS B 1 527 ? -26.581 66.269 -75.097 1.00 99.90 583 HIS B N 1
ATOM 8844 C CA . HIS B 1 527 ? -26.659 67.053 -73.864 1.00 99.08 583 HIS B CA 1
ATOM 8845 C C . HIS B 1 527 ? -27.215 68.457 -74.128 1.00 97.36 583 HIS B C 1
ATOM 8846 O O . HIS B 1 527 ? -26.636 69.465 -73.705 1.00 100.00 583 HIS B O 1
ATOM 8853 N N . PRO B 1 528 ? -28.376 68.487 -74.806 1.00 94.18 584 PRO B N 1
ATOM 8854 C CA . PRO B 1 528 ? -29.166 69.706 -75.227 1.00 89.74 584 PRO B CA 1
ATOM 8855 C C . PRO B 1 528 ? -28.793 71.015 -74.523 1.00 84.73 584 PRO B C 1
ATOM 8856 O O . PRO B 1 528 ? -28.082 71.871 -75.078 1.00 77.50 584 PRO B O 1
ATOM 8860 N N . ILE B 1 529 ? -29.304 71.152 -73.301 1.00 79.67 585 ILE B N 1
ATOM 8861 C CA . ILE B 1 529 ? -29.193 72.228 -72.331 1.00 72.51 585 ILE B CA 1
ATOM 8862 C C . ILE B 1 529 ? -28.330 71.588 -71.268 1.00 70.50 585 ILE B C 1
ATOM 8863 O O . ILE B 1 529 ? -27.867 72.245 -70.355 1.00 70.48 585 ILE B O 1
ATOM 8868 N N . ILE B 1 530 ? -28.127 70.286 -71.406 1.00 71.01 586 ILE B N 1
ATOM 8869 C CA . ILE B 1 530 ? -27.317 69.622 -70.444 1.00 73.77 586 ILE B CA 1
ATOM 8870 C C . ILE B 1 530 ? -26.004 70.394 -70.400 1.00 76.28 586 ILE B C 1
ATOM 8871 O O . ILE B 1 530 ? -25.270 70.322 -69.410 1.00 75.94 586 ILE B O 1
ATOM 8876 N N . HIS B 1 531 ? -25.709 71.135 -71.468 1.00 81.11 587 HIS B N 1
ATOM 8877 C CA . HIS B 1 531 ? -24.461 71.923 -71.471 1.00 85.06 587 HIS B CA 1
ATOM 8878 C C . HIS B 1 531 ? -24.689 73.186 -70.642 1.00 83.68 587 HIS B C 1
ATOM 8879 O O . HIS B 1 531 ? -23.814 73.568 -69.863 1.00 88.69 587 HIS B O 1
ATOM 8886 N N . GLN B 1 532 ? -25.833 73.848 -70.802 1.00 78.58 588 GLN B N 1
ATOM 8887 C CA . GLN B 1 532 ? -25.942 75.031 -69.956 1.00 75.27 588 GLN B CA 1
ATOM 8888 C C . GLN B 1 532 ? -25.948 74.693 -68.461 1.00 70.68 588 GLN B C 1
ATOM 8889 O O . GLN B 1 532 ? -25.725 75.578 -67.629 1.00 68.33 588 GLN B O 1
ATOM 8895 N N . GLN B 1 533 ? -26.187 73.427 -68.114 1.00 64.01 589 GLN B N 1
ATOM 8896 C CA . GLN B 1 533 ? -26.203 73.026 -66.709 1.00 53.47 589 GLN B CA 1
ATOM 8897 C C . GLN B 1 533 ? -24.780 72.849 -66.244 1.00 46.40 589 GLN B C 1
ATOM 8898 O O . GLN B 1 533 ? -24.460 73.176 -65.118 1.00 45.74 589 GLN B O 1
ATOM 8904 N N . MET B 1 534 ? -23.932 72.312 -67.114 1.00 38.72 590 MET B N 1
ATOM 8905 C CA . MET B 1 534 ? -22.560 72.136 -66.678 1.00 41.40 590 MET B CA 1
ATOM 8906 C C . MET B 1 534 ? -21.817 73.460 -66.619 1.00 42.87 590 MET B C 1
ATOM 8907 O O . MET B 1 534 ? -21.152 73.778 -65.631 1.00 41.41 590 MET B O 1
ATOM 8912 N N . THR B 1 535 ? -21.943 74.219 -67.705 1.00 48.11 591 THR B N 1
ATOM 8913 C CA . THR B 1 535 ? -21.362 75.523 -67.958 1.00 49.47 591 THR B CA 1
ATOM 8914 C C . THR B 1 535 ? -21.727 76.437 -66.794 1.00 47.72 591 THR B C 1
ATOM 8915 O O . THR B 1 535 ? -21.017 77.385 -66.481 1.00 44.76 591 THR B O 1
ATOM 8919 N N . ARG B 1 536 ? -22.850 76.121 -66.161 1.00 48.72 592 ARG B N 1
ATOM 8920 C CA . ARG B 1 536 ? -23.358 76.852 -65.040 1.00 50.64 592 ARG B CA 1
ATOM 8921 C C . ARG B 1 536 ? -22.930 76.384 -63.648 1.00 52.41 592 ARG B C 1
ATOM 8922 O O . ARG B 1 536 ? -22.886 77.203 -62.717 1.00 58.93 592 ARG B O 1
ATOM 8930 N N . THR B 1 537 ? -22.627 75.097 -63.479 1.00 48.89 593 THR B N 1
ATOM 8931 C CA . THR B 1 537 ? -22.201 74.657 -62.139 1.00 48.79 593 THR B CA 1
ATOM 8932 C C . THR B 1 537 ? -20.742 74.262 -62.262 1.00 50.08 593 THR B C 1
ATOM 8933 O O . THR B 1 537 ? -20.275 73.399 -61.533 1.00 54.86 593 THR B O 1
ATOM 8937 N N . LEU B 1 538 ? -20.020 74.881 -63.187 1.00 49.53 594 LEU B N 1
ATOM 8938 C CA . LEU B 1 538 ? -18.637 74.462 -63.255 1.00 50.42 594 LEU B CA 1
ATOM 8939 C C . LEU B 1 538 ? -17.838 75.676 -63.695 1.00 53.55 594 LEU B C 1
ATOM 8940 O O . LEU B 1 538 ? -16.656 75.840 -63.346 1.00 57.42 594 LEU B O 1
ATOM 8945 N N . PHE B 1 539 ? -18.503 76.529 -64.462 1.00 52.50 595 PHE B N 1
ATOM 8946 C CA . PHE B 1 539 ? -17.769 77.650 -64.898 1.00 54.31 595 PHE B CA 1
ATOM 8947 C C . PHE B 1 539 ? -18.277 79.063 -64.670 1.00 63.54 595 PHE B C 1
ATOM 8948 O O . PHE B 1 539 ? -17.506 79.932 -64.239 1.00 66.91 595 PHE B O 1
ATOM 8956 N N . GLU B 1 540 ? -19.561 79.292 -64.962 1.00 70.64 596 GLU B N 1
ATOM 8957 C CA . GLU B 1 540 ? -20.353 80.563 -64.857 1.00 76.67 596 GLU B CA 1
ATOM 8958 C C . GLU B 1 540 ? -20.820 80.981 -63.458 1.00 77.35 596 GLU B C 1
ATOM 8959 O O . GLU B 1 540 ? -21.858 80.504 -62.970 1.00 81.05 596 GLU B O 1
ATOM 8965 N N . PRO B 1 541 ? -20.094 81.898 -62.764 1.00 76.41 597 PRO B N 1
ATOM 8966 C CA . PRO B 1 541 ? -20.407 82.402 -61.393 1.00 74.82 597 PRO B CA 1
ATOM 8967 C C . PRO B 1 541 ? -21.748 83.089 -61.227 1.00 72.72 597 PRO B C 1
ATOM 8968 O O . PRO B 1 541 ? -22.393 83.544 -62.195 1.00 69.03 597 PRO B O 1
ATOM 8972 N N . PHE B 1 542 ? -22.135 83.148 -59.955 1.00 70.31 598 PHE B N 1
ATOM 8973 C CA . PHE B 1 542 ? -23.365 83.724 -59.537 1.00 69.42 598 PHE B CA 1
ATOM 8974 C C . PHE B 1 542 ? -23.378 85.212 -59.215 1.00 69.37 598 PHE B C 1
ATOM 8975 O O . PHE B 1 542 ? -22.362 85.784 -58.824 1.00 70.34 598 PHE B O 1
ATOM 8983 N N . ALA B 1 543 ? -24.558 85.809 -59.398 1.00 69.30 599 ALA B N 1
ATOM 8984 C CA . ALA B 1 543 ? -25.121 87.155 -59.247 1.00 62.71 599 ALA B CA 1
ATOM 8985 C C . ALA B 1 543 ? -24.792 87.947 -60.501 1.00 65.08 599 ALA B C 1
#